Protein AF-0000000074024550 (afdb_homodimer)

InterPro domains:
  IPR003439 ABC transporter-like, ATP-binding domain [PF00005] (363-512)
  IPR003439 ABC transporter-like, ATP-binding domain [PS50893] (348-581)
  IPR003593 AAA+ ATPase domain [SM00382] (372-544)
  IPR011527 ABC transporter type 1, transmembrane domain [PF00664] (31-302)
  IPR011527 ABC transporter type 1, transmembrane domain [PS50929] (32-314)
  IPR017871 ABC transporter-like, conserved site [PS00211] (484-498)
  IPR027417 P-loop containing nucleoside triphosphate hydrolase [G3DSA:3.40.50.300] (342-598)
  IPR027417 P-loop containing nucleoside triphosphate hydrolase [SSF52540] (339-583)
  IPR036640 ABC transporter type 1, transmembrane domain superfamily [G3DSA:1.20.1560.10] (8-330)
  IPR036640 ABC transporter type 1, transmembrane domain superfamily [SSF90123] (22-330)
  IPR039421 Type 1 protein exporter [PTHR43394] (14-582)

Radius of gyration: 39.03 Å; Cα contacts (8 Å, |Δi|>4): 1872; chains: 2; bounding box: 76×130×110 Å

Nearest PDB structures (foldseek):
  7sel-assembly1_A  TM=8.925E-01  e=5.475E-36  Escherichia coli
  4q4j-assembly1_B  TM=9.269E-01  e=9.311E-35  Thermotoga maritima MSB8
  4q4a-assembly1_B  TM=9.293E-01  e=5.887E-34  Thermotoga maritima MSB8
  6quz-assembly1_B  TM=8.117E-01  e=8.510E-35  Thermotoga maritima MSB8
  6qv1-assembly1_B  TM=8.090E-01  e=3.894E-33  Thermotoga maritima MSB8

Foldseek 3Di:
DPPPPPPLPDDPVRLVVVLCVPQVVVCVVLLVLLLVLLLLLLLLLLVLLLLLLCCCVCVPVVVPPVCNCVSVVVNVVSVVSNVVSVVVSVVSLVVSLVRSLVVLLVVLVVLLVPAFVLVCVVADPVNSVCLSPVLSNLLSVLVSLVSSLVRHLVSNLVSLLVLLVVLPVVLSVLLCVLVCLLVVLCVVLVVVLVVLVVVLVVLVVVLVVLVVVCVVCVVVCVVVVCPVVSVVVSVVSVVVNVVSVVSSVVSVVSSVVSLVVSLVSSVVRNCVVVVVCVVVVNHDPSSSSSNNSSSVVSSVSVVSSVVSVVSSVSSSVSSSVSVVSVVRHHPQFADPQADDDDDFFFKKWWAQFWAADVPRTQAGGATDIFHGQFEEEEEEDVSLCQVVVVCCQLVSDPTPDTFMAGHNHTPNRHGSVNSNLQEAEQAQLLFAAQFFLLCRQCVPPDPDDPVLLVVLCVLLVLVVCQVVAPNRRRGTCHHRSPVDDSLNSRSSSLSSLQSSLHQEYEYHQSQVVDDPVSSVSNLSSVVVSSGRHRYYHYHHDVVSCLPGQKYFYGGSNYTPDMGHPVVDCVVDDDSVVSVCVVVPVPDPPPPDPDDDDPDPPDPDDPDDPDDPPVPDPPPDDDD/DPPPPPPLPDDPVRLVVCLCVPQVVVCVVLLVLLLVLLLLLLLLLLVLLLLLLCCCVCVPVVVPPVVNCVSVVVNVVSVVSNVVSVVVSVVSLVVSLVRSLVVLLVVLVVLLVPAFVLVPVVPDPVNSVCLSPVLSNLLSVLVSLVSSLVRHLVSNLVSLLVLLVVLPVVLSVLLCVLVCLLVVLCVVLVVVLVVLVVVLVVLVVVLVVLVVVCVVCVVVCVVVVCVVVSVVVSVVSVVVNVVSVVSSVVSVVSSVVSLVVSLVSSVVRNCVVVVVCVVVPNHDPSSSSSNNSSSVVSSVSVVSSVVSVVSVVSSSVSSSVSVVSVVRHHPQFADPQADDDDDAFFKKWWAQFWAADVPRTQAGGATDIFHGQFEEEEDEDVSLCQVVVVCCQLVSDPTPDTFMAGHNHTPNRHGSVNSNLQEAEQAQLLFAAQFFLLCRQCVPPDPDDPVLLVVLCVLLVLVVCQVVAPVRRRGTCHHRSPVDDSLNSRSSSLSSLQSSLHQEYEYHQSQVVDDPVSSVSNLSSVVVSSGRHRYYHYHHDVVSCLPGQKYFYGGSNYTDDMGHPVVDCVVDDDSVVSVCVNPPVPDPPPPDPDDDDPDPPPPDDPDDPDPPPPPDPPPPDDD

Sequence (1246 aa):
MPSQSKSSTYSSAQMLRWLWVNYLSDFKVWLAIAVILMMIEGATFGSISFMMQPMFDRVFVGGEAGSIWTVGLVILAIFLVRAVTALVQNVMMKYISQRSGENLRSDLMEHIIGLDTAYHQTHPPGQMIERVQGDVASLSMVWTQLITGLARDLVALISLLSVAFWIDWKWMMIAMIGIPIVVIPALTLRTFVRRKAMAARAVSAEISTRMDEVFHGITQVKLNSLEAYQTNRFNKLLKRRVGTEVEAKFGQELLSGSVDVMAGVGFLAVIVFGGSEIIEGEKTVGQFMAFFTAMAIAFDPLRRLAKIFGTWQTAAAAIERLLDVFDTKPTLLSPQSPAVPPSAAPEITFNDVSLSYGDLPVLNGTTFTAQAGQTTALVGASGAGKSTLFNVLTRLVEPQDGNVTLNDTPINTLALTDLRSLVSTVSQDAALFDETLRENILLGREEVSDDAIQTTLMDAHVADFLEMLPDGLESAAGPRGSNLSGGQRQRVAIARALLRDTPILLLDEATSALDTKSEAIVQSALDRLAEGRTTLVIAHRLSTIQNAHKIVVMDKGKVVDQGSHEDLLARGGLYADLYRLQFRDGKQVVDNENRPKRTLTTPKSQDRPQSWFARLFKRGQRSMPSQSKSSTYSSAQMLRWLWVNYLSDFKVWLAIAVILMMIEGATFGSISFMMQPMFDRVFVGGEAGSIWTVGLVILAIFLVRAVTALVQNVMMKYISQRSGENLRSDLMEHIIGLDTAYHQTHPPGQMIERVQGDVASLSMVWTQLITGLARDLVALISLLSVAFWIDWKWMMIAMIGIPIVVIPALTLRTFVRRKAMAARAVSAEISTRMDEVFHGITQVKLNSLEAYQTNRFNKLLKRRVGTEVEAKFGQELLSGSVDVMAGVGFLAVIVFGGSEIIEGEKTVGQFMAFFTAMAIAFDPLRRLAKIFGTWQTAAAAIERLLDVFDTKPTLLSPQSPAVPPSAAPEITFNDVSLSYGDLPVLNGTTFTAQAGQTTALVGASGAGKSTLFNVLTRLVEPQDGNVTLNDTPINTLALTDLRSLVSTVSQDAALFDETLRENILLGREEVSDDAIQTTLMDAHVADFLEMLPDGLESAAGPRGSNLSGGQRQRVAIARALLRDTPILLLDEATSALDTKSEAIVQSALDRLAEGRTTLVIAHRLSTIQNAHKIVVMDKGKVVDQGSHEDLLARGGLYADLYRLQFRDGKQVVDNENRPKRTLTTPKSQDRPQSWFARLFKRGQRS

Organism: NCBI:txid1655543

Secondary structure (DSSP, 8-state):
---------S-HHHHHHHHIIIIIGGGHHHHHHHHHHHHHHHHHHHHHHHHHHHIIIIIIIT--THHHHHHHHHHHHHHHHHHHHHHHHHHHHHHHHHHHHHHHHHHHHHHHHHS-HHHHHHS-HHHHHIIIIIIHHHHHHHHHHHHHIIIIIHHHHHHHHHHHHHH-HHHHHHHHTTHHHHHHHHHHSHHHHHHHHHHHHHHHHHHHHHHHHHHHTHHHHHHTT-HHHHHHHHHHHHHHHHHHHHHHHHHHHHHHHHHHHHHHHHHHHHHHHHHHHHHTTSS-HHHHHHHHHHHHHHHHHHHHHHHHHHHHHHHHHHHHHHHHHHH--------SSPBPPPSSPPPEEEEEEEEEETTEEEEEEEEEEEPTT-EEEEEESTTSSHHHHHHHHTTSS--SEEEEEETTEEGGGB-HHHHHHTEEEE-SS----SSBHHHHHHTT-----HHHHHHHHHHTT-HHHHTTSTTGGGSB--GGGTTS-HHHHHHHHHHHHHHHT-SEEEEESTTTTS-HHHHHHHHHHHHHHHTTSEEEEE-S-GGGGTT-SEEEEEETTEEEEEE-HHHHHHH-SHHHHHHHHHHTTTS-----S------------------GGGSGGG-----/---------S-HHHHHHHHIIIIIGGGHHHHHHHHHHHHHHHHHHHHHHHHHHHIIIIIIIT--THHHHHHHHHHHHHHHHHHHHHHHHHHHHHHHHHHHHHHHHHHHHHHHHHS-HHHHHHS-HHHHHIIIIIIHHHHHHHHHHHHHIIIIIHHHHHHHHHHHHHH-HHHHHHHHTTHHHHHHHHHHSHHHHHHHHHHHHHHHHHHHHHHHHHHHTHHHHHHTT-HHHHHHHHHHHHHHHHHHHHHHHHHHHHHHHHHHHHHHHHHHHHHHHHHHHHHTTSS-HHHHHHHHHHHHHHHHHHHHHHHHHHHHHHHHHHHHHHHHHHH--------SSPBPPPSSPPPEEEEEEEEEETTEEEEEEEEEEEPTT-EEEEEESTTSSHHHHHHHHTTSS--SEEEEEETTEEGGGB-HHHHHHTEEEE-SS----SSBHHHHHHTT-----HHHHHHHHHHTT-HHHHTTSTTGGGSB--GGGTTS-HHHHHHHHHHHHHHHT-SEEEEESTTTTS-HHHHHHHHHHHHHHHTTSEEEEE-S-GGGGTT-SEEEEEETTEEEEEE-HHHHHHH-SHHHHHHHHHHTTTS-----S------------------STTSSTTTT---

pLDDT: mean 83.5, std 16.85, range [21.14, 98.06]

Solvent-accessible surface area (backbone atoms only — not comparable to full-atom values): 64123 Å² total; per-residue (Å²): 123,80,77,68,78,70,72,76,86,65,53,71,66,56,52,51,47,49,46,38,68,74,49,43,50,88,41,46,68,62,48,50,52,32,40,50,32,28,34,53,40,11,37,41,53,16,49,56,18,54,50,37,21,54,45,34,44,41,24,48,70,57,46,36,70,77,46,36,60,57,51,28,50,51,51,28,49,46,23,44,51,35,20,52,30,50,34,52,27,52,38,50,50,45,43,51,36,39,51,32,41,39,51,49,32,48,51,47,50,50,49,58,69,61,37,44,52,64,54,53,73,74,43,54,49,68,59,53,49,40,49,50,48,51,31,38,50,44,36,38,52,33,56,50,48,50,50,46,34,57,30,19,30,44,34,22,37,51,32,16,50,48,46,24,40,71,69,34,54,67,54,41,55,54,40,52,66,23,50,58,51,39,50,50,51,48,63,69,43,43,61,54,30,48,51,30,47,50,50,26,50,52,44,51,49,51,51,51,50,50,50,52,48,48,50,71,37,40,67,58,32,58,49,63,67,34,58,66,59,55,45,54,55,49,46,53,53,45,57,54,36,40,56,30,47,38,55,21,44,42,49,53,31,53,43,56,27,24,47,34,41,20,51,16,54,22,50,29,52,40,43,50,54,50,41,53,36,28,51,72,64,78,42,53,72,12,51,50,48,17,37,49,45,20,56,62,58,37,48,59,37,51,53,55,53,60,49,46,60,63,46,45,55,57,24,49,53,32,49,51,54,50,48,53,55,68,66,56,67,57,78,81,68,54,43,94,76,48,52,83,76,79,88,59,38,44,28,39,35,38,43,44,27,23,32,51,64,83,91,44,77,33,30,59,47,25,54,53,73,38,54,54,40,33,40,30,31,43,35,54,52,77,76,17,31,69,71,54,50,53,33,43,73,61,57,54,43,78,59,81,37,60,51,47,24,50,59,90,42,50,55,77,40,26,28,58,69,59,54,22,61,36,44,31,70,38,46,59,76,34,77,35,56,69,36,27,45,48,50,58,40,47,68,81,59,78,91,67,55,70,65,60,51,51,53,28,28,54,57,27,53,39,57,77,52,31,81,76,38,96,49,37,56,64,25,64,25,32,72,60,25,65,70,42,52,73,59,54,32,40,21,44,40,43,25,23,37,54,67,66,63,38,35,28,39,39,34,41,37,63,50,71,90,40,37,72,70,49,26,53,56,51,48,52,29,47,54,59,63,39,59,72,12,18,23,43,33,39,47,85,53,67,78,78,48,55,81,32,67,28,36,38,34,30,51,80,9,23,61,77,47,72,36,33,57,69,54,36,51,73,72,42,59,72,63,29,48,49,48,39,70,70,53,38,94,70,66,84,75,83,77,81,81,81,71,79,79,76,76,80,74,79,81,80,78,79,79,77,81,78,78,66,83,78,58,74,84,61,87,72,79,78,137,124,78,76,70,79,70,71,75,86,65,53,71,66,56,52,52,47,51,46,37,70,74,46,43,51,88,40,47,66,62,48,49,52,31,39,50,30,28,34,52,39,10,36,41,54,16,50,54,18,53,50,36,21,54,44,35,44,41,24,49,72,58,46,35,70,77,47,36,59,56,51,29,50,51,50,27,50,47,25,44,50,37,20,53,32,50,33,50,27,52,37,49,49,46,43,51,38,40,51,32,41,40,52,50,34,48,50,48,50,49,49,59,70,61,38,43,53,65,54,53,73,75,42,54,50,67,58,54,49,39,49,51,49,51,30,38,51,44,36,38,50,34,55,51,48,49,50,46,34,57,29,19,28,44,33,22,38,50,32,15,50,49,46,26,40,71,70,35,54,69,56,43,56,56,40,53,62,24,48,56,51,37,49,51,50,48,63,67,41,42,61,52,30,48,52,29,45,51,50,28,50,52,45,52,50,50,51,53,50,51,50,52,47,48,50,70,37,41,66,59,33,57,49,63,67,35,58,66,59,54,45,52,57,50,46,55,52,44,57,54,35,40,56,30,47,38,54,21,44,42,48,54,32,53,44,56,25,23,47,34,42,19,51,16,52,21,49,28,52,41,43,52,54,51,42,53,34,28,50,72,62,78,43,53,71,12,51,50,48,17,36,48,44,18,56,61,59,36,47,58,34,51,53,54,52,62,50,46,60,64,44,43,54,57,24,50,54,34,48,51,55,50,48,53,54,69,67,56,66,57,78,83,69,53,41,95,75,47,50,82,76,79,90,58,38,44,29,40,35,38,43,45,25,23,32,50,65,82,92,44,75,32,30,60,48,26,54,52,72,39,55,52,40,34,40,31,29,43,35,54,52,78,77,17,32,69,70,54,51,54,32,43,74,62,57,55,41,79,59,80,37,58,49,49,24,48,59,90,42,50,55,78,40,26,28,58,67,60,52,22,61,35,43,29,70,37,47,60,76,35,76,36,56,69,35,28,45,48,50,59,42,47,67,83,60,78,89,67,54,69,66,59,50,52,52,28,29,54,57,27,53,39,56,78,53,30,79,76,39,95,49,39,55,65,25,64,24,32,70,60,25,64,70,43,53,74,58,54,32,40,23,45,40,44,26,23,37,54,66,66,62,38,34,30,38,38,34,41,36,62,49,72,91,42,37,70,68,50,26,52,55,52,45,52,29,47,52,60,63,40,59,73,13,17,23,42,32,38,44,87,53,66,76,80,48,54,82,31,68,29,37,38,34,31,49,79,10,24,61,77,48,72,38,34,57,68,55,37,51,73,71,41,59,69,63,30,48,50,47,38,70,71,52,37,92,68,66,83,76,82,76,81,80,80,71,79,80,76,74,79,73,78,81,76,84,76,79,76,79,77,75,67,88,70,60,79,82,64,79,69,74,81,133

Structure (mmCIF, N/CA/C/O backbone):
data_AF-0000000074024550-model_v1
#
loop_
_entity.id
_entity.type
_entity.pdbx_description
1 polymer 'Lipid A export ATP-binding/permease protein MsbA'
#
loop_
_atom_site.group_PDB
_atom_site.id
_atom_site.type_symbol
_atom_site.label_atom_id
_atom_site.label_alt_id
_atom_site.label_comp_id
_atom_site.label_asym_id
_atom_site.label_entity_id
_atom_site.label_seq_id
_atom_site.pdbx_PDB_ins_code
_atom_site.Cartn_x
_atom_site.Cartn_y
_atom_site.Cartn_z
_atom_site.occupancy
_atom_site.B_iso_or_equiv
_atom_site.auth_seq_id
_atom_site.auth_comp_id
_atom_site.auth_asym_id
_atom_site.auth_atom_id
_atom_site.pdbx_PDB_model_num
ATOM 1 N N . MET A 1 1 ? 4.406 -2.455 22.547 1 25.8 1 MET A N 1
ATOM 2 C CA . MET A 1 1 ? 3.801 -3.658 23.109 1 25.8 1 MET A CA 1
ATOM 3 C C . MET A 1 1 ? 3.512 -4.684 22.016 1 25.8 1 MET A C 1
ATOM 5 O O . MET A 1 1 ? 2.98 -4.336 20.953 1 25.8 1 MET A O 1
ATOM 9 N N . PRO A 1 2 ? 4.273 -5.746 21.984 1 30.8 2 PRO A N 1
ATOM 10 C CA . PRO A 1 2 ? 3.928 -6.766 21 1 30.8 2 PRO A CA 1
ATOM 11 C C . PRO A 1 2 ? 2.424 -7.016 20.906 1 30.8 2 PRO A C 1
ATOM 13 O O . PRO A 1 2 ? 1.728 -6.984 21.938 1 30.8 2 PRO A O 1
ATOM 16 N N . SER A 1 3 ? 1.732 -6.527 19.969 1 35.22 3 SER A N 1
ATOM 17 C CA . SER A 1 3 ? 0.356 -6.992 19.812 1 35.22 3 SER A CA 1
ATOM 18 C C . SER A 1 3 ? 0.224 -8.461 20.219 1 35.22 3 SER A C 1
ATOM 20 O O . SER A 1 3 ? 0.926 -9.32 19.672 1 35.22 3 SER A O 1
ATOM 22 N N . GLN A 1 4 ? 0.073 -8.766 21.469 1 33.62 4 GLN A N 1
ATOM 23 C CA . GLN A 1 4 ? -0.348 -10.094 21.906 1 33.62 4 GLN A CA 1
ATOM 24 C C . GLN A 1 4 ? -1.126 -10.812 20.812 1 33.62 4 GLN A C 1
ATOM 26 O O . GLN A 1 4 ? -2.018 -10.234 20.188 1 33.62 4 GLN A O 1
ATOM 31 N N . SER A 1 5 ? -0.514 -11.719 20.234 1 37.53 5 SER A N 1
ATOM 32 C CA . SER A 1 5 ? -1.246 -12.664 19.391 1 37.53 5 SER A CA 1
ATOM 33 C C . SER A 1 5 ? -2.6 -13.008 20 1 37.53 5 SER A C 1
ATOM 35 O O . SER A 1 5 ? -2.67 -13.734 21 1 37.53 5 SER A O 1
ATOM 37 N N . LYS A 1 6 ? -3.5 -12.117 20.234 1 40.28 6 LYS A N 1
ATOM 38 C CA . LYS A 1 6 ? -4.848 -12.484 20.656 1 40.28 6 LYS A CA 1
ATOM 39 C C . LYS A 1 6 ? -5.238 -13.852 20.094 1 40.28 6 LYS A C 1
ATOM 41 O O . LYS A 1 6 ? -5.176 -14.078 18.891 1 40.28 6 LYS A O 1
ATOM 46 N N . SER A 1 7 ? -5.133 -14.922 20.781 1 46.81 7 SER A N 1
ATOM 47 C CA . SER A 1 7 ? -5.633 -16.266 20.516 1 46.81 7 SER A CA 1
ATOM 48 C C . SER A 1 7 ? -6.863 -16.234 19.625 1 46.81 7 SER A C 1
ATOM 50 O O . SER A 1 7 ? -7.727 -15.367 19.766 1 46.81 7 SER A O 1
ATOM 52 N N . SER A 1 8 ? -6.801 -16.766 18.5 1 57.22 8 SER A N 1
ATOM 53 C CA . SER A 1 8 ? -7.879 -16.891 17.516 1 57.22 8 SER A CA 1
ATOM 54 C C . SER A 1 8 ? -9.18 -17.328 18.188 1 57.22 8 SER A C 1
ATOM 56 O O . SER A 1 8 ? -9.258 -18.406 18.75 1 57.22 8 SER A O 1
ATOM 58 N N . THR A 1 9 ? -9.945 -16.406 18.578 1 65.44 9 THR A N 1
ATOM 59 C CA . THR A 1 9 ? -11.219 -16.656 19.234 1 65.44 9 THR A CA 1
ATOM 60 C C . THR A 1 9 ? -12.117 -17.531 18.375 1 65.44 9 THR A C 1
ATOM 62 O O . THR A 1 9 ? -13.047 -18.172 18.875 1 65.44 9 THR A O 1
ATOM 65 N N . TYR A 1 10 ? -11.812 -17.672 17.094 1 74.44 10 TYR A N 1
ATOM 66 C CA . TYR A 1 10 ? -12.75 -18.406 16.25 1 74.44 10 TYR A CA 1
ATOM 67 C C . TYR A 1 10 ? -12.133 -19.719 15.758 1 74.44 10 TYR A C 1
ATOM 69 O O . TYR A 1 10 ? -10.969 -19.75 15.359 1 74.44 10 TYR A O 1
ATOM 77 N N . SER A 1 11 ? -12.898 -20.781 15.914 1 82.62 11 SER A N 1
ATOM 78 C CA . SER A 1 11 ? -12.492 -22.062 15.359 1 82.62 11 SER A CA 1
ATOM 79 C C . SER A 1 11 ? -12.609 -22.078 13.844 1 82.62 11 SER A C 1
ATOM 81 O O . SER A 1 11 ? -13.344 -21.266 13.266 1 82.62 11 SER A O 1
ATOM 83 N N . SER A 1 12 ? -11.82 -22.875 13.188 1 84.94 12 SER A N 1
ATOM 84 C CA . SER A 1 12 ? -11.844 -23 11.734 1 84.94 12 SER A CA 1
ATOM 85 C C . SER A 1 12 ? -13.242 -23.359 11.234 1 84.94 12 SER A C 1
ATOM 87 O O . SER A 1 12 ? -13.695 -22.828 10.219 1 84.94 12 SER A O 1
ATOM 89 N N . ALA A 1 13 ? -13.891 -24.188 11.961 1 87.94 13 ALA A N 1
ATOM 90 C CA . ALA A 1 13 ? -15.234 -24.609 11.578 1 87.94 13 ALA A CA 1
ATOM 91 C C . ALA A 1 13 ? -16.219 -23.438 11.625 1 87.94 13 ALA A C 1
ATOM 93 O O . ALA A 1 13 ? -17.078 -23.312 10.758 1 87.94 13 ALA A O 1
ATOM 94 N N . GLN A 1 14 ? -16.078 -22.625 12.586 1 88.81 14 GLN A N 1
ATOM 95 C CA . GLN A 1 14 ? -16.938 -21.469 12.719 1 88.81 14 GLN A CA 1
ATOM 96 C C . GLN A 1 14 ? -16.719 -20.469 11.586 1 88.81 14 GLN A C 1
ATOM 98 O O . GLN A 1 14 ? -17.672 -19.891 11.062 1 88.81 14 GLN A O 1
ATOM 103 N N . MET A 1 15 ? -15.516 -20.344 11.242 1 90.5 15 MET A N 1
ATOM 104 C CA . MET A 1 15 ? -15.164 -19.422 10.172 1 90.5 15 MET A CA 1
ATOM 105 C C . MET A 1 15 ? -15.727 -19.891 8.836 1 90.5 15 MET A C 1
ATOM 107 O O . MET A 1 15 ? -16.281 -19.094 8.078 1 90.5 15 MET A O 1
ATOM 111 N N . LEU A 1 16 ? -15.609 -21.188 8.609 1 89.69 16 LEU A N 1
ATOM 112 C CA . LEU A 1 16 ? -16.125 -21.75 7.363 1 89.69 16 LEU A CA 1
ATOM 113 C C . LEU A 1 16 ? -17.641 -21.703 7.328 1 89.69 16 LEU A C 1
ATOM 115 O O . LEU A 1 16 ? -18.234 -21.469 6.273 1 89.69 16 LEU A O 1
ATOM 119 N N . ARG A 1 17 ? -18.234 -21.906 8.461 1 91.19 17 ARG A N 1
ATOM 120 C CA . ARG A 1 17 ? -19.688 -21.828 8.555 1 91.19 17 ARG A CA 1
ATOM 121 C C . ARG A 1 17 ? -20.188 -20.406 8.297 1 91.19 17 ARG A C 1
ATOM 123 O O . ARG A 1 17 ? -21.188 -20.219 7.613 1 91.19 17 ARG A O 1
ATOM 130 N N . TRP A 1 18 ? -19.5 -19.469 8.867 1 92.19 18 TRP A N 1
ATOM 131 C CA . TRP A 1 18 ? -19.859 -18.078 8.648 1 92.19 18 TRP A CA 1
ATOM 132 C C . TRP A 1 18 ? -19.797 -17.719 7.168 1 92.19 18 TRP A C 1
ATOM 134 O O . TRP A 1 18 ? -20.719 -17.094 6.633 1 92.19 18 TRP A O 1
ATOM 144 N N . LEU A 1 19 ? -18.719 -18.141 6.539 1 92.06 19 LEU A N 1
ATOM 145 C CA . LEU A 1 19 ? -18.531 -17.859 5.121 1 92.06 19 LEU A CA 1
ATOM 146 C C . LEU A 1 19 ? -19.609 -18.531 4.285 1 92.06 19 LEU A C 1
ATOM 148 O O . LEU A 1 19 ? -20.156 -17.938 3.352 1 92.06 19 LEU A O 1
ATOM 152 N N . TRP A 1 20 ? -19.906 -19.766 4.578 1 92.38 20 TRP A N 1
ATOM 153 C CA . TRP A 1 20 ? -20.906 -20.547 3.838 1 92.38 20 TRP A CA 1
ATOM 154 C C . TRP A 1 20 ? -22.297 -19.969 4.016 1 92.38 20 TRP A C 1
ATOM 156 O O . TRP A 1 20 ? -23 -19.719 3.033 1 92.38 20 TRP A O 1
ATOM 166 N N . VAL A 1 21 ? -22.703 -19.641 5.227 1 93.25 21 VAL A N 1
ATOM 167 C CA . VAL A 1 21 ? -24.062 -19.234 5.543 1 93.25 21 VAL A CA 1
ATOM 168 C C . VAL A 1 21 ? -24.328 -17.812 5.031 1 93.25 21 VAL A C 1
ATOM 170 O O . VAL A 1 21 ? -25.375 -17.531 4.469 1 93.25 21 VAL A O 1
ATOM 173 N N . ASN A 1 22 ? -23.375 -16.984 5.062 1 92.62 22 ASN A N 1
ATOM 174 C CA . ASN A 1 22 ? -23.641 -15.578 4.809 1 92.62 22 ASN A CA 1
ATOM 175 C C . ASN A 1 22 ? -23.297 -15.195 3.371 1 92.62 22 ASN A C 1
ATOM 177 O O . ASN A 1 22 ? -23.906 -14.266 2.818 1 92.62 22 ASN A O 1
ATOM 181 N N . TYR A 1 23 ? -22.344 -15.93 2.723 1 93.38 23 TYR A N 1
ATOM 182 C CA . TYR A 1 23 ? -21.891 -15.352 1.462 1 93.38 23 TYR A CA 1
ATOM 183 C C . TYR A 1 23 ? -21.812 -16.422 0.372 1 93.38 23 TYR A C 1
ATOM 185 O O . TYR A 1 23 ? -21.797 -16.094 -0.819 1 93.38 23 TYR A O 1
ATOM 193 N N . LEU A 1 24 ? -21.766 -17.703 0.679 1 94.56 24 LEU A N 1
ATOM 194 C CA . LEU A 1 24 ? -21.641 -18.734 -0.351 1 94.56 24 LEU A CA 1
ATOM 195 C C . LEU A 1 24 ? -22.953 -19.484 -0.54 1 94.56 24 LEU A C 1
ATOM 197 O O . LEU A 1 24 ? -23.203 -20.047 -1.612 1 94.56 24 LEU A O 1
ATOM 201 N N . SER A 1 25 ? -23.844 -19.469 0.448 1 94.06 25 SER A N 1
ATOM 202 C CA . SER A 1 25 ? -25.078 -20.234 0.403 1 94.06 25 SER A CA 1
ATOM 203 C C . SER A 1 25 ? -26.016 -19.719 -0.689 1 94.06 25 SER A C 1
ATOM 205 O O . SER A 1 25 ? -26.797 -20.469 -1.261 1 94.06 25 SER A O 1
ATOM 207 N N . ASP A 1 26 ? -25.891 -18.438 -1.007 1 92.62 26 ASP A N 1
ATOM 208 C CA . ASP A 1 26 ? -26.719 -17.859 -2.051 1 92.62 26 ASP A CA 1
ATOM 209 C C . ASP A 1 26 ? -26.375 -18.422 -3.422 1 92.62 26 ASP A C 1
ATOM 211 O O . ASP A 1 26 ? -27.188 -18.391 -4.344 1 92.62 26 ASP A O 1
ATOM 215 N N . PHE A 1 27 ? -25.203 -18.984 -3.48 1 94.81 27 PHE A N 1
ATOM 216 C CA . PHE A 1 27 ? -24.719 -19.531 -4.75 1 94.81 27 PHE A CA 1
ATOM 217 C C . PHE A 1 27 ? -24.625 -21.047 -4.695 1 94.81 27 PHE A C 1
ATOM 219 O O . PHE A 1 27 ? -23.812 -21.641 -5.406 1 94.81 27 PHE A O 1
ATOM 226 N N . LYS A 1 28 ? -25.406 -21.672 -3.855 1 94.56 28 LYS A N 1
ATOM 227 C CA . LYS A 1 28 ? -25.281 -23.109 -3.605 1 94.56 28 LYS A CA 1
ATOM 228 C C . LYS A 1 28 ? -25.469 -23.906 -4.891 1 94.56 28 LYS A C 1
ATOM 230 O O . LYS A 1 28 ? -24.781 -24.906 -5.117 1 94.56 28 LYS A O 1
ATOM 235 N N . VAL A 1 29 ? -26.375 -23.453 -5.766 1 95.12 29 VAL A N 1
ATOM 236 C CA . VAL A 1 29 ? -26.641 -24.188 -7.004 1 95.12 29 VAL A CA 1
ATOM 237 C C . VAL A 1 29 ? -25.453 -24.047 -7.953 1 95.12 29 VAL A C 1
ATOM 239 O O . VAL A 1 29 ? -24.984 -25.031 -8.523 1 95.12 29 VAL A O 1
ATOM 242 N N . TRP A 1 30 ? -24.953 -22.797 -8.078 1 95 30 TRP A N 1
ATOM 243 C CA . TRP A 1 30 ? -23.797 -22.562 -8.93 1 95 30 TRP A CA 1
ATOM 244 C C . TRP A 1 30 ? -22.578 -23.312 -8.414 1 95 30 TRP A C 1
ATOM 246 O O . TRP A 1 30 ? -21.812 -23.875 -9.203 1 95 30 TRP A O 1
ATOM 256 N N . LEU A 1 31 ? -22.469 -23.328 -7.133 1 95.69 31 LEU A N 1
ATOM 257 C CA . LEU A 1 31 ? -21.328 -24.031 -6.516 1 95.69 31 LEU A CA 1
ATOM 258 C C . LEU A 1 31 ? -21.453 -25.531 -6.715 1 95.69 31 LEU A C 1
ATOM 260 O O . LEU A 1 31 ? -20.453 -26.203 -6.98 1 95.69 31 LEU A O 1
ATOM 264 N N . ALA A 1 32 ? -22.625 -26.094 -6.605 1 95.94 32 ALA A N 1
ATOM 265 C CA . ALA A 1 32 ? -22.828 -27.531 -6.805 1 95.94 32 ALA A CA 1
ATOM 266 C C . ALA A 1 32 ? -22.484 -27.938 -8.234 1 95.94 32 ALA A C 1
ATOM 268 O O . ALA A 1 32 ? -21.844 -28.969 -8.445 1 95.94 32 ALA A O 1
ATOM 269 N N . ILE A 1 33 ? -22.906 -27.125 -9.141 1 96.5 33 ILE A N 1
ATOM 270 C CA . ILE A 1 33 ? -22.609 -27.422 -10.539 1 96.5 33 ILE A CA 1
ATOM 271 C C . ILE A 1 33 ? -21.109 -27.375 -10.766 1 96.5 33 ILE A C 1
ATOM 273 O O . ILE A 1 33 ? -20.547 -28.25 -11.422 1 96.5 33 ILE A O 1
ATOM 277 N N . ALA A 1 34 ? -20.5 -26.359 -10.188 1 95.81 34 ALA A N 1
ATOM 278 C CA . ALA A 1 34 ? -19.047 -26.234 -10.336 1 95.81 34 ALA A CA 1
ATOM 279 C C . ALA A 1 34 ? -18.328 -27.422 -9.711 1 95.81 34 ALA A C 1
ATOM 281 O O . ALA A 1 34 ? -17.375 -27.953 -10.297 1 95.81 34 ALA A O 1
ATOM 282 N N . VAL A 1 35 ? -18.781 -27.859 -8.602 1 95.88 35 VAL A N 1
ATOM 283 C CA . VAL A 1 35 ? -18.172 -28.969 -7.891 1 95.88 35 VAL A CA 1
ATOM 284 C C . VAL A 1 35 ? -18.328 -30.266 -8.703 1 95.88 35 VAL A C 1
ATOM 286 O O . VAL A 1 35 ? -17.391 -31.047 -8.836 1 95.88 35 VAL A O 1
ATOM 289 N N . ILE A 1 36 ? -19.469 -30.438 -9.289 1 96.69 36 ILE A N 1
ATOM 290 C CA . ILE A 1 36 ? -19.719 -31.609 -10.117 1 96.69 36 ILE A CA 1
ATOM 291 C C . ILE A 1 36 ? -18.781 -31.594 -11.336 1 96.69 36 ILE A C 1
ATOM 293 O O . ILE A 1 36 ? -18.188 -32.625 -11.68 1 96.69 36 ILE A O 1
ATOM 297 N N . LEU A 1 37 ? -18.703 -30.5 -11.922 1 96.5 37 LEU A N 1
ATOM 298 C CA . LEU A 1 37 ? -17.812 -30.375 -13.078 1 96.5 37 LEU A CA 1
ATOM 299 C C . LEU A 1 37 ? -16.359 -30.609 -12.672 1 96.5 37 LEU A C 1
ATOM 301 O O . LEU A 1 37 ? -15.594 -31.219 -13.43 1 96.5 37 LEU A O 1
ATOM 305 N N . MET A 1 38 ? -16.016 -30.203 -11.477 1 95.19 38 MET A N 1
ATOM 306 C CA . MET A 1 38 ? -14.664 -30.422 -10.961 1 95.19 38 MET A CA 1
ATOM 307 C C . MET A 1 38 ? -14.422 -31.906 -10.703 1 95.19 38 MET A C 1
ATOM 309 O O . MET A 1 38 ? -13.336 -32.406 -10.977 1 95.19 38 MET A O 1
ATOM 313 N N . MET A 1 39 ? -15.43 -32.531 -10.211 1 95.56 39 MET A N 1
ATOM 314 C CA . MET A 1 39 ? -15.32 -33.969 -9.953 1 95.56 39 MET A CA 1
ATOM 315 C C . MET A 1 39 ? -15.148 -34.75 -11.25 1 95.56 39 MET A C 1
ATOM 317 O O . MET A 1 39 ? -14.359 -35.688 -11.32 1 95.56 39 MET A O 1
ATOM 321 N N . ILE A 1 40 ? -15.852 -34.281 -12.227 1 96.25 40 ILE A N 1
ATOM 322 C CA . ILE A 1 40 ? -15.703 -34.906 -13.539 1 96.25 40 ILE A CA 1
ATOM 323 C C . ILE A 1 40 ? -14.281 -34.688 -14.055 1 96.25 40 ILE A C 1
ATOM 325 O O . ILE A 1 40 ? -13.641 -35.625 -14.531 1 96.25 40 ILE A O 1
ATOM 329 N N . GLU A 1 41 ? -13.836 -33.531 -13.898 1 93 41 GLU A N 1
ATOM 330 C CA . GLU A 1 41 ? -12.477 -33.219 -14.312 1 93 41 GLU A CA 1
ATOM 331 C C . GLU A 1 41 ? -11.453 -34.031 -13.547 1 93 41 GLU A C 1
ATOM 333 O O . GLU A 1 41 ? -10.516 -34.594 -14.141 1 93 41 GLU A O 1
ATOM 338 N N . GLY A 1 42 ? -11.672 -34.125 -12.258 1 92.19 42 GLY A N 1
ATOM 339 C CA . GLY A 1 42 ? -10.789 -34.938 -11.445 1 92.19 42 GLY A CA 1
ATOM 340 C C . GLY A 1 42 ? -10.805 -36.406 -11.836 1 92.19 42 GLY A C 1
ATOM 341 O O . GLY A 1 42 ? -9.758 -37.062 -11.852 1 92.19 42 GLY A O 1
ATOM 342 N N . ALA A 1 43 ? -11.891 -36.875 -12.219 1 94.31 43 ALA A N 1
ATOM 343 C CA . ALA A 1 43 ? -12.055 -38.281 -12.594 1 94.31 43 ALA A CA 1
ATOM 344 C C . ALA A 1 43 ? -11.383 -38.594 -13.93 1 94.31 43 ALA A C 1
ATOM 346 O O . ALA A 1 43 ? -11.016 -39.719 -14.203 1 94.31 43 ALA A O 1
ATOM 347 N N . THR A 1 44 ? -11.281 -37.531 -14.727 1 93 44 THR A N 1
ATOM 348 C CA . THR A 1 44 ? -10.656 -37.719 -16.031 1 93 44 THR A CA 1
ATOM 349 C C . THR A 1 44 ? -9.195 -38.156 -15.875 1 93 44 THR A C 1
ATOM 351 O O . THR A 1 44 ? -8.656 -38.844 -16.734 1 93 44 THR A O 1
ATOM 354 N N . PHE A 1 45 ? -8.523 -37.812 -14.789 1 90.19 45 PHE A N 1
ATOM 355 C CA . PHE A 1 45 ? -7.141 -38.219 -14.57 1 90.19 45 PHE A CA 1
ATOM 356 C C . PHE A 1 45 ? -7.027 -39.719 -14.406 1 90.19 45 PHE A C 1
ATOM 358 O O . PHE A 1 45 ? -6.16 -40.375 -15.016 1 90.19 45 PHE A O 1
ATOM 365 N N . GLY A 1 46 ? -7.918 -40.25 -13.648 1 89.88 46 GLY A N 1
ATOM 366 C CA . GLY A 1 46 ? -7.953 -41.688 -13.5 1 89.88 46 GLY A CA 1
ATOM 367 C C . GLY A 1 46 ? -8.336 -42.406 -14.781 1 89.88 46 GLY A C 1
ATOM 368 O O . GLY A 1 46 ? -7.785 -43.469 -15.094 1 89.88 46 GLY A O 1
ATOM 369 N N . SER A 1 47 ? -9.219 -41.781 -15.508 1 91.94 47 SER A N 1
ATOM 370 C CA . SER A 1 47 ? -9.68 -42.406 -16.75 1 91.94 47 SER A CA 1
ATOM 371 C C . SER A 1 47 ? -8.555 -42.5 -17.781 1 91.94 47 SER A C 1
ATOM 373 O O . SER A 1 47 ? -8.438 -43.469 -18.5 1 91.94 47 SER A O 1
ATOM 375 N N . ILE A 1 48 ? -7.773 -41.469 -17.797 1 87.81 48 ILE A N 1
ATOM 376 C CA . ILE A 1 48 ? -6.648 -41.469 -18.719 1 87.81 48 ILE A CA 1
ATOM 377 C C . ILE A 1 48 ? -5.668 -42.562 -18.344 1 87.81 48 ILE A C 1
ATOM 379 O O . ILE A 1 48 ? -5.188 -43.312 -19.219 1 87.81 48 ILE A O 1
ATOM 383 N N . SER A 1 49 ? -5.426 -42.688 -17.109 1 87 49 SER A N 1
ATOM 384 C CA . SER A 1 49 ? -4.523 -43.719 -16.625 1 87 49 SER A CA 1
ATOM 385 C C . SER A 1 49 ? -5.082 -45.094 -16.906 1 87 49 SER A C 1
ATOM 387 O O . SER A 1 49 ? -4.348 -46 -17.312 1 87 49 SER A O 1
ATOM 389 N N . PHE A 1 50 ? -6.316 -45.25 -16.75 1 88.19 50 PHE A N 1
ATOM 390 C CA . PHE A 1 50 ? -6.961 -46.562 -16.969 1 88.19 50 PHE A CA 1
ATOM 391 C C . PHE A 1 50 ? -6.918 -46.938 -18.438 1 88.19 50 PHE A C 1
ATOM 393 O O . PHE A 1 50 ? -6.785 -48.125 -18.766 1 88.19 50 PHE A O 1
ATOM 400 N N . MET A 1 51 ? -7.027 -46 -19.266 1 87.25 51 MET A N 1
ATOM 401 C CA . MET A 1 51 ? -7.074 -46.281 -20.703 1 87.25 51 MET A CA 1
ATOM 402 C C . MET A 1 51 ? -5.703 -46.688 -21.234 1 87.25 51 MET A C 1
ATOM 404 O O . MET A 1 51 ? -5.594 -47.219 -22.328 1 87.25 51 MET A O 1
ATOM 408 N N . MET A 1 52 ? -4.66 -46.531 -20.422 1 85.12 52 MET A N 1
ATOM 409 C CA . MET A 1 52 ? -3.32 -46.938 -20.828 1 85.12 52 MET A CA 1
ATOM 410 C C . MET A 1 52 ? -3.244 -48.469 -20.938 1 85.12 52 MET A C 1
ATOM 412 O O . MET A 1 52 ? -2.529 -49 -21.797 1 85.12 52 MET A O 1
ATOM 416 N N . GLN A 1 53 ? -4.004 -49.188 -20.125 1 85.75 53 GLN A N 1
ATOM 417 C CA . GLN A 1 53 ? -3.941 -50.656 -20.141 1 85.75 53 GLN A CA 1
ATOM 418 C C . GLN A 1 53 ? -4.438 -51.219 -21.469 1 85.75 53 GLN A C 1
ATOM 420 O O . GLN A 1 53 ? -3.719 -51.938 -22.141 1 85.75 53 GLN A O 1
ATOM 425 N N . PRO A 1 54 ? -5.664 -50.781 -21.859 1 83.94 54 PRO A N 1
ATOM 426 C CA . PRO A 1 54 ? -6.098 -51.312 -23.141 1 83.94 54 PRO A CA 1
ATOM 427 C C . PRO A 1 54 ? -5.25 -50.812 -24.312 1 83.94 54 PRO A C 1
ATOM 429 O O . PRO A 1 54 ? -5.062 -51.531 -25.297 1 83.94 54 PRO A O 1
ATOM 432 N N . MET A 1 55 ? -4.738 -49.688 -24.203 1 85 55 MET A N 1
ATOM 433 C CA . MET A 1 55 ? -3.869 -49.156 -25.266 1 85 55 MET A CA 1
ATOM 434 C C . MET A 1 55 ? -2.652 -50.062 -25.453 1 85 55 MET A C 1
ATOM 436 O O . MET A 1 55 ? -2.336 -50.438 -26.594 1 85 55 MET A O 1
ATOM 440 N N . PHE A 1 56 ? -2.104 -50.531 -24.438 1 82.19 56 PHE A N 1
ATOM 441 C CA . PHE A 1 56 ? -0.885 -51.312 -24.531 1 82.19 56 PHE A CA 1
ATOM 442 C C . PHE A 1 56 ? -1.216 -52.781 -24.75 1 82.19 56 PHE A C 1
ATOM 444 O O . PHE A 1 56 ? -0.656 -53.438 -25.641 1 82.19 56 PHE A O 1
ATOM 451 N N . ASP A 1 57 ? -2.127 -53.344 -24.016 1 82.56 57 ASP A N 1
ATOM 452 C CA . ASP A 1 57 ? -2.4 -54.781 -24.062 1 82.56 57 ASP A CA 1
ATOM 453 C C . ASP A 1 57 ? -3.131 -55.156 -25.359 1 82.56 57 ASP A C 1
ATOM 455 O O . ASP A 1 57 ? -2.795 -56.156 -25.984 1 82.56 57 ASP A O 1
ATOM 459 N N . ARG A 1 58 ? -4.098 -54.312 -25.703 1 81.81 58 ARG A N 1
ATOM 460 C CA . ARG A 1 58 ? -4.918 -54.688 -26.844 1 81.81 58 ARG A CA 1
ATOM 461 C C . ARG A 1 58 ? -4.348 -54.125 -28.141 1 81.81 58 ARG A C 1
ATOM 463 O O . ARG A 1 58 ? -4.336 -54.812 -29.156 1 81.81 58 ARG A O 1
ATOM 470 N N . VAL A 1 59 ? -3.865 -52.969 -28.062 1 78.69 59 VAL A N 1
ATOM 471 C CA . VAL A 1 59 ? -3.445 -52.312 -29.297 1 78.69 59 VAL A CA 1
ATOM 472 C C . VAL A 1 59 ? -1.984 -52.656 -29.594 1 78.69 59 VAL A C 1
ATOM 474 O O . VAL A 1 59 ? -1.674 -53.281 -30.594 1 78.69 59 VAL A O 1
ATOM 477 N N . PHE A 1 60 ? -1.103 -52.438 -28.641 1 77.06 60 PHE A N 1
ATOM 478 C CA . PHE A 1 60 ? 0.324 -52.5 -28.938 1 77.06 60 PHE A CA 1
ATOM 479 C C . PHE A 1 60 ? 0.803 -53.969 -28.875 1 77.06 60 PHE A C 1
ATOM 481 O O . PHE A 1 60 ? 1.46 -54.438 -29.797 1 77.06 60 PHE A O 1
ATOM 488 N N . VAL A 1 61 ? 0.474 -54.625 -27.828 1 75.62 61 VAL A N 1
ATOM 489 C CA . VAL A 1 61 ? 0.953 -55.969 -27.656 1 75.62 61 VAL A CA 1
ATOM 490 C C . VAL A 1 61 ? 0.016 -56.938 -28.375 1 75.62 61 VAL A C 1
ATOM 492 O O . VAL A 1 61 ? 0.469 -57.875 -29.047 1 75.62 61 VAL A O 1
ATOM 495 N N . GLY A 1 62 ? -1.276 -56.688 -28.281 1 79.44 62 GLY A N 1
ATOM 496 C CA . GLY A 1 62 ? -2.256 -57.594 -28.891 1 79.44 62 GLY A CA 1
ATOM 497 C C . GLY A 1 62 ? -2.365 -57.406 -30.391 1 79.44 62 GLY A C 1
ATOM 498 O O . GLY A 1 62 ? -2.854 -58.281 -31.094 1 79.44 62 GLY A O 1
ATOM 499 N N . GLY A 1 63 ? -2.008 -56.25 -30.969 1 79.5 63 GLY A N 1
ATOM 500 C CA . GLY A 1 63 ? -1.996 -56 -32.406 1 79.5 63 GLY A CA 1
ATOM 501 C C . GLY A 1 63 ? -3.385 -55.844 -33 1 79.5 63 GLY A C 1
ATOM 502 O O . GLY A 1 63 ? -3.615 -56.156 -34.156 1 79.5 63 GLY A O 1
ATOM 503 N N . GLU A 1 64 ? -4.336 -55.562 -32.156 1 84.25 64 GLU A N 1
ATOM 504 C CA . GLU A 1 64 ? -5.695 -55.344 -32.625 1 84.25 64 GLU A CA 1
ATOM 505 C C . GLU A 1 64 ? -5.852 -53.969 -33.281 1 84.25 64 GLU A C 1
ATOM 507 O O . GLU A 1 64 ? -6.109 -53 -32.594 1 84.25 64 GLU A O 1
ATOM 512 N N . ALA A 1 65 ? -5.816 -53.969 -34.594 1 81 65 ALA A N 1
ATOM 513 C CA . ALA A 1 65 ? -5.848 -52.719 -35.344 1 81 65 ALA A CA 1
ATOM 514 C C . ALA A 1 65 ? -7.16 -52 -35.125 1 81 65 ALA A C 1
ATOM 516 O O . ALA A 1 65 ? -7.184 -50.75 -35.094 1 81 65 ALA A O 1
ATOM 517 N N . GLY A 1 66 ? -8.227 -52.688 -35 1 80.44 66 GLY A N 1
ATOM 518 C CA . GLY A 1 66 ? -9.523 -52.062 -34.781 1 80.44 66 GLY A CA 1
ATOM 519 C C . GLY A 1 66 ? -9.625 -51.312 -33.469 1 80.44 66 GLY A C 1
ATOM 520 O O . GLY A 1 66 ? -10.375 -50.344 -33.375 1 80.44 66 GLY A O 1
ATOM 521 N N . SER A 1 67 ? -8.82 -51.688 -32.562 1 87.44 67 SER A N 1
ATOM 522 C CA . SER A 1 67 ? -8.898 -51.094 -31.25 1 87.44 67 SER A CA 1
ATOM 523 C C . SER A 1 67 ? -8.109 -49.812 -31.172 1 87.44 67 SER A C 1
ATOM 525 O O . SER A 1 67 ? -8.227 -49.062 -30.203 1 87.44 67 SER A O 1
ATOM 527 N N . ILE A 1 68 ? -7.387 -49.5 -32.219 1 87.12 68 ILE A N 1
ATOM 528 C CA . ILE A 1 68 ? -6.578 -48.281 -32.219 1 87.12 68 ILE A CA 1
ATOM 529 C C . ILE A 1 68 ? -7.492 -47.062 -32.219 1 87.12 68 ILE A C 1
ATOM 531 O O . ILE A 1 68 ? -7.32 -46.156 -31.391 1 87.12 68 ILE A O 1
ATOM 535 N N . TRP A 1 69 ? -8.477 -47.062 -33.062 1 87.31 69 TRP A N 1
ATOM 536 C CA . TRP A 1 69 ? -9.383 -45.906 -33.188 1 87.31 69 TRP A CA 1
ATOM 537 C C . TRP A 1 69 ? -10.273 -45.781 -31.953 1 87.31 69 TRP A C 1
ATOM 539 O O . TRP A 1 69 ? -10.57 -44.688 -31.5 1 87.31 69 TRP A O 1
ATOM 549 N N . THR A 1 70 ? -10.695 -46.938 -31.438 1 88.62 70 THR A N 1
ATOM 550 C CA . THR A 1 70 ? -11.562 -46.875 -30.266 1 88.62 70 THR A CA 1
ATOM 551 C C . THR A 1 70 ? -10.82 -46.312 -29.062 1 88.62 70 THR A C 1
ATOM 553 O O . THR A 1 70 ? -11.328 -45.406 -28.375 1 88.62 70 THR A O 1
ATOM 556 N N . VAL A 1 71 ? -9.617 -46.75 -28.797 1 88.81 71 VAL A N 1
ATOM 557 C CA . VAL A 1 71 ? -8.828 -46.25 -27.656 1 88.81 71 VAL A CA 1
ATOM 558 C C . VAL A 1 71 ? -8.43 -44.812 -27.906 1 88.81 71 VAL A C 1
ATOM 560 O O . VAL A 1 71 ? -8.531 -43.969 -27 1 88.81 71 VAL A O 1
ATOM 563 N N . GLY A 1 72 ? -8.008 -44.438 -29.125 1 88.5 72 GLY A N 1
ATOM 564 C CA . GLY A 1 72 ? -7.637 -43.094 -29.453 1 88.5 72 GLY A CA 1
ATOM 565 C C . GLY A 1 72 ? -8.781 -42.094 -29.312 1 88.5 72 GLY A C 1
ATOM 566 O O . GLY A 1 72 ? -8.609 -41.031 -28.75 1 88.5 72 GLY A O 1
ATOM 567 N N . LEU A 1 73 ? -9.93 -42.469 -29.75 1 92.06 73 LEU A N 1
ATOM 568 C CA . LEU A 1 73 ? -11.086 -41.594 -29.688 1 92.06 73 LEU A CA 1
ATOM 569 C C . LEU A 1 73 ? -11.586 -41.438 -28.25 1 92.06 73 LEU A C 1
ATOM 571 O O . LEU A 1 73 ? -12.07 -40.375 -27.875 1 92.06 73 LEU A O 1
ATOM 575 N N . VAL A 1 74 ? -11.484 -42.5 -27.484 1 92.69 74 VAL A N 1
ATOM 576 C CA . VAL A 1 74 ? -11.875 -42.406 -26.078 1 92.69 74 VAL A CA 1
ATOM 577 C C . VAL A 1 74 ? -10.953 -41.438 -25.344 1 92.69 74 VAL A C 1
ATOM 579 O O . VAL A 1 74 ? -11.406 -40.625 -24.562 1 92.69 74 VAL A O 1
ATOM 582 N N . ILE A 1 75 ? -9.672 -41.531 -25.609 1 90.12 75 ILE A N 1
ATOM 583 C CA . ILE A 1 75 ? -8.711 -40.625 -24.969 1 90.12 75 ILE A CA 1
ATOM 584 C C . ILE A 1 75 ? -8.977 -39.188 -25.422 1 90.12 75 ILE A C 1
ATOM 586 O O . ILE A 1 75 ? -8.945 -38.281 -24.594 1 90.12 75 ILE A O 1
ATOM 590 N N . LEU A 1 76 ? -9.227 -38.969 -26.734 1 91.25 76 LEU A N 1
ATOM 591 C CA . LEU A 1 76 ? -9.578 -37.625 -27.219 1 91.25 76 LEU A CA 1
ATOM 592 C C . LEU A 1 76 ? -10.82 -37.094 -26.516 1 91.25 76 LEU A C 1
ATOM 594 O O . LEU A 1 76 ? -10.867 -35.938 -26.125 1 91.25 76 LEU A O 1
ATOM 598 N N . ALA A 1 77 ? -11.805 -37.969 -26.391 1 94.69 77 ALA A N 1
ATOM 599 C CA . ALA A 1 77 ? -13.039 -37.594 -25.703 1 94.69 77 ALA A CA 1
ATOM 600 C C . ALA A 1 77 ? -12.766 -37.156 -24.266 1 94.69 77 ALA A C 1
ATOM 602 O O . ALA A 1 77 ? -13.359 -36.219 -23.75 1 94.69 77 ALA A O 1
ATOM 603 N N . ILE A 1 78 ? -11.891 -37.875 -23.578 1 93.88 78 ILE A N 1
ATOM 604 C CA . ILE A 1 78 ? -11.531 -37.562 -22.203 1 93.88 78 ILE A CA 1
ATOM 605 C C . ILE A 1 78 ? -10.891 -36.188 -22.125 1 93.88 78 ILE A C 1
ATOM 607 O O . ILE A 1 78 ? -11.25 -35.344 -21.281 1 93.88 78 ILE A O 1
ATOM 611 N N . PHE A 1 79 ? -10.023 -35.844 -23.062 1 90.88 79 PHE A N 1
ATOM 612 C CA . PHE A 1 79 ? -9.352 -34.562 -23.078 1 90.88 79 PHE A CA 1
ATOM 613 C C . PHE A 1 79 ? -10.336 -33.438 -23.406 1 90.88 79 PHE A C 1
ATOM 615 O O . PHE A 1 79 ? -10.242 -32.344 -22.844 1 90.88 79 PHE A O 1
ATOM 622 N N . LEU A 1 80 ? -11.258 -33.719 -24.281 1 94.25 80 LEU A N 1
ATOM 623 C CA . LEU A 1 80 ? -12.266 -32.719 -24.625 1 94.25 80 LEU A CA 1
ATOM 624 C C . LEU A 1 80 ? -13.188 -32.438 -23.453 1 94.25 80 LEU A C 1
ATOM 626 O O . LEU A 1 80 ? -13.531 -31.266 -23.188 1 94.25 80 LEU A O 1
ATOM 630 N N . VAL A 1 81 ? -13.609 -33.5 -22.781 1 95.38 81 VAL A N 1
ATOM 631 C CA . VAL A 1 81 ? -14.438 -33.344 -21.594 1 95.38 81 VAL A CA 1
ATOM 632 C C . VAL A 1 81 ? -13.68 -32.531 -20.547 1 95.38 81 VAL A C 1
ATOM 634 O O . VAL A 1 81 ? -14.25 -31.609 -19.922 1 95.38 81 VAL A O 1
ATOM 637 N N . ARG A 1 82 ? -12.461 -32.781 -20.406 1 92.12 82 ARG A N 1
ATOM 638 C CA . ARG A 1 82 ? -11.625 -32.062 -19.453 1 92.12 82 ARG A CA 1
ATOM 639 C C . ARG A 1 82 ? -11.531 -30.594 -19.812 1 92.12 82 ARG A C 1
ATOM 641 O O . ARG A 1 82 ? -11.633 -29.734 -18.938 1 92.12 82 ARG A O 1
ATOM 648 N N . ALA A 1 83 ? -11.328 -30.281 -21.078 1 91.25 83 ALA A N 1
ATOM 649 C CA . ALA A 1 83 ? -11.203 -28.906 -21.547 1 91.25 83 ALA A CA 1
ATOM 650 C C . ALA A 1 83 ? -12.477 -28.109 -21.266 1 91.25 83 ALA A C 1
ATOM 652 O O . ALA A 1 83 ? -12.422 -27 -20.75 1 91.25 83 ALA A O 1
ATOM 653 N N . VAL A 1 84 ? -13.562 -28.734 -21.547 1 94.88 84 VAL A N 1
ATOM 654 C CA . VAL A 1 84 ? -14.844 -28.062 -21.406 1 94.88 84 VAL A CA 1
ATOM 655 C C . VAL A 1 84 ? -15.172 -27.891 -19.922 1 94.88 84 VAL A C 1
ATOM 657 O O . VAL A 1 84 ? -15.586 -26.812 -19.484 1 94.88 84 VAL A O 1
ATOM 660 N N . THR A 1 85 ? -15.023 -28.984 -19.172 1 95.06 85 THR A N 1
ATOM 661 C CA . THR A 1 85 ? -15.344 -28.922 -17.75 1 95.06 85 THR A CA 1
ATOM 662 C C . THR A 1 85 ? -14.422 -27.938 -17.031 1 95.06 85 THR A C 1
ATOM 664 O O . THR A 1 85 ? -14.867 -27.188 -16.156 1 95.06 85 THR A O 1
ATOM 667 N N . ALA A 1 86 ? -13.188 -27.859 -17.406 1 93.12 86 ALA A N 1
ATOM 668 C CA . ALA A 1 86 ? -12.242 -26.922 -16.797 1 93.12 86 ALA A CA 1
ATOM 669 C C . ALA A 1 86 ? -12.625 -25.484 -17.094 1 93.12 86 ALA A C 1
ATOM 671 O O . ALA A 1 86 ? -12.625 -24.625 -16.203 1 93.12 86 ALA A O 1
ATOM 672 N N . LEU A 1 87 ? -12.945 -25.219 -18.359 1 92.56 87 LEU A N 1
ATOM 673 C CA . LEU A 1 87 ? -13.328 -23.875 -18.781 1 92.56 87 LEU A CA 1
ATOM 674 C C . LEU A 1 87 ? -14.57 -23.406 -18.031 1 92.56 87 LEU A C 1
ATOM 676 O O . LEU A 1 87 ? -14.562 -22.328 -17.438 1 92.56 87 LEU A O 1
ATOM 680 N N . VAL A 1 88 ? -15.516 -24.219 -18 1 95.19 88 VAL A N 1
ATOM 681 C CA . VAL A 1 88 ? -16.812 -23.828 -17.453 1 95.19 88 VAL A CA 1
ATOM 682 C C . VAL A 1 88 ? -16.719 -23.672 -15.945 1 95.19 88 VAL A C 1
ATOM 684 O O . VAL A 1 88 ? -17.172 -22.672 -15.383 1 95.19 88 VAL A O 1
ATOM 687 N N . GLN A 1 89 ? -16.172 -24.609 -15.344 1 94.88 89 GLN A N 1
ATOM 688 C CA . GLN A 1 89 ? -16.141 -24.531 -13.883 1 94.88 89 GLN A CA 1
ATOM 689 C C . GLN A 1 89 ? -15.234 -23.406 -13.406 1 94.88 89 GLN A C 1
ATOM 691 O O . GLN A 1 89 ? -15.531 -22.75 -12.406 1 94.88 89 GLN A O 1
ATOM 696 N N . ASN A 1 90 ? -14.102 -23.125 -14.078 1 93.94 90 ASN A N 1
ATOM 697 C CA . ASN A 1 90 ? -13.203 -22.047 -13.68 1 93.94 90 ASN A CA 1
ATOM 698 C C . ASN A 1 90 ? -13.883 -20.688 -13.812 1 93.94 90 ASN A C 1
ATOM 700 O O . ASN A 1 90 ? -13.727 -19.812 -12.945 1 93.94 90 ASN A O 1
ATOM 704 N N . VAL A 1 91 ? -14.594 -20.5 -14.875 1 93.75 91 VAL A N 1
ATOM 705 C CA . VAL A 1 91 ? -15.305 -19.25 -15.102 1 93.75 91 VAL A CA 1
ATOM 706 C C . VAL A 1 91 ? -16.422 -19.094 -14.078 1 93.75 91 VAL A C 1
ATOM 708 O O . VAL A 1 91 ? -16.641 -18.016 -13.523 1 93.75 91 VAL A O 1
ATOM 711 N N . MET A 1 92 ? -17.094 -20.188 -13.852 1 95 92 MET A N 1
ATOM 712 C CA . MET A 1 92 ? -18.172 -20.188 -12.859 1 95 92 MET A CA 1
ATOM 713 C C . MET A 1 92 ? -17.625 -19.875 -11.469 1 95 92 MET A C 1
ATOM 715 O O . MET A 1 92 ? -18.203 -19.078 -10.727 1 95 92 MET A O 1
ATOM 719 N N . MET A 1 93 ? -16.547 -20.5 -11.148 1 94.75 93 MET A N 1
ATOM 720 C CA . MET A 1 93 ? -15.914 -20.266 -9.852 1 94.75 93 MET A CA 1
ATOM 721 C C . MET A 1 93 ? -15.477 -18.812 -9.719 1 94.75 93 MET A C 1
ATOM 723 O O . MET A 1 93 ? -15.586 -18.219 -8.641 1 94.75 93 MET A O 1
ATOM 727 N N . LYS A 1 94 ? -14.969 -18.219 -10.805 1 93.75 94 LYS A N 1
ATOM 728 C CA . LYS A 1 94 ? -14.586 -16.812 -10.789 1 93.75 94 LYS A CA 1
ATOM 729 C C . LYS A 1 94 ? -15.805 -15.922 -10.57 1 93.75 94 LYS A C 1
ATOM 731 O O . LYS A 1 94 ? -15.734 -14.945 -9.82 1 93.75 94 LYS A O 1
ATOM 736 N N . TYR A 1 95 ? -16.859 -16.297 -11.203 1 94.94 95 TYR A N 1
ATOM 737 C CA . TYR A 1 95 ? -18.094 -15.547 -11.039 1 94.94 95 TYR A CA 1
ATOM 738 C C . TYR A 1 95 ? -18.562 -15.578 -9.586 1 94.94 95 TYR A C 1
ATOM 740 O O . TYR A 1 95 ? -18.875 -14.539 -9.008 1 94.94 95 TYR A O 1
ATOM 748 N N . ILE A 1 96 ? -18.594 -16.719 -9.016 1 95.38 96 ILE A N 1
ATOM 749 C CA . ILE A 1 96 ? -19.031 -16.891 -7.637 1 95.38 96 ILE A CA 1
ATOM 750 C C . ILE A 1 96 ? -18.078 -16.156 -6.695 1 95.38 96 ILE A C 1
ATOM 752 O O . ILE A 1 96 ? -18.531 -15.484 -5.758 1 95.38 96 ILE A O 1
ATOM 756 N N . SER A 1 97 ? -16.781 -16.281 -6.953 1 95.25 97 SER A N 1
ATOM 757 C CA . SER A 1 97 ? -15.766 -15.648 -6.117 1 95.25 97 SER A CA 1
ATOM 758 C C . SER A 1 97 ? -15.891 -14.133 -6.125 1 95.25 97 SER A C 1
ATOM 760 O O . SER A 1 97 ? -15.875 -13.5 -5.07 1 95.25 97 SER A O 1
ATOM 762 N N . GLN A 1 98 ? -16.141 -13.609 -7.324 1 94.06 98 GLN A N 1
ATOM 763 C CA . GLN A 1 98 ? -16.219 -12.156 -7.449 1 94.06 98 GLN A CA 1
ATOM 764 C C . GLN A 1 98 ? -17.531 -11.633 -6.871 1 94.06 98 GLN A C 1
ATOM 766 O O . GLN A 1 98 ? -17.547 -10.617 -6.172 1 94.06 98 GLN A O 1
ATOM 771 N N . ARG A 1 99 ? -18.578 -12.336 -7.148 1 94.69 99 ARG A N 1
ATOM 772 C CA . ARG A 1 99 ? -19.891 -11.898 -6.668 1 94.69 99 ARG A CA 1
ATOM 773 C C . ARG A 1 99 ? -19.984 -12.016 -5.152 1 94.69 99 ARG A C 1
ATOM 775 O O . ARG A 1 99 ? -20.5 -11.109 -4.484 1 94.69 99 ARG A O 1
ATOM 782 N N . SER A 1 100 ? -19.562 -13.117 -4.633 1 95 100 SER A N 1
ATOM 783 C CA . SER A 1 100 ? -19.562 -13.273 -3.182 1 95 100 SER A CA 1
ATOM 784 C C . SER A 1 100 ? -18.625 -12.273 -2.516 1 95 100 SER A C 1
ATOM 786 O O . SER A 1 100 ? -18.938 -11.734 -1.449 1 95 100 SER A O 1
ATOM 788 N N . GLY A 1 101 ? -17.438 -12.062 -3.127 1 95.12 101 GLY A N 1
ATOM 789 C CA . GLY A 1 101 ? -16.516 -11.055 -2.623 1 95.12 101 GLY A CA 1
ATOM 790 C C . GLY A 1 101 ? -17.109 -9.656 -2.623 1 95.12 101 GLY A C 1
ATOM 791 O O . GLY A 1 101 ? -16.875 -8.883 -1.691 1 95.12 101 GLY A O 1
ATOM 792 N N . GLU A 1 102 ? -17.906 -9.383 -3.633 1 94.62 102 GLU A N 1
ATOM 793 C CA . GLU A 1 102 ? -18.562 -8.078 -3.736 1 94.62 102 GLU A CA 1
ATOM 794 C C . GLU A 1 102 ? -19.609 -7.898 -2.639 1 94.62 102 GLU A C 1
ATOM 796 O O . GLU A 1 102 ? -19.734 -6.816 -2.062 1 94.62 102 GLU A O 1
ATOM 801 N N . ASN A 1 103 ? -20.328 -8.906 -2.439 1 95.38 103 ASN A N 1
ATOM 802 C CA . ASN A 1 103 ? -21.312 -8.852 -1.364 1 95.38 103 ASN A CA 1
ATOM 803 C C . ASN A 1 103 ? -20.656 -8.609 -0.01 1 95.38 103 ASN A C 1
ATOM 805 O O . ASN A 1 103 ? -21.141 -7.828 0.798 1 95.38 103 ASN A O 1
ATOM 809 N N . LEU A 1 104 ? -19.609 -9.289 0.155 1 95.56 104 LEU A N 1
ATOM 810 C CA . LEU A 1 104 ? -18.875 -9.141 1.406 1 95.56 104 LEU A CA 1
ATOM 811 C C . LEU A 1 104 ? -18.297 -7.73 1.538 1 95.56 104 LEU A C 1
ATOM 813 O O . LEU A 1 104 ? -18.375 -7.125 2.609 1 95.56 104 LEU A O 1
ATOM 817 N N . ARG A 1 105 ? -17.734 -7.238 0.48 1 96.12 105 ARG A N 1
ATOM 818 C CA . ARG A 1 105 ? -17.188 -5.887 0.483 1 96.12 105 ARG A CA 1
ATOM 819 C C . ARG A 1 105 ? -18.281 -4.855 0.744 1 96.12 105 ARG A C 1
ATOM 821 O O . ARG A 1 105 ? -18.078 -3.893 1.485 1 96.12 105 ARG A O 1
ATOM 828 N N . SER A 1 106 ? -19.375 -5.051 0.098 1 95.38 106 SER A N 1
ATOM 829 C CA . SER A 1 106 ? -20.516 -4.152 0.276 1 95.38 106 SER A CA 1
ATOM 830 C C . SER A 1 106 ? -20.969 -4.129 1.729 1 95.38 106 SER A C 1
ATOM 832 O O . SER A 1 106 ? -21.172 -3.055 2.307 1 95.38 106 SER A O 1
ATOM 834 N N . ASP A 1 107 ? -21.078 -5.281 2.297 1 95.38 107 ASP A N 1
ATOM 835 C CA . ASP A 1 107 ? -21.516 -5.387 3.688 1 95.38 107 ASP A CA 1
ATOM 836 C C . ASP A 1 107 ? -20.484 -4.766 4.629 1 95.38 107 ASP A C 1
ATOM 838 O O . ASP A 1 107 ? -20.844 -4.098 5.602 1 95.38 107 ASP A O 1
ATOM 842 N N . LEU A 1 108 ? -19.25 -5.047 4.312 1 95.38 108 LEU A N 1
ATOM 843 C CA . LEU A 1 108 ? -18.172 -4.52 5.141 1 95.38 108 LEU A CA 1
ATOM 844 C C . LEU A 1 108 ? -18.141 -2.996 5.09 1 95.38 108 LEU A C 1
ATOM 846 O O . LEU A 1 108 ? -18 -2.338 6.121 1 95.38 108 LEU A O 1
ATOM 850 N N . MET A 1 109 ? -18.297 -2.514 3.92 1 94.88 109 MET A N 1
ATOM 851 C CA . MET A 1 109 ? -18.297 -1.063 3.744 1 94.88 109 MET A CA 1
ATOM 852 C C . MET A 1 109 ? -19.453 -0.423 4.492 1 94.88 109 MET A C 1
ATOM 854 O O . MET A 1 109 ? -19.266 0.562 5.211 1 94.88 109 MET A O 1
ATOM 858 N N . GLU A 1 110 ? -20.562 -0.961 4.328 1 94.44 110 GLU A N 1
ATOM 859 C CA . GLU A 1 110 ? -21.75 -0.462 5.008 1 94.44 110 GLU A CA 1
ATOM 860 C C . GLU A 1 110 ? -21.594 -0.526 6.523 1 94.44 110 GLU A C 1
ATOM 862 O O . GLU A 1 110 ? -21.938 0.421 7.234 1 94.44 110 GLU A O 1
ATOM 867 N N . HIS A 1 111 ? -21.047 -1.619 6.938 1 94.81 111 HIS A N 1
ATOM 868 C CA . HIS A 1 111 ? -20.844 -1.818 8.375 1 94.81 111 HIS A CA 1
ATOM 869 C C . HIS A 1 111 ? -19.812 -0.844 8.93 1 94.81 111 HIS A C 1
ATOM 871 O O . HIS A 1 111 ? -20.047 -0.225 9.969 1 94.81 111 HIS A O 1
ATOM 877 N N . ILE A 1 112 ? -18.703 -0.678 8.266 1 95.19 112 ILE A N 1
ATOM 878 C CA . ILE A 1 112 ? -17.609 0.173 8.734 1 95.19 112 ILE A CA 1
ATOM 879 C C . ILE A 1 112 ? -18.062 1.629 8.758 1 95.19 112 ILE A C 1
ATOM 881 O O . ILE A 1 112 ? -17.797 2.355 9.719 1 95.19 112 ILE A O 1
ATOM 885 N N . ILE A 1 113 ? -18.781 2.018 7.734 1 93.38 113 ILE A N 1
ATOM 886 C CA . ILE A 1 113 ? -19.281 3.385 7.672 1 93.38 113 ILE A CA 1
ATOM 887 C C . ILE A 1 113 ? -20.234 3.637 8.836 1 93.38 113 ILE A C 1
ATOM 889 O O . ILE A 1 113 ? -20.312 4.75 9.367 1 93.38 113 ILE A O 1
ATOM 893 N N . GLY A 1 114 ? -20.875 2.617 9.312 1 91.88 114 GLY A N 1
ATOM 894 C CA . GLY A 1 114 ? -21.875 2.746 10.375 1 91.88 114 GLY A CA 1
ATOM 895 C C . GLY A 1 114 ? -21.266 2.68 11.766 1 91.88 114 GLY A C 1
ATOM 896 O O . GLY A 1 114 ? -21.938 2.998 12.75 1 91.88 114 GLY A O 1
ATOM 897 N N . LEU A 1 115 ? -20.016 2.352 11.836 1 92.69 115 LEU A N 1
ATOM 898 C CA . LEU A 1 115 ? -19.359 2.227 13.141 1 92.69 115 LEU A CA 1
ATOM 899 C C . LEU A 1 115 ? -19.094 3.6 13.742 1 92.69 115 LEU A C 1
ATOM 901 O O . LEU A 1 115 ? -19.172 4.617 13.055 1 92.69 115 LEU A O 1
ATOM 905 N N . ASP A 1 116 ? -18.781 3.576 15.047 1 91 116 ASP A N 1
ATOM 906 C CA . ASP A 1 116 ? -18.594 4.812 15.805 1 91 116 ASP A CA 1
ATOM 907 C C . ASP A 1 116 ? -17.328 5.539 15.352 1 91 116 ASP A C 1
ATOM 909 O O . ASP A 1 116 ? -16.406 4.914 14.852 1 91 116 ASP A O 1
ATOM 913 N N . THR A 1 117 ? -17.375 6.793 15.547 1 86.31 117 THR A N 1
ATOM 914 C CA . THR A 1 117 ? -16.219 7.609 15.203 1 86.31 117 THR A CA 1
ATOM 915 C C . THR A 1 117 ? -14.992 7.176 16 1 86.31 117 THR A C 1
ATOM 917 O O . THR A 1 117 ? -13.859 7.246 15.516 1 86.31 117 THR A O 1
ATOM 920 N N . ALA A 1 118 ? -15.266 6.73 17.219 1 81.44 118 ALA A N 1
ATOM 921 C CA . ALA A 1 118 ? -14.172 6.254 18.047 1 81.44 118 ALA A CA 1
ATOM 922 C C . ALA A 1 118 ? -13.422 5.109 17.375 1 81.44 118 ALA A C 1
ATOM 924 O O . ALA A 1 118 ? -12.203 5 17.5 1 81.44 118 ALA A O 1
ATOM 925 N N . TYR A 1 119 ? -14.18 4.309 16.734 1 87.06 119 TYR A N 1
ATOM 926 C CA . TYR A 1 119 ? -13.562 3.211 15.992 1 87.06 119 TYR A CA 1
ATOM 927 C C . TYR A 1 119 ? -12.633 3.738 14.906 1 87.06 119 TYR A C 1
ATOM 929 O O . TYR A 1 119 ? -11.531 3.219 14.719 1 87.06 119 TYR A O 1
ATOM 937 N N . HIS A 1 120 ? -13.047 4.727 14.211 1 86 120 HIS A N 1
ATOM 938 C CA . HIS A 1 120 ? -12.297 5.281 13.094 1 86 120 HIS A CA 1
ATOM 939 C C . HIS A 1 120 ? -11.062 6.039 13.578 1 86 120 HIS A C 1
ATOM 941 O O . HIS A 1 120 ? -10.109 6.219 12.82 1 86 120 HIS A O 1
ATOM 947 N N . GLN A 1 121 ? -11.133 6.516 14.766 1 76.81 121 GLN A N 1
ATOM 948 C CA . GLN A 1 121 ? -9.984 7.199 15.336 1 76.81 121 GLN A CA 1
ATOM 949 C C . GLN A 1 121 ? -8.883 6.211 15.711 1 76.81 121 GLN A C 1
ATOM 951 O O . GLN A 1 121 ? -7.695 6.543 15.648 1 76.81 121 GLN A O 1
ATOM 956 N N . THR A 1 122 ? -9.305 4.984 16.016 1 77.44 122 THR A N 1
ATOM 957 C CA . THR A 1 122 ? -8.336 3.975 16.453 1 77.44 122 THR A CA 1
ATOM 958 C C . THR A 1 122 ? -7.891 3.115 15.281 1 77.44 122 THR A C 1
ATOM 960 O O . THR A 1 122 ? -6.852 2.451 15.352 1 77.44 122 THR A O 1
ATOM 963 N N . HIS A 1 123 ? -8.664 3.182 14.297 1 83.5 123 HIS A N 1
ATOM 964 C CA . HIS A 1 123 ? -8.344 2.406 13.102 1 83.5 123 HIS A CA 1
ATOM 965 C C . HIS A 1 123 ? -8.117 3.312 11.898 1 83.5 123 HIS A C 1
ATOM 967 O O . HIS A 1 123 ? -9.078 3.814 11.312 1 83.5 123 HIS A O 1
ATOM 973 N N . PRO A 1 124 ? -6.863 3.473 11.461 1 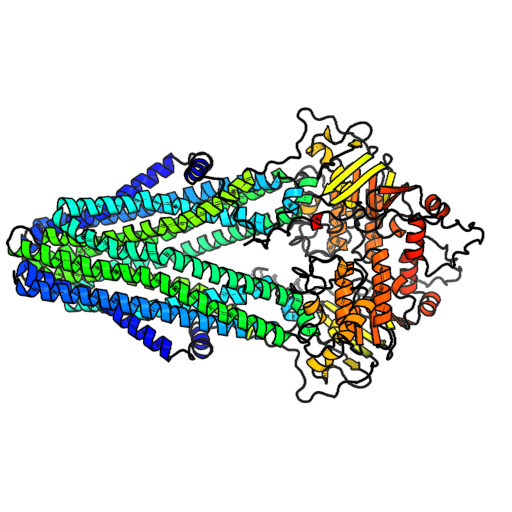81.31 124 PRO A N 1
ATOM 974 C CA . PRO A 1 124 ? -6.566 4.371 10.336 1 81.31 124 PRO A CA 1
ATOM 975 C C . PRO A 1 124 ? -7.219 3.92 9.031 1 81.31 124 PRO A C 1
ATOM 977 O O . PRO A 1 124 ? -7.492 2.73 8.852 1 81.31 124 PRO A O 1
ATOM 980 N N . PRO A 1 125 ? -7.477 4.855 8.109 1 83.38 125 PRO A N 1
ATOM 981 C CA . PRO A 1 125 ? -8.148 4.566 6.836 1 83.38 125 PRO A CA 1
ATOM 982 C C . PRO A 1 125 ? -7.441 3.477 6.031 1 83.38 125 PRO A C 1
ATOM 984 O O . PRO A 1 125 ? -8.094 2.619 5.434 1 83.38 125 PRO A O 1
ATOM 987 N N . GLY A 1 126 ? -6.168 3.471 6.012 1 77.19 126 GLY A N 1
ATOM 988 C CA . GLY A 1 126 ? -5.434 2.445 5.289 1 77.19 126 GLY A CA 1
ATOM 989 C C . GLY A 1 126 ? -5.754 1.038 5.762 1 77.19 126 GLY A C 1
ATOM 990 O O . GLY A 1 126 ? -5.855 0.114 4.949 1 77.19 126 GLY A O 1
ATOM 991 N N . GLN A 1 127 ? -5.898 0.876 7.031 1 83.69 127 GLN A N 1
ATOM 992 C CA . GLN A 1 127 ? -6.234 -0.427 7.59 1 83.69 127 GLN A CA 1
ATOM 993 C C . GLN A 1 127 ? -7.629 -0.87 7.156 1 83.69 127 GLN A C 1
ATOM 995 O O . GLN A 1 127 ? -7.852 -2.051 6.883 1 83.69 127 GLN A O 1
ATOM 1000 N N . MET A 1 128 ? -8.5 0.074 7.117 1 90.56 128 MET A N 1
ATOM 1001 C CA . MET A 1 128 ? -9.867 -0.242 6.711 1 90.56 128 MET A CA 1
ATOM 1002 C C . MET A 1 128 ? -9.914 -0.638 5.238 1 90.56 128 MET A C 1
ATOM 1004 O O . MET A 1 128 ? -10.641 -1.559 4.867 1 90.56 128 MET A O 1
ATOM 1008 N N . ILE A 1 129 ? -9.148 0.057 4.457 1 89.12 129 ILE A N 1
ATOM 1009 C CA . ILE A 1 129 ? -9.07 -0.271 3.037 1 89.12 129 ILE A CA 1
ATOM 1010 C C . ILE A 1 129 ? -8.508 -1.681 2.863 1 89.12 129 ILE A C 1
ATOM 1012 O O . ILE A 1 129 ? -9.016 -2.461 2.055 1 89.12 129 ILE A O 1
ATOM 1016 N N . GLU A 1 130 ? -7.473 -2.021 3.654 1 85 130 GLU A N 1
ATOM 1017 C CA . GLU A 1 130 ? -6.867 -3.348 3.594 1 85 130 GLU A CA 1
ATOM 1018 C C . GLU A 1 130 ? -7.871 -4.434 3.973 1 85 130 GLU A C 1
ATOM 1020 O O . GLU A 1 130 ? -7.867 -5.516 3.387 1 85 130 GLU A O 1
ATOM 1025 N N . ARG A 1 131 ? -8.711 -4.129 4.863 1 90 131 ARG A N 1
ATOM 1026 C CA . ARG A 1 131 ? -9.727 -5.09 5.273 1 90 131 ARG A CA 1
ATOM 1027 C C . ARG A 1 131 ? -10.742 -5.328 4.156 1 90 131 ARG A C 1
ATOM 1029 O O . ARG A 1 131 ? -11.039 -6.473 3.812 1 90 131 ARG A O 1
ATOM 1036 N N . VAL A 1 132 ? -11.133 -4.277 3.533 1 93.12 132 VAL A N 1
ATOM 1037 C CA . VAL A 1 132 ? -12.211 -4.367 2.555 1 93.12 132 VAL A CA 1
ATOM 1038 C C . VAL A 1 132 ? -11.672 -4.93 1.242 1 93.12 132 VAL A C 1
ATOM 1040 O O . VAL A 1 132 ? -12.367 -5.672 0.546 1 93.12 132 VAL A O 1
ATOM 1043 N N . GLN A 1 133 ? -10.484 -4.633 0.944 1 90.44 133 GLN A N 1
ATOM 1044 C CA . GLN A 1 133 ? -9.953 -5.055 -0.348 1 90.44 133 GLN A CA 1
ATOM 1045 C C . GLN A 1 133 ? -9.031 -6.258 -0.195 1 90.44 133 GLN A C 1
ATOM 1047 O O . GLN A 1 133 ? -9.312 -7.336 -0.721 1 90.44 133 GLN A O 1
ATOM 1052 N N . GLY A 1 134 ? -8.008 -6.098 0.63 1 86.62 134 GLY A N 1
ATOM 1053 C CA . GLY A 1 134 ? -6.98 -7.117 0.76 1 86.62 134 GLY A CA 1
ATOM 1054 C C . GLY A 1 134 ? -7.48 -8.398 1.401 1 86.62 134 GLY A C 1
ATOM 1055 O O . GLY A 1 134 ? -7.332 -9.477 0.836 1 86.62 134 GLY A O 1
ATOM 1056 N N . ASP A 1 135 ? -8.055 -8.258 2.484 1 89.62 135 ASP A N 1
ATOM 1057 C CA . ASP A 1 135 ? -8.492 -9.43 3.236 1 89.62 135 ASP A CA 1
ATOM 1058 C C . ASP A 1 135 ? -9.602 -10.172 2.498 1 89.62 135 ASP A C 1
ATOM 1060 O O . ASP A 1 135 ? -9.633 -11.406 2.484 1 89.62 135 ASP A O 1
ATOM 1064 N N . VAL A 1 136 ? -10.453 -9.422 1.872 1 93.5 136 VAL A N 1
ATOM 1065 C CA . VAL A 1 136 ? -11.539 -10.055 1.129 1 93.5 136 VAL A CA 1
ATOM 1066 C C . VAL A 1 136 ? -10.969 -10.781 -0.091 1 93.5 136 VAL A C 1
ATOM 1068 O O . VAL A 1 136 ? -11.406 -11.883 -0.426 1 93.5 136 VAL A O 1
ATOM 1071 N N . ALA A 1 137 ? -10.062 -10.18 -0.733 1 90.44 137 ALA A N 1
ATOM 1072 C CA . ALA A 1 137 ? -9.422 -10.828 -1.877 1 90.44 137 ALA A CA 1
ATOM 1073 C C . ALA A 1 137 ? -8.719 -12.117 -1.458 1 90.44 137 ALA A C 1
ATOM 1075 O O . ALA A 1 137 ? -8.805 -13.133 -2.154 1 90.44 137 ALA A O 1
ATOM 1076 N N . SER A 1 138 ? -8.039 -12.008 -0.331 1 87.06 138 SER A N 1
ATOM 1077 C CA . SER A 1 138 ? -7.359 -13.188 0.196 1 87.06 138 SER A CA 1
ATOM 1078 C C . SER A 1 138 ? -8.352 -14.297 0.53 1 87.06 138 SER A C 1
ATOM 1080 O O . SER A 1 138 ? -8.109 -15.469 0.225 1 87.06 138 SER A O 1
ATOM 1082 N N . LEU A 1 139 ? -9.359 -13.914 1.115 1 89.75 139 LEU A N 1
ATOM 1083 C CA . LEU A 1 139 ? -10.398 -14.875 1.477 1 89.75 139 LEU A CA 1
ATOM 1084 C C . LEU A 1 139 ? -10.992 -15.531 0.232 1 89.75 139 LEU A C 1
ATOM 1086 O O . LEU A 1 139 ? -11.172 -16.75 0.19 1 89.75 139 LEU A O 1
ATOM 1090 N N . SER A 1 140 ? -11.281 -14.727 -0.763 1 92.31 140 SER A N 1
ATOM 1091 C CA . SER A 1 140 ? -11.859 -15.242 -2 1 92.31 140 SER A CA 1
ATOM 1092 C C . SER A 1 140 ? -10.914 -16.203 -2.701 1 92.31 140 SER A C 1
ATOM 1094 O O . SER A 1 140 ? -11.336 -17.234 -3.217 1 92.31 140 SER A O 1
ATOM 1096 N N . MET A 1 141 ? -9.688 -15.906 -2.648 1 87.62 141 MET A N 1
ATOM 1097 C CA . MET A 1 141 ? -8.688 -16.766 -3.277 1 87.62 141 MET A CA 1
ATOM 1098 C C . MET A 1 141 ? -8.562 -18.094 -2.541 1 87.62 141 MET A C 1
ATOM 1100 O O . MET A 1 141 ? -8.539 -19.156 -3.166 1 87.62 141 MET A O 1
ATOM 1104 N N . VAL A 1 142 ? -8.594 -18.016 -1.26 1 84.81 142 VAL A N 1
ATOM 1105 C CA . VAL A 1 142 ? -8.312 -19.203 -0.453 1 84.81 142 VAL A CA 1
ATOM 1106 C C . VAL A 1 142 ? -9.508 -20.156 -0.501 1 84.81 142 VAL A C 1
ATOM 1108 O O . VAL A 1 142 ? -9.336 -21.359 -0.693 1 84.81 142 VAL A O 1
ATOM 1111 N N . TRP A 1 143 ? -10.688 -19.609 -0.336 1 88.62 143 TRP A N 1
ATOM 1112 C CA . TRP A 1 143 ? -11.82 -20.531 -0.337 1 88.62 143 TRP A CA 1
ATOM 1113 C C . TRP A 1 143 ? -12.008 -21.156 -1.715 1 88.62 143 TRP A C 1
ATOM 1115 O O . TRP A 1 143 ? -12.422 -22.312 -1.825 1 88.62 143 TRP A O 1
ATOM 1125 N N . THR A 1 144 ? -11.672 -20.391 -2.766 1 91.56 144 THR A N 1
ATOM 1126 C CA . THR A 1 144 ? -11.711 -20.969 -4.105 1 91.56 144 THR A CA 1
ATOM 1127 C C . THR A 1 144 ? -10.695 -22.094 -4.246 1 91.56 144 THR A C 1
ATOM 1129 O O . THR A 1 144 ? -11.008 -23.156 -4.809 1 91.56 144 THR A O 1
ATOM 1132 N N . GLN A 1 145 ? -9.539 -21.906 -3.721 1 88 145 GLN A N 1
ATOM 1133 C CA . GLN A 1 145 ? -8.5 -22.922 -3.768 1 88 145 GLN A CA 1
ATOM 1134 C C . GLN A 1 145 ? -8.898 -24.156 -2.945 1 88 145 GLN A C 1
ATOM 1136 O O . GLN A 1 145 ? -8.617 -25.281 -3.334 1 88 145 GLN A O 1
ATOM 1141 N N . LEU A 1 146 ? -9.516 -23.922 -1.849 1 87 146 LEU A N 1
ATOM 1142 C CA . LEU A 1 146 ? -9.969 -25.016 -0.994 1 87 146 LEU A CA 1
ATOM 1143 C C . LEU A 1 146 ? -11.008 -25.875 -1.714 1 87 146 LEU A C 1
ATOM 1145 O O . LEU A 1 146 ? -10.914 -27.109 -1.708 1 87 146 LEU A O 1
ATOM 1149 N N . ILE A 1 147 ? -11.914 -25.188 -2.354 1 91.19 147 ILE A N 1
ATOM 1150 C CA . ILE A 1 147 ? -12.969 -25.922 -3.057 1 91.19 147 ILE A CA 1
ATOM 1151 C C . ILE A 1 147 ? -12.375 -26.672 -4.242 1 91.19 147 ILE A C 1
ATOM 1153 O O . ILE A 1 147 ? -12.688 -27.844 -4.465 1 91.19 147 ILE A O 1
ATOM 1157 N N . THR A 1 148 ? -11.5 -26.016 -4.949 1 91.12 148 THR A N 1
ATOM 1158 C CA . THR A 1 148 ? -10.859 -26.656 -6.082 1 91.12 148 THR A CA 1
ATOM 1159 C C . THR A 1 148 ? -9.992 -27.828 -5.613 1 91.12 148 THR A C 1
ATOM 1161 O O . THR A 1 148 ? -9.945 -28.875 -6.266 1 91.12 148 THR A O 1
ATOM 1164 N N . GLY A 1 149 ? -9.336 -27.641 -4.527 1 89.44 149 GLY A N 1
ATOM 1165 C CA . GLY A 1 149 ? -8.539 -28.703 -3.969 1 89.44 149 GLY A CA 1
ATOM 1166 C C . GLY A 1 149 ? -9.359 -29.922 -3.564 1 89.44 149 GLY A C 1
ATOM 1167 O O . GLY A 1 149 ? -9.031 -31.047 -3.928 1 89.44 149 GLY A O 1
ATOM 1168 N N . LEU A 1 150 ? -10.406 -29.766 -2.977 1 88.81 150 LEU A N 1
ATOM 1169 C CA . LEU A 1 150 ? -11.234 -30.859 -2.463 1 88.81 150 LEU A CA 1
ATOM 1170 C C . LEU A 1 150 ? -12.062 -31.484 -3.58 1 88.81 150 LEU A C 1
ATOM 1172 O O . LEU A 1 150 ? -12.234 -32.719 -3.621 1 88.81 150 LEU A O 1
ATOM 1176 N N . ALA A 1 151 ? -12.531 -30.625 -4.453 1 92.44 151 ALA A N 1
ATOM 1177 C CA . ALA A 1 151 ? -13.469 -31.109 -5.457 1 92.44 151 ALA A CA 1
ATOM 1178 C C . ALA A 1 151 ? -12.734 -31.688 -6.66 1 92.44 151 ALA A C 1
ATOM 1180 O O . ALA A 1 151 ? -13.164 -32.688 -7.23 1 92.44 151 ALA A O 1
ATOM 1181 N N . ARG A 1 152 ? -11.695 -31.094 -6.961 1 93.12 152 ARG A N 1
ATOM 1182 C CA . ARG A 1 152 ? -11 -31.562 -8.156 1 93.12 152 ARG A CA 1
ATOM 1183 C C . ARG A 1 152 ? -9.766 -32.375 -7.789 1 93.12 152 ARG A C 1
ATOM 1185 O O . ARG A 1 152 ? -9.633 -33.531 -8.211 1 93.12 152 ARG A O 1
ATOM 1192 N N . ASP A 1 153 ? -8.906 -31.844 -6.973 1 91.5 153 ASP A N 1
ATOM 1193 C CA . ASP A 1 153 ? -7.621 -32.5 -6.703 1 91.5 153 ASP A CA 1
ATOM 1194 C C . ASP A 1 153 ? -7.797 -33.75 -5.848 1 91.5 153 ASP A C 1
ATOM 1196 O O . ASP A 1 153 ? -7.145 -34.75 -6.086 1 91.5 153 ASP A O 1
ATOM 1200 N N . LEU A 1 154 ? -8.641 -33.719 -4.906 1 92 154 LEU A N 1
ATOM 1201 C CA . LEU A 1 154 ? -8.914 -34.875 -4.098 1 92 154 LEU A CA 1
ATOM 1202 C C . LEU A 1 154 ? -9.562 -36 -4.941 1 92 154 LEU A C 1
ATOM 1204 O O . LEU A 1 154 ? -9.203 -37.156 -4.816 1 92 154 LEU A O 1
ATOM 1208 N N . VAL A 1 155 ? -10.508 -35.594 -5.723 1 93.69 155 VAL A N 1
ATOM 1209 C CA . VAL A 1 155 ? -11.164 -36.562 -6.598 1 93.69 155 VAL A CA 1
ATOM 1210 C C . VAL A 1 155 ? -10.156 -37.125 -7.59 1 93.69 155 VAL A C 1
ATOM 1212 O O . VAL A 1 155 ? -10.18 -38.312 -7.895 1 93.69 155 VAL A O 1
ATOM 1215 N N . ALA A 1 156 ? -9.297 -36.25 -8.102 1 93.38 156 ALA A N 1
ATOM 1216 C CA . ALA A 1 156 ? -8.234 -36.75 -8.984 1 93.38 156 ALA A CA 1
ATOM 1217 C C . ALA A 1 156 ? -7.359 -37.781 -8.281 1 93.38 156 ALA A C 1
ATOM 1219 O O . ALA A 1 156 ? -7.062 -38.844 -8.836 1 93.38 156 ALA A O 1
ATOM 1220 N N . LEU A 1 157 ? -7.035 -37.469 -7.066 1 89.62 157 LEU A N 1
ATOM 1221 C CA . LEU A 1 157 ? -6.203 -38.375 -6.289 1 89.62 157 LEU A CA 1
ATOM 1222 C C . LEU A 1 157 ? -6.93 -39.719 -6.027 1 89.62 157 LEU A C 1
ATOM 1224 O O . LEU A 1 157 ? -6.348 -40.781 -6.195 1 89.62 157 LEU A O 1
ATOM 1228 N N . ILE A 1 158 ? -8.125 -39.594 -5.629 1 92.62 158 ILE A N 1
ATOM 1229 C CA . ILE A 1 158 ? -8.922 -40.781 -5.344 1 92.62 158 ILE A CA 1
ATOM 1230 C C . ILE A 1 158 ? -9.07 -41.625 -6.613 1 92.62 158 ILE A C 1
ATOM 1232 O O . ILE A 1 158 ? -8.93 -42.844 -6.578 1 92.62 158 ILE A O 1
ATOM 1236 N N . SER A 1 159 ? -9.391 -40.969 -7.688 1 93.31 159 SER A N 1
ATOM 1237 C CA . SER A 1 159 ? -9.555 -41.656 -8.953 1 93.31 159 SER A CA 1
ATOM 1238 C C . SER A 1 159 ? -8.266 -42.375 -9.367 1 93.31 159 SER A C 1
ATOM 1240 O O . SER A 1 159 ? -8.289 -43.531 -9.797 1 93.31 159 SER A O 1
ATOM 1242 N N . LEU A 1 160 ? -7.148 -41.719 -9.227 1 91.25 160 LEU A N 1
ATOM 1243 C CA . LEU A 1 160 ? -5.855 -42.281 -9.602 1 91.25 160 LEU A CA 1
ATOM 1244 C C . LEU A 1 160 ? -5.461 -43.438 -8.664 1 91.25 160 LEU A C 1
ATOM 1246 O O . LEU A 1 160 ? -4.988 -44.469 -9.117 1 91.25 160 LEU A O 1
ATOM 1250 N N . LEU A 1 161 ? -5.672 -43.25 -7.398 1 90.25 161 LEU A N 1
ATOM 1251 C CA . LEU A 1 161 ? -5.367 -44.281 -6.426 1 90.25 161 LEU A CA 1
ATOM 1252 C C . LEU A 1 161 ? -6.285 -45.5 -6.617 1 90.25 161 LEU A C 1
ATOM 1254 O O . LEU A 1 161 ? -5.871 -46.625 -6.395 1 90.25 161 LEU A O 1
ATOM 1258 N N . SER A 1 162 ? -7.523 -45.219 -7.012 1 92.62 162 SER A N 1
ATOM 1259 C CA . SER A 1 162 ? -8.453 -46.312 -7.297 1 92.62 162 SER A CA 1
ATOM 1260 C C . SER A 1 162 ? -7.961 -47.156 -8.461 1 92.62 162 SER A C 1
ATOM 1262 O O . SER A 1 162 ? -8.062 -48.375 -8.422 1 92.62 162 SER A O 1
ATOM 1264 N N . VAL A 1 163 ? -7.438 -46.469 -9.5 1 91.38 163 VAL A N 1
ATOM 1265 C CA . VAL A 1 163 ? -6.883 -47.188 -10.641 1 91.38 163 VAL A CA 1
ATOM 1266 C C . VAL A 1 163 ? -5.68 -48 -10.188 1 91.38 163 VAL A C 1
ATOM 1268 O O . VAL A 1 163 ? -5.566 -49.188 -10.531 1 91.38 163 VAL A O 1
ATOM 1271 N N . ALA A 1 164 ? -4.805 -47.406 -9.398 1 89.56 164 ALA A N 1
ATOM 1272 C CA . ALA A 1 164 ? -3.623 -48.094 -8.898 1 89.56 164 ALA A CA 1
ATOM 1273 C C . ALA A 1 164 ? -4.02 -49.312 -8.047 1 89.56 164 ALA A C 1
ATOM 1275 O O . ALA A 1 164 ? -3.428 -50.375 -8.164 1 89.56 164 ALA A O 1
ATOM 1276 N N . PHE A 1 165 ? -5.047 -49.188 -7.293 1 90.56 165 PHE A N 1
ATOM 1277 C CA . PHE A 1 165 ? -5.535 -50.25 -6.418 1 90.56 165 PHE A CA 1
ATOM 1278 C C . PHE A 1 165 ? -6.16 -51.375 -7.23 1 90.56 165 PHE A C 1
ATOM 1280 O O . PHE A 1 165 ? -5.973 -52.531 -6.918 1 90.56 165 PHE A O 1
ATOM 1287 N N . TRP A 1 166 ? -6.969 -50.938 -8.219 1 90.62 166 TRP A N 1
ATOM 1288 C CA . TRP A 1 166 ? -7.652 -51.938 -9.062 1 90.62 166 TRP A CA 1
ATOM 1289 C C . TRP A 1 166 ? -6.648 -52.781 -9.82 1 90.62 166 TRP A C 1
ATOM 1291 O O . TRP A 1 166 ? -6.875 -53.969 -10.023 1 90.62 166 TRP A O 1
ATOM 1301 N N . ILE A 1 167 ? -5.523 -52.188 -10.195 1 89 167 ILE A N 1
ATOM 1302 C CA . ILE A 1 167 ? -4.492 -52.938 -10.914 1 89 167 ILE A CA 1
ATOM 1303 C C . ILE A 1 167 ? -3.789 -53.906 -9.953 1 89 167 ILE A C 1
ATOM 1305 O O . ILE A 1 167 ? -3.713 -55.094 -10.219 1 89 167 ILE A O 1
ATOM 1309 N N . ASP A 1 168 ? -3.191 -53.312 -8.828 1 90.69 168 ASP A N 1
ATOM 1310 C CA . ASP A 1 168 ? -2.561 -54.156 -7.832 1 90.69 168 ASP A CA 1
ATOM 1311 C C . ASP A 1 168 ? -2.396 -53.438 -6.5 1 90.69 168 ASP A C 1
ATOM 1313 O O . ASP A 1 168 ? -1.655 -52.438 -6.41 1 90.69 168 ASP A O 1
ATOM 1317 N N . TRP A 1 169 ? -3.006 -53.969 -5.543 1 88.75 169 TRP A N 1
ATOM 1318 C CA . TRP A 1 169 ? -2.957 -53.312 -4.227 1 88.75 169 TRP A CA 1
ATOM 1319 C C . TRP A 1 169 ? -1.564 -53.438 -3.617 1 88.75 169 TRP A C 1
ATOM 1321 O O . TRP A 1 169 ? -1.158 -52.594 -2.812 1 88.75 169 TRP A O 1
ATOM 1331 N N . LYS A 1 170 ? -0.771 -54.5 -3.994 1 88.75 170 LYS A N 1
ATOM 1332 C CA . LYS A 1 170 ? 0.587 -54.656 -3.482 1 88.75 170 LYS A CA 1
ATOM 1333 C C . LYS A 1 170 ? 1.516 -53.562 -4.035 1 88.75 170 LYS A C 1
ATOM 1335 O O . LYS A 1 170 ? 2.328 -53 -3.299 1 88.75 170 LYS A O 1
ATOM 1340 N N . TRP A 1 171 ? 1.32 -53.281 -5.406 1 88.38 171 TRP A N 1
ATOM 1341 C CA . TRP A 1 171 ? 2.107 -52.219 -6.023 1 88.38 171 TRP A CA 1
ATOM 1342 C C . TRP A 1 171 ? 1.812 -50.875 -5.371 1 88.38 171 TRP A C 1
ATOM 1344 O O . TRP A 1 171 ? 2.721 -50.094 -5.164 1 88.38 171 TRP A O 1
ATOM 1354 N N . MET A 1 172 ? 0.568 -50.688 -5.09 1 89 172 MET A N 1
ATOM 1355 C CA . MET A 1 172 ? 0.154 -49.438 -4.484 1 89 172 MET A CA 1
ATOM 1356 C C . MET A 1 172 ? 0.776 -49.25 -3.1 1 89 172 MET A C 1
ATOM 1358 O O . MET A 1 172 ? 1.254 -48.188 -2.758 1 89 172 MET A O 1
ATOM 1362 N N . MET A 1 173 ? 0.799 -50.25 -2.303 1 87.12 173 MET A N 1
ATOM 1363 C CA . MET A 1 173 ? 1.377 -50.188 -0.964 1 87.12 173 MET A CA 1
ATOM 1364 C C . MET A 1 173 ? 2.877 -49.938 -1.028 1 87.12 173 MET A C 1
ATOM 1366 O O . MET A 1 173 ? 3.416 -49.188 -0.201 1 87.12 173 MET A O 1
ATOM 1370 N N . ILE A 1 174 ? 3.523 -50.469 -1.975 1 85.19 174 ILE A N 1
ATOM 1371 C CA . ILE A 1 174 ? 4.957 -50.25 -2.154 1 85.19 174 ILE A CA 1
ATOM 1372 C C . ILE A 1 174 ? 5.223 -48.812 -2.543 1 85.19 174 ILE A C 1
ATOM 1374 O O . ILE A 1 174 ? 6.168 -48.188 -2.047 1 85.19 174 ILE A O 1
ATOM 1378 N N . ALA A 1 175 ? 4.332 -48.375 -3.461 1 81 175 ALA A N 1
ATOM 1379 C CA . ALA A 1 175 ? 4.48 -46.969 -3.889 1 81 175 ALA A CA 1
ATOM 1380 C C . ALA A 1 175 ? 4.23 -46 -2.73 1 81 175 ALA A C 1
ATOM 1382 O O . ALA A 1 175 ? 4.848 -44.938 -2.658 1 81 175 ALA A O 1
ATOM 1383 N N . MET A 1 176 ? 3.396 -46.312 -1.816 1 79.75 176 MET A N 1
ATOM 1384 C CA . MET A 1 176 ? 3.037 -45.469 -0.685 1 79.75 176 MET A CA 1
ATOM 1385 C C . MET A 1 176 ? 4.18 -45.375 0.321 1 79.75 176 MET A C 1
ATOM 1387 O O . MET A 1 176 ? 4.23 -44.469 1.143 1 79.75 176 MET A O 1
ATOM 1391 N N . ILE A 1 177 ? 5.156 -46.25 0.275 1 77 177 ILE A N 1
ATOM 1392 C CA . ILE A 1 177 ? 6.332 -46.219 1.141 1 77 177 ILE A CA 1
ATOM 1393 C C . ILE A 1 177 ? 7.137 -44.938 0.876 1 77 177 ILE A C 1
ATOM 1395 O O . ILE A 1 177 ? 7.832 -44.438 1.765 1 77 177 ILE A O 1
ATOM 1399 N N . GLY A 1 178 ? 6.961 -44.344 -0.322 1 75.56 178 GLY A N 1
ATOM 1400 C CA . GLY A 1 178 ? 7.625 -43.094 -0.659 1 75.56 178 GLY A CA 1
ATOM 1401 C C . GLY A 1 178 ? 7.012 -41.875 0.028 1 75.56 178 GLY A C 1
ATOM 1402 O O . GLY A 1 178 ? 7.664 -40.844 0.174 1 75.56 178 GLY A O 1
ATOM 1403 N N . ILE A 1 179 ? 5.852 -42.062 0.555 1 77 179 ILE A N 1
ATOM 1404 C CA . ILE A 1 179 ? 5.098 -40.938 1.087 1 77 179 ILE A CA 1
ATOM 1405 C C . ILE A 1 179 ? 5.797 -40.375 2.328 1 77 179 ILE A C 1
ATOM 1407 O O . ILE A 1 179 ? 5.965 -39.156 2.471 1 77 179 ILE A O 1
ATOM 1411 N N . PRO A 1 180 ? 6.367 -41.188 3.244 1 80 180 PRO A N 1
ATOM 1412 C CA . PRO A 1 180 ? 7.066 -40.656 4.426 1 80 180 PRO A CA 1
ATOM 1413 C C . PRO A 1 180 ? 8.289 -39.812 4.074 1 80 180 PRO A C 1
ATOM 1415 O O . PRO A 1 180 ? 8.68 -38.938 4.844 1 80 180 PRO A O 1
ATOM 1418 N N . ILE A 1 181 ? 8.82 -39.969 2.881 1 83.56 181 ILE A N 1
ATOM 1419 C CA . ILE A 1 181 ? 10 -39.25 2.447 1 83.56 181 ILE A CA 1
ATOM 1420 C C . ILE A 1 181 ? 9.648 -37.781 2.213 1 83.56 181 ILE A C 1
ATOM 1422 O O . ILE A 1 181 ? 10.492 -36.906 2.383 1 83.56 181 ILE A O 1
ATOM 1426 N N . VAL A 1 182 ? 8.438 -37.562 1.906 1 79.44 182 VAL A N 1
ATOM 1427 C CA . VAL A 1 182 ? 7.98 -36.188 1.688 1 79.44 182 VAL A CA 1
ATOM 1428 C C . VAL A 1 182 ? 7.371 -35.625 2.973 1 79.44 182 VAL A C 1
ATOM 1430 O O . VAL A 1 182 ? 7.598 -34.469 3.33 1 79.44 182 VAL A O 1
ATOM 1433 N N . VAL A 1 183 ? 6.715 -36.469 3.754 1 78.19 183 VAL A N 1
ATOM 1434 C CA . VAL A 1 183 ? 5.93 -36.031 4.902 1 78.19 183 VAL A CA 1
ATOM 1435 C C . VAL A 1 183 ? 6.859 -35.719 6.074 1 78.19 183 VAL A C 1
ATOM 1437 O O . VAL A 1 183 ? 6.66 -34.719 6.773 1 78.19 183 VAL A O 1
ATOM 1440 N N . ILE A 1 184 ? 7.852 -36.469 6.273 1 83.12 184 ILE A N 1
ATOM 1441 C CA . ILE A 1 184 ? 8.727 -36.312 7.43 1 83.12 184 ILE A CA 1
ATOM 1442 C C . ILE A 1 184 ? 9.469 -35 7.336 1 83.12 184 ILE A C 1
ATOM 1444 O O . ILE A 1 184 ? 9.391 -34.156 8.25 1 83.12 184 ILE A O 1
ATOM 1448 N N . PRO A 1 185 ? 10.125 -34.656 6.219 1 82.06 185 PRO A N 1
ATOM 1449 C CA . PRO A 1 185 ? 10.742 -33.312 6.133 1 82.06 185 PRO A CA 1
ATOM 1450 C C . PRO A 1 185 ? 9.719 -32.188 6.191 1 82.06 185 PRO A C 1
ATOM 1452 O O . PRO A 1 185 ? 10 -31.125 6.766 1 82.06 185 PRO A O 1
ATOM 1455 N N . ALA A 1 186 ? 8.617 -32.438 5.648 1 78.31 186 ALA A N 1
ATOM 1456 C CA . ALA A 1 186 ? 7.57 -31.422 5.664 1 78.31 186 ALA A CA 1
ATOM 1457 C C . ALA A 1 186 ? 7.16 -31.078 7.094 1 78.31 186 ALA A C 1
ATOM 1459 O O . ALA A 1 186 ? 6.938 -29.922 7.422 1 78.31 186 ALA A O 1
ATOM 1460 N N . LEU A 1 187 ? 7.141 -32.031 7.969 1 80.62 187 LEU A N 1
ATOM 1461 C CA . LEU A 1 187 ? 6.727 -31.812 9.352 1 80.62 187 LEU A CA 1
ATOM 1462 C C . LEU A 1 187 ? 7.879 -31.281 10.188 1 80.62 187 LEU A C 1
ATOM 1464 O O . LEU A 1 187 ? 7.676 -30.422 11.062 1 80.62 187 LEU A O 1
ATOM 1468 N N . THR A 1 188 ? 9.047 -31.719 9.969 1 85.12 188 THR A N 1
ATOM 1469 C CA . THR A 1 188 ? 10.195 -31.359 10.789 1 85.12 188 THR A CA 1
ATOM 1470 C C . THR A 1 188 ? 10.711 -29.969 10.406 1 85.12 188 THR A C 1
ATOM 1472 O O . THR A 1 188 ? 11.164 -29.219 11.266 1 85.12 188 THR A O 1
ATOM 1475 N N . LEU A 1 189 ? 10.633 -29.656 9.117 1 85.5 189 LEU A N 1
ATOM 1476 C CA . LEU A 1 189 ? 11.195 -28.406 8.633 1 85.5 189 LEU A CA 1
ATOM 1477 C C . LEU A 1 189 ? 10.156 -27.297 8.648 1 85.5 189 LEU A C 1
ATOM 1479 O O . LEU A 1 189 ? 10.477 -26.125 8.406 1 85.5 189 LEU A O 1
ATOM 1483 N N . ARG A 1 190 ? 9.047 -27.625 8.992 1 81.19 190 ARG A N 1
ATOM 1484 C CA . ARG A 1 190 ? 7.934 -26.688 8.992 1 81.19 190 ARG A CA 1
ATOM 1485 C C . ARG A 1 190 ? 8.211 -25.516 9.922 1 81.19 190 ARG A C 1
ATOM 1487 O O . ARG A 1 190 ? 8.016 -24.359 9.547 1 81.19 190 ARG A O 1
ATOM 1494 N N . THR A 1 191 ? 8.633 -25.797 11.109 1 81.69 191 THR A N 1
ATOM 1495 C CA . THR A 1 191 ? 8.883 -24.766 12.109 1 81.69 191 THR A CA 1
ATOM 1496 C C . THR A 1 191 ? 10.07 -23.891 11.695 1 81.69 191 THR A C 1
ATOM 1498 O O . THR A 1 191 ? 10.047 -22.672 11.906 1 81.69 191 THR A O 1
ATOM 1501 N N . PHE A 1 192 ? 10.953 -24.609 11.164 1 84.94 192 PHE A N 1
ATOM 1502 C CA . PHE A 1 192 ? 12.141 -23.891 10.711 1 84.94 192 PHE A CA 1
ATOM 1503 C C . PHE A 1 192 ? 11.789 -22.906 9.602 1 84.94 192 PHE A C 1
ATOM 1505 O O . PHE A 1 192 ? 12.133 -21.734 9.68 1 84.94 192 PHE A O 1
ATOM 1512 N N . VAL A 1 193 ? 11.125 -23.344 8.625 1 83.5 193 VAL A N 1
ATOM 1513 C CA . VAL A 1 193 ? 10.734 -22.516 7.484 1 83.5 193 VAL A CA 1
ATOM 1514 C C . VAL A 1 193 ? 9.844 -21.375 7.953 1 83.5 193 VAL A C 1
ATOM 1516 O O . VAL A 1 193 ? 10.031 -20.219 7.547 1 83.5 193 VAL A O 1
ATOM 1519 N N . ARG A 1 194 ? 9.07 -21.625 8.844 1 81.31 194 ARG A N 1
ATOM 1520 C CA . ARG A 1 194 ? 8.148 -20.625 9.359 1 81.31 194 ARG A CA 1
ATOM 1521 C C . ARG A 1 194 ? 8.898 -19.531 10.125 1 81.31 194 ARG A C 1
ATOM 1523 O O . ARG A 1 194 ? 8.656 -18.344 9.922 1 81.31 194 ARG A O 1
ATOM 1530 N N . ARG A 1 195 ? 9.781 -19.938 10.945 1 84.75 195 ARG A N 1
ATOM 1531 C CA . ARG A 1 195 ? 10.547 -19 11.766 1 84.75 195 ARG A CA 1
ATOM 1532 C C . ARG A 1 195 ? 11.391 -18.078 10.891 1 84.75 195 ARG A C 1
ATOM 1534 O O . ARG A 1 195 ? 11.445 -16.875 11.117 1 84.75 195 ARG A O 1
ATOM 1541 N N . LYS A 1 196 ? 12.016 -18.672 9.961 1 86.69 196 LYS A N 1
ATOM 1542 C CA . LYS A 1 196 ? 12.891 -17.875 9.086 1 86.69 196 LYS A CA 1
ATOM 1543 C C . LYS A 1 196 ? 12.07 -16.969 8.172 1 86.69 196 LYS A C 1
ATOM 1545 O O . LYS A 1 196 ? 12.477 -15.836 7.895 1 86.69 196 LYS A O 1
ATOM 1550 N N . ALA A 1 197 ? 10.961 -17.406 7.801 1 82.25 197 ALA A N 1
ATOM 1551 C CA . ALA A 1 197 ? 10.07 -16.594 6.984 1 82.25 197 ALA A CA 1
ATOM 1552 C C . ALA A 1 197 ? 9.531 -15.406 7.773 1 82.25 197 ALA A C 1
ATOM 1554 O O . ALA A 1 197 ? 9.453 -14.289 7.258 1 82.25 197 ALA A O 1
ATOM 1555 N N . MET A 1 198 ? 9.273 -15.641 9.016 1 82.44 198 MET A N 1
ATOM 1556 C CA . MET A 1 198 ? 8.781 -14.562 9.875 1 82.44 198 MET A CA 1
ATOM 1557 C C . MET A 1 198 ? 9.883 -13.539 10.141 1 82.44 198 MET A C 1
ATOM 1559 O O . MET A 1 198 ? 9.625 -12.336 10.156 1 82.44 198 MET A O 1
ATOM 1563 N N . ALA A 1 199 ? 10.984 -14.062 10.266 1 88.12 199 ALA A N 1
ATOM 1564 C CA . ALA A 1 199 ? 12.117 -13.164 10.477 1 88.12 199 ALA A CA 1
ATOM 1565 C C . ALA A 1 199 ? 12.375 -12.305 9.242 1 88.12 199 ALA A C 1
ATOM 1567 O O . ALA A 1 199 ? 12.656 -11.109 9.359 1 88.12 199 ALA A O 1
ATOM 1568 N N . ALA A 1 200 ? 12.289 -12.891 8.094 1 86 200 ALA A N 1
ATOM 1569 C CA . ALA A 1 200 ? 12.469 -12.156 6.848 1 86 200 ALA A CA 1
ATOM 1570 C C . ALA A 1 200 ? 11.406 -11.07 6.691 1 86 200 ALA A C 1
ATOM 1572 O O . ALA A 1 200 ? 11.703 -9.961 6.242 1 86 200 ALA A O 1
ATOM 1573 N N . ARG A 1 201 ? 10.242 -11.336 7.07 1 80.88 201 ARG A N 1
ATOM 1574 C CA . ARG A 1 201 ? 9.148 -10.375 6.996 1 80.88 201 ARG A CA 1
ATOM 1575 C C . ARG A 1 201 ? 9.367 -9.219 7.965 1 80.88 201 ARG A C 1
ATOM 1577 O O . ARG A 1 201 ? 9.086 -8.062 7.633 1 80.88 201 ARG A O 1
ATOM 1584 N N . ALA A 1 202 ? 9.828 -9.539 9.078 1 84.25 202 ALA A N 1
ATOM 1585 C CA . ALA A 1 202 ? 10.102 -8.508 10.07 1 84.25 202 ALA A CA 1
ATOM 1586 C C . ALA A 1 202 ? 11.156 -7.527 9.578 1 84.25 202 ALA A C 1
ATOM 1588 O O . ALA A 1 202 ? 11.023 -6.316 9.75 1 84.25 202 ALA A O 1
ATOM 1589 N N . VAL A 1 203 ? 12.141 -8.078 8.984 1 89.69 203 VAL A N 1
ATOM 1590 C CA . VAL A 1 203 ? 13.203 -7.234 8.445 1 89.69 203 VAL A CA 1
ATOM 1591 C C . VAL A 1 203 ? 12.664 -6.391 7.297 1 89.69 203 VAL A C 1
ATOM 1593 O O . VAL A 1 203 ? 13.008 -5.215 7.168 1 89.69 203 VAL A O 1
ATOM 1596 N N . SER A 1 204 ? 11.844 -6.953 6.516 1 88.44 204 SER A N 1
ATOM 1597 C CA . SER A 1 204 ? 11.234 -6.23 5.406 1 88.44 204 SER A CA 1
ATOM 1598 C C . SER A 1 204 ? 10.352 -5.086 5.906 1 88.44 204 SER A C 1
ATOM 1600 O O . SER A 1 204 ? 10.312 -4.016 5.305 1 88.44 204 SER A O 1
ATOM 1602 N N . ALA A 1 205 ? 9.727 -5.312 6.977 1 80.19 205 ALA A N 1
ATOM 1603 C CA . ALA A 1 205 ? 8.906 -4.273 7.59 1 80.19 205 ALA A CA 1
ATOM 1604 C C . ALA A 1 205 ? 9.766 -3.127 8.109 1 80.19 205 ALA A C 1
ATOM 1606 O O . ALA A 1 205 ? 9.414 -1.956 7.953 1 80.19 205 ALA A O 1
ATOM 1607 N N . GLU A 1 206 ? 10.797 -3.484 8.648 1 86.38 206 GLU A N 1
ATOM 1608 C CA . GLU A 1 206 ? 11.734 -2.49 9.156 1 86.38 206 GLU A CA 1
ATOM 1609 C C . GLU A 1 206 ? 12.305 -1.645 8.016 1 86.38 206 GLU A C 1
ATOM 1611 O O . GLU A 1 206 ? 12.469 -0.432 8.164 1 86.38 206 GLU A O 1
ATOM 1616 N N . ILE A 1 207 ? 12.609 -2.275 6.965 1 91.12 207 ILE A N 1
ATOM 1617 C CA . ILE A 1 207 ? 13.133 -1.589 5.789 1 91.12 207 ILE A CA 1
ATOM 1618 C C . ILE A 1 207 ? 12.094 -0.6 5.266 1 91.12 207 ILE A C 1
ATOM 1620 O O . ILE A 1 207 ? 12.422 0.554 4.973 1 91.12 207 ILE A O 1
ATOM 1624 N N . SER A 1 208 ? 10.93 -0.997 5.23 1 86.38 208 SER A N 1
ATOM 1625 C CA . SER A 1 208 ? 9.844 -0.146 4.754 1 86.38 208 SER A CA 1
ATOM 1626 C C . SER A 1 208 ? 9.648 1.066 5.66 1 86.38 208 SER A C 1
ATOM 1628 O O . SER A 1 208 ? 9.461 2.184 5.176 1 86.38 208 SER A O 1
ATOM 1630 N N . THR A 1 209 ? 9.75 0.853 6.867 1 82 209 THR A N 1
ATOM 1631 C CA . THR A 1 209 ? 9.609 1.929 7.844 1 82 209 THR A CA 1
ATOM 1632 C C . THR A 1 209 ? 10.742 2.936 7.703 1 82 209 THR A C 1
ATOM 1634 O O . THR A 1 209 ? 10.516 4.148 7.746 1 82 209 THR A O 1
ATOM 1637 N N . ARG A 1 210 ? 11.828 2.402 7.543 1 87.44 210 ARG A N 1
ATOM 1638 C CA . ARG A 1 210 ? 13 3.262 7.406 1 87.44 210 ARG A CA 1
ATOM 1639 C C . ARG A 1 210 ? 12.906 4.113 6.145 1 87.44 210 ARG A C 1
ATOM 1641 O O . ARG A 1 210 ? 13.227 5.305 6.168 1 87.44 210 ARG A O 1
ATOM 1648 N N . MET A 1 211 ? 12.531 3.539 5.09 1 91.12 211 MET A N 1
ATOM 1649 C CA . MET A 1 211 ? 12.359 4.289 3.846 1 91.12 211 MET A CA 1
ATOM 1650 C C . MET A 1 211 ? 11.305 5.375 4.008 1 91.12 211 MET A C 1
ATOM 1652 O O . MET A 1 211 ? 11.5 6.504 3.551 1 91.12 211 MET A O 1
ATOM 1656 N N . ASP A 1 212 ? 10.234 5.016 4.645 1 86.56 212 ASP A N 1
ATOM 1657 C CA . ASP A 1 212 ? 9.141 5.949 4.891 1 86.56 212 ASP A CA 1
ATOM 1658 C C . ASP A 1 212 ? 9.617 7.164 5.684 1 86.56 212 ASP A C 1
ATOM 1660 O O . ASP A 1 212 ? 9.297 8.305 5.344 1 86.56 212 ASP A O 1
ATOM 1664 N N . GLU A 1 213 ? 10.414 6.941 6.613 1 83.75 213 GLU A N 1
ATOM 1665 C CA . GLU A 1 213 ? 10.969 7.996 7.457 1 83.75 213 GLU A CA 1
ATOM 1666 C C . GLU A 1 213 ? 11.93 8.883 6.672 1 83.75 213 GLU A C 1
ATOM 1668 O O . GLU A 1 213 ? 11.875 10.109 6.781 1 83.75 213 GLU A O 1
ATOM 1673 N N . VAL A 1 214 ? 12.773 8.297 5.957 1 89.56 214 VAL A N 1
ATOM 1674 C CA . VAL A 1 214 ? 13.812 9.023 5.238 1 89.56 214 VAL A CA 1
ATOM 1675 C C . VAL A 1 214 ? 13.188 9.875 4.141 1 89.56 214 VAL A C 1
ATOM 1677 O O . VAL A 1 214 ? 13.531 11.047 3.98 1 89.56 214 VAL A O 1
ATOM 1680 N N . PHE A 1 215 ? 12.195 9.367 3.469 1 88.75 215 PHE A N 1
ATOM 1681 C CA . PHE A 1 215 ? 11.633 10.086 2.334 1 88.75 215 PHE A CA 1
ATOM 1682 C C . PHE A 1 215 ? 10.68 11.18 2.807 1 88.75 215 PHE A C 1
ATOM 1684 O O . PHE A 1 215 ? 10.594 12.242 2.186 1 88.75 215 PHE A O 1
ATOM 1691 N N . HIS A 1 216 ? 10.047 10.93 3.893 1 83.25 216 HIS A N 1
ATOM 1692 C CA . HIS A 1 216 ? 9.219 11.992 4.449 1 83.25 216 HIS A CA 1
ATOM 1693 C C . HIS A 1 216 ? 10.07 13.078 5.102 1 83.25 216 HIS A C 1
ATOM 1695 O O . HIS A 1 216 ? 9.664 14.234 5.172 1 83.25 216 HIS A O 1
ATOM 1701 N N . GLY A 1 217 ? 11.141 12.695 5.543 1 85.94 217 GLY A N 1
ATOM 1702 C CA . GLY A 1 217 ? 12.055 13.633 6.176 1 85.94 217 GLY A CA 1
ATOM 1703 C C . GLY A 1 217 ? 13.227 14.023 5.289 1 85.94 217 GLY A C 1
ATOM 1704 O O . GLY A 1 217 ? 14.305 14.359 5.781 1 85.94 217 GLY A O 1
ATOM 1705 N N . ILE A 1 218 ? 13.039 14.008 3.986 1 89.44 218 ILE A N 1
ATOM 1706 C CA . ILE A 1 218 ? 14.141 14.172 3.049 1 89.44 218 ILE A CA 1
ATOM 1707 C C . ILE A 1 218 ? 14.758 15.555 3.211 1 89.44 218 ILE A C 1
ATOM 1709 O O . ILE A 1 218 ? 15.977 15.719 3.08 1 89.44 218 ILE A O 1
ATOM 1713 N N . THR A 1 219 ? 13.945 16.578 3.449 1 86.88 219 THR A N 1
ATOM 1714 C CA . THR A 1 219 ? 14.445 17.938 3.633 1 86.88 219 THR A CA 1
ATOM 1715 C C . THR A 1 219 ? 15.367 18.016 4.852 1 86.88 219 THR A C 1
ATOM 1717 O O . THR A 1 219 ? 16.438 18.609 4.789 1 86.88 219 THR A O 1
ATOM 1720 N N . GLN A 1 220 ? 14.938 17.391 5.883 1 85.19 220 GLN A N 1
ATOM 1721 C CA . GLN A 1 220 ? 15.75 17.359 7.094 1 85.19 220 GLN A CA 1
ATOM 1722 C C . GLN A 1 220 ? 17.031 16.578 6.875 1 85.19 220 GLN A C 1
ATOM 1724 O O . GLN A 1 220 ? 18.078 16.938 7.426 1 85.19 220 GLN A O 1
ATOM 1729 N N . VAL A 1 221 ? 16.984 15.57 6.125 1 89.56 221 VAL A N 1
ATOM 1730 C CA . VAL A 1 221 ? 18.156 14.758 5.824 1 89.56 221 VAL A CA 1
ATOM 1731 C C . VAL A 1 221 ? 19.188 15.594 5.066 1 89.56 221 VAL A C 1
ATOM 1733 O O . VAL A 1 221 ? 20.375 15.555 5.379 1 89.56 221 VAL A O 1
ATOM 1736 N N . LYS A 1 222 ? 18.703 16.406 4.184 1 89 222 LYS A N 1
ATOM 1737 C CA . LYS A 1 222 ? 19.594 17.219 3.363 1 89 222 LYS A CA 1
ATOM 1738 C C . LYS A 1 222 ? 20.156 18.391 4.164 1 89 222 LYS A C 1
ATOM 1740 O O . LYS A 1 222 ? 21.344 18.703 4.07 1 89 222 LYS A O 1
ATOM 1745 N N . LEU A 1 223 ? 19.281 18.969 4.895 1 86.81 223 LEU A N 1
ATOM 1746 C CA . LEU A 1 223 ? 19.688 20.156 5.652 1 86.81 223 LEU A CA 1
ATOM 1747 C C . LEU A 1 223 ? 20.672 19.781 6.754 1 86.81 223 LEU A C 1
ATOM 1749 O O . LEU A 1 223 ? 21.484 20.609 7.172 1 86.81 223 LEU A O 1
ATOM 1753 N N . ASN A 1 224 ? 20.641 18.469 7.137 1 85.56 224 ASN A N 1
ATOM 1754 C CA . ASN A 1 224 ? 21.547 18.016 8.188 1 85.56 224 ASN A CA 1
ATOM 1755 C C . ASN A 1 224 ? 22.641 17.109 7.633 1 85.56 224 ASN A C 1
ATOM 1757 O O . ASN A 1 224 ? 23.375 16.469 8.391 1 85.56 224 ASN A O 1
ATOM 1761 N N . SER A 1 225 ? 22.797 16.953 6.355 1 85.38 225 SER A N 1
ATOM 1762 C CA . SER A 1 225 ? 23.812 16.172 5.664 1 85.38 225 SER A CA 1
ATOM 1763 C C . SER A 1 225 ? 23.859 14.742 6.184 1 85.38 225 SER A C 1
ATOM 1765 O O . SER A 1 225 ? 24.938 14.234 6.527 1 85.38 225 SER A O 1
ATOM 1767 N N . LEU A 1 226 ? 22.672 14.188 6.336 1 87.5 226 LEU A N 1
ATOM 1768 C CA . LEU A 1 226 ? 22.578 12.844 6.902 1 87.5 226 LEU A CA 1
ATOM 1769 C C . LEU A 1 226 ? 22.453 11.797 5.801 1 87.5 226 LEU A C 1
ATOM 1771 O O . LEU A 1 226 ? 22.031 10.664 6.055 1 87.5 226 LEU A O 1
ATOM 1775 N N . GLU A 1 227 ? 22.766 12.133 4.617 1 90.31 227 GLU A N 1
ATOM 1776 C CA . GLU A 1 227 ? 22.578 11.219 3.498 1 90.31 227 GLU A CA 1
ATOM 1777 C C . GLU A 1 227 ? 23.391 9.938 3.691 1 90.31 227 GLU A C 1
ATOM 1779 O O . GLU A 1 227 ? 22.844 8.836 3.592 1 90.31 227 GLU A O 1
ATOM 1784 N N . ALA A 1 228 ? 24.641 10.055 4.02 1 88.75 228 ALA A N 1
ATOM 1785 C CA . ALA A 1 228 ? 25.516 8.891 4.199 1 88.75 228 ALA A CA 1
ATOM 1786 C C . ALA A 1 228 ? 25.094 8.078 5.418 1 88.75 228 ALA A C 1
ATOM 1788 O O . ALA A 1 228 ? 25.125 6.844 5.391 1 88.75 228 ALA A O 1
ATOM 1789 N N . TYR A 1 229 ? 24.656 8.812 6.363 1 87.56 229 TYR A N 1
ATOM 1790 C CA . TYR A 1 229 ? 24.219 8.156 7.586 1 87.56 229 TYR A CA 1
ATOM 1791 C C . TYR A 1 229 ? 23 7.285 7.332 1 87.56 229 TYR A C 1
ATOM 1793 O O . TYR A 1 229 ? 22.953 6.121 7.742 1 87.56 229 TYR A O 1
ATOM 1801 N N . GLN A 1 230 ? 22.047 7.832 6.699 1 89.69 230 GLN A N 1
ATOM 1802 C CA . GLN A 1 230 ? 20.812 7.113 6.422 1 89.69 230 GLN A CA 1
ATOM 1803 C C . GLN A 1 230 ? 21.047 5.961 5.449 1 89.69 230 GLN A C 1
ATOM 1805 O O . GLN A 1 230 ? 20.453 4.891 5.594 1 89.69 230 GLN A O 1
ATOM 1810 N N . THR A 1 231 ? 21.938 6.105 4.484 1 92.38 231 THR A N 1
ATOM 1811 C CA . THR A 1 231 ? 22.234 5.059 3.514 1 92.38 231 THR A CA 1
ATOM 1812 C C . THR A 1 231 ? 22.953 3.891 4.184 1 92.38 231 THR A C 1
ATOM 1814 O O . THR A 1 231 ? 22.672 2.729 3.877 1 92.38 231 THR A O 1
ATOM 1817 N N . ASN A 1 232 ? 23.859 4.16 5.066 1 91.44 232 ASN A N 1
ATOM 1818 C CA . ASN A 1 232 ? 24.578 3.109 5.766 1 91.44 232 ASN A CA 1
ATOM 1819 C C . ASN A 1 232 ? 23.656 2.281 6.656 1 91.44 232 ASN A C 1
ATOM 1821 O O . ASN A 1 232 ? 23.797 1.061 6.738 1 91.44 232 ASN A O 1
ATOM 1825 N N . ARG A 1 233 ? 22.781 2.957 7.246 1 88.12 233 ARG A N 1
ATOM 1826 C CA . ARG A 1 233 ? 21.812 2.262 8.094 1 88.12 233 ARG A CA 1
ATOM 1827 C C . ARG A 1 233 ? 20.891 1.385 7.258 1 88.12 233 ARG A C 1
ATOM 1829 O O . ARG A 1 233 ? 20.547 0.273 7.668 1 88.12 233 ARG A O 1
ATOM 1836 N N . PHE A 1 234 ? 20.531 1.918 6.172 1 91.94 234 PHE A N 1
ATOM 1837 C CA . PHE A 1 234 ? 19.688 1.184 5.238 1 91.94 234 PHE A CA 1
ATOM 1838 C C . PHE A 1 234 ? 20.406 -0.058 4.719 1 91.94 234 PHE A C 1
ATOM 1840 O O . PHE A 1 234 ? 19.812 -1.14 4.66 1 91.94 234 PHE A O 1
ATOM 1847 N N . ASN A 1 235 ? 21.672 0.021 4.41 1 93.94 235 ASN A N 1
ATOM 1848 C CA . ASN A 1 235 ? 22.469 -1.086 3.885 1 93.94 235 ASN A CA 1
ATOM 1849 C C . ASN A 1 235 ? 22.609 -2.209 4.906 1 93.94 235 ASN A C 1
ATOM 1851 O O . ASN A 1 235 ? 22.641 -3.385 4.543 1 93.94 235 ASN A O 1
ATOM 1855 N N . LYS A 1 236 ? 22.688 -1.849 6.109 1 92.5 236 LYS A N 1
ATOM 1856 C CA . LYS A 1 236 ? 22.781 -2.861 7.156 1 92.5 236 LYS A CA 1
ATOM 1857 C C . LYS A 1 236 ? 21.516 -3.699 7.23 1 92.5 236 LYS A C 1
ATOM 1859 O O . LYS A 1 236 ? 21.578 -4.914 7.426 1 92.5 236 LYS A O 1
ATOM 1864 N N . LEU A 1 237 ? 20.422 -3.043 7.039 1 91.62 237 LEU A N 1
ATOM 1865 C CA . LEU A 1 237 ? 19.141 -3.742 7.047 1 91.62 237 LEU A CA 1
ATOM 1866 C C . LEU A 1 237 ? 19.016 -4.648 5.824 1 91.62 237 LEU A C 1
ATOM 1868 O O . LEU A 1 237 ? 18.484 -5.758 5.926 1 91.62 237 LEU A O 1
ATOM 1872 N N . LEU A 1 238 ? 19.531 -4.199 4.723 1 93.06 238 LEU A N 1
ATOM 1873 C CA . LEU A 1 238 ? 19.484 -4.98 3.49 1 93.06 238 LEU A CA 1
ATOM 1874 C C . LEU A 1 238 ? 20.297 -6.262 3.629 1 93.06 238 LEU A C 1
ATOM 1876 O O . LEU A 1 238 ? 19.859 -7.328 3.189 1 93.06 238 LEU A O 1
ATOM 1880 N N . LYS A 1 239 ? 21.469 -6.184 4.266 1 92.69 239 LYS A N 1
ATOM 1881 C CA . LYS A 1 239 ? 22.328 -7.348 4.461 1 92.69 239 LYS A CA 1
ATOM 1882 C C . LYS A 1 239 ? 21.656 -8.391 5.352 1 92.69 239 LYS A C 1
ATOM 1884 O O . LYS A 1 239 ? 21.75 -9.594 5.094 1 92.69 239 LYS A O 1
ATOM 1889 N N . ARG A 1 240 ? 21 -7.934 6.266 1 91.38 240 ARG A N 1
ATOM 1890 C CA . ARG A 1 240 ? 20.281 -8.836 7.164 1 91.38 240 ARG A CA 1
ATOM 1891 C C . ARG A 1 240 ? 19.141 -9.547 6.438 1 91.38 240 ARG A C 1
ATOM 1893 O O . ARG A 1 240 ? 18.875 -10.727 6.691 1 91.38 240 ARG A O 1
ATOM 1900 N N . ARG A 1 241 ? 18.5 -8.898 5.559 1 90.75 241 ARG A N 1
ATOM 1901 C CA . ARG A 1 241 ? 17.391 -9.461 4.805 1 90.75 241 ARG A CA 1
ATOM 1902 C C . ARG A 1 241 ? 17.859 -10.625 3.93 1 90.75 241 ARG A C 1
ATOM 1904 O O . ARG A 1 241 ? 17.172 -11.656 3.85 1 90.75 241 ARG A O 1
ATOM 1911 N N . VAL A 1 242 ? 19.031 -10.523 3.32 1 92 242 VAL A N 1
ATOM 1912 C CA . VAL A 1 242 ? 19.547 -11.547 2.422 1 92 242 VAL A CA 1
ATOM 1913 C C . VAL A 1 242 ? 19.734 -12.859 3.184 1 92 242 VAL A C 1
ATOM 1915 O O . VAL A 1 242 ? 19.266 -13.914 2.744 1 92 242 VAL A O 1
ATOM 1918 N N . GLY A 1 243 ? 20.297 -12.773 4.336 1 91.75 243 GLY A N 1
ATOM 1919 C CA . GLY A 1 243 ? 20.562 -13.977 5.113 1 91.75 243 GLY A CA 1
ATOM 1920 C C . GLY A 1 243 ? 19.297 -14.711 5.512 1 91.75 243 GLY A C 1
ATOM 1921 O O . GLY A 1 243 ? 19.188 -15.93 5.336 1 91.75 243 GLY A O 1
ATOM 1922 N N . THR A 1 244 ? 18.375 -14.016 5.895 1 89.56 244 THR A N 1
ATOM 1923 C CA . THR A 1 244 ? 17.141 -14.609 6.387 1 89.56 244 THR A CA 1
ATOM 1924 C C . THR A 1 244 ? 16.328 -15.18 5.234 1 89.56 244 THR A C 1
ATOM 1926 O O . THR A 1 244 ? 15.742 -16.266 5.355 1 89.56 244 THR A O 1
ATOM 1929 N N . GLU A 1 245 ? 16.328 -14.555 4.117 1 90.56 245 GLU A N 1
ATOM 1930 C CA . GLU A 1 245 ? 15.578 -15 2.953 1 90.56 245 GLU A CA 1
ATOM 1931 C C . GLU A 1 245 ? 16.188 -16.266 2.355 1 90.56 245 GLU A C 1
ATOM 1933 O O . GLU A 1 245 ? 15.453 -17.172 1.945 1 90.56 245 GLU A O 1
ATOM 1938 N N . VAL A 1 246 ? 17.516 -16.359 2.318 1 92.25 246 VAL A N 1
ATOM 1939 C CA . VAL A 1 246 ? 18.203 -17.5 1.725 1 92.25 246 VAL A CA 1
ATOM 1940 C C . VAL A 1 246 ? 18.031 -18.719 2.619 1 92.25 246 VAL A C 1
ATOM 1942 O O . VAL A 1 246 ? 17.828 -19.828 2.129 1 92.25 246 VAL A O 1
ATOM 1945 N N . GLU A 1 247 ? 18.062 -18.516 3.893 1 92.56 247 GLU A N 1
ATOM 1946 C CA . GLU A 1 247 ? 17.859 -19.625 4.824 1 92.56 247 GLU A CA 1
ATOM 1947 C C . GLU A 1 247 ? 16.438 -20.172 4.723 1 92.56 247 GLU A C 1
ATOM 1949 O O . GLU A 1 247 ? 16.25 -21.391 4.758 1 92.56 247 GLU A O 1
ATOM 1954 N N . ALA A 1 248 ? 15.523 -19.281 4.594 1 86.81 248 ALA A N 1
ATOM 1955 C CA . ALA A 1 248 ? 14.133 -19.703 4.422 1 86.81 248 ALA A CA 1
ATOM 1956 C C . ALA A 1 248 ? 13.961 -20.484 3.125 1 86.81 248 ALA A C 1
ATOM 1958 O O . ALA A 1 248 ? 13.281 -21.516 3.102 1 86.81 248 ALA A O 1
ATOM 1959 N N . LYS A 1 249 ? 14.578 -20 2.07 1 88.94 249 LYS A N 1
ATOM 1960 C CA . LYS A 1 249 ? 14.484 -20.656 0.773 1 88.94 249 LYS A CA 1
ATOM 1961 C C . LYS A 1 249 ? 15.125 -22.047 0.814 1 88.94 249 LYS A C 1
ATOM 1963 O O . LYS A 1 249 ? 14.625 -22.984 0.194 1 88.94 249 LYS A O 1
ATOM 1968 N N . PHE A 1 250 ? 16.203 -22.188 1.516 1 90.5 250 PHE A N 1
ATOM 1969 C CA . PHE A 1 250 ? 16.859 -23.469 1.657 1 90.5 250 PHE A CA 1
ATOM 1970 C C . PHE A 1 250 ? 15.914 -24.5 2.264 1 90.5 250 PHE A C 1
ATOM 1972 O O . PHE A 1 250 ? 15.789 -25.625 1.751 1 90.5 250 PHE A O 1
ATOM 1979 N N . GLY A 1 251 ? 15.273 -24.109 3.326 1 85.44 251 GLY A N 1
ATOM 1980 C CA . GLY A 1 251 ? 14.305 -25.016 3.939 1 85.44 251 GLY A CA 1
ATOM 1981 C C . GLY A 1 251 ? 13.164 -25.391 3.012 1 85.44 251 GLY A C 1
ATOM 1982 O O . GLY A 1 251 ? 12.758 -26.547 2.959 1 85.44 251 GLY A O 1
ATOM 1983 N N . GLN A 1 252 ? 12.719 -24.484 2.25 1 84.75 252 GLN A N 1
ATOM 1984 C CA . GLN A 1 252 ? 11.625 -24.703 1.314 1 84.75 252 GLN A CA 1
ATOM 1985 C C . GLN A 1 252 ? 12.039 -25.656 0.196 1 84.75 252 GLN A C 1
ATOM 1987 O O . GLN A 1 252 ? 11.258 -26.531 -0.204 1 84.75 252 GLN A O 1
ATOM 1992 N N . GLU A 1 253 ? 13.305 -25.484 -0.275 1 86.69 253 GLU A N 1
ATOM 1993 C CA . GLU A 1 253 ? 13.773 -26.312 -1.389 1 86.69 253 GLU A CA 1
ATOM 1994 C C . GLU A 1 253 ? 14.109 -27.719 -0.93 1 86.69 253 GLU A C 1
ATOM 1996 O O . GLU A 1 253 ? 13.984 -28.672 -1.702 1 86.69 253 GLU A O 1
ATOM 2001 N N . LEU A 1 254 ? 14.461 -27.844 0.3 1 86.25 254 LEU A N 1
ATOM 2002 C CA . LEU A 1 254 ? 14.641 -29.188 0.851 1 86.25 254 LEU A CA 1
ATOM 2003 C C . LEU A 1 254 ? 13.336 -29.969 0.827 1 86.25 254 LEU A C 1
ATOM 2005 O O . LEU A 1 254 ? 13.336 -31.172 0.566 1 86.25 254 LEU A O 1
ATOM 2009 N N . LEU A 1 255 ? 12.328 -29.312 1.064 1 80.69 255 LEU A N 1
ATOM 2010 C CA . LEU A 1 255 ? 11.008 -29.938 0.99 1 80.69 255 LEU A CA 1
ATOM 2011 C C . LEU A 1 255 ? 10.68 -30.328 -0.444 1 80.69 255 LEU A C 1
ATOM 2013 O O . LEU A 1 255 ? 10.195 -31.438 -0.689 1 80.69 255 LEU A O 1
ATOM 2017 N N . SER A 1 256 ? 10.984 -29.438 -1.388 1 79.56 256 SER A N 1
ATOM 2018 C CA . SER A 1 256 ? 10.711 -29.719 -2.795 1 79.56 256 SER A CA 1
ATOM 2019 C C . SER A 1 256 ? 11.57 -30.859 -3.311 1 79.56 256 SER A C 1
ATOM 2021 O O . SER A 1 256 ? 11.094 -31.703 -4.074 1 79.56 256 SER A O 1
ATOM 2023 N N . GLY A 1 257 ? 12.859 -30.922 -2.877 1 83.25 257 GLY A N 1
ATOM 2024 C CA . GLY A 1 257 ? 13.758 -31.984 -3.281 1 83.25 257 GLY A CA 1
ATOM 2025 C C . GLY A 1 257 ? 13.336 -33.344 -2.764 1 83.25 257 GLY A C 1
ATOM 2026 O O . GLY A 1 257 ? 13.57 -34.375 -3.414 1 83.25 257 GLY A O 1
ATOM 2027 N N . SER A 1 258 ? 12.617 -33.375 -1.702 1 86.25 258 SER A N 1
ATOM 2028 C CA . SER A 1 258 ? 12.148 -34.656 -1.125 1 86.25 258 SER A CA 1
ATOM 2029 C C . SER A 1 258 ? 11.125 -35.312 -2.031 1 86.25 258 SER A C 1
ATOM 2031 O O . SER A 1 258 ? 11.023 -36.562 -2.045 1 86.25 258 SER A O 1
ATOM 2033 N N . VAL A 1 259 ? 10.477 -34.531 -2.781 1 81.12 259 VAL A N 1
ATOM 2034 C CA . VAL A 1 259 ? 9.484 -35.094 -3.697 1 81.12 259 VAL A CA 1
ATOM 2035 C C . VAL A 1 259 ? 10.18 -35.875 -4.793 1 81.12 259 VAL A C 1
ATOM 2037 O O . VAL A 1 259 ? 9.742 -37 -5.129 1 81.12 259 VAL A O 1
ATOM 2040 N N . ASP A 1 260 ? 11.242 -35.344 -5.355 1 84.75 260 ASP A N 1
ATOM 2041 C CA . ASP A 1 260 ? 11.992 -36.062 -6.383 1 84.75 260 ASP A CA 1
ATOM 2042 C C . ASP A 1 260 ? 12.594 -37.344 -5.824 1 84.75 260 ASP A C 1
ATOM 2044 O O . ASP A 1 260 ? 12.586 -38.375 -6.5 1 84.75 260 ASP A O 1
ATOM 2048 N N . VAL A 1 261 ? 13.062 -37.281 -4.633 1 87.19 261 VAL A N 1
ATOM 2049 C CA . VAL A 1 261 ? 13.633 -38.469 -3.996 1 87.19 261 VAL A CA 1
ATOM 2050 C C . VAL A 1 261 ? 12.547 -39.531 -3.814 1 87.19 261 VAL A C 1
ATOM 2052 O O . VAL A 1 261 ? 12.773 -40.688 -4.086 1 87.19 261 VAL A O 1
ATOM 2055 N N . MET A 1 262 ? 11.461 -39.062 -3.396 1 85.19 262 MET A N 1
ATOM 2056 C CA . MET A 1 262 ? 10.336 -39.969 -3.23 1 85.19 262 MET A CA 1
ATOM 2057 C C . MET A 1 262 ? 9.953 -40.625 -4.562 1 85.19 262 MET A C 1
ATOM 2059 O O . MET A 1 262 ? 9.703 -41.812 -4.629 1 85.19 262 MET A O 1
ATOM 2063 N N . ALA A 1 263 ? 9.836 -39.812 -5.602 1 81.12 263 ALA A N 1
ATOM 2064 C CA . ALA A 1 263 ? 9.492 -40.344 -6.922 1 81.12 263 ALA A CA 1
ATOM 2065 C C . ALA A 1 263 ? 10.508 -41.375 -7.387 1 81.12 263 ALA A C 1
ATOM 2067 O O . ALA A 1 263 ? 10.133 -42.406 -7.914 1 81.12 263 ALA A O 1
ATOM 2068 N N . GLY A 1 264 ? 11.812 -41.094 -7.176 1 83.62 264 GLY A N 1
ATOM 2069 C CA . GLY A 1 264 ? 12.852 -42.031 -7.566 1 83.62 264 GLY A CA 1
ATOM 2070 C C . GLY A 1 264 ? 12.789 -43.344 -6.812 1 83.62 264 GLY A C 1
ATOM 2071 O O . GLY A 1 264 ? 12.836 -44.406 -7.422 1 83.62 264 GLY A O 1
ATOM 2072 N N . VAL A 1 265 ? 12.609 -43.219 -5.539 1 86.69 265 VAL A N 1
ATOM 2073 C CA . VAL A 1 265 ? 12.539 -44.406 -4.703 1 86.69 265 VAL A CA 1
ATOM 2074 C C . VAL A 1 265 ? 11.273 -45.219 -5.023 1 86.69 265 VAL A C 1
ATOM 2076 O O . VAL A 1 265 ? 11.297 -46.438 -5.109 1 86.69 265 VAL A O 1
ATOM 2079 N N . GLY A 1 266 ? 10.172 -44.469 -5.145 1 81.25 266 GLY A N 1
ATOM 2080 C CA . GLY A 1 266 ? 8.922 -45.125 -5.516 1 81.25 266 GLY A CA 1
ATOM 2081 C C . GLY A 1 266 ? 9 -45.844 -6.852 1 81.25 266 GLY A C 1
ATOM 2082 O O . GLY A 1 266 ? 8.523 -46.969 -6.988 1 81.25 266 GLY A O 1
ATOM 2083 N N . PHE A 1 267 ? 9.578 -45.219 -7.828 1 81.06 267 PHE A N 1
ATOM 2084 C CA . PHE A 1 267 ? 9.727 -45.812 -9.156 1 81.06 267 PHE A CA 1
ATOM 2085 C C . PHE A 1 267 ? 10.578 -47.062 -9.086 1 81.06 267 PHE A C 1
ATOM 2087 O O . PHE A 1 267 ? 10.242 -48.062 -9.711 1 81.06 267 PHE A O 1
ATOM 2094 N N . LEU A 1 268 ? 11.695 -47 -8.391 1 85.44 268 LEU A N 1
ATOM 2095 C CA . LEU A 1 268 ? 12.586 -48.156 -8.25 1 85.44 268 LEU A CA 1
ATOM 2096 C C . LEU A 1 268 ? 11.844 -49.312 -7.613 1 85.44 268 LEU A C 1
ATOM 2098 O O . LEU A 1 268 ? 11.953 -50.469 -8.086 1 85.44 268 LEU A O 1
ATOM 2102 N N . ALA A 1 269 ? 11.109 -49.031 -6.598 1 85.25 269 ALA A N 1
ATOM 2103 C CA . ALA A 1 269 ? 10.391 -50.094 -5.891 1 85.25 269 ALA A CA 1
ATOM 2104 C C . ALA A 1 269 ? 9.367 -50.75 -6.797 1 85.25 269 ALA A C 1
ATOM 2106 O O . ALA A 1 269 ? 9.25 -51.969 -6.824 1 85.25 269 ALA A O 1
ATOM 2107 N N . VAL A 1 270 ? 8.695 -50 -7.586 1 81.44 270 VAL A N 1
ATOM 2108 C CA . VAL A 1 270 ? 7.621 -50.531 -8.422 1 81.44 270 VAL A CA 1
ATOM 2109 C C . VAL A 1 270 ? 8.219 -51.312 -9.602 1 81.44 270 VAL A C 1
ATOM 2111 O O . VAL A 1 270 ? 7.676 -52.344 -10.016 1 81.44 270 VAL A O 1
ATOM 2114 N N . ILE A 1 271 ? 9.273 -50.75 -10.172 1 84.44 271 ILE A N 1
ATOM 2115 C CA . ILE A 1 271 ? 9.852 -51.438 -11.328 1 84.44 271 ILE A CA 1
ATOM 2116 C C . ILE A 1 271 ? 10.461 -52.75 -10.906 1 84.44 271 ILE A C 1
ATOM 2118 O O . ILE A 1 271 ? 10.398 -53.75 -11.648 1 84.44 271 ILE A O 1
ATOM 2122 N N . VAL A 1 272 ? 11.125 -52.844 -9.766 1 85.56 272 VAL A N 1
ATOM 2123 C CA . VAL A 1 272 ? 11.758 -54.062 -9.297 1 85.56 272 VAL A CA 1
ATOM 2124 C C . VAL A 1 272 ? 10.688 -55.094 -8.961 1 85.56 272 VAL A C 1
ATOM 2126 O O . VAL A 1 272 ? 10.766 -56.25 -9.398 1 85.56 272 VAL A O 1
ATOM 2129 N N . PHE A 1 273 ? 9.703 -54.656 -8.32 1 84.06 273 PHE A N 1
ATOM 2130 C CA . PHE A 1 273 ? 8.664 -55.594 -7.918 1 84.06 273 PHE A CA 1
ATOM 2131 C C . PHE A 1 273 ? 7.715 -55.875 -9.078 1 84.06 273 PHE A C 1
ATOM 2133 O O . PHE A 1 273 ? 7.367 -57.031 -9.336 1 84.06 273 PHE A O 1
ATOM 2140 N N . GLY A 1 274 ? 7.227 -54.844 -9.695 1 83.19 274 GLY A N 1
ATOM 2141 C CA . GLY A 1 274 ? 6.309 -55.031 -10.812 1 83.19 274 GLY A CA 1
ATOM 2142 C C . GLY A 1 274 ? 6.961 -55.656 -12.031 1 83.19 274 GLY A C 1
ATOM 2143 O O . GLY A 1 274 ? 6.344 -56.469 -12.719 1 83.19 274 GLY A O 1
ATOM 2144 N N . GLY A 1 275 ? 8.203 -55.281 -12.32 1 84.5 275 GLY A N 1
ATOM 2145 C CA . GLY A 1 275 ? 8.93 -55.875 -13.43 1 84.5 275 GLY A CA 1
ATOM 2146 C C . GLY A 1 275 ? 9.102 -57.375 -13.289 1 84.5 275 GLY A C 1
ATOM 2147 O O . GLY A 1 275 ? 8.961 -58.125 -14.266 1 84.5 275 GLY A O 1
ATOM 2148 N N . SER A 1 276 ? 9.391 -57.844 -12.086 1 85.38 276 SER A N 1
ATOM 2149 C CA . SER A 1 276 ? 9.547 -59.25 -11.844 1 85.38 276 SER A CA 1
ATOM 2150 C C . SER A 1 276 ? 8.234 -60 -12.055 1 85.38 276 SER A C 1
ATOM 2152 O O . SER A 1 276 ? 8.227 -61.125 -12.594 1 85.38 276 SER A O 1
ATOM 2154 N N . GLU A 1 277 ? 7.191 -59.375 -11.758 1 88.31 277 GLU A N 1
ATOM 2155 C CA . GLU A 1 277 ? 5.887 -60 -11.93 1 88.31 277 GLU A CA 1
ATOM 2156 C C . GLU A 1 277 ? 5.484 -60.031 -13.398 1 88.31 277 GLU A C 1
ATOM 2158 O O . GLU A 1 277 ? 4.781 -60.969 -13.828 1 88.31 277 GLU A O 1
ATOM 2163 N N . ILE A 1 278 ? 5.895 -59.156 -14.141 1 85.88 278 ILE A N 1
ATOM 2164 C CA . ILE A 1 278 ? 5.598 -59.125 -15.57 1 85.88 278 ILE A CA 1
ATOM 2165 C C . ILE A 1 278 ? 6.402 -60.188 -16.297 1 85.88 278 ILE A C 1
ATOM 2167 O O . ILE A 1 278 ? 5.875 -60.875 -17.172 1 85.88 278 ILE A O 1
ATOM 2171 N N . ILE A 1 279 ? 7.668 -60.312 -15.938 1 83.38 279 ILE A N 1
ATOM 2172 C CA . ILE A 1 279 ? 8.531 -61.344 -16.547 1 83.38 279 ILE A CA 1
ATOM 2173 C C . ILE A 1 279 ? 7.984 -62.719 -16.234 1 83.38 279 ILE A C 1
ATOM 2175 O O . ILE A 1 279 ? 8.016 -63.625 -17.094 1 83.38 279 ILE A O 1
ATOM 2179 N N . GLU A 1 280 ? 7.461 -62.844 -15.039 1 85.81 280 GLU A N 1
ATOM 2180 C CA . GLU A 1 280 ? 6.91 -64.125 -14.633 1 85.81 280 GLU A CA 1
ATOM 2181 C C . GLU A 1 280 ? 5.551 -64.375 -15.281 1 85.81 280 GLU A C 1
ATOM 2183 O O . GLU A 1 280 ? 5.035 -65.5 -15.242 1 85.81 280 GLU A O 1
ATOM 2188 N N . GLY A 1 281 ? 4.898 -63.375 -15.945 1 84.19 281 GLY A N 1
ATOM 2189 C CA . GLY A 1 281 ? 3.654 -63.5 -16.688 1 84.19 281 GLY A CA 1
ATOM 2190 C C . GLY A 1 281 ? 2.422 -63.25 -15.828 1 84.19 281 GLY A C 1
ATOM 2191 O O . GLY A 1 281 ? 1.296 -63.5 -16.281 1 84.19 281 GLY A O 1
ATOM 2192 N N . GLU A 1 282 ? 2.59 -62.812 -14.68 1 86.38 282 GLU A N 1
ATOM 2193 C CA . GLU A 1 282 ? 1.466 -62.562 -13.773 1 86.38 282 GLU A CA 1
ATOM 2194 C C . GLU A 1 282 ? 0.769 -61.25 -14.086 1 86.38 282 GLU A C 1
ATOM 2196 O O . GLU A 1 282 ? -0.424 -61.094 -13.812 1 86.38 282 GLU A O 1
ATOM 2201 N N . LYS A 1 283 ? 1.499 -60.344 -14.578 1 89 283 LYS A N 1
ATOM 2202 C CA . LYS A 1 283 ? 0.98 -59.031 -14.906 1 89 283 LYS A CA 1
ATOM 2203 C C . LYS A 1 283 ? 1.342 -58.625 -16.344 1 89 283 LYS A C 1
ATOM 2205 O O . LYS A 1 283 ? 2.252 -59.219 -16.938 1 89 283 LYS A O 1
ATOM 2210 N N . THR A 1 284 ? 0.56 -57.719 -16.828 1 86.88 284 THR A N 1
ATOM 2211 C CA . THR A 1 284 ? 0.804 -57.312 -18.203 1 86.88 284 THR A CA 1
ATOM 2212 C C . THR A 1 284 ? 1.541 -55.969 -18.234 1 86.88 284 THR A C 1
ATOM 2214 O O . THR A 1 284 ? 1.642 -55.281 -17.219 1 86.88 284 THR A O 1
ATOM 2217 N N . VAL A 1 285 ? 2.086 -55.688 -19.438 1 82.94 285 VAL A N 1
ATOM 2218 C CA . VAL A 1 285 ? 2.766 -54.406 -19.672 1 82.94 285 VAL A CA 1
ATOM 2219 C C . VAL A 1 285 ? 1.772 -53.281 -19.531 1 82.94 285 VAL A C 1
ATOM 2221 O O . VAL A 1 285 ? 2.109 -52.219 -18.984 1 82.94 285 VAL A O 1
ATOM 2224 N N . GLY A 1 286 ? 0.598 -53.469 -19.969 1 83.12 286 GLY A N 1
ATOM 2225 C CA . GLY A 1 286 ? -0.439 -52.469 -19.859 1 83.12 286 GLY A CA 1
ATOM 2226 C C . GLY A 1 286 ? -0.809 -52.125 -18.422 1 83.12 286 GLY A C 1
ATOM 2227 O O . GLY A 1 286 ? -1.043 -50.969 -18.078 1 83.12 286 GLY A O 1
ATOM 2228 N N . GLN A 1 287 ? -0.855 -53.156 -17.578 1 86.88 287 GLN A N 1
ATOM 2229 C CA . GLN A 1 287 ? -1.151 -52.938 -16.172 1 86.88 287 GLN A CA 1
ATOM 2230 C C . GLN A 1 287 ? -0.056 -52.094 -15.5 1 86.88 287 GLN A C 1
ATOM 2232 O O . GLN A 1 287 ? -0.344 -51.219 -14.672 1 86.88 287 GLN A O 1
ATOM 2237 N N . PHE A 1 288 ? 1.098 -52.344 -15.867 1 83.69 288 PHE A N 1
ATOM 2238 C CA . PHE A 1 288 ? 2.213 -51.594 -15.32 1 83.69 288 PHE A CA 1
ATOM 2239 C C . PHE A 1 288 ? 2.145 -50.125 -15.766 1 83.69 288 PHE A C 1
ATOM 2241 O O . PHE A 1 288 ? 2.32 -49.219 -14.953 1 83.69 288 PHE A O 1
ATOM 2248 N N . MET A 1 289 ? 1.857 -49.906 -17.016 1 83.06 289 MET A N 1
ATOM 2249 C CA . MET A 1 289 ? 1.811 -48.562 -17.547 1 83.06 289 MET A CA 1
ATOM 2250 C C . MET A 1 289 ? 0.658 -47.781 -16.938 1 83.06 289 MET A C 1
ATOM 2252 O O . MET A 1 289 ? 0.798 -46.594 -16.641 1 83.06 289 MET A O 1
ATOM 2256 N N . ALA A 1 290 ? -0.384 -48.438 -16.844 1 86.44 290 ALA A N 1
ATOM 2257 C CA . ALA A 1 290 ? -1.516 -47.781 -16.203 1 86.44 290 ALA A CA 1
ATOM 2258 C C . ALA A 1 290 ? -1.174 -47.406 -14.758 1 86.44 290 ALA A C 1
ATOM 2260 O O . ALA A 1 290 ? -1.504 -46.312 -14.312 1 86.44 290 ALA A O 1
ATOM 2261 N N . PHE A 1 291 ? -0.545 -48.281 -14.031 1 86 291 PHE A N 1
ATOM 2262 C CA . PHE A 1 291 ? -0.133 -48.031 -12.656 1 86 291 PHE A CA 1
ATOM 2263 C C . PHE A 1 291 ? 0.875 -46.906 -12.586 1 86 291 PHE A C 1
ATOM 2265 O O . PHE A 1 291 ? 0.73 -45.969 -11.773 1 86 291 PHE A O 1
ATOM 2272 N N . PHE A 1 292 ? 1.782 -46.938 -13.445 1 79.62 292 PHE A N 1
ATOM 2273 C CA . PHE A 1 292 ? 2.84 -45.938 -13.461 1 79.62 292 PHE A CA 1
ATOM 2274 C C . PHE A 1 292 ? 2.277 -44.562 -13.797 1 79.62 292 PHE A C 1
ATOM 2276 O O . PHE A 1 292 ? 2.656 -43.562 -13.188 1 79.62 292 PHE A O 1
ATOM 2283 N N . THR A 1 293 ? 1.464 -44.5 -14.812 1 81.56 293 THR A N 1
ATOM 2284 C CA . THR A 1 293 ? 0.855 -43.25 -15.211 1 81.56 293 THR A CA 1
ATOM 2285 C C . THR A 1 293 ? 0.005 -42.688 -14.078 1 81.56 293 THR A C 1
ATOM 2287 O O . THR A 1 293 ? 0.04 -41.469 -13.812 1 81.56 293 THR A O 1
ATOM 2290 N N . ALA A 1 294 ? -0.722 -43.531 -13.453 1 86.62 294 ALA A N 1
ATOM 2291 C CA . ALA A 1 294 ? -1.533 -43.094 -12.312 1 86.62 294 ALA A CA 1
ATOM 2292 C C . ALA A 1 294 ? -0.665 -42.5 -11.219 1 86.62 294 ALA A C 1
ATOM 2294 O O . ALA A 1 294 ? -0.971 -41.406 -10.719 1 86.62 294 ALA A O 1
ATOM 2295 N N . MET A 1 295 ? 0.372 -43.125 -10.945 1 81.62 295 MET A N 1
ATOM 2296 C CA . MET A 1 295 ? 1.256 -42.625 -9.891 1 81.62 295 MET A CA 1
ATOM 2297 C C . MET A 1 295 ? 1.953 -41.344 -10.305 1 81.62 295 MET A C 1
ATOM 2299 O O . MET A 1 295 ? 2.137 -40.438 -9.484 1 81.62 295 MET A O 1
ATOM 2303 N N . ALA A 1 296 ? 2.361 -41.25 -11.57 1 75.81 296 ALA A N 1
ATOM 2304 C CA . ALA A 1 296 ? 3.039 -40.062 -12.086 1 75.81 296 ALA A CA 1
ATOM 2305 C C . ALA A 1 296 ? 2.123 -38.844 -12.039 1 75.81 296 ALA A C 1
ATOM 2307 O O . ALA A 1 296 ? 2.555 -37.75 -11.656 1 75.81 296 ALA A O 1
ATOM 2308 N N . ILE A 1 297 ? 0.893 -39.031 -12.367 1 83 297 ILE A N 1
ATOM 2309 C CA . ILE A 1 297 ? -0.059 -37.906 -12.422 1 83 297 ILE A CA 1
ATOM 2310 C C . ILE A 1 297 ? -0.513 -37.562 -11.008 1 83 297 ILE A C 1
ATOM 2312 O O . ILE A 1 297 ? -0.838 -36.406 -10.734 1 83 297 ILE A O 1
ATOM 2316 N N . ALA A 1 298 ? -0.492 -38.531 -10.094 1 84.19 298 ALA A N 1
ATOM 2317 C CA . ALA A 1 298 ? -0.99 -38.344 -8.734 1 84.19 298 ALA A CA 1
ATOM 2318 C C . ALA A 1 298 ? -0.119 -37.344 -7.965 1 84.19 298 ALA A C 1
ATOM 2320 O O . ALA A 1 298 ? -0.563 -36.75 -6.977 1 84.19 298 ALA A O 1
ATOM 2321 N N . PHE A 1 299 ? 1.006 -37.125 -8.469 1 73.94 299 PHE A N 1
ATOM 2322 C CA . PHE A 1 299 ? 1.954 -36.281 -7.746 1 73.94 299 PHE A CA 1
ATOM 2323 C C . PHE A 1 299 ? 1.485 -34.844 -7.723 1 73.94 299 PHE A C 1
ATOM 2325 O O . PHE A 1 299 ? 1.597 -34.156 -6.699 1 73.94 299 PHE A O 1
ATOM 2332 N N . ASP A 1 300 ? 1.031 -34.344 -8.82 1 78.62 300 ASP A N 1
ATOM 2333 C CA . ASP A 1 300 ? 0.655 -32.938 -8.93 1 78.62 300 ASP A CA 1
ATOM 2334 C C . ASP A 1 300 ? -0.531 -32.625 -8.023 1 78.62 300 ASP A C 1
ATOM 2336 O O . ASP A 1 300 ? -0.479 -31.672 -7.234 1 78.62 300 ASP A O 1
ATOM 2340 N N . PRO A 1 301 ? -1.626 -33.406 -8.055 1 82.69 301 PRO A N 1
ATOM 2341 C CA . PRO A 1 301 ? -2.729 -33.188 -7.121 1 82.69 301 PRO A CA 1
ATOM 2342 C C . PRO A 1 301 ? -2.299 -33.312 -5.664 1 82.69 301 PRO A C 1
ATOM 2344 O O . PRO A 1 301 ? -2.773 -32.531 -4.812 1 82.69 301 PRO A O 1
ATOM 2347 N N . LEU A 1 302 ? -1.403 -34.219 -5.391 1 76.69 302 LEU A N 1
ATOM 2348 C CA . LEU A 1 302 ? -0.907 -34.375 -4.027 1 76.69 302 LEU A CA 1
ATOM 2349 C C . LEU A 1 302 ? -0.157 -33.125 -3.566 1 76.69 302 LEU A C 1
ATOM 2351 O O . LEU A 1 302 ? -0.342 -32.656 -2.436 1 76.69 302 LEU A O 1
ATOM 2355 N N . ARG A 1 303 ? 0.648 -32.656 -4.461 1 73.12 303 ARG A N 1
ATOM 2356 C CA . ARG A 1 303 ? 1.404 -31.438 -4.168 1 73.12 303 ARG A CA 1
ATOM 2357 C C . ARG A 1 303 ? 0.471 -30.25 -3.932 1 73.12 303 ARG A C 1
ATOM 2359 O O . ARG A 1 303 ? 0.679 -29.469 -3.006 1 73.12 303 ARG A O 1
ATOM 2366 N N . ARG A 1 304 ? -0.542 -30.078 -4.738 1 79.5 304 ARG A N 1
ATOM 2367 C CA . ARG A 1 304 ? -1.506 -28.984 -4.609 1 79.5 304 ARG A CA 1
ATOM 2368 C C . ARG A 1 304 ? -2.283 -29.094 -3.301 1 79.5 304 ARG A C 1
ATOM 2370 O O . ARG A 1 304 ? -2.537 -28.094 -2.639 1 79.5 304 ARG A O 1
ATOM 2377 N N . LEU A 1 305 ? -2.678 -30.297 -2.898 1 79.5 305 LEU A N 1
ATOM 2378 C CA . LEU A 1 305 ? -3.412 -30.516 -1.657 1 79.5 305 LEU A CA 1
ATOM 2379 C C . LEU A 1 305 ? -2.545 -30.188 -0.446 1 79.5 305 LEU A C 1
ATOM 2381 O O . LEU A 1 305 ? -3.039 -29.641 0.548 1 79.5 305 LEU A O 1
ATOM 2385 N N . ALA A 1 306 ? -1.266 -30.438 -0.576 1 70.81 306 ALA A N 1
ATOM 2386 C CA . ALA A 1 306 ? -0.349 -30.141 0.518 1 70.81 306 ALA A CA 1
ATOM 2387 C C . ALA A 1 306 ? -0.233 -28.625 0.727 1 70.81 306 ALA A C 1
ATOM 2389 O O . ALA A 1 306 ? -0.067 -28.156 1.856 1 70.81 306 ALA A O 1
ATOM 2390 N N . LYS A 1 307 ? -0.353 -27.891 -0.334 1 72.75 307 LYS A N 1
ATOM 2391 C CA . LYS A 1 307 ? -0.207 -26.438 -0.299 1 72.75 307 LYS A CA 1
ATOM 2392 C C . LYS A 1 307 ? -1.433 -25.766 0.325 1 72.75 307 LYS A C 1
ATOM 2394 O O . LYS A 1 307 ? -1.347 -24.656 0.844 1 72.75 307 LYS A O 1
ATOM 2399 N N . ILE A 1 308 ? -2.564 -26.422 0.31 1 77.44 308 ILE A N 1
ATOM 2400 C CA . ILE A 1 308 ? -3.824 -25.859 0.789 1 77.44 308 ILE A CA 1
ATOM 2401 C C . ILE A 1 308 ? -3.713 -25.547 2.277 1 77.44 308 ILE A C 1
ATOM 2403 O O . ILE A 1 308 ? -4.254 -24.531 2.742 1 77.44 308 ILE A O 1
ATOM 2407 N N . PHE A 1 309 ? -2.945 -26.312 2.941 1 72.44 309 PHE A N 1
ATOM 2408 C CA . PHE A 1 309 ? -2.838 -26.109 4.383 1 72.44 309 PHE A CA 1
ATOM 2409 C C . PHE A 1 309 ? -2.207 -24.766 4.699 1 72.44 309 PHE A C 1
ATOM 2411 O O . PHE A 1 309 ? -2.662 -24.062 5.602 1 72.44 309 PHE A O 1
ATOM 2418 N N . GLY A 1 310 ? -1.194 -24.406 4.02 1 68.25 310 GLY A N 1
ATOM 2419 C CA . GLY A 1 310 ? -0.543 -23.125 4.219 1 68.25 310 GLY A CA 1
ATOM 2420 C C . GLY A 1 310 ? -1.409 -21.938 3.811 1 68.25 310 GLY A C 1
ATOM 2421 O O . GLY A 1 310 ? -1.448 -20.922 4.504 1 68.25 310 GLY A O 1
ATOM 2422 N N . THR A 1 311 ? -2.125 -22.094 2.779 1 77.75 311 THR A N 1
ATOM 2423 C CA . THR A 1 311 ? -2.973 -21.016 2.266 1 77.75 311 THR A CA 1
ATOM 2424 C C . THR A 1 311 ? -4.16 -20.781 3.193 1 77.75 311 THR A C 1
ATOM 2426 O O . THR A 1 311 ? -4.598 -19.641 3.367 1 77.75 311 THR A O 1
ATOM 2429 N N . TRP A 1 312 ? -4.602 -21.828 3.887 1 79.5 312 TRP A N 1
ATOM 2430 C CA . TRP A 1 312 ? -5.723 -21.719 4.812 1 79.5 312 TRP A CA 1
ATOM 2431 C C . TRP A 1 312 ? -5.367 -20.812 5.984 1 79.5 312 TRP A C 1
ATOM 2433 O O . TRP A 1 312 ? -6.191 -20.016 6.434 1 79.5 312 TRP A O 1
ATOM 2443 N N . GLN A 1 313 ? -4.215 -20.969 6.402 1 74.81 313 GLN A N 1
ATOM 2444 C CA . GLN A 1 313 ? -3.809 -20.172 7.555 1 74.81 313 GLN A CA 1
ATOM 2445 C C . GLN A 1 313 ? -3.867 -18.672 7.242 1 74.81 313 GLN A C 1
ATOM 2447 O O . GLN A 1 313 ? -4.289 -17.875 8.078 1 74.81 313 GLN A O 1
ATOM 2452 N N . THR A 1 314 ? -3.525 -18.344 6.066 1 76.19 314 THR A N 1
ATOM 2453 C CA . THR A 1 314 ? -3.594 -16.938 5.641 1 76.19 314 THR A CA 1
ATOM 2454 C C . THR A 1 314 ? -5.043 -16.469 5.566 1 76.19 314 THR A C 1
ATOM 2456 O O . THR A 1 314 ? -5.363 -15.367 6.008 1 76.19 314 THR A O 1
ATOM 2459 N N . ALA A 1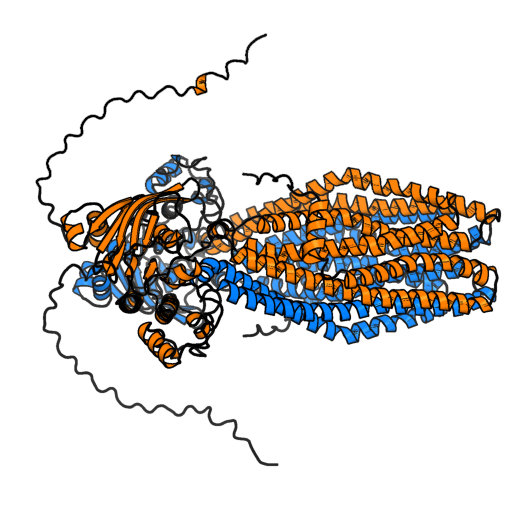 315 ? -5.875 -17.312 5.051 1 81 315 ALA A N 1
ATOM 2460 C CA . ALA A 1 315 ? -7.293 -16.984 4.945 1 81 315 ALA A CA 1
ATOM 2461 C C . ALA A 1 315 ? -7.938 -16.891 6.328 1 81 315 ALA A C 1
ATOM 2463 O O . ALA A 1 315 ? -8.781 -16.016 6.566 1 81 315 ALA A O 1
ATOM 2464 N N . ALA A 1 316 ? -7.527 -17.828 7.18 1 84.94 316 ALA A N 1
ATOM 2465 C CA . ALA A 1 316 ? -8.078 -17.828 8.531 1 84.94 316 ALA A CA 1
ATOM 2466 C C . ALA A 1 316 ? -7.766 -16.516 9.258 1 84.94 316 ALA A C 1
ATOM 2468 O O . ALA A 1 316 ? -8.625 -15.977 9.953 1 84.94 316 ALA A O 1
ATOM 2469 N N . ALA A 1 317 ? -6.609 -16.109 9.094 1 81.75 317 ALA A N 1
ATOM 2470 C CA . ALA A 1 317 ? -6.223 -14.844 9.703 1 81.75 317 ALA A CA 1
ATOM 2471 C C . ALA A 1 317 ? -7.055 -13.688 9.148 1 81.75 317 ALA A C 1
ATOM 2473 O O . ALA A 1 317 ? -7.477 -12.805 9.891 1 81.75 317 ALA A O 1
ATOM 2474 N N . ALA A 1 318 ? -7.262 -13.711 7.836 1 85.88 318 ALA A N 1
ATOM 2475 C CA . ALA A 1 318 ? -8.078 -12.68 7.199 1 85.88 318 ALA A CA 1
ATOM 2476 C C . ALA A 1 318 ? -9.523 -12.734 7.691 1 85.88 318 ALA A C 1
ATOM 2478 O O . ALA A 1 318 ? -10.125 -11.695 7.98 1 85.88 318 ALA A O 1
ATOM 2479 N N . ILE A 1 319 ? -10.031 -13.922 7.836 1 90.38 319 ILE A N 1
ATOM 2480 C CA . ILE A 1 319 ? -11.398 -14.102 8.297 1 90.38 319 ILE A CA 1
ATOM 2481 C C . ILE A 1 319 ? -11.531 -13.602 9.727 1 90.38 319 ILE A C 1
ATOM 2483 O O . ILE A 1 319 ? -12.523 -12.953 10.078 1 90.38 319 ILE A O 1
ATOM 2487 N N . GLU A 1 320 ? -10.609 -13.93 10.477 1 89.25 320 GLU A N 1
ATOM 2488 C CA . GLU A 1 320 ? -10.625 -13.477 11.867 1 89.25 320 GLU A CA 1
ATOM 2489 C C . GLU A 1 320 ? -10.68 -11.953 11.953 1 89.25 320 GLU A C 1
ATOM 2491 O O . GLU A 1 320 ? -11.43 -11.398 12.758 1 89.25 320 GLU A O 1
ATOM 2496 N N . ARG A 1 321 ? -9.891 -11.328 11.164 1 88.56 321 ARG A N 1
ATOM 2497 C CA . ARG A 1 321 ? -9.883 -9.867 11.156 1 88.56 321 ARG A CA 1
ATOM 2498 C C . ARG A 1 321 ? -11.227 -9.312 10.688 1 88.56 321 ARG A C 1
ATOM 2500 O O . ARG A 1 321 ? -11.719 -8.32 11.219 1 88.56 321 ARG A O 1
ATOM 2507 N N . LEU A 1 322 ? -11.758 -9.961 9.711 1 93.19 322 LEU A N 1
ATOM 2508 C CA . LEU A 1 322 ? -13.055 -9.523 9.203 1 93.19 322 LEU A CA 1
ATOM 2509 C C . LEU A 1 322 ? -14.148 -9.727 10.242 1 93.19 322 LEU A C 1
ATOM 2511 O O . LEU A 1 322 ? -15.008 -8.859 10.422 1 93.19 322 LEU A O 1
ATOM 2515 N N . LEU A 1 323 ? -14.102 -10.836 10.898 1 92.62 323 LEU A N 1
ATOM 2516 C CA . LEU A 1 323 ? -15.094 -11.125 11.938 1 92.62 323 LEU A CA 1
ATOM 2517 C C . LEU A 1 323 ? -14.961 -10.141 13.102 1 92.62 323 LEU A C 1
ATOM 2519 O O . LEU A 1 323 ? -15.961 -9.734 13.688 1 92.62 323 LEU A O 1
ATOM 2523 N N . ASP A 1 324 ? -13.75 -9.766 13.367 1 91 324 ASP A N 1
ATOM 2524 C CA . ASP A 1 324 ? -13.523 -8.758 14.398 1 91 324 ASP A CA 1
ATOM 2525 C C . ASP A 1 324 ? -14.211 -7.441 14.047 1 91 324 ASP A C 1
ATOM 2527 O O . ASP A 1 324 ? -14.781 -6.777 14.914 1 91 324 ASP A O 1
ATOM 2531 N N . VAL A 1 325 ? -14.164 -7.129 12.828 1 92.88 325 VAL A N 1
ATOM 2532 C CA . VAL A 1 325 ? -14.812 -5.902 12.375 1 92.88 325 VAL A CA 1
ATOM 2533 C C . VAL A 1 325 ? -16.328 -6.047 12.484 1 92.88 325 VAL A C 1
ATOM 2535 O O . VAL A 1 325 ? -17 -5.164 13.008 1 92.88 325 VAL A O 1
ATOM 2538 N N . PHE A 1 326 ? -16.859 -7.152 12.078 1 93.06 326 PHE A N 1
ATOM 2539 C CA . PHE A 1 326 ? -18.312 -7.379 12.102 1 93.06 326 PHE A CA 1
ATOM 2540 C C . PHE A 1 326 ? -18.812 -7.504 13.531 1 93.06 326 PHE A C 1
ATOM 2542 O O . PHE A 1 326 ? -19.953 -7.137 13.828 1 93.06 326 PHE A O 1
ATOM 2549 N N . ASP A 1 327 ? -17.969 -7.996 14.352 1 91.12 327 ASP A N 1
ATOM 2550 C CA . ASP A 1 327 ? -18.359 -8.188 15.742 1 91.12 327 ASP A CA 1
ATOM 2551 C C . ASP A 1 327 ? -18.391 -6.859 16.484 1 91.12 327 ASP A C 1
ATOM 2553 O O . ASP A 1 327 ? -19.062 -6.734 17.516 1 91.12 327 ASP A O 1
ATOM 2557 N N . THR A 1 328 ? -17.672 -5.918 15.914 1 91.88 328 THR A N 1
ATOM 2558 C CA . THR A 1 328 ? -17.734 -4.586 16.5 1 91.88 328 THR A CA 1
ATOM 2559 C C . THR A 1 328 ? -19.062 -3.908 16.172 1 91.88 328 THR A C 1
ATOM 2561 O O . THR A 1 328 ? -19.375 -3.703 14.992 1 91.88 328 THR A O 1
ATOM 2564 N N . LYS A 1 329 ? -19.828 -3.732 17.156 1 91.88 329 LYS A N 1
ATOM 2565 C CA . LYS A 1 329 ? -21.125 -3.119 16.922 1 91.88 329 LYS A CA 1
ATOM 2566 C C . LYS A 1 329 ? -21.109 -1.636 17.297 1 91.88 329 LYS A C 1
ATOM 2568 O O . LYS A 1 329 ? -20.422 -1.229 18.219 1 91.88 329 LYS A O 1
ATOM 2573 N N . PRO A 1 330 ? -21.828 -0.892 16.469 1 91.94 330 PRO A N 1
ATOM 2574 C CA . PRO A 1 330 ? -21.969 0.516 16.844 1 91.94 330 PRO A CA 1
ATOM 2575 C C . PRO A 1 330 ? -22.656 0.698 18.203 1 91.94 330 PRO A C 1
ATOM 2577 O O . PRO A 1 330 ? -23.594 -0.043 18.516 1 91.94 330 PRO A O 1
ATOM 2580 N N . THR A 1 331 ? -22.156 1.594 18.969 1 89.12 331 THR A N 1
ATOM 2581 C CA . THR A 1 331 ? -22.719 1.857 20.281 1 89.12 331 THR A CA 1
ATOM 2582 C C . THR A 1 331 ? -23.641 3.08 20.25 1 89.12 331 THR A C 1
ATOM 2584 O O . THR A 1 331 ? -24.516 3.227 21.094 1 89.12 331 THR A O 1
ATOM 2587 N N . LEU A 1 332 ? -23.391 3.932 19.297 1 90.81 332 LEU A N 1
ATOM 2588 C CA . LEU A 1 332 ? -24.219 5.125 19.156 1 90.81 332 LEU A CA 1
ATOM 2589 C C . LEU A 1 332 ? -25.438 4.836 18.297 1 90.81 332 LEU A C 1
ATOM 2591 O O . LEU A 1 332 ? -25.344 4.816 17.062 1 90.81 332 LEU A O 1
ATOM 2595 N N . LEU A 1 333 ? -26.562 4.613 18.953 1 91.19 333 LEU A N 1
ATOM 2596 C CA . LEU A 1 333 ? -27.781 4.238 18.234 1 91.19 333 LEU A CA 1
ATOM 2597 C C . LEU A 1 333 ? -28.891 5.246 18.5 1 91.19 333 LEU A C 1
ATOM 2599 O O . LEU A 1 333 ? -28.922 5.895 19.547 1 91.19 333 LEU A O 1
ATOM 2603 N N . SER A 1 334 ? -29.703 5.328 17.5 1 92.44 334 SER A N 1
ATOM 2604 C CA . SER A 1 334 ? -30.922 6.117 17.656 1 92.44 334 SER A CA 1
ATOM 2605 C C . SER A 1 334 ? -31.891 5.43 18.609 1 92.44 334 SER A C 1
ATOM 2607 O O . SER A 1 334 ? -31.969 4.199 18.656 1 92.44 334 SER A O 1
ATOM 2609 N N . PRO A 1 335 ? -32.531 6.254 19.391 1 92.5 335 PRO A N 1
ATOM 2610 C CA . PRO A 1 335 ? -33.562 5.648 20.25 1 92.5 335 PRO A CA 1
ATOM 2611 C C . PRO A 1 335 ? -34.719 5.043 19.453 1 92.5 335 PRO A C 1
ATOM 2613 O O . PRO A 1 335 ? -34.906 5.383 18.281 1 92.5 335 PRO A O 1
ATOM 2616 N N . GLN A 1 336 ? -35.375 4.066 20.078 1 91.56 336 GLN A N 1
ATOM 2617 C CA . GLN A 1 336 ? -36.469 3.377 19.422 1 91.56 336 GLN A CA 1
ATOM 2618 C C . GLN A 1 336 ? -37.594 4.344 19.078 1 91.56 336 GLN A C 1
ATOM 2620 O O . GLN A 1 336 ? -38.219 4.254 18 1 91.56 336 GLN A O 1
ATOM 2625 N N . SER A 1 337 ? -37.812 5.25 20.062 1 94.12 337 SER A N 1
ATOM 2626 C CA . SER A 1 337 ? -38.812 6.289 19.844 1 94.12 337 SER A CA 1
ATOM 2627 C C . SER A 1 337 ? -38.188 7.68 19.938 1 94.12 337 SER A C 1
ATOM 2629 O O . SER A 1 337 ? -38.219 8.312 20.984 1 94.12 337 SER A O 1
ATOM 2631 N N . PRO A 1 338 ? -37.781 8.164 18.781 1 94.38 338 PRO A N 1
ATOM 2632 C CA . PRO A 1 338 ? -37.062 9.453 18.781 1 94.38 338 PRO A CA 1
ATOM 2633 C C . PRO A 1 338 ? -38 10.625 19.062 1 94.38 338 PRO A C 1
ATOM 2635 O O . PRO A 1 338 ? -39.156 10.633 18.594 1 94.38 338 PRO A O 1
ATOM 2638 N N . ALA A 1 339 ? -37.5 11.562 19.797 1 94.56 339 ALA A N 1
ATOM 2639 C CA . ALA A 1 339 ? -38.219 12.82 20.031 1 94.56 339 ALA A CA 1
ATOM 2640 C C . ALA A 1 339 ? -38.188 13.695 18.781 1 94.56 339 ALA A C 1
ATOM 2642 O O . ALA A 1 339 ? -37.438 13.445 17.844 1 94.56 339 ALA A O 1
ATOM 2643 N N . VAL A 1 340 ? -39.062 14.68 18.797 1 93 340 VAL A N 1
ATOM 2644 C CA . VAL A 1 340 ? -39.156 15.602 17.672 1 93 340 VAL A CA 1
ATOM 2645 C C . VAL A 1 340 ? -38.062 16.672 17.797 1 93 340 VAL A C 1
ATOM 2647 O O . VAL A 1 340 ? -37.938 17.297 18.844 1 93 340 VAL A O 1
ATOM 2650 N N . PRO A 1 341 ? -37.344 16.797 16.766 1 93.44 341 PRO A N 1
ATOM 2651 C CA . PRO A 1 341 ? -36.312 17.828 16.812 1 93.44 341 PRO A CA 1
ATOM 2652 C C . PRO A 1 341 ? -36.875 19.25 16.781 1 93.44 341 PRO A C 1
ATOM 2654 O O . PRO A 1 341 ? -37.969 19.453 16.281 1 93.44 341 PRO A O 1
ATOM 2657 N N . PRO A 1 342 ? -36.094 20.141 17.266 1 92.12 342 PRO A N 1
ATOM 2658 C CA . PRO A 1 342 ? -36.531 21.531 17.188 1 92.12 342 PRO A CA 1
ATOM 2659 C C . PRO A 1 342 ? -36.562 22.078 15.766 1 92.12 342 PRO A C 1
ATOM 2661 O O . PRO A 1 342 ? -35.75 21.672 14.938 1 92.12 342 PRO A O 1
ATOM 2664 N N . SER A 1 343 ? -37.438 22.984 15.5 1 87.44 343 SER A N 1
ATOM 2665 C CA . SER A 1 343 ? -37.594 23.531 14.156 1 87.44 343 SER A CA 1
ATOM 2666 C C . SER A 1 343 ? -36.781 24.812 13.992 1 87.44 343 SER A C 1
ATOM 2668 O O . SER A 1 343 ? -36.344 25.156 12.875 1 87.44 343 SER A O 1
ATOM 2670 N N . ALA A 1 344 ? -36.656 25.594 15.07 1 90.5 344 ALA A N 1
ATOM 2671 C CA . ALA A 1 344 ? -35.906 26.844 15.016 1 90.5 344 ALA A CA 1
ATOM 2672 C C . ALA A 1 344 ? -34.562 26.703 15.75 1 90.5 344 ALA A C 1
ATOM 2674 O O . ALA A 1 344 ? -34.281 25.641 16.297 1 90.5 344 ALA A O 1
ATOM 2675 N N . ALA A 1 345 ? -33.75 27.766 15.672 1 94.81 345 ALA A N 1
ATOM 2676 C CA . ALA A 1 345 ? -32.469 27.766 16.375 1 94.81 345 ALA A CA 1
ATOM 2677 C C . ALA A 1 345 ? -32.688 27.516 17.875 1 94.81 345 ALA A C 1
ATOM 2679 O O . ALA A 1 345 ? -33.375 28.281 18.547 1 94.81 345 ALA A O 1
ATOM 2680 N N . PRO A 1 346 ? -32.094 26.453 18.328 1 96 346 PRO A N 1
ATOM 2681 C CA . PRO A 1 346 ? -32.344 26.078 19.734 1 96 346 PRO A CA 1
ATOM 2682 C C . PRO A 1 346 ? -31.281 26.641 20.672 1 96 346 PRO A C 1
ATOM 2684 O O . PRO A 1 346 ? -30.219 27.062 20.234 1 96 346 PRO A O 1
ATOM 2687 N N . GLU A 1 347 ? -31.734 26.688 21.906 1 97.25 347 GLU A N 1
ATOM 2688 C CA . GLU A 1 347 ? -30.766 26.859 22.984 1 97.25 347 GLU A CA 1
ATOM 2689 C C . GLU A 1 347 ? -30 25.578 23.266 1 97.25 347 GLU A C 1
ATOM 2691 O O . GLU A 1 347 ? -30.578 24.484 23.266 1 97.25 347 GLU A O 1
ATOM 2696 N N . ILE A 1 348 ? -28.688 25.656 23.375 1 98 348 ILE A N 1
ATOM 2697 C CA . ILE A 1 348 ? -27.859 24.5 23.641 1 98 348 ILE A CA 1
ATOM 2698 C C . ILE A 1 348 ? -27.328 24.578 25.078 1 98 348 ILE A C 1
ATOM 2700 O O . ILE A 1 348 ? -26.656 25.547 25.438 1 98 348 ILE A O 1
ATOM 2704 N N . THR A 1 349 ? -27.594 23.594 25.844 1 98 349 THR A N 1
ATOM 2705 C CA . THR A 1 349 ? -27.141 23.594 27.234 1 98 349 THR A CA 1
ATOM 2706 C C . THR A 1 349 ? -26.328 22.359 27.547 1 98 349 THR A C 1
ATOM 2708 O O . THR A 1 349 ? -26.781 21.234 27.328 1 98 349 THR A O 1
ATOM 2711 N N . PHE A 1 350 ? -25.094 22.547 27.938 1 97.88 350 PHE A N 1
ATOM 2712 C CA . PHE A 1 350 ? -24.266 21.5 28.516 1 97.88 350 PHE A CA 1
ATOM 2713 C C . PHE A 1 350 ? -24.406 21.484 30.031 1 97.88 350 PHE A C 1
ATOM 2715 O O . PHE A 1 350 ? -24.172 22.516 30.688 1 97.88 350 PHE A O 1
ATOM 2722 N N . ASN A 1 351 ? -24.797 20.344 30.547 1 97.19 351 ASN A N 1
ATOM 2723 C CA . ASN A 1 351 ? -25 20.219 32 1 97.19 351 ASN A CA 1
ATOM 2724 C C . ASN A 1 351 ? -24.062 19.188 32.594 1 97.19 351 ASN A C 1
ATOM 2726 O O . ASN A 1 351 ? -24.312 17.984 32.5 1 97.19 351 ASN A O 1
ATOM 2730 N N . ASP A 1 352 ? -23 19.625 33.25 1 96.94 352 ASP A N 1
ATOM 2731 C CA . ASP A 1 352 ? -22.047 18.812 34 1 96.94 352 ASP A CA 1
ATOM 2732 C C . ASP A 1 352 ? -21.547 17.641 33.156 1 96.94 352 ASP A C 1
ATOM 2734 O O . ASP A 1 352 ? -21.594 16.484 33.594 1 96.94 352 ASP A O 1
ATOM 2738 N N . VAL A 1 353 ? -21.188 17.969 31.984 1 97.06 353 VAL A N 1
ATOM 2739 C CA . VAL A 1 353 ? -20.797 16.969 31.016 1 97.06 353 VAL A CA 1
ATOM 2740 C C . VAL A 1 353 ? -19.359 16.516 31.297 1 97.06 353 VAL A C 1
ATOM 2742 O O . VAL A 1 353 ? -18.453 17.344 31.406 1 97.06 353 VAL A O 1
ATOM 2745 N N . SER A 1 354 ? -19.125 15.195 31.453 1 96.75 354 SER A N 1
ATOM 2746 C CA . SER A 1 354 ? -17.812 14.594 31.656 1 96.75 354 SER A CA 1
ATOM 2747 C C . SER A 1 354 ? -17.516 13.539 30.594 1 96.75 354 SER A C 1
ATOM 2749 O O . SER A 1 354 ? -18.391 12.727 30.25 1 96.75 354 SER A O 1
ATOM 2751 N N . LEU A 1 355 ? -16.438 13.633 30.016 1 94.06 355 LEU A N 1
ATOM 2752 C CA . LEU A 1 355 ? -16.047 12.703 28.953 1 94.06 355 LEU A CA 1
ATOM 2753 C C . LEU A 1 355 ? -14.547 12.414 29 1 94.06 355 LEU A C 1
ATOM 2755 O O . LEU A 1 355 ? -13.742 13.328 29.203 1 94.06 355 LEU A O 1
ATOM 2759 N N . SER A 1 356 ? -14.195 11.211 28.938 1 89.5 356 SER A N 1
ATOM 2760 C CA . SER A 1 356 ? -12.812 10.758 28.859 1 89.5 356 SER A CA 1
ATOM 2761 C C . SER A 1 356 ? -12.586 9.898 27.625 1 89.5 356 SER A C 1
ATOM 2763 O O . SER A 1 356 ? -13.445 9.102 27.25 1 89.5 356 SER A O 1
ATOM 2765 N N . TYR A 1 357 ? -11.617 10.25 26.875 1 78.81 357 TYR A N 1
ATOM 2766 C CA . TYR A 1 357 ? -11.164 9.32 25.859 1 78.81 357 TYR A CA 1
ATOM 2767 C C . TYR A 1 357 ? -10.234 8.266 26.438 1 78.81 357 TYR A C 1
ATOM 2769 O O . TYR A 1 357 ? -9.094 8.562 26.797 1 78.81 357 TYR A O 1
ATOM 2777 N N . GLY A 1 358 ? -10.711 7.133 26.5 1 74.75 358 GLY A N 1
ATOM 2778 C CA . GLY A 1 358 ? -9.961 6.16 27.297 1 74.75 358 GLY A CA 1
ATOM 2779 C C . GLY A 1 358 ? -9.789 6.57 28.734 1 74.75 358 GLY A C 1
ATOM 2780 O O . GLY A 1 358 ? -10.766 6.836 29.438 1 74.75 358 GLY A O 1
ATOM 2781 N N . ASP A 1 359 ? -8.422 6.703 29.062 1 73.44 359 ASP A N 1
ATOM 2782 C CA . ASP A 1 359 ? -8.133 7.066 30.438 1 73.44 359 ASP A CA 1
ATOM 2783 C C . ASP A 1 359 ? -7.789 8.555 30.562 1 73.44 359 ASP A C 1
ATOM 2785 O O . ASP A 1 359 ? -7.48 9.039 31.641 1 73.44 359 ASP A O 1
ATOM 2789 N N . LEU A 1 360 ? -8 9.281 29.516 1 75.62 360 LEU A N 1
ATOM 2790 C CA . LEU A 1 360 ? -7.652 10.695 29.5 1 75.62 360 LEU A CA 1
ATOM 2791 C C . LEU A 1 360 ? -8.898 11.562 29.625 1 75.62 360 LEU A C 1
ATOM 2793 O O . LEU A 1 360 ? -9.695 11.648 28.688 1 75.62 360 LEU A O 1
ATOM 2797 N N . PRO A 1 361 ? -9.008 12.117 30.812 1 87.94 361 PRO A N 1
ATOM 2798 C CA . PRO A 1 361 ? -10.148 13.016 30.969 1 87.94 361 PRO A CA 1
ATOM 2799 C C . PRO A 1 361 ? -10.023 14.273 30.109 1 87.94 361 PRO A C 1
ATOM 2801 O O . PRO A 1 361 ? -8.977 14.93 30.109 1 87.94 361 PRO A O 1
ATOM 2804 N N . VAL A 1 362 ? -11.047 14.555 29.312 1 88.75 362 VAL A N 1
ATOM 2805 C CA . VAL A 1 362 ? -11.023 15.711 28.422 1 88.75 362 VAL A CA 1
ATOM 2806 C C . VAL A 1 362 ? -12.047 16.75 28.891 1 88.75 362 VAL A C 1
ATOM 2808 O O . VAL A 1 362 ? -11.766 17.953 28.906 1 88.75 362 VAL A O 1
ATOM 2811 N N . LEU A 1 363 ? -13.234 16.297 29.219 1 94.38 363 LEU A N 1
ATOM 2812 C CA . LEU A 1 363 ? -14.258 17.156 29.812 1 94.38 363 LEU A CA 1
ATOM 2813 C C . LEU A 1 363 ? -14.531 16.75 31.25 1 94.38 363 LEU A C 1
ATOM 2815 O O . LEU A 1 363 ? -14.727 15.562 31.547 1 94.38 363 LEU A O 1
ATOM 2819 N N . ASN A 1 364 ? -14.469 17.719 32.156 1 95.06 364 ASN A N 1
ATOM 2820 C CA . ASN A 1 364 ? -14.555 17.453 33.594 1 95.06 364 ASN A CA 1
ATOM 2821 C C . ASN A 1 364 ? -15.688 18.25 34.25 1 95.06 364 ASN A C 1
ATOM 2823 O O . ASN A 1 364 ? -15.453 19.078 35.125 1 95.06 364 ASN A O 1
ATOM 2827 N N . GLY A 1 365 ? -16.828 17.938 33.938 1 95.44 365 GLY A N 1
ATOM 2828 C CA . GLY A 1 365 ? -17.984 18.625 34.5 1 95.44 365 GLY A CA 1
ATOM 2829 C C . GLY A 1 365 ? -18.25 19.969 33.844 1 95.44 365 GLY A C 1
ATOM 2830 O O . GLY A 1 365 ? -18.422 20.969 34.531 1 95.44 365 GLY A O 1
ATOM 2831 N N . THR A 1 366 ? -18.25 19.984 32.531 1 96 366 THR A N 1
ATOM 2832 C CA . THR A 1 366 ? -18.406 21.203 31.75 1 96 366 THR A CA 1
ATOM 2833 C C . THR A 1 366 ? -19.875 21.625 31.719 1 96 366 THR A C 1
ATOM 2835 O O . THR A 1 366 ? -20.734 20.844 31.312 1 96 366 THR A O 1
ATOM 2838 N N . THR A 1 367 ? -20.125 22.891 32.188 1 97.06 367 THR A N 1
ATOM 2839 C CA . THR A 1 367 ? -21.5 23.422 32.219 1 97.06 367 THR A CA 1
ATOM 2840 C C . THR A 1 367 ? -21.547 24.812 31.609 1 97.06 367 THR A C 1
ATOM 2842 O O . THR A 1 367 ? -20.797 25.703 32.031 1 97.06 367 THR A O 1
ATOM 2845 N N . PHE A 1 368 ? -22.344 25 30.578 1 97 368 PHE A N 1
ATOM 2846 C CA . PHE A 1 368 ? -22.625 26.328 30.047 1 97 368 PHE A CA 1
ATOM 2847 C C . PHE A 1 368 ? -23.828 26.281 29.109 1 97 368 PHE A C 1
ATOM 2849 O O . PHE A 1 368 ? -24.312 25.203 28.766 1 97 368 PHE A O 1
ATOM 2856 N N . THR A 1 369 ? -24.359 27.438 28.797 1 97.5 369 THR A N 1
ATOM 2857 C CA . THR A 1 369 ? -25.516 27.547 27.922 1 97.5 369 THR A CA 1
ATOM 2858 C C . THR A 1 369 ? -25.234 28.5 26.766 1 97.5 369 THR A C 1
ATOM 2860 O O . THR A 1 369 ? -24.75 29.609 26.969 1 97.5 369 THR A O 1
ATOM 2863 N N . ALA A 1 370 ? -25.469 28.047 25.578 1 97.19 370 ALA A N 1
ATOM 2864 C CA . ALA A 1 370 ? -25.469 28.891 24.391 1 97.19 370 ALA A CA 1
ATOM 2865 C C . ALA A 1 370 ? -26.891 29.297 24.016 1 97.19 370 ALA A C 1
ATOM 2867 O O . ALA A 1 370 ? -27.734 28.453 23.734 1 97.19 370 ALA A O 1
ATOM 2868 N N . GLN A 1 371 ? -27.109 30.562 23.969 1 96.31 371 GLN A N 1
ATOM 2869 C CA . GLN A 1 371 ? -28.469 31.078 23.766 1 96.31 371 GLN A CA 1
ATOM 2870 C C . GLN A 1 371 ? -28.906 30.922 22.312 1 96.31 371 GLN A C 1
ATOM 2872 O O . GLN A 1 371 ? -28.094 30.953 21.406 1 96.31 371 GLN A O 1
ATOM 2877 N N . ALA A 1 372 ? -30.25 30.828 22.156 1 96.44 372 ALA A N 1
ATOM 2878 C CA . ALA A 1 372 ? -30.844 30.609 20.844 1 96.44 372 ALA A CA 1
ATOM 2879 C C . ALA A 1 372 ? -30.578 31.781 19.922 1 96.44 372 ALA A C 1
ATOM 2881 O O . ALA A 1 372 ? -30.781 32.938 20.281 1 96.44 372 ALA A O 1
ATOM 2882 N N . GLY A 1 373 ? -30.016 31.422 18.781 1 94.38 373 GLY A N 1
ATOM 2883 C CA . GLY A 1 373 ? -29.859 32.438 17.734 1 94.38 373 GLY A CA 1
ATOM 2884 C C . GLY A 1 373 ? -28.656 33.344 17.969 1 94.38 373 GLY A C 1
ATOM 2885 O O . GLY A 1 373 ? -28.484 34.344 17.266 1 94.38 373 GLY A O 1
ATOM 2886 N N . GLN A 1 374 ? -27.859 33 18.938 1 94.88 374 GLN A N 1
ATOM 2887 C CA . GLN A 1 374 ? -26.703 33.844 19.25 1 94.88 374 GLN A CA 1
ATOM 2888 C C . GLN A 1 374 ? -25.406 33.062 19.016 1 94.88 374 GLN A C 1
ATOM 2890 O O . GLN A 1 374 ? -25.406 31.859 18.844 1 94.88 374 GLN A O 1
ATOM 2895 N N . THR A 1 375 ? -24.328 33.875 18.969 1 94.94 375 THR A N 1
ATOM 2896 C CA . THR A 1 375 ? -23 33.312 18.766 1 94.94 375 THR A CA 1
ATOM 2897 C C . THR A 1 375 ? -22.25 33.188 20.094 1 94.94 375 THR A C 1
ATOM 2899 O O . THR A 1 375 ? -22.094 34.188 20.812 1 94.94 375 THR A O 1
ATOM 2902 N N . THR A 1 376 ? -21.906 31.984 20.438 1 95.94 376 THR A N 1
ATOM 2903 C CA . THR A 1 376 ? -21.109 31.703 21.625 1 95.94 376 THR A CA 1
ATOM 2904 C C . THR A 1 376 ? -19.703 31.234 21.234 1 95.94 376 THR A C 1
ATOM 2906 O O . THR A 1 376 ? -19.562 30.266 20.484 1 95.94 376 THR A O 1
ATOM 2909 N N . ALA A 1 377 ? -18.672 31.891 21.703 1 94.94 377 ALA A N 1
ATOM 2910 C CA . ALA A 1 377 ? -17.281 31.547 21.375 1 94.94 377 ALA A CA 1
ATOM 2911 C C . ALA A 1 377 ? -16.656 30.734 22.5 1 94.94 377 ALA A C 1
ATOM 2913 O O . ALA A 1 377 ? -16.891 31 23.688 1 94.94 377 ALA A O 1
ATOM 2914 N N . LEU A 1 378 ? -15.992 29.703 22.141 1 93.81 378 LEU A N 1
ATOM 2915 C CA . LEU A 1 378 ? -15.227 28.875 23.062 1 93.81 378 LEU A CA 1
ATOM 2916 C C . LEU A 1 378 ? -13.734 29.188 22.953 1 93.81 378 LEU A C 1
ATOM 2918 O O . LEU A 1 378 ? -13.141 29.047 21.891 1 93.81 378 LEU A O 1
ATOM 2922 N N . VAL A 1 379 ? -13.164 29.609 24.109 1 89.69 379 VAL A N 1
ATOM 2923 C CA . VAL A 1 379 ? -11.75 29.969 24.109 1 89.69 379 VAL A CA 1
ATOM 2924 C C . VAL A 1 379 ? -11.023 29.156 25.188 1 89.69 379 VAL A C 1
ATOM 2926 O O . VAL A 1 379 ? -11.602 28.844 26.234 1 89.69 379 VAL A O 1
ATOM 2929 N N . GLY A 1 380 ? -9.844 28.812 24.906 1 84.5 380 GLY A N 1
ATOM 2930 C CA . GLY A 1 380 ? -9.008 28.062 25.828 1 84.5 380 GLY A CA 1
ATOM 2931 C C . GLY A 1 380 ? -7.758 27.5 25.188 1 84.5 380 GLY A C 1
ATOM 2932 O O . GLY A 1 380 ? -7.594 27.578 23.969 1 84.5 380 GLY A O 1
ATOM 2933 N N . ALA A 1 381 ? -6.938 27 26.016 1 76.5 381 ALA A N 1
ATOM 2934 C CA . ALA A 1 381 ? -5.699 26.406 25.531 1 76.5 381 ALA A CA 1
ATOM 2935 C C . ALA A 1 381 ? -5.98 25.172 24.688 1 76.5 381 ALA A C 1
ATOM 2937 O O . ALA A 1 381 ? -7.094 24.625 24.703 1 76.5 381 ALA A O 1
ATOM 2938 N N . SER A 1 382 ? -5.008 24.859 23.828 1 73.44 382 SER A N 1
ATOM 2939 C CA . SER A 1 382 ? -5.129 23.594 23.094 1 73.44 382 SER A CA 1
ATOM 2940 C C . SER A 1 382 ? -5.324 22.422 24.031 1 73.44 382 SER A C 1
ATOM 2942 O O . SER A 1 382 ? -4.664 22.344 25.078 1 73.44 382 SER A O 1
ATOM 2944 N N . GLY A 1 383 ? -6.285 21.609 23.766 1 75.12 383 GLY A N 1
ATOM 2945 C CA . GLY A 1 383 ? -6.547 20.453 24.609 1 75.12 383 GLY A CA 1
ATOM 2946 C C . GLY A 1 383 ? -7.543 20.75 25.719 1 75.12 383 GLY A C 1
ATOM 2947 O O . GLY A 1 383 ? -7.836 19.875 26.547 1 75.12 383 GLY A O 1
ATOM 2948 N N . ALA A 1 384 ? -8.023 21.922 25.672 1 82.88 384 ALA A N 1
ATOM 2949 C CA . ALA A 1 384 ? -8.953 22.297 26.734 1 82.88 384 ALA A CA 1
ATOM 2950 C C . ALA A 1 384 ? -10.289 21.578 26.578 1 82.88 384 ALA A C 1
ATOM 2952 O O . ALA A 1 384 ? -11.125 21.609 27.484 1 82.88 384 ALA A O 1
ATOM 2953 N N . GLY A 1 385 ? -10.523 20.906 25.453 1 87.75 385 GLY A N 1
ATOM 2954 C CA . GLY A 1 385 ? -11.734 20.125 25.266 1 87.75 385 GLY A CA 1
ATOM 2955 C C . GLY A 1 385 ? -12.727 20.781 24.328 1 87.75 385 GLY A C 1
ATOM 2956 O O . GLY A 1 385 ? -13.859 20.312 24.188 1 87.75 385 GLY A O 1
ATOM 2957 N N . LYS A 1 386 ? -12.383 21.844 23.688 1 90.31 386 LYS A N 1
ATOM 2958 C CA . LYS A 1 386 ? -13.281 22.641 22.859 1 90.31 386 LYS A CA 1
ATOM 2959 C C . LYS A 1 386 ? -13.852 21.797 21.719 1 90.31 386 LYS A C 1
ATOM 2961 O O . LYS A 1 386 ? -15.07 21.766 21.516 1 90.31 386 LYS A O 1
ATOM 2966 N N . SER A 1 387 ? -12.984 21.078 20.984 1 88.56 387 SER A N 1
ATOM 2967 C CA . SER A 1 387 ? -13.438 20.266 19.859 1 88.56 387 SER A CA 1
ATOM 2968 C C . SER A 1 387 ? -14.289 19.094 20.328 1 88.56 387 SER A C 1
ATOM 2970 O O . SER A 1 387 ? -15.203 18.656 19.625 1 88.56 387 SER A O 1
ATOM 2972 N N . THR A 1 388 ? -14.008 18.625 21.5 1 91 388 THR A N 1
ATOM 2973 C CA . THR A 1 388 ? -14.766 17.516 22.078 1 91 388 THR A CA 1
ATOM 2974 C C . THR A 1 388 ? -16.219 17.938 22.328 1 91 388 THR A C 1
ATOM 2976 O O . THR A 1 388 ? -17.125 17.109 22.219 1 91 388 THR A O 1
ATOM 2979 N N . LEU A 1 389 ? -16.406 19.188 22.625 1 95.19 389 LEU A N 1
ATOM 2980 C CA . LEU A 1 389 ? -17.766 19.688 22.828 1 95.19 389 LEU A CA 1
ATOM 2981 C C . LEU A 1 389 ? -18.578 19.531 21.547 1 95.19 389 LEU A C 1
ATOM 2983 O O . LEU A 1 389 ? -19.75 19.172 21.594 1 95.19 389 LEU A O 1
ATOM 2987 N N . PHE A 1 390 ? -17.938 19.781 20.406 1 94.25 390 PHE A N 1
ATOM 2988 C CA . PHE A 1 390 ? -18.609 19.609 19.125 1 94.25 390 PHE A CA 1
ATOM 2989 C C . PHE A 1 390 ? -18.969 18.141 18.891 1 94.25 390 PHE A C 1
ATOM 2991 O O . PHE A 1 390 ? -20.062 17.828 18.438 1 94.25 390 PHE A O 1
ATOM 2998 N N . ASN A 1 391 ? -18.094 17.281 19.266 1 93.06 391 ASN A N 1
ATOM 2999 C CA . ASN A 1 391 ? -18.328 15.852 19.078 1 93.06 391 ASN A CA 1
ATOM 3000 C C . ASN A 1 391 ? -19.469 15.359 19.953 1 93.06 391 ASN A C 1
ATOM 3002 O O . ASN A 1 391 ? -20.234 14.477 19.531 1 93.06 391 ASN A O 1
ATOM 3006 N N . VAL A 1 392 ? -19.531 15.922 21.125 1 95 392 VAL A N 1
ATOM 3007 C CA . VAL A 1 392 ? -20.609 15.547 22.031 1 95 392 VAL A CA 1
ATOM 3008 C C . VAL A 1 392 ? -21.938 16.062 21.484 1 95 392 VAL A C 1
ATOM 3010 O O . VAL A 1 392 ? -22.938 15.336 21.469 1 95 392 VAL A O 1
ATOM 3013 N N . LEU A 1 393 ? -21.906 17.297 21.047 1 96.38 393 LEU A N 1
ATOM 3014 C CA . LEU A 1 393 ? -23.125 17.922 20.562 1 96.38 393 LEU A CA 1
ATOM 3015 C C . LEU A 1 393 ? -23.672 17.172 19.359 1 96.38 393 LEU A C 1
ATOM 3017 O O . LEU A 1 393 ? -24.891 17.047 19.203 1 96.38 393 LEU A O 1
ATOM 3021 N N . THR A 1 394 ? -22.844 16.703 18.5 1 95.12 394 THR A N 1
ATOM 3022 C CA . THR A 1 394 ? -23.25 16 17.297 1 95.12 394 THR A CA 1
ATOM 3023 C C . THR A 1 394 ? -23.375 14.5 17.562 1 95.12 394 THR A C 1
ATOM 3025 O O . THR A 1 394 ? -23.625 13.727 16.641 1 95.12 394 THR A O 1
ATOM 3028 N N . ARG A 1 395 ? -23.094 14.102 18.719 1 94.44 395 ARG A N 1
ATOM 3029 C CA . ARG A 1 395 ? -23.156 12.719 19.188 1 94.44 395 ARG A CA 1
ATOM 3030 C C . ARG A 1 395 ? -22.25 11.82 18.344 1 94.44 395 ARG A C 1
ATOM 3032 O O . ARG A 1 395 ? -22.656 10.742 17.922 1 94.44 395 ARG A O 1
ATOM 3039 N N . LEU A 1 396 ? -21.156 12.383 18.016 1 92.12 396 LEU A N 1
ATOM 3040 C CA . LEU A 1 396 ? -20.078 11.547 17.484 1 92.12 396 LEU A CA 1
ATOM 3041 C C . LEU A 1 396 ? -19.422 10.742 18.609 1 92.12 396 LEU A C 1
ATOM 3043 O O . LEU A 1 396 ? -18.797 9.711 18.344 1 92.12 396 LEU A O 1
ATOM 3047 N N . VAL A 1 397 ? -19.531 11.344 19.797 1 91.25 397 VAL A N 1
ATOM 3048 C CA . VAL A 1 397 ? -19.125 10.672 21.031 1 91.25 397 VAL A CA 1
ATOM 3049 C C . VAL A 1 397 ? -20.203 10.867 22.109 1 91.25 397 VAL A C 1
ATOM 3051 O O . VAL A 1 397 ? -20.938 11.852 22.078 1 91.25 397 VAL A O 1
ATOM 3054 N N . GLU A 1 398 ? -20.25 9.922 23 1 92.62 398 GLU A N 1
ATOM 3055 C CA . GLU A 1 398 ? -21.188 10.023 24.094 1 92.62 398 GLU A CA 1
ATOM 3056 C C . GLU A 1 398 ? -20.469 10.266 25.422 1 92.62 398 GLU A C 1
ATOM 3058 O O . GLU A 1 398 ? -19.484 9.594 25.734 1 92.62 398 GLU A O 1
ATOM 3063 N N . PRO A 1 399 ? -20.938 11.289 26.062 1 94.06 399 PRO A N 1
ATOM 3064 C CA . PRO A 1 399 ? -20.312 11.547 27.359 1 94.06 399 PRO A CA 1
ATOM 3065 C C . PRO A 1 399 ? -20.656 10.477 28.406 1 94.06 399 PRO A C 1
ATOM 3067 O O . PRO A 1 399 ? -21.688 9.812 28.297 1 94.06 399 PRO A O 1
ATOM 3070 N N . GLN A 1 400 ? -19.859 10.258 29.359 1 93.81 400 GLN A N 1
ATOM 3071 C CA . GLN A 1 400 ? -20.062 9.281 30.438 1 93.81 400 GLN A CA 1
ATOM 3072 C C . GLN A 1 400 ? -21.016 9.812 31.484 1 93.81 400 GLN A C 1
ATOM 3074 O O . GLN A 1 400 ? -21.797 9.055 32.062 1 93.81 400 GLN A O 1
ATOM 3079 N N . ASP A 1 401 ? -20.859 11.055 31.781 1 95.31 401 ASP A N 1
ATOM 3080 C CA . ASP A 1 401 ? -21.734 11.711 32.719 1 95.31 401 ASP A CA 1
ATOM 3081 C C . ASP A 1 401 ? -22.234 13.055 32.188 1 95.31 401 ASP A C 1
ATOM 3083 O O . ASP A 1 401 ? -21.609 13.633 31.297 1 95.31 401 ASP A O 1
ATOM 3087 N N . GLY A 1 402 ? -23.359 13.445 32.719 1 95.88 402 GLY A N 1
ATOM 3088 C CA . GLY A 1 402 ? -23.938 14.703 32.281 1 95.88 402 GLY A CA 1
ATOM 3089 C C . GLY A 1 402 ? -24.812 14.562 31.031 1 95.88 402 GLY A C 1
ATOM 3090 O O . GLY A 1 402 ? -25.062 13.445 30.562 1 95.88 402 GLY A O 1
ATOM 3091 N N . ASN A 1 403 ? -25.375 15.688 30.609 1 95.69 403 ASN A N 1
ATOM 3092 C CA . ASN A 1 403 ? -26.234 15.648 29.438 1 95.69 403 ASN A CA 1
ATOM 3093 C C . ASN A 1 403 ? -26.188 16.969 28.656 1 95.69 403 ASN A C 1
ATOM 3095 O O . ASN A 1 403 ? -25.781 17.984 29.203 1 95.69 403 ASN A O 1
ATOM 3099 N N . VAL A 1 404 ? -26.5 16.875 27.422 1 97.25 404 VAL A N 1
ATOM 3100 C CA . VAL A 1 404 ? -26.656 18.031 26.531 1 97.25 404 VAL A CA 1
ATOM 3101 C C . VAL A 1 404 ? -28.094 18.109 26.031 1 97.25 404 VAL A C 1
ATOM 3103 O O . VAL A 1 404 ? -28.688 17.094 25.672 1 97.25 404 VAL A O 1
ATOM 3106 N N . THR A 1 405 ? -28.672 19.344 26.141 1 97.38 405 THR A N 1
ATOM 3107 C CA . THR A 1 405 ? -30.047 19.5 25.719 1 97.38 405 THR A CA 1
ATOM 3108 C C . THR A 1 405 ? -30.188 20.594 24.672 1 97.38 405 THR A C 1
ATOM 3110 O O . THR A 1 405 ? -29.406 21.562 24.672 1 97.38 405 THR A O 1
ATOM 3113 N N . LEU A 1 406 ? -31.031 20.406 23.734 1 97.44 406 LEU A N 1
ATOM 3114 C CA . LEU A 1 406 ? -31.531 21.438 22.828 1 97.44 406 LEU A CA 1
ATOM 3115 C C . LEU A 1 406 ? -32.875 21.969 23.312 1 97.44 406 LEU A C 1
ATOM 3117 O O . LEU A 1 406 ? -33.906 21.281 23.172 1 97.44 406 LEU A O 1
ATOM 3121 N N . ASN A 1 407 ? -32.812 23.203 23.734 1 95.56 407 ASN A N 1
ATOM 3122 C CA . ASN A 1 407 ? -33.938 23.672 24.531 1 95.56 407 ASN A CA 1
ATOM 3123 C C . ASN A 1 407 ? -34.219 22.734 25.703 1 95.56 407 ASN A C 1
ATOM 3125 O O . ASN A 1 407 ? -33.375 22.562 26.578 1 95.56 407 ASN A O 1
ATOM 3129 N N . ASP A 1 408 ? -35.312 22.047 25.672 1 92.69 408 ASP A N 1
ATOM 3130 C CA . ASP A 1 408 ? -35.656 21.141 26.766 1 92.69 408 ASP A CA 1
ATOM 3131 C C . ASP A 1 408 ? -35.562 19.688 26.344 1 92.69 408 ASP A C 1
ATOM 3133 O O . ASP A 1 408 ? -35.844 18.781 27.125 1 92.69 408 ASP A O 1
ATOM 3137 N N . THR A 1 409 ? -35.031 19.453 25.188 1 95.31 409 THR A N 1
ATOM 3138 C CA . THR A 1 409 ? -34.969 18.094 24.656 1 95.31 409 THR A CA 1
ATOM 3139 C C . THR A 1 409 ? -33.531 17.547 24.734 1 95.31 409 THR A C 1
ATOM 3141 O O . THR A 1 409 ? -32.625 18.078 24.094 1 95.31 409 THR A O 1
ATOM 3144 N N . PRO A 1 410 ? -33.375 16.453 25.453 1 95.75 410 PRO A N 1
ATOM 3145 C CA . PRO A 1 410 ? -32.031 15.844 25.469 1 95.75 410 PRO A CA 1
ATOM 3146 C C . PRO A 1 410 ? -31.625 15.289 24.109 1 95.75 410 PRO A C 1
ATOM 3148 O O . PRO A 1 410 ? -32.438 14.672 23.422 1 95.75 410 PRO A O 1
ATOM 3151 N N . ILE A 1 411 ? -30.391 15.5 23.734 1 96.06 411 ILE A N 1
ATOM 3152 C CA . ILE A 1 411 ? -29.938 15.133 22.406 1 96.06 411 ILE A CA 1
ATOM 3153 C C . ILE A 1 411 ? -29.938 13.609 22.25 1 96.06 411 ILE A C 1
ATOM 3155 O O . ILE A 1 411 ? -30.047 13.086 21.141 1 96.06 411 ILE A O 1
ATOM 3159 N N . ASN A 1 412 ? -29.812 12.859 23.375 1 94.25 412 ASN A N 1
ATOM 3160 C CA . ASN A 1 412 ? -29.781 11.398 23.328 1 94.25 412 ASN A CA 1
ATOM 3161 C C . ASN A 1 412 ? -31.172 10.828 23.016 1 94.25 412 ASN A C 1
ATOM 3163 O O . ASN A 1 412 ? -31.297 9.641 22.688 1 94.25 412 ASN A O 1
ATOM 3167 N N . THR A 1 413 ? -32.219 11.68 23.031 1 95.12 413 THR A N 1
ATOM 3168 C CA . THR A 1 413 ? -33.594 11.234 22.719 1 95.12 413 THR A CA 1
ATOM 3169 C C . THR A 1 413 ? -33.906 11.492 21.25 1 95.12 413 THR A C 1
ATOM 3171 O O . THR A 1 413 ? -34.938 11.055 20.75 1 95.12 413 THR A O 1
ATOM 3174 N N . LEU A 1 414 ? -33.062 12.102 20.531 1 95.56 414 LEU A N 1
ATOM 3175 C CA . LEU A 1 414 ? -33.281 12.375 19.125 1 95.56 414 LEU A CA 1
ATOM 3176 C C . LEU A 1 414 ? -32.656 11.281 18.266 1 95.56 414 LEU A C 1
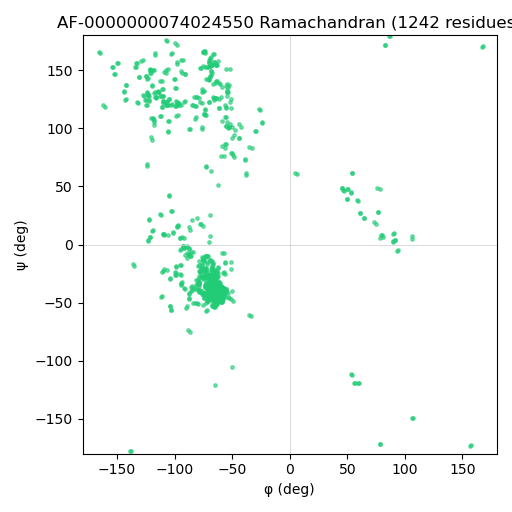ATOM 3178 O O . LEU A 1 414 ? -31.656 10.656 18.672 1 95.56 414 LEU A O 1
ATOM 3182 N N . ALA A 1 415 ? -33.281 11.078 17.141 1 95.06 415 ALA A N 1
ATOM 3183 C CA . ALA A 1 415 ? -32.625 10.211 16.172 1 95.06 415 ALA A CA 1
ATOM 3184 C C . ALA A 1 415 ? -31.312 10.828 15.68 1 95.06 415 ALA A C 1
ATOM 3186 O O . ALA A 1 415 ? -31.234 12.039 15.477 1 95.06 415 ALA A O 1
ATOM 3187 N N . LEU A 1 416 ? -30.297 10.008 15.508 1 93 416 LEU A N 1
ATOM 3188 C CA . LEU A 1 416 ? -28.984 10.492 15.109 1 93 416 LEU A CA 1
ATOM 3189 C C . LEU A 1 416 ? -29.062 11.297 13.812 1 93 416 LEU A C 1
ATOM 3191 O O . LEU A 1 416 ? -28.453 12.352 13.695 1 93 416 LEU A O 1
ATOM 3195 N N . THR A 1 417 ? -29.859 10.805 12.883 1 91.19 417 THR A N 1
ATOM 3196 C CA . THR A 1 417 ? -29.984 11.469 11.594 1 91.19 417 THR A CA 1
ATOM 3197 C C . THR A 1 417 ? -30.656 12.828 11.758 1 91.19 417 THR A C 1
ATOM 3199 O O . THR A 1 417 ? -30.266 13.805 11.109 1 91.19 417 THR A O 1
ATOM 3202 N N . ASP A 1 418 ? -31.609 12.875 12.648 1 93.69 418 ASP A N 1
ATOM 3203 C CA . ASP A 1 418 ? -32.312 14.125 12.891 1 93.69 418 ASP A CA 1
ATOM 3204 C C . ASP A 1 418 ? -31.422 15.148 13.586 1 93.69 418 ASP A C 1
ATOM 3206 O O . ASP A 1 418 ? -31.422 16.328 13.227 1 93.69 418 ASP A O 1
ATOM 3210 N N . LEU A 1 419 ? -30.75 14.656 14.539 1 94.94 419 LEU A N 1
ATOM 3211 C CA . LEU A 1 419 ? -29.844 15.539 15.273 1 94.94 419 LEU A CA 1
ATOM 3212 C C . LEU A 1 419 ? -28.781 16.109 14.344 1 94.94 419 LEU A C 1
ATOM 3214 O O . LEU A 1 419 ? -28.547 17.328 14.336 1 94.94 419 LEU A O 1
ATOM 3218 N N . ARG A 1 420 ? -28.203 15.305 13.602 1 92.44 420 ARG A N 1
ATOM 3219 C CA . ARG A 1 420 ? -27.109 15.719 12.742 1 92.44 420 ARG A CA 1
ATOM 3220 C C . ARG A 1 420 ? -27.609 16.547 11.562 1 92.44 420 ARG A C 1
ATOM 3222 O O . ARG A 1 420 ? -26.859 17.344 10.992 1 92.44 420 ARG A O 1
ATOM 3229 N N . SER A 1 421 ? -28.875 16.406 11.266 1 91.19 421 SER A N 1
ATOM 3230 C CA . SER A 1 421 ? -29.484 17.234 10.227 1 91.19 421 SER A CA 1
ATOM 3231 C C . SER A 1 421 ? -29.719 18.656 10.719 1 91.19 421 SER A C 1
ATOM 3233 O O . SER A 1 421 ? -29.922 19.578 9.922 1 91.19 421 SER A O 1
ATOM 3235 N N . LEU A 1 422 ? -29.594 18.812 12.023 1 94.5 422 LEU A N 1
ATOM 3236 C CA . LEU A 1 422 ? -29.766 20.141 12.617 1 94.5 422 LEU A CA 1
ATOM 3237 C C . LEU A 1 422 ? -28.453 20.906 12.625 1 94.5 422 LEU A C 1
ATOM 3239 O O . LEU A 1 422 ? -28.453 22.125 12.859 1 94.5 422 LEU A O 1
ATOM 3243 N N . VAL A 1 423 ? -27.406 20.234 12.281 1 94.75 423 VAL A N 1
ATOM 3244 C CA . VAL A 1 423 ? -26.094 20.844 12.555 1 94.75 423 VAL A CA 1
ATOM 3245 C C . VAL A 1 423 ? -25.297 20.938 11.258 1 94.75 423 VAL A C 1
ATOM 3247 O O . VAL A 1 423 ? -25.266 20 10.461 1 94.75 423 VAL A O 1
ATOM 3250 N N . SER A 1 424 ? -24.766 22.078 10.992 1 92.12 424 SER A N 1
ATOM 3251 C CA . SER A 1 424 ? -23.734 22.266 9.977 1 92.12 424 SER A CA 1
ATOM 3252 C C . SER A 1 424 ? -22.375 22.594 10.602 1 92.12 424 SER A C 1
ATOM 3254 O O . SER A 1 424 ? -22.297 23.328 11.578 1 92.12 424 SER A O 1
ATOM 3256 N N . THR A 1 425 ? -21.359 21.906 10.102 1 90.69 425 THR A N 1
ATOM 3257 C CA . THR A 1 425 ? -20.031 22.109 10.664 1 90.69 425 THR A CA 1
ATOM 3258 C C . THR A 1 425 ? -19.062 22.609 9.602 1 90.69 425 THR A C 1
ATOM 3260 O O . THR A 1 425 ? -19.125 22.188 8.453 1 90.69 425 THR A O 1
ATOM 3263 N N . VAL A 1 426 ? -18.297 23.562 9.961 1 88 426 VAL A N 1
ATOM 3264 C CA . VAL A 1 426 ? -17.156 24.031 9.164 1 88 426 VAL A CA 1
ATOM 3265 C C . VAL A 1 426 ? -15.867 23.844 9.953 1 88 426 VAL A C 1
ATOM 3267 O O . VAL A 1 426 ? -15.656 24.516 10.969 1 88 426 VAL A O 1
ATOM 3270 N N . SER A 1 427 ? -15.109 22.922 9.516 1 84.31 427 SER A N 1
ATOM 3271 C CA . SER A 1 427 ? -13.898 22.578 10.25 1 84.31 427 SER A CA 1
ATOM 3272 C C . SER A 1 427 ? -12.672 23.25 9.641 1 84.31 427 SER A C 1
ATOM 3274 O O . SER A 1 427 ? -12.758 23.859 8.578 1 84.31 427 SER A O 1
ATOM 3276 N N . GLN A 1 428 ? -11.57 23.094 10.398 1 73 428 GLN A N 1
ATOM 3277 C CA . GLN A 1 428 ? -10.297 23.656 9.984 1 73 428 GLN A CA 1
ATOM 3278 C C . GLN A 1 428 ? -9.805 23.047 8.688 1 73 428 GLN A C 1
ATOM 3280 O O . GLN A 1 428 ? -9.312 23.75 7.797 1 73 428 GLN A O 1
ATOM 3285 N N . ASP A 1 429 ? -9.883 21.719 8.516 1 70.94 429 ASP A N 1
ATOM 3286 C CA . ASP A 1 429 ? -9.336 21.016 7.363 1 70.94 429 ASP A CA 1
ATOM 3287 C C . ASP A 1 429 ? -10.336 20.984 6.215 1 70.94 429 ASP A C 1
ATOM 3289 O O . ASP A 1 429 ? -9.977 20.656 5.078 1 70.94 429 ASP A O 1
ATOM 3293 N N . ALA A 1 430 ? -11.383 21.703 6.195 1 75.5 430 ALA A N 1
ATOM 3294 C CA . ALA A 1 430 ? -12.438 21.734 5.188 1 75.5 430 ALA A CA 1
ATOM 3295 C C . ALA A 1 430 ? -12.234 20.641 4.148 1 75.5 430 ALA A C 1
ATOM 3297 O O . ALA A 1 430 ? -12.133 20.922 2.951 1 75.5 430 ALA A O 1
ATOM 3298 N N . ALA A 1 431 ? -12.227 19.391 4.516 1 76.12 431 ALA A N 1
ATOM 3299 C CA . ALA A 1 431 ? -11.969 18.281 3.592 1 76.12 431 ALA A CA 1
ATOM 3300 C C . ALA A 1 431 ? -13.078 18.172 2.549 1 76.12 431 ALA A C 1
ATOM 3302 O O . ALA A 1 431 ? -14.258 18.266 2.877 1 76.12 431 ALA A O 1
ATOM 3303 N N . LEU A 1 432 ? -12.711 18.203 1.251 1 84.44 432 LEU A N 1
ATOM 3304 C CA . LEU A 1 432 ? -13.633 18.016 0.134 1 84.44 432 LEU A CA 1
ATOM 3305 C C . LEU A 1 432 ? -13.445 16.641 -0.505 1 84.44 432 LEU A C 1
ATOM 3307 O O . LEU A 1 432 ? -12.375 16.047 -0.401 1 84.44 432 LEU A O 1
ATOM 3311 N N . PHE A 1 433 ? -14.523 16.156 -1.046 1 84.56 433 PHE A N 1
ATOM 3312 C CA . PHE A 1 433 ? -14.453 14.891 -1.784 1 84.56 433 PHE A CA 1
ATOM 3313 C C . PHE A 1 433 ? -13.859 15.109 -3.17 1 84.56 433 PHE A C 1
ATOM 3315 O O . PHE A 1 433 ? -13.906 16.219 -3.703 1 84.56 433 PHE A O 1
ATOM 3322 N N . ASP A 1 434 ? -13.227 14.055 -3.67 1 84.81 434 ASP A N 1
ATOM 3323 C CA . ASP A 1 434 ? -12.688 14.125 -5.023 1 84.81 434 ASP A CA 1
ATOM 3324 C C . ASP A 1 434 ? -13.805 14.078 -6.066 1 84.81 434 ASP A C 1
ATOM 3326 O O . ASP A 1 434 ? -13.922 13.109 -6.816 1 84.81 434 ASP A O 1
ATOM 3330 N N . GLU A 1 435 ? -14.57 15.094 -6.074 1 86.81 435 GLU A N 1
ATOM 3331 C CA . GLU A 1 435 ? -15.711 15.312 -6.957 1 86.81 435 GLU A CA 1
ATOM 3332 C C . GLU A 1 435 ? -15.758 16.75 -7.461 1 86.81 435 GLU A C 1
ATOM 3334 O O . GLU A 1 435 ? -14.867 17.547 -7.164 1 86.81 435 GLU A O 1
ATOM 3339 N N . THR A 1 436 ? -16.812 16.984 -8.219 1 91.5 436 THR A N 1
ATOM 3340 C CA . THR A 1 436 ? -16.984 18.344 -8.703 1 91.5 436 THR A CA 1
ATOM 3341 C C . THR A 1 436 ? -17.359 19.297 -7.562 1 91.5 436 THR A C 1
ATOM 3343 O O . THR A 1 436 ? -17.797 18.844 -6.5 1 91.5 436 THR A O 1
ATOM 3346 N N . LEU A 1 437 ? -17.109 20.562 -7.789 1 93.44 437 LEU A N 1
ATOM 3347 C CA . LEU A 1 437 ? -17.516 21.547 -6.793 1 93.44 437 LEU A CA 1
ATOM 3348 C C . LEU A 1 437 ? -19.016 21.484 -6.543 1 93.44 437 LEU A C 1
ATOM 3350 O O . LEU A 1 437 ? -19.469 21.594 -5.398 1 93.44 437 LEU A O 1
ATOM 3354 N N . ARG A 1 438 ? -19.734 21.25 -7.598 1 92.5 438 ARG A N 1
ATOM 3355 C CA . ARG A 1 438 ? -21.172 21.125 -7.477 1 92.5 438 ARG A CA 1
ATOM 3356 C C . ARG A 1 438 ? -21.547 19.984 -6.535 1 92.5 438 ARG A C 1
ATOM 3358 O O . ARG A 1 438 ? -22.359 20.156 -5.629 1 92.5 438 ARG A O 1
ATOM 3365 N N . GLU A 1 439 ? -20.953 18.906 -6.734 1 89.88 439 GLU A N 1
ATOM 3366 C CA . GLU A 1 439 ? -21.25 17.719 -5.926 1 89.88 439 GLU A CA 1
ATOM 3367 C C . GLU A 1 439 ? -20.797 17.922 -4.48 1 89.88 439 GLU A C 1
ATOM 3369 O O . GLU A 1 439 ? -21.422 17.406 -3.557 1 89.88 439 GLU A O 1
ATOM 3374 N N . ASN A 1 440 ? -19.703 18.656 -4.316 1 91.25 440 ASN A N 1
ATOM 3375 C CA . ASN A 1 440 ? -19.219 18.922 -2.967 1 91.25 440 ASN A CA 1
ATOM 3376 C C . ASN A 1 440 ? -20.156 19.859 -2.211 1 91.25 440 ASN A C 1
ATOM 3378 O O . ASN A 1 440 ? -20.219 19.828 -0.982 1 91.25 440 ASN A O 1
ATOM 3382 N N . ILE A 1 441 ? -20.828 20.641 -2.939 1 91.62 441 ILE A N 1
ATOM 3383 C CA . ILE A 1 441 ? -21.734 21.609 -2.322 1 91.62 441 ILE A CA 1
ATOM 3384 C C . ILE A 1 441 ? -23.109 20.953 -2.105 1 91.62 441 ILE A C 1
ATOM 3386 O O . ILE A 1 441 ? -23.703 21.109 -1.037 1 91.62 441 ILE A O 1
ATOM 3390 N N . LEU A 1 442 ? -23.578 20.172 -3.088 1 89.19 442 LEU A N 1
ATOM 3391 C CA . LEU A 1 442 ? -24.906 19.578 -3.023 1 89.19 442 LEU A CA 1
ATOM 3392 C C . LEU A 1 442 ? -24.891 18.312 -2.162 1 89.19 442 LEU A C 1
ATOM 3394 O O . LEU A 1 442 ? -25.859 18.047 -1.451 1 89.19 442 LEU A O 1
ATOM 3398 N N . LEU A 1 443 ? -23.859 17.562 -2.17 1 84.19 443 LEU A N 1
ATOM 3399 C CA . LEU A 1 443 ? -23.672 16.297 -1.467 1 84.19 443 LEU A CA 1
ATOM 3400 C C . LEU A 1 443 ? -24.875 15.391 -1.662 1 84.19 443 LEU A C 1
ATOM 3402 O O . LEU A 1 443 ? -25.438 14.883 -0.689 1 84.19 443 LEU A O 1
ATOM 3406 N N . GLY A 1 444 ? -25.391 15.242 -2.906 1 77.94 444 GLY A N 1
ATOM 3407 C CA . GLY A 1 444 ? -26.422 14.281 -3.242 1 77.94 444 GLY A CA 1
ATOM 3408 C C . GLY A 1 444 ? -27.828 14.859 -3.174 1 77.94 444 GLY A C 1
ATOM 3409 O O . GLY A 1 444 ? -28.797 14.195 -3.535 1 77.94 444 GLY A O 1
ATOM 3410 N N . ARG A 1 445 ? -27.953 16.125 -2.727 1 85.06 445 ARG A N 1
ATOM 3411 C CA . ARG A 1 445 ? -29.266 16.75 -2.691 1 85.06 445 ARG A CA 1
ATOM 3412 C C . ARG A 1 445 ? -29.781 17.047 -4.102 1 85.06 445 ARG A C 1
ATOM 3414 O O . ARG A 1 445 ? -29.047 17.625 -4.91 1 85.06 445 ARG A O 1
ATOM 3421 N N . GLU A 1 446 ? -30.922 16.547 -4.477 1 79.75 446 GLU A N 1
ATOM 3422 C CA . GLU A 1 446 ? -31.422 16.672 -5.836 1 79.75 446 GLU A CA 1
ATOM 3423 C C . GLU A 1 446 ? -32.438 17.828 -5.953 1 79.75 446 GLU A C 1
ATOM 3425 O O . GLU A 1 446 ? -32.625 18.359 -7.043 1 79.75 446 GLU A O 1
ATOM 3430 N N . GLU A 1 447 ? -33 18.297 -4.871 1 83.44 447 GLU A N 1
ATOM 3431 C CA . GLU A 1 447 ? -34.094 19.25 -4.973 1 83.44 447 GLU A CA 1
ATOM 3432 C C . GLU A 1 447 ? -33.656 20.656 -4.637 1 83.44 447 GLU A C 1
ATOM 3434 O O . GLU A 1 447 ? -34.344 21.391 -3.943 1 83.44 447 GLU A O 1
ATOM 3439 N N . VAL A 1 448 ? -32.438 20.969 -5.168 1 87.25 448 VAL A N 1
ATOM 3440 C CA . VAL A 1 448 ? -31.984 22.328 -4.914 1 87.25 448 VAL A CA 1
ATOM 3441 C C . VAL A 1 448 ? -32.094 23.172 -6.188 1 87.25 448 VAL A C 1
ATOM 3443 O O . VAL A 1 448 ? -31.641 22.75 -7.254 1 87.25 448 VAL A O 1
ATOM 3446 N N . SER A 1 449 ? -32.812 24.266 -6.102 1 91.06 449 SER A N 1
ATOM 3447 C CA . SER A 1 449 ? -33 25.156 -7.246 1 91.06 449 SER A CA 1
ATOM 3448 C C . SER A 1 449 ? -31.703 25.844 -7.637 1 91.06 449 SER A C 1
ATOM 3450 O O . SER A 1 449 ? -30.828 26.062 -6.797 1 91.06 449 SER A O 1
ATOM 3452 N N . ASP A 1 450 ? -31.594 26.219 -8.852 1 89.31 450 ASP A N 1
ATOM 3453 C CA . ASP A 1 450 ? -30.406 26.891 -9.367 1 89.31 450 ASP A CA 1
ATOM 3454 C C . ASP A 1 450 ? -30.219 28.266 -8.703 1 89.31 450 ASP A C 1
ATOM 3456 O O . ASP A 1 450 ? -29.094 28.703 -8.484 1 89.31 450 ASP A O 1
ATOM 3460 N N . ASP A 1 451 ? -31.312 28.828 -8.414 1 91.69 451 ASP A N 1
ATOM 3461 C CA . ASP A 1 451 ? -31.266 30.141 -7.758 1 91.69 451 ASP A CA 1
ATOM 3462 C C . ASP A 1 451 ? -30.656 30.031 -6.359 1 91.69 451 ASP A C 1
ATOM 3464 O O . ASP A 1 451 ? -29.859 30.875 -5.953 1 91.69 451 ASP A O 1
ATOM 3468 N N . ALA A 1 452 ? -31.031 29.047 -5.723 1 91.62 452 ALA A N 1
ATOM 3469 C CA . ALA A 1 452 ? -30.5 28.828 -4.379 1 91.62 452 ALA A CA 1
ATOM 3470 C C . ALA A 1 452 ? -29 28.562 -4.426 1 91.62 452 ALA A C 1
ATOM 3472 O O . ALA A 1 452 ? -28.25 29.031 -3.557 1 91.62 452 ALA A O 1
ATOM 3473 N N . ILE A 1 453 ? -28.609 27.891 -5.422 1 92.44 453 ILE A N 1
ATOM 3474 C CA . ILE A 1 453 ? -27.203 27.578 -5.59 1 92.44 453 ILE A CA 1
ATOM 3475 C C . ILE A 1 453 ? -26.422 28.859 -5.871 1 92.44 453 ILE A C 1
ATOM 3477 O O . ILE A 1 453 ? -25.375 29.109 -5.266 1 92.44 453 ILE A O 1
ATOM 3481 N N . GLN A 1 454 ? -26.938 29.688 -6.695 1 92.38 454 GLN A N 1
ATOM 3482 C CA . GLN A 1 454 ? -26.266 30.922 -7.074 1 92.38 454 GLN A CA 1
ATOM 3483 C C . GLN A 1 454 ? -26.125 31.859 -5.879 1 92.38 454 GLN A C 1
ATOM 3485 O O . GLN A 1 454 ? -25.078 32.469 -5.68 1 92.38 454 GLN A O 1
ATOM 3490 N N . THR A 1 455 ? -27.156 31.984 -5.156 1 92 455 THR A N 1
ATOM 3491 C CA . THR A 1 455 ? -27.141 32.844 -3.967 1 92 455 THR A CA 1
ATOM 3492 C C . THR A 1 455 ? -26.094 32.312 -2.965 1 92 455 THR A C 1
ATOM 3494 O O . THR A 1 455 ? -25.344 33.125 -2.391 1 92 455 THR A O 1
ATOM 3497 N N . THR A 1 456 ? -26.109 31.047 -2.807 1 92.12 456 THR A N 1
ATOM 3498 C CA . THR A 1 456 ? -25.172 30.438 -1.878 1 92.12 456 THR A CA 1
ATOM 3499 C C . THR A 1 456 ? -23.719 30.672 -2.324 1 92.12 456 THR A C 1
ATOM 3501 O O . THR A 1 456 ? -22.859 30.953 -1.498 1 92.12 456 THR A O 1
ATOM 3504 N N . LEU A 1 457 ? -23.484 30.609 -3.592 1 93.88 457 LEU A N 1
ATOM 3505 C CA . LEU A 1 457 ? -22.141 30.812 -4.148 1 93.88 457 LEU A CA 1
ATOM 3506 C C . LEU A 1 457 ? -21.672 32.25 -3.916 1 93.88 457 LEU A C 1
ATOM 3508 O O . LEU A 1 457 ? -20.5 32.469 -3.631 1 93.88 457 LEU A O 1
ATOM 3512 N N . MET A 1 458 ? -22.578 33.125 -3.977 1 92.06 458 MET A N 1
ATOM 3513 C CA . MET A 1 458 ? -22.266 34.531 -3.76 1 92.06 458 MET A CA 1
ATOM 3514 C C . MET A 1 458 ? -22 34.812 -2.283 1 92.06 458 MET A C 1
ATOM 3516 O O . MET A 1 458 ? -21.016 35.5 -1.937 1 92.06 458 MET A O 1
ATOM 3520 N N . ASP A 1 459 ? -22.828 34.25 -1.463 1 89.62 459 ASP A N 1
ATOM 3521 C CA . ASP A 1 459 ? -22.734 34.469 -0.025 1 89.62 459 ASP A CA 1
ATOM 3522 C C . ASP A 1 459 ? -21.438 33.906 0.537 1 89.62 459 ASP A C 1
ATOM 3524 O O . ASP A 1 459 ? -20.844 34.469 1.463 1 89.62 459 ASP A O 1
ATOM 3528 N N . ALA A 1 460 ? -21 32.844 -0.032 1 91.62 460 ALA A N 1
ATOM 3529 C CA . ALA A 1 460 ? -19.797 32.188 0.437 1 91.62 460 ALA A CA 1
ATOM 3530 C C . ALA A 1 460 ? -18.562 32.688 -0.316 1 91.62 460 ALA A C 1
ATOM 3532 O O . ALA A 1 460 ? -17.438 32.25 -0.063 1 91.62 460 ALA A O 1
ATOM 3533 N N . HIS A 1 461 ? -18.75 33.594 -1.27 1 90.5 461 HIS A N 1
ATOM 3534 C CA . HIS A 1 461 ? -17.688 34.156 -2.086 1 90.5 461 HIS A CA 1
ATOM 3535 C C . HIS A 1 461 ? -17.016 33.125 -2.963 1 90.5 461 HIS A C 1
ATOM 3537 O O . HIS A 1 461 ? -15.828 33.219 -3.258 1 90.5 461 HIS A O 1
ATOM 3543 N N . VAL A 1 462 ? -17.719 32.062 -3.223 1 91.19 462 VAL A N 1
ATOM 3544 C CA . VAL A 1 462 ? -17.203 31.047 -4.129 1 91.19 462 VAL A CA 1
ATOM 3545 C C . VAL A 1 462 ? -17.25 31.562 -5.566 1 91.19 462 VAL A C 1
ATOM 3547 O O . VAL A 1 462 ? -16.375 31.25 -6.375 1 91.19 462 VAL A O 1
ATOM 3550 N N . ALA A 1 463 ? -18.266 32.375 -5.836 1 90.62 463 ALA A N 1
ATOM 3551 C CA . ALA A 1 463 ? -18.469 32.969 -7.16 1 90.62 463 ALA A CA 1
ATOM 3552 C C . ALA A 1 463 ? -17.25 33.75 -7.594 1 90.62 463 ALA A C 1
ATOM 3554 O O . ALA A 1 463 ? -16.953 33.875 -8.789 1 90.62 463 ALA A O 1
ATOM 3555 N N . ASP A 1 464 ? -16.531 34.188 -6.625 1 87.88 464 ASP A N 1
ATOM 3556 C CA . ASP A 1 464 ? -15.406 35.062 -6.879 1 87.88 464 ASP A CA 1
ATOM 3557 C C . ASP A 1 464 ? -14.312 34.375 -7.668 1 87.88 464 ASP A C 1
ATOM 3559 O O . ASP A 1 464 ? -13.531 35 -8.383 1 87.88 464 ASP A O 1
ATOM 3563 N N . PHE A 1 465 ? -14.227 33 -7.484 1 86.62 465 PHE A N 1
ATOM 3564 C CA . PHE A 1 465 ? -13.102 32.344 -8.117 1 86.62 465 PHE A CA 1
ATOM 3565 C C . PHE A 1 465 ? -13.594 31.266 -9.086 1 86.62 465 PHE A C 1
ATOM 3567 O O . PHE A 1 465 ? -12.789 30.562 -9.695 1 86.62 465 PHE A O 1
ATOM 3574 N N . LEU A 1 466 ? -14.836 31.172 -9.305 1 89.62 466 LEU A N 1
ATOM 3575 C CA . LEU A 1 466 ? -15.398 30.156 -10.188 1 89.62 466 LEU A CA 1
ATOM 3576 C C . LEU A 1 466 ? -14.977 30.391 -11.633 1 89.62 466 LEU A C 1
ATOM 3578 O O . LEU A 1 466 ? -14.75 29.438 -12.383 1 89.62 466 LEU A O 1
ATOM 3582 N N . GLU A 1 467 ? -14.914 31.594 -11.961 1 81.56 467 GLU A N 1
ATOM 3583 C CA . GLU A 1 467 ? -14.57 31.953 -13.336 1 81.56 467 GLU A CA 1
ATOM 3584 C C . GLU A 1 467 ? -13.125 31.594 -13.656 1 81.56 467 GLU A C 1
ATOM 3586 O O . GLU A 1 467 ? -12.773 31.391 -14.82 1 81.56 467 GLU A O 1
ATOM 3591 N N . MET A 1 468 ? -12.414 31.469 -12.656 1 81.38 468 MET A N 1
ATOM 3592 C CA . MET A 1 468 ? -10.992 31.172 -12.852 1 81.38 468 MET A CA 1
ATOM 3593 C C . MET A 1 468 ? -10.773 29.672 -12.984 1 81.38 468 MET A C 1
ATOM 3595 O O . MET A 1 468 ? -9.695 29.234 -13.391 1 81.38 468 MET A O 1
ATOM 3599 N N . LEU A 1 469 ? -11.758 28.938 -12.727 1 87.25 469 LEU A N 1
ATOM 3600 C CA . LEU A 1 469 ? -11.641 27.484 -12.805 1 87.25 469 LEU A CA 1
ATOM 3601 C C . LEU A 1 469 ? -12.016 26.984 -14.195 1 87.25 469 LEU A C 1
ATOM 3603 O O . LEU A 1 469 ? -12.914 27.547 -14.836 1 87.25 469 LEU A O 1
ATOM 3607 N N . PRO A 1 470 ? -11.422 25.938 -14.719 1 83.44 470 PRO A N 1
ATOM 3608 C CA . PRO A 1 470 ? -11.625 25.438 -16.078 1 83.44 470 PRO A CA 1
ATOM 3609 C C . PRO A 1 470 ? -13.078 25.094 -16.375 1 83.44 470 PRO A C 1
ATOM 3611 O O . PRO A 1 470 ? -13.586 25.375 -17.453 1 83.44 470 PRO A O 1
ATOM 3614 N N . ASP A 1 471 ? -13.781 24.484 -15.469 1 91.06 471 ASP A N 1
ATOM 3615 C CA . ASP A 1 471 ? -15.148 24.016 -15.711 1 91.06 471 ASP A CA 1
ATOM 3616 C C . ASP A 1 471 ? -16.125 24.641 -14.703 1 91.06 471 ASP A C 1
ATOM 3618 O O . ASP A 1 471 ? -17.141 24.031 -14.367 1 91.06 471 ASP A O 1
ATOM 3622 N N . GLY A 1 472 ? -15.664 25.703 -14.188 1 91.06 472 GLY A N 1
ATOM 3623 C CA . GLY A 1 472 ? -16.547 26.375 -13.234 1 91.06 472 GLY A CA 1
ATOM 3624 C C . GLY A 1 472 ? -16.969 25.469 -12.094 1 91.06 472 GLY A C 1
ATOM 3625 O O . GLY A 1 472 ? -16.141 24.844 -11.438 1 91.06 472 GLY A O 1
ATOM 3626 N N . LEU A 1 473 ? -18.281 25.281 -12.031 1 91.69 473 LEU A N 1
ATOM 3627 C CA . LEU A 1 473 ? -18.875 24.516 -10.938 1 91.69 473 LEU A CA 1
ATOM 3628 C C . LEU A 1 473 ? -18.656 23.016 -11.156 1 91.69 473 LEU A C 1
ATOM 3630 O O . LEU A 1 473 ? -18.703 22.234 -10.203 1 91.69 473 LEU A O 1
ATOM 3634 N N . GLU A 1 474 ? -18.344 22.719 -12.305 1 91.88 474 GLU A N 1
ATOM 3635 C CA . GLU A 1 474 ? -18.125 21.312 -12.633 1 91.88 474 GLU A CA 1
ATOM 3636 C C . GLU A 1 474 ? -16.656 20.938 -12.555 1 91.88 474 GLU A C 1
ATOM 3638 O O . GLU A 1 474 ? -16.281 19.797 -12.82 1 91.88 474 GLU A O 1
ATOM 3643 N N . SER A 1 475 ? -15.93 21.891 -12.102 1 91 475 SER A N 1
ATOM 3644 C CA . SER A 1 475 ? -14.508 21.609 -11.953 1 91 475 SER A CA 1
ATOM 3645 C C . SER A 1 475 ? -14.266 20.609 -10.828 1 91 475 SER A C 1
ATOM 3647 O O . SER A 1 475 ? -14.953 20.625 -9.805 1 91 475 SER A O 1
ATOM 3649 N N . ALA A 1 476 ? -13.32 19.766 -11 1 88.12 476 ALA A N 1
ATOM 3650 C CA . ALA A 1 476 ? -12.961 18.766 -10 1 88.12 476 ALA A CA 1
ATOM 3651 C C . ALA A 1 476 ? -12.203 19.406 -8.836 1 88.12 476 ALA A C 1
ATOM 3653 O O . ALA A 1 476 ? -11.297 20.219 -9.047 1 88.12 476 ALA A O 1
ATOM 3654 N N . ALA A 1 477 ? -12.609 19.094 -7.617 1 87.19 477 ALA A N 1
ATOM 3655 C CA . ALA A 1 477 ? -11.938 19.609 -6.43 1 87.19 477 ALA A CA 1
ATOM 3656 C C . ALA A 1 477 ? -10.602 18.906 -6.207 1 87.19 477 ALA A C 1
ATOM 3658 O O . ALA A 1 477 ? -9.688 19.469 -5.602 1 87.19 477 ALA A O 1
ATOM 3659 N N . GLY A 1 478 ? -10.508 17.703 -6.777 1 80.19 478 GLY A N 1
ATOM 3660 C CA . GLY A 1 478 ? -9.305 16.922 -6.539 1 80.19 478 GLY A CA 1
ATOM 3661 C C . GLY A 1 478 ? -9.336 16.156 -5.23 1 80.19 478 GLY A C 1
ATOM 3662 O O . GLY A 1 478 ? -10.195 16.406 -4.383 1 80.19 478 GLY A O 1
ATOM 3663 N N . PRO A 1 479 ? -8.312 15.281 -5.039 1 75.19 479 PRO A N 1
ATOM 3664 C CA . PRO A 1 479 ? -8.25 14.539 -3.775 1 75.19 479 PRO A CA 1
ATOM 3665 C C . PRO A 1 479 ? -8.109 15.453 -2.561 1 75.19 479 PRO A C 1
ATOM 3667 O O . PRO A 1 479 ? -7.145 16.219 -2.469 1 75.19 479 PRO A O 1
ATOM 3670 N N . ARG A 1 480 ? -9.07 15.43 -1.708 1 75.75 480 ARG A N 1
ATOM 3671 C CA . ARG A 1 480 ? -9.094 16.219 -0.485 1 75.75 480 ARG A CA 1
ATOM 3672 C C . ARG A 1 480 ? -9.055 17.719 -0.8 1 75.75 480 ARG A C 1
ATOM 3674 O O . ARG A 1 480 ? -8.414 18.484 -0.085 1 75.75 480 ARG A O 1
ATOM 3681 N N . GLY A 1 481 ? -9.531 18.047 -1.914 1 78.5 481 GLY A N 1
ATOM 3682 C CA . GLY A 1 481 ? -9.609 19.438 -2.312 1 78.5 481 GLY A CA 1
ATOM 3683 C C . GLY A 1 481 ? -8.273 20.016 -2.746 1 78.5 481 GLY A C 1
ATOM 3684 O O . GLY A 1 481 ? -8.039 21.219 -2.646 1 78.5 481 GLY A O 1
ATOM 3685 N N . SER A 1 482 ? -7.449 19.172 -3.232 1 74 482 SER A N 1
ATOM 3686 C CA . SER A 1 482 ? -6.074 19.562 -3.52 1 74 482 SER A CA 1
ATOM 3687 C C . SER A 1 482 ? -6.008 20.562 -4.672 1 74 482 SER A C 1
ATOM 3689 O O . SER A 1 482 ? -5.023 21.281 -4.82 1 74 482 SER A O 1
ATOM 3691 N N . ASN A 1 483 ? -7.039 20.719 -5.41 1 77.38 483 ASN A N 1
ATOM 3692 C CA . ASN A 1 483 ? -7.035 21.609 -6.57 1 77.38 483 ASN A CA 1
ATOM 3693 C C . ASN A 1 483 ? -7.398 23.031 -6.18 1 77.38 483 ASN A C 1
ATOM 3695 O O . ASN A 1 483 ? -7.332 23.938 -7.008 1 77.38 483 ASN A O 1
ATOM 3699 N N . LEU A 1 484 ? -7.723 23.203 -4.887 1 80.56 484 LEU A N 1
ATOM 3700 C CA . LEU A 1 484 ? -8.164 24.5 -4.398 1 80.56 484 LEU A CA 1
ATOM 3701 C C . LEU A 1 484 ? -7.211 25.031 -3.342 1 80.56 484 LEU A C 1
ATOM 3703 O O . LEU A 1 484 ? -6.531 24.266 -2.662 1 80.56 484 LEU A O 1
ATOM 3707 N N . SER A 1 485 ? -7.164 26.359 -3.328 1 74.44 485 SER A N 1
ATOM 3708 C CA . SER A 1 485 ? -6.426 26.953 -2.223 1 74.44 485 SER A CA 1
ATOM 3709 C C . SER A 1 485 ? -7.148 26.75 -0.895 1 74.44 485 SER A C 1
ATOM 3711 O O . SER A 1 485 ? -8.312 26.344 -0.874 1 74.44 485 SER A O 1
ATOM 3713 N N . GLY A 1 486 ? -6.391 26.875 0.236 1 77.88 486 GLY A N 1
ATOM 3714 C CA . GLY A 1 486 ? -7.004 26.719 1.546 1 77.88 486 GLY A CA 1
ATOM 3715 C C . GLY A 1 486 ? -8.242 27.578 1.727 1 77.88 486 GLY A C 1
ATOM 3716 O O . GLY A 1 486 ? -9.273 27.094 2.205 1 77.88 486 GLY A O 1
ATOM 3717 N N . GLY A 1 487 ? -8.133 28.844 1.344 1 80.75 487 GLY A N 1
ATOM 3718 C CA . GLY A 1 487 ? -9.266 29.75 1.445 1 80.75 487 GLY A CA 1
ATOM 3719 C C . GLY A 1 487 ? -10.43 29.344 0.562 1 80.75 487 GLY A C 1
ATOM 3720 O O . GLY A 1 487 ? -11.594 29.469 0.957 1 80.75 487 GLY A O 1
ATOM 3721 N N . GLN A 1 488 ? -10.102 28.875 -0.619 1 84.31 488 GLN A N 1
ATOM 3722 C CA . GLN A 1 488 ? -11.141 28.422 -1.539 1 84.31 488 GLN A CA 1
ATOM 3723 C C . GLN A 1 488 ? -11.867 27.188 -0.988 1 84.31 488 GLN A C 1
ATOM 3725 O O . GLN A 1 488 ? -13.094 27.109 -1.069 1 84.31 488 GLN A O 1
ATOM 3730 N N . ARG A 1 489 ? -11.102 26.312 -0.454 1 88.88 489 ARG A N 1
ATOM 3731 C CA . ARG A 1 489 ? -11.695 25.109 0.134 1 88.88 489 ARG A CA 1
ATOM 3732 C C . ARG A 1 489 ? -12.664 25.469 1.253 1 88.88 489 ARG A C 1
ATOM 3734 O O . ARG A 1 489 ? -13.75 24.891 1.35 1 88.88 489 ARG A O 1
ATOM 3741 N N . GLN A 1 490 ? -12.219 26.406 2.031 1 88.31 490 GLN A N 1
ATOM 3742 C CA . GLN A 1 490 ? -13.062 26.844 3.143 1 88.31 490 GLN A CA 1
ATOM 3743 C C . GLN A 1 490 ? -14.359 27.469 2.639 1 88.31 490 GLN A C 1
ATOM 3745 O O . GLN A 1 490 ? -15.43 27.25 3.213 1 88.31 490 GLN A O 1
ATOM 3750 N N . ARG A 1 491 ? -14.219 28.25 1.619 1 89.38 491 ARG A N 1
ATOM 3751 C CA . ARG A 1 491 ? -15.391 28.922 1.068 1 89.38 491 ARG A CA 1
ATOM 3752 C C . ARG A 1 491 ? -16.375 27.906 0.486 1 89.38 491 ARG A C 1
ATOM 3754 O O . ARG A 1 491 ? -17.594 28.094 0.575 1 89.38 491 ARG A O 1
ATOM 3761 N N . VAL A 1 492 ? -15.883 26.891 -0.089 1 91.25 492 VAL A N 1
ATOM 3762 C CA . VAL A 1 492 ? -16.734 25.812 -0.596 1 91.25 492 VAL A CA 1
ATOM 3763 C C . VAL A 1 492 ? -17.422 25.109 0.568 1 91.25 492 VAL A C 1
ATOM 3765 O O . VAL A 1 492 ? -18.609 24.781 0.486 1 91.25 492 VAL A O 1
ATOM 3768 N N . ALA A 1 493 ? -16.688 24.859 1.621 1 90.06 493 ALA A N 1
ATOM 3769 C CA . ALA A 1 493 ? -17.266 24.25 2.814 1 90.06 493 ALA A CA 1
ATOM 3770 C C . ALA A 1 493 ? -18.359 25.141 3.402 1 90.06 493 ALA A C 1
ATOM 3772 O O . ALA A 1 493 ? -19.375 24.641 3.889 1 90.06 493 ALA A O 1
ATOM 3773 N N . ILE A 1 494 ? -18.109 26.406 3.344 1 90.62 494 ILE A N 1
ATOM 3774 C CA . ILE A 1 494 ? -19.094 27.359 3.836 1 90.62 494 ILE A CA 1
ATOM 3775 C C . ILE A 1 494 ? -20.344 27.312 2.951 1 90.62 494 ILE A C 1
ATOM 3777 O O . ILE A 1 494 ? -21.469 27.344 3.453 1 90.62 494 ILE A O 1
ATOM 3781 N N . ALA A 1 495 ? -20.141 27.266 1.637 1 91.75 495 ALA A N 1
ATOM 3782 C CA . ALA A 1 495 ? -21.25 27.156 0.709 1 91.75 495 ALA A CA 1
ATOM 3783 C C . ALA A 1 495 ? -22.109 25.922 1.018 1 91.75 495 ALA A C 1
ATOM 3785 O O . ALA A 1 495 ? -23.328 25.984 0.975 1 91.75 495 ALA A O 1
ATOM 3786 N N . ARG A 1 496 ? -21.453 24.891 1.302 1 90.69 496 ARG A N 1
ATOM 3787 C CA . ARG A 1 496 ? -22.125 23.656 1.688 1 90.69 496 ARG A CA 1
ATOM 3788 C C . ARG A 1 496 ? -23 23.875 2.918 1 90.69 496 ARG A C 1
ATOM 3790 O O . ARG A 1 496 ? -24.156 23.453 2.947 1 90.69 496 ARG A O 1
ATOM 3797 N N . ALA A 1 497 ? -22.438 24.516 3.875 1 89.5 497 ALA A N 1
ATOM 3798 C CA . ALA A 1 497 ? -23.156 24.766 5.121 1 89.5 497 ALA A CA 1
ATOM 3799 C C . ALA A 1 497 ? -24.328 25.703 4.898 1 89.5 497 ALA A C 1
ATOM 3801 O O . ALA A 1 497 ? -25.406 25.531 5.488 1 89.5 497 ALA A O 1
ATOM 3802 N N . LEU A 1 498 ? -24.109 26.703 4.047 1 90.12 498 LEU A N 1
ATOM 3803 C CA . LEU A 1 498 ? -25.156 27.656 3.74 1 90.12 498 LEU A CA 1
ATOM 3804 C C . LEU A 1 498 ? -26.328 26.984 3.057 1 90.12 498 LEU A C 1
ATOM 3806 O O . LEU A 1 498 ? -27.484 27.281 3.367 1 90.12 498 LEU A O 1
ATOM 3810 N N . LEU A 1 499 ? -26 26.156 2.176 1 89.62 499 LEU A N 1
ATOM 3811 C CA . LEU A 1 499 ? -27.047 25.484 1.42 1 89.62 499 LEU A CA 1
ATOM 3812 C C . LEU A 1 499 ? -27.828 24.531 2.314 1 89.62 499 LEU A C 1
ATOM 3814 O O . LEU A 1 499 ? -29.031 24.359 2.133 1 89.62 499 LEU A O 1
ATOM 3818 N N . ARG A 1 500 ? -27.203 23.906 3.189 1 88.06 500 ARG A N 1
ATOM 3819 C CA . ARG A 1 500 ? -27.859 22.984 4.113 1 88.06 500 ARG A CA 1
ATOM 3820 C C . ARG A 1 500 ? -28.859 23.734 5.008 1 88.06 500 ARG A C 1
ATOM 3822 O O . ARG A 1 500 ? -29.875 23.172 5.398 1 88.06 500 ARG A O 1
ATOM 3829 N N . ASP A 1 501 ? -28.484 24.969 5.355 1 88.12 501 ASP A N 1
ATOM 3830 C CA . ASP A 1 501 ? -29.359 25.875 6.086 1 88.12 501 ASP A CA 1
ATOM 3831 C C . ASP A 1 501 ? -29.875 25.234 7.371 1 88.12 501 ASP A C 1
ATOM 3833 O O . ASP A 1 501 ? -31.094 25.156 7.598 1 88.12 501 ASP A O 1
ATOM 3837 N N . THR A 1 502 ? -28.984 24.891 8.266 1 93.06 502 THR A N 1
ATOM 3838 C CA . THR A 1 502 ? -29.344 24.25 9.531 1 93.06 502 THR A CA 1
ATOM 3839 C C . THR A 1 502 ? -29.406 25.281 10.656 1 93.06 502 THR A C 1
ATOM 3841 O O . THR A 1 502 ? -28.766 26.328 10.586 1 93.06 502 THR A O 1
ATOM 3844 N N . PRO A 1 503 ? -30.156 24.984 11.68 1 95.38 503 PRO A N 1
ATOM 3845 C CA . PRO A 1 503 ? -30.344 25.953 12.758 1 95.38 503 PRO A CA 1
ATOM 3846 C C . PRO A 1 503 ? -29.125 26.047 13.68 1 95.38 503 PRO A C 1
ATOM 3848 O O . PRO A 1 503 ? -28.969 27.047 14.391 1 95.38 503 PRO A O 1
ATOM 3851 N N . ILE A 1 504 ? -28.312 25.062 13.68 1 96.5 504 ILE A N 1
ATOM 3852 C CA . ILE A 1 504 ? -27.125 25.062 14.531 1 96.5 504 ILE A CA 1
ATOM 3853 C C . ILE A 1 504 ? -25.859 25.094 13.664 1 96.5 504 ILE A C 1
ATOM 3855 O O . ILE A 1 504 ? -25.734 24.312 12.719 1 96.5 504 ILE A O 1
ATOM 3859 N N . LEU A 1 505 ? -24.953 25.984 13.992 1 95.44 505 LEU A N 1
ATOM 3860 C CA . LEU A 1 505 ? -23.719 26.125 13.242 1 95.44 505 LEU A CA 1
ATOM 3861 C C . LEU A 1 505 ? -22.5 25.938 14.156 1 95.44 505 LEU A C 1
ATOM 3863 O O . LEU A 1 505 ? -22.406 26.578 15.195 1 95.44 505 LEU A O 1
ATOM 3867 N N . LEU A 1 506 ? -21.641 25 13.797 1 94.88 506 LEU A N 1
ATOM 3868 C CA . LEU A 1 506 ? -20.406 24.75 14.523 1 94.88 506 LEU A CA 1
ATOM 3869 C C . LEU A 1 506 ? -19.203 25.156 13.688 1 94.88 506 LEU A C 1
ATOM 3871 O O . LEU A 1 506 ? -18.969 24.609 12.609 1 94.88 506 LEU A O 1
ATOM 3875 N N . LEU A 1 507 ? -18.469 26.094 14.188 1 91.94 507 LEU A N 1
ATOM 3876 C CA . LEU A 1 507 ? -17.266 26.578 13.508 1 91.94 507 LEU A CA 1
ATOM 3877 C C . LEU A 1 507 ? -16.016 26.188 14.289 1 91.94 507 LEU A C 1
ATOM 3879 O O . LEU A 1 507 ? -15.766 26.719 15.383 1 91.94 507 LEU A O 1
ATOM 3883 N N . ASP A 1 508 ? -15.234 25.297 13.758 1 88.75 508 ASP A N 1
ATOM 3884 C CA . ASP A 1 508 ? -14.023 24.828 14.422 1 88.75 508 ASP A CA 1
ATOM 3885 C C . ASP A 1 508 ? -12.773 25.406 13.766 1 88.75 508 ASP A C 1
ATOM 3887 O O . ASP A 1 508 ? -12.242 24.812 12.812 1 88.75 508 ASP A O 1
ATOM 3891 N N . GLU A 1 509 ? -12.25 26.469 14.344 1 79.56 509 GLU A N 1
ATOM 3892 C CA . GLU A 1 509 ? -11.039 27.125 13.875 1 79.56 509 GLU A CA 1
ATOM 3893 C C . GLU A 1 509 ? -11.062 27.312 12.359 1 79.56 509 GLU A C 1
ATOM 3895 O O . GLU A 1 509 ? -10.086 26.984 11.68 1 79.56 509 GLU A O 1
ATOM 3900 N N . ALA A 1 510 ? -12.086 27.797 11.828 1 77.75 510 ALA A N 1
ATOM 3901 C CA . ALA A 1 510 ? -12.375 27.812 10.398 1 77.75 510 ALA A CA 1
ATOM 3902 C C . ALA A 1 510 ? -11.438 28.75 9.656 1 77.75 510 ALA A C 1
ATOM 3904 O O . ALA A 1 510 ? -11.305 28.672 8.43 1 77.75 510 ALA A O 1
ATOM 3905 N N . THR A 1 511 ? -10.695 29.625 10.391 1 73.62 511 THR A N 1
ATOM 3906 C CA . THR A 1 511 ? -9.883 30.625 9.703 1 73.62 511 THR A CA 1
ATOM 3907 C C . THR A 1 511 ? -8.414 30.516 10.102 1 73.62 511 THR A C 1
ATOM 3909 O O . THR A 1 511 ? -7.582 31.297 9.672 1 73.62 511 THR A O 1
ATOM 3912 N N . SER A 1 512 ? -8.047 29.531 10.922 1 66.69 512 SER A N 1
ATOM 3913 C CA . SER A 1 512 ? -6.73 29.469 11.547 1 66.69 512 SER A CA 1
ATOM 3914 C C . SER A 1 512 ? -5.637 29.266 10.5 1 66.69 512 SER A C 1
ATOM 3916 O O . SER A 1 512 ? -4.516 29.75 10.664 1 66.69 512 SER A O 1
ATOM 3918 N N . ALA A 1 513 ? -5.918 28.594 9.484 1 62.94 513 ALA A N 1
ATOM 3919 C CA . ALA A 1 513 ? -4.867 28.234 8.531 1 62.94 513 ALA A CA 1
ATOM 3920 C C . ALA A 1 513 ? -4.855 29.203 7.348 1 62.94 513 ALA A C 1
ATOM 3922 O O . ALA A 1 513 ? -4.141 28.984 6.367 1 62.94 513 ALA A O 1
ATOM 3923 N N . LEU A 1 514 ? -5.555 30.344 7.547 1 69.06 514 LEU A N 1
ATOM 3924 C CA . LEU A 1 514 ? -5.715 31.25 6.418 1 69.06 514 LEU A CA 1
ATOM 3925 C C . LEU A 1 514 ? -4.859 32.5 6.598 1 69.06 514 LEU A C 1
ATOM 3927 O O . LEU A 1 514 ? -4.59 32.906 7.73 1 69.06 514 LEU A O 1
ATOM 3931 N N . ASP A 1 515 ? -4.41 33 5.551 1 66.31 515 ASP A N 1
ATOM 3932 C CA . ASP A 1 515 ? -3.76 34.312 5.598 1 66.31 515 ASP A CA 1
ATOM 3933 C C . ASP A 1 515 ? -4.758 35.406 5.973 1 66.31 515 ASP A C 1
ATOM 3935 O O . ASP A 1 515 ? -5.969 35.219 5.902 1 66.31 515 ASP A O 1
ATOM 3939 N N . THR A 1 516 ? -4.207 36.5 6.344 1 67.44 516 THR A N 1
ATOM 3940 C CA . THR A 1 516 ? -5 37.594 6.895 1 67.44 516 THR A CA 1
ATOM 3941 C C . THR A 1 516 ? -6.078 38.031 5.91 1 67.44 516 THR A C 1
ATOM 3943 O O . THR A 1 516 ? -7.223 38.281 6.297 1 67.44 516 THR A O 1
ATOM 3946 N N . LYS A 1 517 ? -5.711 38.125 4.664 1 69.69 517 LYS A N 1
ATOM 3947 C CA . LYS A 1 517 ? -6.691 38.562 3.672 1 69.69 517 LYS A CA 1
ATOM 3948 C C . LYS A 1 517 ? -7.797 37.531 3.506 1 69.69 517 LYS A C 1
ATOM 3950 O O . LYS A 1 517 ? -8.984 37.844 3.529 1 69.69 517 LYS A O 1
ATOM 3955 N N . SER A 1 518 ? -7.418 36.375 3.271 1 75.81 518 SER A N 1
ATOM 3956 C CA . SER A 1 518 ? -8.383 35.312 3.143 1 75.81 518 SER A CA 1
ATOM 3957 C C . SER A 1 518 ? -9.234 35.156 4.402 1 75.81 518 SER A C 1
ATOM 3959 O O . SER A 1 518 ? -10.43 34.875 4.32 1 75.81 518 SER A O 1
ATOM 3961 N N . GLU A 1 519 ? -8.523 35.375 5.457 1 77.62 519 GLU A N 1
ATOM 3962 C CA . GLU A 1 519 ? -9.227 35.281 6.734 1 77.62 519 GLU A CA 1
ATOM 3963 C C . GLU A 1 519 ? -10.383 36.281 6.801 1 77.62 519 GLU A C 1
ATOM 3965 O O . GLU A 1 519 ? -11.477 35.938 7.254 1 77.62 519 GLU A O 1
ATOM 3970 N N . ALA A 1 520 ? -10.148 37.438 6.355 1 76.44 520 ALA A N 1
ATOM 3971 C CA . ALA A 1 520 ? -11.188 38.469 6.406 1 76.44 520 ALA A CA 1
ATOM 3972 C C . ALA A 1 520 ? -12.383 38.094 5.539 1 76.44 520 ALA A C 1
ATOM 3974 O O . ALA A 1 520 ? -13.531 38.281 5.938 1 76.44 520 ALA A O 1
ATOM 3975 N N . ILE A 1 521 ? -12.102 37.562 4.371 1 80.62 521 ILE A N 1
ATOM 3976 C CA . ILE A 1 521 ? -13.148 37.188 3.441 1 80.62 521 ILE A CA 1
ATOM 3977 C C . ILE A 1 521 ? -13.945 36 4.027 1 80.62 521 ILE A C 1
ATOM 3979 O O . ILE A 1 521 ? -15.18 36.031 4.031 1 80.62 521 ILE A O 1
ATOM 3983 N N . VAL A 1 522 ? -13.266 35.094 4.484 1 84.31 522 VAL A N 1
ATOM 3984 C CA . VAL A 1 522 ? -13.906 33.906 5.047 1 84.31 522 VAL A CA 1
ATOM 3985 C C . VAL A 1 522 ? -14.688 34.281 6.301 1 84.31 522 VAL A C 1
ATOM 3987 O O . VAL A 1 522 ? -15.789 33.781 6.531 1 84.31 522 VAL A O 1
ATOM 3990 N N . GLN A 1 523 ? -14.102 35.188 7.035 1 83.31 523 GLN A N 1
ATOM 3991 C CA . GLN A 1 523 ? -14.789 35.625 8.242 1 83.31 523 GLN A CA 1
ATOM 3992 C C . GLN A 1 523 ? -16.109 36.312 7.91 1 83.31 523 GLN A C 1
ATOM 3994 O O . GLN A 1 523 ? -17.109 36.094 8.602 1 83.31 523 GLN A O 1
ATOM 3999 N N . SER A 1 524 ? -16.078 37.094 6.934 1 84.31 524 SER A N 1
ATOM 4000 C CA . SER A 1 524 ? -17.328 37.75 6.508 1 84.31 524 SER A CA 1
ATOM 4001 C C . SER A 1 524 ? -18.375 36.719 6.102 1 84.31 524 SER A C 1
ATOM 4003 O O . SER A 1 524 ? -19.562 36.875 6.414 1 84.31 524 SER A O 1
ATOM 4005 N N . ALA A 1 525 ? -17.938 35.75 5.379 1 86 525 ALA A N 1
ATOM 4006 C CA . ALA A 1 525 ? -18.844 34.688 4.98 1 86 525 ALA A CA 1
ATOM 4007 C C . ALA A 1 525 ? -19.391 33.938 6.195 1 86 525 ALA A C 1
ATOM 4009 O O . ALA A 1 525 ? -20.562 33.562 6.23 1 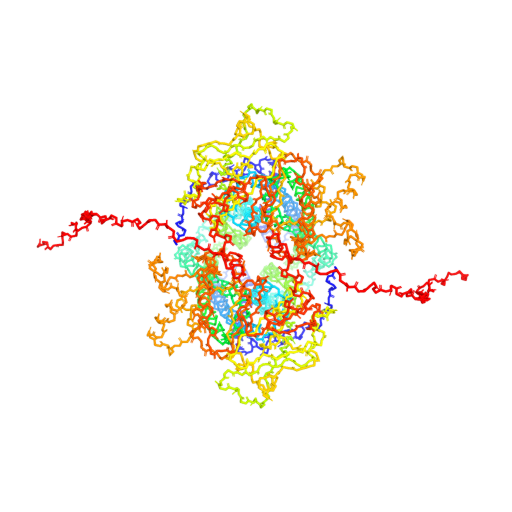86 525 ALA A O 1
ATOM 4010 N N . LEU A 1 526 ? -18.562 33.781 7.148 1 87.75 526 LEU A N 1
ATOM 4011 C CA . LEU A 1 526 ? -18.953 33.094 8.367 1 87.75 526 LEU A CA 1
ATOM 4012 C C . LEU A 1 526 ? -19.953 33.906 9.172 1 87.75 526 LEU A C 1
ATOM 4014 O O . LEU A 1 526 ? -20.875 33.344 9.773 1 87.75 526 LEU A O 1
ATOM 4018 N N . ASP A 1 527 ? -19.719 35.188 9.172 1 85.44 527 ASP A N 1
ATOM 4019 C CA . ASP A 1 527 ? -20.641 36.094 9.875 1 85.44 527 ASP A CA 1
ATOM 4020 C C . ASP A 1 527 ? -22.031 36.031 9.258 1 85.44 527 ASP A C 1
ATOM 4022 O O . ASP A 1 527 ? -23.031 36 9.977 1 85.44 527 ASP A O 1
ATOM 4026 N N . ARG A 1 528 ? -22.016 35.969 8.016 1 84.62 528 ARG A N 1
ATOM 4027 C CA . ARG A 1 528 ? -23.297 35.844 7.312 1 84.62 528 ARG A CA 1
ATOM 4028 C C . ARG A 1 528 ? -23.953 34.531 7.621 1 84.62 528 ARG A C 1
ATOM 4030 O O . ARG A 1 528 ? -25.172 34.469 7.809 1 84.62 528 ARG A O 1
ATOM 4037 N N . LEU A 1 529 ? -23.188 33.562 7.598 1 87.31 529 LEU A N 1
ATOM 4038 C CA . LEU A 1 529 ? -23.672 32.219 7.859 1 87.31 529 LEU A CA 1
ATOM 4039 C C . LEU A 1 529 ? -24.25 32.094 9.273 1 87.31 529 LEU A C 1
ATOM 4041 O O . LEU A 1 529 ? -25.219 31.375 9.5 1 87.31 529 LEU A O 1
ATOM 4045 N N . ALA A 1 530 ? -23.688 32.812 10.164 1 90 530 ALA A N 1
ATOM 4046 C CA . ALA A 1 530 ? -24.031 32.688 11.578 1 90 530 ALA A CA 1
ATOM 4047 C C . ALA A 1 530 ? -25.328 33.438 11.891 1 90 530 ALA A C 1
ATOM 4049 O O . ALA A 1 530 ? -25.969 33.188 12.914 1 90 530 ALA A O 1
ATOM 4050 N N . GLU A 1 531 ? -25.703 34.312 11.047 1 87.5 531 GLU A N 1
ATOM 4051 C CA . GLU A 1 531 ? -26.891 35.125 11.305 1 87.5 531 GLU A CA 1
ATOM 4052 C C . GLU A 1 531 ? -28.125 34.25 11.461 1 87.5 531 GLU A C 1
ATOM 4054 O O . GLU A 1 531 ? -28.438 33.438 10.594 1 87.5 531 GLU A O 1
ATOM 4059 N N . GLY A 1 532 ? -28.797 34.469 12.562 1 88.25 532 GLY A N 1
ATOM 4060 C CA . GLY A 1 532 ? -30.062 33.781 12.805 1 88.25 532 GLY A CA 1
ATOM 4061 C C . GLY A 1 532 ? -29.906 32.375 13.273 1 88.25 532 GLY A C 1
ATOM 4062 O O . GLY A 1 532 ? -30.875 31.609 13.359 1 88.25 532 GLY A O 1
ATOM 4063 N N . ARG A 1 533 ? -28.734 31.922 13.531 1 94.25 533 ARG A N 1
ATOM 4064 C CA . ARG A 1 533 ? -28.453 30.547 13.945 1 94.25 533 ARG A CA 1
ATOM 4065 C C . ARG A 1 533 ? -27.766 30.516 15.305 1 94.25 533 ARG A C 1
ATOM 4067 O O . ARG A 1 533 ? -27.109 31.484 15.695 1 94.25 533 ARG A O 1
ATOM 4074 N N . THR A 1 534 ? -28.047 29.469 16.062 1 96.69 534 THR A N 1
ATOM 4075 C CA . THR A 1 534 ? -27.219 29.234 17.25 1 96.69 534 THR A CA 1
ATOM 4076 C C . THR A 1 534 ? -25.828 28.734 16.859 1 96.69 534 THR A C 1
ATOM 4078 O O . THR A 1 534 ? -25.672 27.641 16.344 1 96.69 534 THR A O 1
ATOM 4081 N N . THR A 1 535 ? -24.859 29.562 17.078 1 95.62 535 THR A N 1
ATOM 4082 C CA . THR A 1 535 ? -23.531 29.297 16.547 1 95.62 535 THR A CA 1
ATOM 4083 C C . THR A 1 535 ? -22.531 29.094 17.688 1 95.62 535 THR A C 1
ATOM 4085 O O . THR A 1 535 ? -22.484 29.891 18.625 1 95.62 535 THR A O 1
ATOM 4088 N N . LEU A 1 536 ? -21.828 27.984 17.656 1 95.81 536 LEU A N 1
ATOM 4089 C CA . LEU A 1 536 ? -20.672 27.75 18.5 1 95.81 536 LEU A CA 1
ATOM 4090 C C . LEU A 1 536 ? -19.375 27.875 17.703 1 95.81 536 LEU A C 1
ATOM 4092 O O . LEU A 1 536 ? -19.203 27.188 16.688 1 95.81 536 LEU A O 1
ATOM 4096 N N . VAL A 1 537 ? -18.484 28.734 18.188 1 93.44 537 VAL A N 1
ATOM 4097 C CA . VAL A 1 537 ? -17.266 28.984 17.438 1 93.44 537 VAL A CA 1
ATOM 4098 C C . VAL A 1 537 ? -16.047 28.734 18.344 1 93.44 537 VAL A C 1
ATOM 4100 O O . VAL A 1 537 ? -16 29.203 19.469 1 93.44 537 VAL A O 1
ATOM 4103 N N . ILE A 1 538 ? -15.195 27.875 17.875 1 90.31 538 ILE A N 1
ATOM 4104 C CA . ILE A 1 538 ? -13.898 27.672 18.516 1 90.31 538 ILE A CA 1
ATOM 4105 C C . ILE A 1 538 ? -12.844 28.516 17.812 1 90.31 538 ILE A C 1
ATOM 4107 O O . ILE A 1 538 ? -12.672 28.422 16.594 1 90.31 538 ILE A O 1
ATOM 4111 N N . ALA A 1 539 ? -12.219 29.406 18.516 1 76.62 539 ALA A N 1
ATOM 4112 C CA . ALA A 1 539 ? -11.203 30.25 17.891 1 76.62 539 ALA A CA 1
ATOM 4113 C C . ALA A 1 539 ? -9.922 30.266 18.719 1 76.62 539 ALA A C 1
ATOM 4115 O O . ALA A 1 539 ? -9.961 30.156 19.938 1 76.62 539 ALA A O 1
ATOM 4116 N N . HIS A 1 540 ? -8.914 30.312 18.094 1 67.38 540 HIS A N 1
ATOM 4117 C CA . HIS A 1 540 ? -7.621 30.5 18.75 1 67.38 540 HIS A CA 1
ATOM 4118 C C . HIS A 1 540 ? -7.227 31.984 18.781 1 67.38 540 HIS A C 1
ATOM 4120 O O . HIS A 1 540 ? -6.465 32.406 19.641 1 67.38 540 HIS A O 1
ATOM 4126 N N . ARG A 1 541 ? -7.777 32.625 17.828 1 68.94 541 ARG A N 1
ATOM 4127 C CA . ARG A 1 541 ? -7.504 34.031 17.766 1 68.94 541 ARG A CA 1
ATOM 4128 C C . ARG A 1 541 ? -8.641 34.844 18.391 1 68.94 541 ARG A C 1
ATOM 4130 O O . ARG A 1 541 ? -9.773 34.812 17.906 1 68.94 541 ARG A O 1
ATOM 4137 N N . LEU A 1 542 ? -8.266 35.625 19.359 1 75.12 542 LEU A N 1
ATOM 4138 C CA . LEU A 1 542 ? -9.273 36.312 20.141 1 75.12 542 LEU A CA 1
ATOM 4139 C C . LEU A 1 542 ? -9.906 37.438 19.344 1 75.12 542 LEU A C 1
ATOM 4141 O O . LEU A 1 542 ? -11.031 37.875 19.625 1 75.12 542 LEU A O 1
ATOM 4145 N N . SER A 1 543 ? -9.242 37.938 18.312 1 71.5 543 SER A N 1
ATOM 4146 C CA . SER A 1 543 ? -9.766 39.031 17.5 1 71.5 543 SER A CA 1
ATOM 4147 C C . SER A 1 543 ? -11.031 38.594 16.75 1 71.5 543 SER A C 1
ATOM 4149 O O . SER A 1 543 ? -11.898 39.438 16.469 1 71.5 543 SER A O 1
ATOM 4151 N N . THR A 1 544 ? -11.219 37.406 16.562 1 73.81 544 THR A N 1
ATOM 4152 C CA . THR A 1 544 ? -12.328 36.906 15.75 1 73.81 544 THR A CA 1
ATOM 4153 C C . THR A 1 544 ? -13.57 36.688 16.609 1 73.81 544 THR A C 1
ATOM 4155 O O . THR A 1 544 ? -14.664 36.469 16.078 1 73.81 544 THR A O 1
ATOM 4158 N N . ILE A 1 545 ? -13.312 36.75 17.922 1 80.62 545 ILE A N 1
ATOM 4159 C CA . ILE A 1 545 ? -14.461 36.406 18.75 1 80.62 545 ILE A CA 1
ATOM 4160 C C . ILE A 1 545 ? -14.859 37.594 19.625 1 80.62 545 ILE A C 1
ATOM 4162 O O . ILE A 1 545 ? -15.641 37.438 20.562 1 80.62 545 ILE A O 1
ATOM 4166 N N . GLN A 1 546 ? -14.336 38.719 19.344 1 82.25 546 GLN A N 1
ATOM 4167 C CA . GLN A 1 546 ? -14.648 39.875 20.141 1 82.25 546 GLN A CA 1
ATOM 4168 C C . GLN A 1 546 ? -16.125 40.25 20.016 1 82.25 546 GLN A C 1
ATOM 4170 O O . GLN A 1 546 ? -16.719 40.812 20.953 1 82.25 546 GLN A O 1
ATOM 4175 N N . ASN A 1 547 ? -16.672 39.938 18.906 1 81.38 547 ASN A N 1
ATOM 4176 C CA . ASN A 1 547 ? -18.062 40.312 18.641 1 81.38 547 ASN A CA 1
ATOM 4177 C C . ASN A 1 547 ? -19.031 39.219 19.047 1 81.38 547 ASN A C 1
ATOM 4179 O O . ASN A 1 547 ? -20.234 39.344 18.812 1 81.38 547 ASN A O 1
ATOM 4183 N N . ALA A 1 548 ? -18.578 38.219 19.641 1 91.31 548 ALA A N 1
ATOM 4184 C CA . ALA A 1 548 ? -19.469 37.156 20.094 1 91.31 548 ALA A CA 1
ATOM 4185 C C . ALA A 1 548 ? -20.375 37.625 21.219 1 91.31 548 ALA A C 1
ATOM 4187 O O . ALA A 1 548 ? -19.984 38.5 22.016 1 91.31 548 ALA A O 1
ATOM 4188 N N . HIS A 1 549 ? -21.562 37.094 21.219 1 93.44 549 HIS A N 1
ATOM 4189 C CA . HIS A 1 549 ? -22.516 37.469 22.266 1 93.44 549 HIS A CA 1
ATOM 4190 C C . HIS A 1 549 ? -22.062 36.969 23.625 1 93.44 549 HIS A C 1
ATOM 4192 O O . HIS A 1 549 ? -22.281 37.656 24.641 1 93.44 549 HIS A O 1
ATOM 4198 N N . LYS A 1 550 ? -21.516 35.844 23.609 1 95.25 550 LYS A N 1
ATOM 4199 C CA . LYS A 1 550 ? -21.016 35.219 24.828 1 95.25 550 LYS A CA 1
ATOM 4200 C C . LYS A 1 550 ? -19.703 34.469 24.562 1 95.25 550 LYS A C 1
ATOM 4202 O O . LYS A 1 550 ? -19.547 33.844 23.516 1 95.25 550 LYS A O 1
ATOM 4207 N N . ILE A 1 551 ? -18.766 34.625 25.484 1 95.38 551 ILE A N 1
ATOM 4208 C CA . ILE A 1 551 ? -17.484 33.906 25.406 1 95.38 551 ILE A CA 1
ATOM 4209 C C . ILE A 1 551 ? -17.344 32.969 26.609 1 95.38 551 ILE A C 1
ATOM 4211 O O . ILE A 1 551 ? -17.547 33.375 27.75 1 95.38 551 ILE A O 1
ATOM 4215 N N . VAL A 1 552 ? -17.078 31.766 26.297 1 95.62 552 VAL A N 1
ATOM 4216 C CA . VAL A 1 552 ? -16.844 30.75 27.312 1 95.62 552 VAL A CA 1
ATOM 4217 C C . VAL A 1 552 ? -15.367 30.391 27.359 1 95.62 552 VAL A C 1
ATOM 4219 O O . VAL A 1 552 ? -14.789 29.953 26.375 1 95.62 552 VAL A O 1
ATOM 4222 N N . VAL A 1 553 ? -14.758 30.609 28.531 1 94.44 553 VAL A N 1
ATOM 4223 C CA . VAL A 1 553 ? -13.336 30.312 28.719 1 94.44 553 VAL A CA 1
ATOM 4224 C C . VAL A 1 553 ? -13.172 28.938 29.359 1 94.44 553 VAL A C 1
ATOM 4226 O O . VAL A 1 553 ? -13.703 28.688 30.453 1 94.44 553 VAL A O 1
ATOM 4229 N N . MET A 1 554 ? -12.445 28.125 28.625 1 93.31 554 MET A N 1
ATOM 4230 C CA . MET A 1 554 ? -12.273 26.75 29.094 1 93.31 554 MET A CA 1
ATOM 4231 C C . MET A 1 554 ? -10.82 26.484 29.484 1 93.31 554 MET A C 1
ATOM 4233 O O . MET A 1 554 ? -9.898 26.969 28.828 1 93.31 554 MET A O 1
ATOM 4237 N N . ASP A 1 555 ? -10.688 25.75 30.547 1 90.56 555 ASP A N 1
ATOM 4238 C CA . ASP A 1 555 ? -9.375 25.312 31 1 90.56 555 ASP A CA 1
ATOM 4239 C C . ASP A 1 555 ? -9.438 23.875 31.562 1 90.56 555 ASP A C 1
ATOM 4241 O O . ASP A 1 555 ? -10.227 23.594 32.469 1 90.56 555 ASP A O 1
ATOM 4245 N N . LYS A 1 556 ? -8.609 23.031 31.016 1 88.44 556 LYS A N 1
ATOM 4246 C CA . LYS A 1 556 ? -8.477 21.641 31.453 1 88.44 556 LYS A CA 1
ATOM 4247 C C . LYS A 1 556 ? -9.844 20.969 31.547 1 88.44 556 LYS A C 1
ATOM 4249 O O . LYS A 1 556 ? -10.156 20.328 32.562 1 88.44 556 LYS A O 1
ATOM 4254 N N . GLY A 1 557 ? -10.703 21.266 30.625 1 92.44 557 GLY A N 1
ATOM 4255 C CA . GLY A 1 557 ? -11.969 20.562 30.5 1 92.44 557 GLY A CA 1
ATOM 4256 C C . GLY A 1 557 ? -13.086 21.188 31.312 1 92.44 557 GLY A C 1
ATOM 4257 O O . GLY A 1 557 ? -14.195 20.656 31.375 1 92.44 557 GLY A O 1
ATOM 4258 N N . LYS A 1 558 ? -12.812 22.297 31.969 1 94.62 558 LYS A N 1
ATOM 4259 C CA . LYS A 1 558 ? -13.812 22.984 32.781 1 94.62 558 LYS A CA 1
ATOM 4260 C C . LYS A 1 558 ? -14.023 24.422 32.281 1 94.62 558 LYS A C 1
ATOM 4262 O O . LYS A 1 558 ? -13.109 25.031 31.734 1 94.62 558 LYS A O 1
ATOM 4267 N N . VAL A 1 559 ? -15.258 24.859 32.5 1 96.06 559 VAL A N 1
ATOM 4268 C CA . VAL A 1 559 ? -15.539 26.266 32.25 1 96.06 559 VAL A CA 1
ATOM 4269 C C . VAL A 1 559 ? -15.094 27.109 33.438 1 96.06 559 VAL A C 1
ATOM 4271 O O . VAL A 1 559 ? -15.609 26.938 34.531 1 96.06 559 VAL A O 1
ATOM 4274 N N . VAL A 1 560 ? -14.188 28.016 33.219 1 94.81 560 VAL A N 1
ATOM 4275 C CA . VAL A 1 560 ? -13.602 28.766 34.344 1 94.81 560 VAL A CA 1
ATOM 4276 C C . VAL A 1 560 ? -14.195 30.156 34.375 1 94.81 560 VAL A C 1
ATOM 4278 O O . VAL A 1 560 ? -14.172 30.828 35.406 1 94.81 560 VAL A O 1
ATOM 4281 N N . ASP A 1 561 ? -14.57 30.641 33.219 1 94.56 561 ASP A N 1
ATOM 4282 C CA . ASP A 1 561 ? -15.164 31.969 33.125 1 94.56 561 ASP A CA 1
ATOM 4283 C C . ASP A 1 561 ? -16.078 32.094 31.906 1 94.56 561 ASP A C 1
ATOM 4285 O O . ASP A 1 561 ? -15.961 31.281 30.969 1 94.56 561 ASP A O 1
ATOM 4289 N N . GLN A 1 562 ? -17.094 33 31.984 1 95.75 562 GLN A N 1
ATOM 4290 C CA . GLN A 1 562 ? -17.984 33.219 30.859 1 95.75 562 GLN A CA 1
ATOM 4291 C C . GLN A 1 562 ? -18.547 34.625 30.891 1 95.75 562 GLN A C 1
ATOM 4293 O O . GLN A 1 562 ? -18.766 35.219 31.953 1 95.75 562 GLN A O 1
ATOM 4298 N N . GLY A 1 563 ? -18.766 35.188 29.797 1 94.38 563 GLY A N 1
ATOM 4299 C CA . GLY A 1 563 ? -19.312 36.531 29.672 1 94.38 563 GLY A CA 1
ATOM 4300 C C . GLY A 1 563 ? -18.984 37.188 28.344 1 94.38 563 GLY A C 1
ATOM 4301 O O . GLY A 1 563 ? -18.578 36.531 27.391 1 94.38 563 GLY A O 1
ATOM 4302 N N . SER A 1 564 ? -19.312 38.438 28.234 1 93.75 564 SER A N 1
ATOM 4303 C CA . SER A 1 564 ? -18.938 39.219 27.047 1 93.75 564 SER A CA 1
ATOM 4304 C C . SER A 1 564 ? -17.453 39.562 27.062 1 93.75 564 SER A C 1
ATOM 4306 O O . SER A 1 564 ? -16.781 39.438 28.094 1 93.75 564 SER A O 1
ATOM 4308 N N . HIS A 1 565 ? -16.984 40 25.969 1 92.19 565 HIS A N 1
ATOM 4309 C CA . HIS A 1 565 ? -15.594 40.375 25.828 1 92.19 565 HIS A CA 1
ATOM 4310 C C . HIS A 1 565 ? -15.219 41.438 26.875 1 92.19 565 HIS A C 1
ATOM 4312 O O . HIS A 1 565 ? -14.227 41.281 27.578 1 92.19 565 HIS A O 1
ATOM 4318 N N . GLU A 1 566 ? -16.047 42.406 27.031 1 91.06 566 GLU A N 1
ATOM 4319 C CA . GLU A 1 566 ? -15.805 43.531 27.953 1 91.06 566 GLU A CA 1
ATOM 4320 C C . GLU A 1 566 ? -15.867 43.062 29.406 1 91.06 566 GLU A C 1
ATOM 4322 O O . GLU A 1 566 ? -15.031 43.438 30.219 1 91.06 566 GLU A O 1
ATOM 4327 N N . ASP A 1 567 ? -16.766 42.188 29.672 1 93.75 567 ASP A N 1
ATOM 4328 C CA . ASP A 1 567 ? -16.953 41.688 31.031 1 93.75 567 ASP A CA 1
ATOM 4329 C C . ASP A 1 567 ? -15.742 40.875 31.469 1 93.75 567 ASP A C 1
ATOM 4331 O O . ASP A 1 567 ? -15.266 41 32.594 1 93.75 567 ASP A O 1
ATOM 4335 N N . LEU A 1 568 ? -15.273 40.062 30.547 1 92.75 568 LEU A N 1
ATOM 4336 C CA . LEU A 1 568 ? -14.195 39.156 30.891 1 92.75 568 LEU A CA 1
ATOM 4337 C C . LEU A 1 568 ? -12.875 39.906 31.062 1 92.75 568 LEU A C 1
ATOM 4339 O O . LEU A 1 568 ? -12.047 39.531 31.891 1 92.75 568 LEU A O 1
ATOM 4343 N N . LEU A 1 569 ? -12.719 40.906 30.281 1 90.88 569 LEU A N 1
ATOM 4344 C CA . LEU A 1 569 ? -11.523 41.719 30.422 1 90.88 569 LEU A CA 1
ATOM 4345 C C . LEU A 1 569 ? -11.531 42.469 31.75 1 90.88 569 LEU A C 1
ATOM 4347 O O . LEU A 1 569 ? -10.492 42.625 32.406 1 90.88 569 LEU A O 1
ATOM 4351 N N . ALA A 1 570 ? -12.711 42.938 32.156 1 91.38 570 ALA A N 1
ATOM 4352 C CA . ALA A 1 570 ? -12.859 43.719 33.375 1 91.38 570 ALA A CA 1
ATOM 4353 C C . ALA A 1 570 ? -12.656 42.844 34.594 1 91.38 570 ALA A C 1
ATOM 4355 O O . ALA A 1 570 ? -12.078 43.312 35.594 1 91.38 570 ALA A O 1
ATOM 4356 N N . ARG A 1 571 ? -13.117 41.656 34.5 1 92.25 571 ARG A N 1
ATOM 4357 C CA . ARG A 1 571 ? -13.031 40.75 35.656 1 92.25 571 ARG A CA 1
ATOM 4358 C C . ARG A 1 571 ? -11.617 40.188 35.812 1 92.25 571 ARG A C 1
ATOM 4360 O O . ARG A 1 571 ? -11.219 39.781 36.906 1 92.25 571 ARG A O 1
ATOM 4367 N N . GLY A 1 572 ? -10.898 40.219 34.719 1 85.94 572 GLY A N 1
ATOM 4368 C CA . GLY A 1 572 ? -9.562 39.656 34.75 1 85.94 572 GLY A CA 1
ATOM 4369 C C . GLY A 1 572 ? -9.57 38.125 34.656 1 85.94 572 GLY A C 1
ATOM 4370 O O . GLY A 1 572 ? -10.57 37.531 34.281 1 85.94 572 GLY A O 1
ATOM 4371 N N . GLY A 1 573 ? -8.406 37.5 34.844 1 88.69 573 GLY A N 1
ATOM 4372 C CA . GLY A 1 573 ? -8.297 36.062 34.844 1 88.69 573 GLY A CA 1
ATOM 4373 C C . GLY A 1 573 ? -7.625 35.5 33.594 1 88.69 573 GLY A C 1
ATOM 4374 O O . GLY A 1 573 ? -6.758 36.156 33.031 1 88.69 573 GLY A O 1
ATOM 4375 N N . LEU A 1 574 ? -8.086 34.281 33.281 1 87.06 574 LEU A N 1
ATOM 4376 C CA . LEU A 1 574 ? -7.418 33.562 32.188 1 87.06 574 LEU A CA 1
ATOM 4377 C C . LEU A 1 574 ? -7.633 34.25 30.859 1 87.06 574 LEU A C 1
ATOM 4379 O O . LEU A 1 574 ? -6.707 34.344 30.047 1 87.06 574 LEU A O 1
ATOM 4383 N N . TYR A 1 575 ? -8.812 34.719 30.656 1 88.81 575 TYR A N 1
ATOM 4384 C CA . TYR A 1 575 ? -9.117 35.375 29.391 1 88.81 575 TYR A CA 1
ATOM 4385 C C . TYR A 1 575 ? -8.281 36.656 29.234 1 88.81 575 TYR A C 1
ATOM 4387 O O . TYR A 1 575 ? -7.73 36.906 28.172 1 88.81 575 TYR A O 1
ATOM 4395 N N . ALA A 1 576 ? -8.312 37.406 30.266 1 88.19 576 ALA A N 1
ATOM 4396 C CA . ALA A 1 576 ? -7.539 38.656 30.25 1 88.19 576 ALA A CA 1
ATOM 4397 C C . ALA A 1 576 ? -6.055 38.375 30.031 1 88.19 576 ALA A C 1
ATOM 4399 O O . ALA A 1 576 ? -5.367 39.094 29.328 1 88.19 576 ALA A O 1
ATOM 4400 N N . ASP A 1 577 ? -5.652 37.344 30.656 1 83.56 577 ASP A N 1
ATOM 4401 C CA . ASP A 1 577 ? -4.254 36.938 30.5 1 83.56 577 ASP A CA 1
ATOM 4402 C C . ASP A 1 577 ? -3.949 36.531 29.062 1 83.56 577 ASP A C 1
ATOM 4404 O O . ASP A 1 577 ? -2.904 36.906 28.516 1 83.56 577 ASP A O 1
ATOM 4408 N N . LEU A 1 578 ? -4.844 35.781 28.547 1 81 578 LEU A N 1
ATOM 4409 C CA . LEU A 1 578 ? -4.676 35.344 27.156 1 81 578 LEU A CA 1
ATOM 4410 C C . LEU A 1 578 ? -4.691 36.531 26.203 1 81 578 LEU A C 1
ATOM 4412 O O . LEU A 1 578 ? -3.922 36.594 25.25 1 81 578 LEU A O 1
ATOM 4416 N N . TYR A 1 579 ? -5.586 37.375 26.5 1 80 579 TYR A N 1
ATOM 4417 C CA . TYR A 1 579 ? -5.715 38.594 25.688 1 80 579 TYR A CA 1
ATOM 4418 C C . TYR A 1 579 ? -4.445 39.406 25.75 1 80 579 TYR A C 1
ATOM 4420 O O . TYR A 1 579 ? -3.969 39.906 24.734 1 80 579 TYR A O 1
ATOM 4428 N N . ARG A 1 580 ? -3.938 39.531 26.984 1 76.44 580 ARG A N 1
ATOM 4429 C CA . ARG A 1 580 ? -2.709 40.312 27.156 1 76.44 580 ARG A CA 1
ATOM 4430 C C . ARG A 1 580 ? -1.541 39.656 26.438 1 76.44 580 ARG A C 1
ATOM 4432 O O . ARG A 1 580 ? -0.706 40.344 25.844 1 76.44 580 ARG A O 1
ATOM 4439 N N . LEU A 1 581 ? -1.577 38.406 26.578 1 70.44 581 LEU A N 1
ATOM 4440 C CA . LEU A 1 581 ? -0.498 37.656 25.922 1 70.44 581 LEU A CA 1
ATOM 4441 C C . LEU A 1 581 ? -0.558 37.812 24.406 1 70.44 581 LEU A C 1
ATOM 4443 O O . LEU A 1 581 ? 0.48 37.875 23.75 1 70.44 581 LEU A O 1
ATOM 4447 N N . GLN A 1 582 ? -1.76 37.812 23.938 1 69.81 582 GLN A N 1
ATOM 4448 C CA . GLN A 1 582 ? -1.93 37.875 22.484 1 69.81 582 GLN A CA 1
ATOM 4449 C C . GLN A 1 582 ? -1.735 39.312 21.984 1 69.81 582 GLN A C 1
ATOM 4451 O O . GLN A 1 582 ? -1.264 39.5 20.859 1 69.81 582 GLN A O 1
ATOM 4456 N N . PHE A 1 583 ? -2.164 40.344 22.891 1 61.59 583 PHE A N 1
ATOM 4457 C CA . PHE A 1 583 ? -2.152 41.719 22.438 1 61.59 583 PHE A CA 1
ATOM 4458 C C . PHE A 1 583 ? -1.07 42.531 23.141 1 61.59 583 PHE A C 1
ATOM 4460 O O . PHE A 1 583 ? -0.889 43.719 22.875 1 61.59 583 PHE A O 1
ATOM 4467 N N . ARG A 1 584 ? -0.446 42.219 24.438 1 52.16 584 ARG A N 1
ATOM 4468 C CA . ARG A 1 584 ? 0.539 43 25.203 1 52.16 584 ARG A CA 1
ATOM 4469 C C . ARG A 1 584 ? 1.511 43.719 24.281 1 52.16 584 ARG A C 1
ATOM 4471 O O . ARG A 1 584 ? 1.988 44.812 24.609 1 52.16 584 ARG A O 1
ATOM 4478 N N . ASP A 1 585 ? 2.281 43.219 23.469 1 44.31 585 ASP A N 1
ATOM 4479 C CA . ASP A 1 585 ? 3.355 44.188 23.297 1 44.31 585 ASP A CA 1
ATOM 4480 C C . ASP A 1 585 ? 2.805 45.531 22.812 1 44.31 585 ASP A C 1
ATOM 4482 O O . ASP A 1 585 ? 3.57 46.438 22.469 1 44.31 585 ASP A O 1
ATOM 4486 N N . GLY A 1 586 ? 1.581 45.812 22.438 1 37.31 586 GLY A N 1
ATOM 4487 C CA . GLY A 1 586 ? 1.384 47.219 22.109 1 37.31 586 GLY A CA 1
ATOM 4488 C C . GLY A 1 586 ? 0.996 48.062 23.312 1 37.31 586 GLY A C 1
ATOM 4489 O O . GLY A 1 586 ? 1.534 49.156 23.516 1 37.31 586 GLY A O 1
ATOM 4490 N N . LYS A 1 587 ? -0.336 48.062 23.984 1 36.59 587 LYS A N 1
ATOM 4491 C CA . LYS A 1 587 ? -0.717 49.062 24.984 1 36.59 587 LYS A CA 1
ATOM 4492 C C . LYS A 1 587 ? -0.236 48.688 26.375 1 36.59 587 LYS A C 1
ATOM 4494 O O . LYS A 1 587 ? -0.228 47.5 26.719 1 36.59 587 LYS A O 1
ATOM 4499 N N . GLN A 1 588 ? 0.643 49.531 27.094 1 32.09 588 GLN A N 1
ATOM 4500 C CA . GLN A 1 588 ? 0.942 49.625 28.516 1 32.09 588 GLN A CA 1
ATOM 4501 C C . GLN A 1 588 ? -0.319 49.438 29.359 1 32.09 588 GLN A C 1
ATOM 4503 O O . GLN A 1 588 ? -1.2 50.312 29.359 1 32.09 588 GLN A O 1
ATOM 4508 N N . VAL A 1 589 ? -0.928 48.344 29.531 1 33.78 589 VAL A N 1
ATOM 4509 C CA . VAL A 1 589 ? -1.984 48.312 30.531 1 33.78 589 VAL A CA 1
ATOM 4510 C C . VAL A 1 589 ? -1.43 48.75 31.875 1 33.78 589 VAL A C 1
ATOM 4512 O O . VAL A 1 589 ? -0.412 48.219 32.344 1 33.78 589 VAL A O 1
ATOM 4515 N N . VAL A 1 590 ? -1.749 49.969 32.5 1 28.95 590 VAL A N 1
ATOM 4516 C CA . VAL A 1 590 ? -1.492 50.531 33.812 1 28.95 590 VAL A CA 1
ATOM 4517 C C . VAL A 1 590 ? -2.014 49.594 34.875 1 28.95 590 VAL A C 1
ATOM 4519 O O . VAL A 1 590 ? -3.221 49.375 35 1 28.95 590 VAL A O 1
ATOM 4522 N N . ASP A 1 591 ? -1.331 48.594 35.375 1 30.25 591 ASP A N 1
ATOM 4523 C CA . ASP A 1 591 ? -1.537 47.781 36.562 1 30.25 591 ASP A CA 1
ATOM 4524 C C . ASP A 1 591 ? -1.778 48.656 37.812 1 30.25 591 ASP A C 1
ATOM 4526 O O . ASP A 1 591 ? -0.919 49.469 38.188 1 30.25 591 ASP A O 1
ATOM 4530 N N . ASN A 1 592 ? -2.971 49.031 38.219 1 27.25 592 ASN A N 1
ATOM 4531 C CA . ASN A 1 592 ? -3.184 49.562 39.562 1 27.25 592 ASN A CA 1
ATOM 4532 C C . ASN A 1 592 ? -2.652 48.625 40.625 1 27.25 592 ASN A C 1
ATOM 4534 O O . ASN A 1 592 ? -2.688 47.406 40.438 1 27.25 592 ASN A O 1
ATOM 4538 N N . GLU A 1 593 ? -1.827 49.031 41.688 1 28.58 593 GLU A N 1
ATOM 4539 C CA . GLU A 1 593 ? -0.988 48.625 42.812 1 28.58 593 GLU A CA 1
ATOM 4540 C C . GLU A 1 593 ? -1.713 47.625 43.688 1 28.58 593 GLU A C 1
ATOM 4542 O O . GLU A 1 593 ? -1.082 46.906 44.5 1 28.58 593 GLU A O 1
ATOM 4547 N N . ASN A 1 594 ? -3.021 47.719 44.188 1 28.2 594 ASN A N 1
ATOM 4548 C CA . ASN A 1 594 ? -3.377 47.344 45.531 1 28.2 594 ASN A CA 1
ATOM 4549 C C . ASN A 1 594 ? -3.566 45.844 45.688 1 28.2 594 ASN A C 1
ATOM 4551 O O . ASN A 1 594 ? -4.688 45.344 45.906 1 28.2 594 ASN A O 1
ATOM 4555 N N . ARG A 1 595 ? -3.049 44.938 44.906 1 31.78 595 ARG A N 1
ATOM 4556 C CA . ARG A 1 595 ? -3.543 43.625 45.312 1 31.78 595 ARG A CA 1
ATOM 4557 C C . ARG A 1 595 ? -2.9 43.156 46.594 1 31.78 595 ARG A C 1
ATOM 4559 O O . ARG A 1 595 ? -1.677 43.219 46.75 1 31.78 595 ARG A O 1
ATOM 4566 N N . PRO A 1 596 ? -3.686 42.969 47.781 1 30.41 596 PRO A N 1
ATOM 4567 C CA . PRO A 1 596 ? -3.141 42.5 49.031 1 30.41 596 PRO A CA 1
ATOM 4568 C C . PRO A 1 596 ? -2.371 41.188 48.906 1 30.41 596 PRO A C 1
ATOM 4570 O O . PRO A 1 596 ? -2.627 40.406 47.969 1 30.41 596 PRO A O 1
ATOM 4573 N N . LYS A 1 597 ? -1.225 41.094 49.531 1 33.06 597 LYS A N 1
ATOM 4574 C CA . LYS A 1 597 ? -0.249 40.031 49.719 1 33.06 597 LYS A CA 1
ATOM 4575 C C . LYS A 1 597 ? -0.925 38.75 50.219 1 33.06 597 LYS A C 1
ATOM 4577 O O . LYS A 1 597 ? -1.44 38.688 51.312 1 33.06 597 LYS A O 1
ATOM 4582 N N . ARG A 1 598 ? -1.574 37.969 49.312 1 28.7 598 ARG A N 1
ATOM 4583 C CA . ARG A 1 598 ? -2.105 36.719 49.844 1 28.7 598 ARG A CA 1
ATOM 4584 C C . ARG A 1 598 ? -1.016 35.906 50.531 1 28.7 598 ARG A C 1
ATOM 4586 O O . ARG A 1 598 ? 0.048 35.688 49.969 1 28.7 598 ARG A O 1
ATOM 4593 N N . THR A 1 599 ? -0.992 35.844 51.875 1 25.45 599 THR A N 1
ATOM 4594 C CA . THR A 1 599 ? -0.183 35.062 52.781 1 25.45 599 THR A CA 1
ATOM 4595 C C . THR A 1 599 ? -0.199 33.594 52.375 1 25.45 599 THR A C 1
ATOM 4597 O O . THR A 1 599 ? -1.268 33 52.219 1 25.45 599 THR A O 1
ATOM 4600 N N . LEU A 1 600 ? 0.845 33.156 51.719 1 25.83 600 LEU A N 1
ATOM 4601 C CA . LEU A 1 600 ? 1.15 31.781 51.344 1 25.83 600 LEU A CA 1
ATOM 4602 C C . LEU A 1 600 ? 1.007 30.844 52.531 1 25.83 600 LEU A C 1
ATOM 4604 O O . LEU A 1 600 ? 1.724 30.969 53.531 1 25.83 600 LEU A O 1
ATOM 4608 N N . THR A 1 601 ? -0.229 30.484 52.906 1 26.08 601 THR A N 1
ATOM 4609 C CA . THR A 1 601 ? -0.353 29.531 54 1 26.08 601 THR A CA 1
ATOM 4610 C C . THR A 1 601 ? 0.454 28.266 53.719 1 26.08 601 THR A C 1
ATOM 4612 O O . THR A 1 601 ? 0.521 27.828 52.562 1 26.08 601 THR A O 1
ATOM 4615 N N . THR A 1 602 ? 1.348 27.797 54.656 1 27.84 602 THR A N 1
ATOM 4616 C CA . THR A 1 602 ? 2.34 26.75 54.812 1 27.84 602 THR A CA 1
ATOM 4617 C C . THR A 1 602 ? 1.697 25.375 54.656 1 27.84 602 THR A C 1
ATOM 4619 O O . THR A 1 602 ? 0.841 24.984 55.469 1 27.84 602 THR A O 1
ATOM 4622 N N . PRO A 1 603 ? 1.386 24.938 53.406 1 27.83 603 PRO A N 1
ATOM 4623 C CA . PRO A 1 603 ? 0.678 23.641 53.406 1 27.83 603 PRO A CA 1
ATOM 4624 C C . PRO A 1 603 ? 1.407 22.578 54.25 1 27.83 603 PRO A C 1
ATOM 4626 O O . PRO A 1 603 ? 2.641 22.562 54.281 1 27.83 603 PRO A O 1
ATOM 4629 N N . LYS A 1 604 ? 0.804 21.953 55.188 1 27.17 604 LYS A N 1
ATOM 4630 C CA . LYS A 1 604 ? 1.152 20.906 56.156 1 27.17 604 LYS A CA 1
ATOM 4631 C C . LYS A 1 604 ? 1.684 19.672 55.438 1 27.17 604 LYS A C 1
ATOM 4633 O O . LYS A 1 604 ? 1.303 19.406 54.281 1 27.17 604 LYS A O 1
ATOM 4638 N N . SER A 1 605 ? 2.586 18.828 56.031 1 26.72 605 SER A N 1
ATOM 4639 C CA . SER A 1 605 ? 3.566 17.75 55.875 1 26.72 605 SER A CA 1
ATOM 4640 C C . SER A 1 605 ? 2.896 16.438 55.5 1 26.72 605 SER A C 1
ATOM 4642 O O . SER A 1 605 ? 3.551 15.398 55.438 1 26.72 605 SER A O 1
ATOM 4644 N N . GLN A 1 606 ? 1.71 16.391 54.875 1 26.25 606 GLN A N 1
ATOM 4645 C CA . GLN A 1 606 ? 1.126 15.07 55.094 1 26.25 606 GLN A CA 1
ATOM 4646 C C . GLN A 1 606 ? 2.051 13.969 54.562 1 26.25 606 GLN A C 1
ATOM 4648 O O . GLN A 1 606 ? 2.705 14.133 53.531 1 26.25 606 GLN A O 1
ATOM 4653 N N . ASP A 1 607 ? 2.244 12.875 55.344 1 25.5 607 ASP A N 1
ATOM 4654 C CA . ASP A 1 607 ? 2.988 11.625 55.469 1 25.5 607 ASP A CA 1
ATOM 4655 C C . ASP A 1 607 ? 2.734 10.711 54.281 1 25.5 607 ASP A C 1
ATOM 4657 O O . ASP A 1 607 ? 1.585 10.492 53.875 1 25.5 607 ASP A O 1
ATOM 4661 N N . ARG A 1 608 ? 3.697 10.547 53.344 1 29.27 608 ARG A N 1
ATOM 4662 C CA . ARG A 1 608 ? 3.758 9.75 52.125 1 29.27 608 ARG A CA 1
ATOM 4663 C C . ARG A 1 608 ? 3.561 8.266 52.438 1 29.27 608 ARG A C 1
ATOM 4665 O O . ARG A 1 608 ? 4.336 7.672 53.188 1 29.27 608 ARG A O 1
ATOM 4672 N N . PRO A 1 609 ? 2.303 7.77 52.531 1 28.56 609 PRO A N 1
ATOM 4673 C CA . PRO A 1 609 ? 2.248 6.348 52.875 1 28.56 609 PRO A CA 1
ATOM 4674 C C . PRO A 1 609 ? 3.098 5.48 51.938 1 28.56 609 PRO A C 1
ATOM 4676 O O . PRO A 1 609 ? 3.363 5.871 50.812 1 28.56 609 PRO A O 1
ATOM 4679 N N . GLN A 1 610 ? 3.863 4.484 52.531 1 27.59 610 GLN A N 1
ATOM 4680 C CA . GLN A 1 610 ? 4.852 3.461 52.188 1 27.59 610 GLN A CA 1
ATOM 4681 C C . GLN A 1 610 ? 4.332 2.525 51.094 1 27.59 610 GLN A C 1
ATOM 4683 O O . GLN A 1 610 ? 3.199 2.049 51.188 1 27.59 610 GLN A O 1
ATOM 4688 N N . SER A 1 611 ? 4.773 2.736 49.875 1 24.12 611 SER A N 1
ATOM 4689 C CA . SER A 1 611 ? 4.375 1.889 48.75 1 24.12 611 SER A CA 1
ATOM 4690 C C . SER A 1 611 ? 4.688 0.422 49.031 1 24.12 611 SER A C 1
ATOM 4692 O O . SER A 1 611 ? 5.793 0.088 49.469 1 24.12 611 SER A O 1
ATOM 4694 N N . TRP A 1 612 ? 3.736 -0.433 49.406 1 26.52 612 TRP A N 1
ATOM 4695 C CA . TRP A 1 612 ? 3.711 -1.836 49.812 1 26.52 612 TRP A CA 1
ATOM 4696 C C . TRP A 1 612 ? 4.457 -2.705 48.781 1 26.52 612 TRP A C 1
ATOM 4698 O O . TRP A 1 612 ? 4.863 -3.826 49.125 1 26.52 612 TRP A O 1
ATOM 4708 N N . PHE A 1 613 ? 4.648 -2.299 47.562 1 24.48 613 PHE 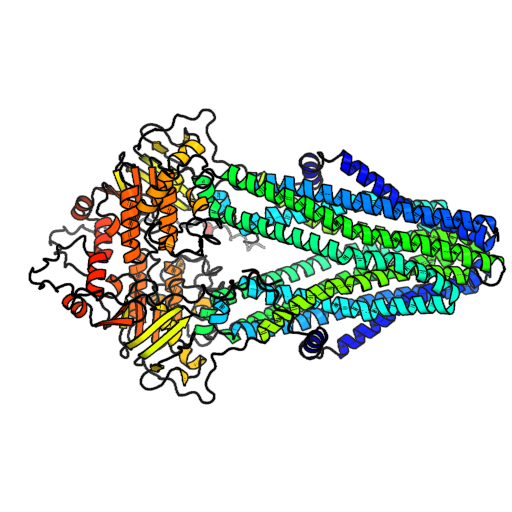A N 1
ATOM 4709 C CA . PHE A 1 613 ? 4.984 -3.402 46.688 1 24.48 613 PHE A CA 1
ATOM 4710 C C . PHE A 1 613 ? 6.375 -3.945 47 1 24.48 613 PHE A C 1
ATOM 4712 O O . PHE A 1 613 ? 6.922 -4.75 46.219 1 24.48 613 PHE A O 1
ATOM 4719 N N . ALA A 1 614 ? 7.121 -3.418 48.031 1 25.67 614 ALA A N 1
ATOM 4720 C CA . ALA A 1 614 ? 8.383 -4.031 48.438 1 25.67 614 ALA A CA 1
ATOM 4721 C C . ALA A 1 614 ? 8.188 -5.488 48.812 1 25.67 614 ALA A C 1
ATOM 4723 O O . ALA A 1 614 ? 9.148 -6.184 49.156 1 25.67 614 ALA A O 1
ATOM 4724 N N . ARG A 1 615 ? 7.039 -5.949 49.188 1 23.94 615 ARG A N 1
ATOM 4725 C CA . ARG A 1 615 ? 7.012 -7.156 50.031 1 23.94 615 ARG A CA 1
ATOM 4726 C C . ARG A 1 615 ? 7.379 -8.391 49.188 1 23.94 615 ARG A C 1
ATOM 4728 O O . ARG A 1 615 ? 7.855 -9.383 49.75 1 23.94 615 ARG A O 1
ATOM 4735 N N . LEU A 1 616 ? 6.852 -8.672 48.094 1 23.86 616 LEU A N 1
ATOM 4736 C CA . LEU A 1 616 ? 6.656 -10.094 47.812 1 23.86 616 LEU A CA 1
ATOM 4737 C C . LEU A 1 616 ? 7.98 -10.766 47.469 1 23.86 616 LEU A C 1
ATOM 4739 O O . LEU A 1 616 ? 8.055 -12 47.375 1 23.86 616 LEU A O 1
ATOM 4743 N N . PHE A 1 617 ? 9.031 -10.273 46.969 1 26.38 617 PHE A N 1
ATOM 4744 C CA . PHE A 1 617 ? 10.055 -11.203 46.5 1 26.38 617 PHE A CA 1
ATOM 4745 C C . PHE A 1 617 ? 10.836 -11.773 47.688 1 26.38 617 PHE A C 1
ATOM 4747 O O . PHE A 1 617 ? 12.062 -11.828 47.656 1 26.38 617 PHE A O 1
ATOM 4754 N N . LYS A 1 618 ? 10.422 -11.742 48.906 1 24.33 618 LYS A N 1
ATOM 4755 C CA . LYS A 1 618 ? 11.328 -12.289 49.906 1 24.33 618 LYS A CA 1
ATOM 4756 C C . LYS A 1 618 ? 11.453 -13.805 49.781 1 24.33 618 LYS A C 1
ATOM 4758 O O . LYS A 1 618 ? 12.055 -14.461 50.625 1 24.33 618 LYS A O 1
ATOM 4763 N N . ARG A 1 619 ? 10.508 -14.562 49.219 1 26.09 619 ARG A N 1
ATOM 4764 C CA . ARG A 1 619 ? 10.578 -15.953 49.656 1 26.09 619 ARG A CA 1
ATOM 4765 C C . ARG A 1 619 ? 11.836 -16.625 49.125 1 26.09 619 ARG A C 1
ATOM 4767 O O . ARG A 1 619 ? 11.922 -16.969 47.938 1 26.09 619 ARG A O 1
ATOM 4774 N N . GLY A 1 620 ? 13.039 -16.078 49.594 1 22.59 620 GLY A N 1
ATOM 4775 C CA . GLY A 1 620 ? 14.281 -16.812 49.375 1 22.59 620 GLY A CA 1
ATOM 4776 C C . GLY A 1 620 ? 14.211 -18.266 49.812 1 22.59 620 GLY A C 1
ATOM 4777 O O . GLY A 1 620 ? 14.273 -19.172 49 1 22.59 620 GLY A O 1
ATOM 4778 N N . GLN A 1 621 ? 14.875 -18.625 51 1 21.78 621 GLN A N 1
ATOM 4779 C CA . GLN A 1 621 ? 15.953 -19.562 51.344 1 21.78 621 GLN A CA 1
ATOM 4780 C C . GLN A 1 621 ? 15.406 -20.797 52.062 1 21.78 621 GLN A C 1
ATOM 4782 O O . GLN A 1 621 ? 15.625 -20.969 53.25 1 21.78 621 GLN A O 1
ATOM 4787 N N . ARG A 1 622 ? 14.297 -21.25 52.312 1 22.81 622 ARG A N 1
ATOM 4788 C CA . ARG A 1 622 ? 14.484 -22.484 53.062 1 22.81 622 ARG A CA 1
ATOM 4789 C C . ARG A 1 622 ? 15.18 -23.547 52.219 1 22.81 622 ARG A C 1
ATOM 4791 O O . ARG A 1 622 ? 16.172 -24.141 52.625 1 22.81 622 ARG A O 1
ATOM 4798 N N . SER A 1 623 ? 14.828 -24.812 51.812 1 22.3 623 SER A N 1
ATOM 4799 C CA . SER A 1 623 ? 15.734 -25.859 51.344 1 22.3 623 SER A CA 1
ATOM 4800 C C . SER A 1 623 ? 16.406 -25.453 50.031 1 22.3 623 SER A C 1
ATOM 4802 O O . SER A 1 623 ? 15.781 -24.812 49.156 1 22.3 623 SER A O 1
ATOM 4804 N N . MET B 1 1 ? -5.031 14.625 -17.281 1 26.09 1 MET B N 1
ATOM 4805 C CA . MET B 1 1 ? -4.27 14.344 -18.5 1 26.09 1 MET B CA 1
ATOM 4806 C C . MET B 1 1 ? -3.758 12.906 -18.5 1 26.09 1 MET B C 1
ATOM 4808 O O . MET B 1 1 ? -3.215 12.438 -17.5 1 26.09 1 MET B O 1
ATOM 4812 N N . PRO B 1 2 ? -4.336 12.086 -19.328 1 31 2 PRO B N 1
ATOM 4813 C CA . PRO B 1 2 ? -3.785 10.727 -19.391 1 31 2 PRO B CA 1
ATOM 4814 C C . PRO B 1 2 ? -2.258 10.711 -19.422 1 31 2 PRO B C 1
ATOM 4816 O O . PRO B 1 2 ? -1.638 11.586 -20.031 1 31 2 PRO B O 1
ATOM 4819 N N . SER B 1 3 ? -1.598 10.406 -18.391 1 35.31 3 SER B N 1
ATOM 4820 C CA . SER B 1 3 ? -0.163 10.188 -18.531 1 35.31 3 SER B CA 1
ATOM 4821 C C . SER B 1 3 ? 0.157 9.539 -19.875 1 35.31 3 SER B C 1
ATOM 4823 O O . SER B 1 3 ? -0.379 8.477 -20.203 1 35.31 3 SER B O 1
ATOM 4825 N N . GLN B 1 4 ? 0.281 10.281 -20.938 1 33.62 4 GLN B N 1
ATOM 4826 C CA . GLN B 1 4 ? 0.868 9.789 -22.188 1 33.62 4 GLN B CA 1
ATOM 4827 C C . GLN B 1 4 ? 1.807 8.617 -21.922 1 33.62 4 GLN B C 1
ATOM 4829 O O . GLN B 1 4 ? 2.65 8.68 -21.016 1 33.62 4 GLN B O 1
ATOM 4834 N N . SER B 1 5 ? 1.371 7.5 -22.219 1 37.62 5 SER B N 1
ATOM 4835 C CA . SER B 1 5 ? 2.281 6.363 -22.297 1 37.62 5 SER B CA 1
ATOM 4836 C C . SER B 1 5 ? 3.623 6.773 -22.906 1 37.62 5 SER B C 1
ATOM 4838 O O . SER B 1 5 ? 3.723 7.027 -24.109 1 37.62 5 SER B O 1
ATOM 4840 N N . LYS B 1 6 ? 4.379 7.652 -22.344 1 40.34 6 LYS B N 1
ATOM 4841 C CA . LYS B 1 6 ? 5.73 7.906 -22.828 1 40.34 6 LYS B CA 1
ATOM 4842 C C . LYS B 1 6 ? 6.34 6.648 -23.438 1 40.34 6 LYS B C 1
ATOM 4844 O O . LYS B 1 6 ? 6.379 5.598 -22.812 1 40.34 6 LYS B O 1
ATOM 4849 N N . SER B 1 7 ? 6.34 6.434 -24.688 1 46.94 7 SER B N 1
ATOM 4850 C CA . SER B 1 7 ? 7.035 5.426 -25.484 1 46.94 7 SER B CA 1
ATOM 4851 C C . SER B 1 7 ? 8.305 4.949 -24.781 1 46.94 7 SER B C 1
ATOM 4853 O O . SER B 1 7 ? 9.039 5.754 -24.219 1 46.94 7 SER B O 1
ATOM 4855 N N . SER B 1 8 ? 8.375 3.766 -24.422 1 57.16 8 SER B N 1
ATOM 4856 C CA . SER B 1 8 ? 9.516 3.113 -23.781 1 57.16 8 SER B CA 1
ATOM 4857 C C . SER B 1 8 ? 10.828 3.504 -24.469 1 57.16 8 SER B C 1
ATOM 4859 O O . SER B 1 8 ? 11.023 3.223 -25.656 1 57.16 8 SER B O 1
ATOM 4861 N N . THR B 1 9 ? 11.422 4.492 -24 1 65.44 9 THR B N 1
ATOM 4862 C CA . THR B 1 9 ? 12.68 5.008 -24.547 1 65.44 9 THR B CA 1
ATOM 4863 C C . THR B 1 9 ? 13.742 3.916 -24.562 1 65.44 9 THR B C 1
ATOM 4865 O O . THR B 1 9 ? 14.703 3.994 -25.344 1 65.44 9 THR B O 1
ATOM 4868 N N . TYR B 1 10 ? 13.531 2.814 -23.844 1 74.81 10 TYR B N 1
ATOM 4869 C CA . TYR B 1 10 ? 14.609 1.84 -23.766 1 74.81 10 TYR B CA 1
ATOM 4870 C C . TYR B 1 10 ? 14.219 0.533 -24.453 1 74.81 10 TYR B C 1
ATOM 4872 O O . TYR B 1 10 ? 13.086 0.069 -24.312 1 74.81 10 TYR B O 1
ATOM 4880 N N . SER B 1 11 ? 15.102 0.062 -25.297 1 82.81 11 SER B N 1
ATOM 4881 C CA . SER B 1 11 ? 14.914 -1.249 -25.906 1 82.81 11 SER B CA 1
ATOM 4882 C C . SER B 1 11 ? 15.125 -2.367 -24.891 1 82.81 11 SER B C 1
ATOM 4884 O O . SER B 1 11 ? 15.766 -2.168 -23.859 1 82.81 11 SER B O 1
ATOM 4886 N N . SER B 1 12 ? 14.5 -3.488 -25.094 1 85 12 SER B N 1
ATOM 4887 C CA . SER B 1 12 ? 14.625 -4.648 -24.219 1 85 12 SER B CA 1
ATOM 4888 C C . SER B 1 12 ? 16.094 -5.059 -24.062 1 85 12 SER B C 1
ATOM 4890 O O . SER B 1 12 ? 16.516 -5.418 -22.969 1 85 12 SER B O 1
ATOM 4892 N N . ALA B 1 13 ? 16.797 -4.965 -25.125 1 88.25 13 ALA B N 1
ATOM 4893 C CA . ALA B 1 13 ? 18.219 -5.348 -25.094 1 88.25 13 ALA B CA 1
ATOM 4894 C C . ALA B 1 13 ? 19.016 -4.414 -24.203 1 88.25 13 ALA B C 1
ATOM 4896 O O . ALA B 1 13 ? 19.906 -4.859 -23.469 1 88.25 13 ALA B O 1
ATOM 4897 N N . GLN B 1 14 ? 18.703 -3.184 -24.234 1 88.94 14 GLN B N 1
ATOM 4898 C CA . GLN B 1 14 ? 19.391 -2.205 -23.406 1 88.94 14 GLN B CA 1
ATOM 4899 C C . GLN B 1 14 ? 19.094 -2.432 -21.938 1 88.94 14 GLN B C 1
ATOM 4901 O O . GLN B 1 14 ? 19.984 -2.301 -21.094 1 88.94 14 GLN B O 1
ATOM 4906 N N . MET B 1 15 ? 17.906 -2.775 -21.688 1 90.56 15 MET B N 1
ATOM 4907 C CA . MET B 1 15 ? 17.5 -3.008 -20.312 1 90.56 15 MET B CA 1
ATOM 4908 C C . MET B 1 15 ? 18.188 -4.234 -19.734 1 90.56 15 MET B C 1
ATOM 4910 O O . MET B 1 15 ? 18.672 -4.199 -18.609 1 90.56 15 MET B O 1
ATOM 4914 N N . LEU B 1 16 ? 18.266 -5.27 -20.547 1 89.75 16 LEU B N 1
ATOM 4915 C CA . LEU B 1 16 ? 18.938 -6.496 -20.109 1 89.75 16 LEU B CA 1
ATOM 4916 C C . LEU B 1 16 ? 20.438 -6.273 -19.953 1 89.75 16 LEU B C 1
ATOM 4918 O O . LEU B 1 16 ? 21.047 -6.824 -19.031 1 89.75 16 LEU B O 1
ATOM 4922 N N . ARG B 1 17 ? 20.969 -5.492 -20.828 1 91.19 17 ARG B N 1
ATOM 4923 C CA . ARG B 1 17 ? 22.391 -5.172 -20.734 1 91.19 17 ARG B CA 1
ATOM 4924 C C . ARG B 1 17 ? 22.703 -4.367 -19.484 1 91.19 17 ARG B C 1
ATOM 4926 O O . ARG B 1 17 ? 23.719 -4.609 -18.812 1 91.19 17 ARG B O 1
ATOM 4933 N N . TRP B 1 18 ? 21.875 -3.426 -19.203 1 92.19 18 TRP B N 1
ATOM 4934 C CA . TRP B 1 18 ? 22.047 -2.627 -18 1 92.19 18 TRP B CA 1
ATOM 4935 C C . TRP B 1 18 ? 22.016 -3.506 -16.75 1 92.19 18 TRP B C 1
ATOM 4937 O O . TRP B 1 18 ? 22.875 -3.371 -15.875 1 92.19 18 TRP B O 1
ATOM 4947 N N . LEU B 1 19 ? 21.047 -4.391 -16.703 1 92.12 19 LEU B N 1
ATOM 4948 C CA . LEU B 1 19 ? 20.906 -5.285 -15.562 1 92.12 19 LEU B CA 1
ATOM 4949 C C . LEU B 1 19 ? 22.125 -6.203 -15.438 1 92.12 19 LEU B C 1
ATOM 4951 O O . LEU B 1 19 ? 22.625 -6.43 -14.336 1 92.12 19 LEU B O 1
ATOM 4955 N N . TRP B 1 20 ? 22.562 -6.738 -16.547 1 92.44 20 TRP B N 1
ATOM 4956 C CA . TRP B 1 20 ? 23.688 -7.664 -16.562 1 92.44 20 TRP B CA 1
ATOM 4957 C C . TRP B 1 20 ? 24.969 -6.965 -16.156 1 92.44 20 TRP B C 1
ATOM 4959 O O . TRP B 1 20 ? 25.688 -7.438 -15.266 1 92.44 20 TRP B O 1
ATOM 4969 N N . VAL B 1 21 ? 25.266 -5.801 -16.688 1 93.19 21 VAL B N 1
ATOM 4970 C CA . VAL B 1 21 ? 26.531 -5.113 -16.5 1 93.19 21 VAL B CA 1
ATOM 4971 C C . VAL B 1 21 ? 26.625 -4.535 -15.094 1 93.19 21 VAL B C 1
ATOM 4973 O O . VAL B 1 21 ? 27.656 -4.625 -14.438 1 93.19 21 VAL B O 1
ATOM 4976 N N . ASN B 1 22 ? 25.547 -4.094 -14.57 1 92.69 22 ASN B N 1
ATOM 4977 C CA . ASN B 1 22 ? 25.625 -3.322 -13.336 1 92.69 22 ASN B CA 1
ATOM 4978 C C . ASN B 1 22 ? 25.328 -4.188 -12.109 1 92.69 22 ASN B C 1
ATOM 4980 O O . ASN B 1 22 ? 25.828 -3.912 -11.016 1 92.69 22 ASN B O 1
ATOM 4984 N N . TYR B 1 23 ? 24.531 -5.289 -12.297 1 93.38 23 TYR B N 1
ATOM 4985 C CA . TYR B 1 23 ? 24.078 -5.906 -11.055 1 93.38 23 TYR B CA 1
ATOM 4986 C C . TYR B 1 23 ? 24.203 -7.422 -11.125 1 93.38 23 TYR B C 1
ATOM 4988 O O . TYR B 1 23 ? 24.203 -8.102 -10.094 1 93.38 23 TYR B O 1
ATOM 4996 N N . LEU B 1 24 ? 24.344 -8.047 -12.289 1 94.62 24 LEU B N 1
ATOM 4997 C CA . LEU B 1 24 ? 24.406 -9.5 -12.375 1 94.62 24 LEU B CA 1
ATOM 4998 C C . LEU B 1 24 ? 25.812 -9.961 -12.727 1 94.62 24 LEU B C 1
ATOM 5000 O O . LEU B 1 24 ? 26.203 -11.086 -12.398 1 94.62 24 LEU B O 1
ATOM 5004 N N . SER B 1 25 ? 26.641 -9.094 -13.312 1 94.12 25 SER B N 1
ATOM 5005 C CA . SER B 1 25 ? 27.984 -9.461 -13.766 1 94.12 25 SER B CA 1
ATOM 5006 C C . SER B 1 25 ? 28.891 -9.797 -12.594 1 94.12 25 SER B C 1
ATOM 5008 O O . SER B 1 25 ? 29.797 -10.617 -12.727 1 94.12 25 SER B O 1
ATOM 5010 N N . ASP B 1 26 ? 28.609 -9.219 -11.438 1 92.62 26 ASP B N 1
ATOM 5011 C CA . ASP B 1 26 ? 29.422 -9.492 -10.25 1 92.62 26 ASP B CA 1
ATOM 5012 C C . ASP B 1 26 ? 29.234 -10.938 -9.789 1 92.62 26 ASP B C 1
ATOM 5014 O O . ASP B 1 26 ? 30.094 -11.484 -9.094 1 92.62 26 ASP B O 1
ATOM 5018 N N . PHE B 1 27 ? 28.156 -11.516 -10.25 1 94.94 27 PHE B N 1
ATOM 5019 C CA . PHE B 1 27 ? 27.828 -12.875 -9.836 1 94.94 27 PHE B CA 1
ATOM 5020 C C . PHE B 1 27 ? 27.938 -13.844 -11.008 1 94.94 27 PHE B C 1
ATOM 5022 O O . PHE B 1 27 ? 27.266 -14.875 -11.031 1 94.94 27 PHE B O 1
ATOM 5029 N N . LYS B 1 28 ? 28.75 -13.523 -11.977 1 94.62 28 LYS B N 1
ATOM 5030 C CA . LYS B 1 28 ? 28.812 -14.297 -13.211 1 94.62 28 LYS B CA 1
ATOM 5031 C C . LYS B 1 28 ? 29.188 -15.75 -12.938 1 94.62 28 LYS B C 1
ATOM 5033 O O . LYS B 1 28 ? 28.656 -16.672 -13.57 1 94.62 28 LYS B O 1
ATOM 5038 N N . VAL B 1 29 ? 30.078 -15.984 -11.961 1 95.19 29 VAL B N 1
ATOM 5039 C CA . VAL B 1 29 ? 30.516 -17.344 -11.664 1 95.19 29 VAL B CA 1
ATOM 5040 C C . VAL B 1 29 ? 29.375 -18.125 -11 1 95.19 29 VAL B C 1
ATOM 5042 O O . VAL B 1 29 ? 29.094 -19.25 -11.383 1 95.19 29 VAL B O 1
ATOM 5045 N N . TRP B 1 30 ? 28.734 -17.469 -10.031 1 95.06 30 TRP B N 1
ATOM 5046 C CA . TRP B 1 30 ? 27.594 -18.094 -9.359 1 95.06 30 TRP B CA 1
ATOM 5047 C C . TRP B 1 30 ? 26.469 -18.375 -10.336 1 95.06 30 TRP B C 1
ATOM 5049 O O . TRP B 1 30 ? 25.828 -19.438 -10.281 1 95.06 30 TRP B O 1
ATOM 5059 N N . LEU B 1 31 ? 26.266 -17.469 -11.211 1 95.75 31 LEU B N 1
ATOM 5060 C CA . LEU B 1 31 ? 25.219 -17.609 -12.211 1 95.75 31 LEU B CA 1
ATOM 5061 C C . LEU B 1 31 ? 25.547 -18.734 -13.188 1 95.75 31 LEU B C 1
ATOM 5063 O O . LEU B 1 31 ? 24.672 -19.5 -13.578 1 95.75 31 LEU B O 1
ATOM 5067 N N . ALA B 1 32 ? 26.781 -18.859 -13.602 1 96 32 ALA B N 1
ATOM 5068 C CA . ALA B 1 32 ? 27.203 -19.922 -14.516 1 96 32 ALA B CA 1
ATOM 5069 C C . ALA B 1 32 ? 27 -21.297 -13.898 1 96 32 ALA B C 1
ATOM 5071 O O . ALA B 1 32 ? 26.516 -22.219 -14.555 1 96 32 ALA B O 1
ATOM 5072 N N . ILE B 1 33 ? 27.359 -21.375 -12.664 1 96.56 33 ILE B N 1
ATOM 5073 C CA . ILE B 1 33 ? 27.188 -22.641 -11.961 1 96.56 33 ILE B CA 1
ATOM 5074 C C . ILE B 1 33 ? 25.703 -22.984 -11.875 1 96.56 33 ILE B C 1
ATOM 5076 O O . ILE B 1 33 ? 25.312 -24.125 -12.125 1 96.56 33 ILE B O 1
ATOM 5080 N N . ALA B 1 34 ? 24.922 -21.984 -11.547 1 95.94 34 ALA B N 1
ATOM 5081 C CA . ALA B 1 34 ? 23.484 -22.203 -11.445 1 95.94 34 ALA B CA 1
ATOM 5082 C C . ALA B 1 34 ? 22.891 -22.609 -12.789 1 95.94 34 ALA B C 1
ATOM 5084 O O . ALA B 1 34 ? 22.062 -23.516 -12.859 1 95.94 34 ALA B O 1
ATOM 5085 N N . VAL B 1 35 ? 23.344 -22.016 -13.82 1 95.94 35 VAL B N 1
ATOM 5086 C CA . VAL B 1 35 ? 22.859 -22.297 -15.164 1 95.94 35 VAL B CA 1
ATOM 5087 C C . VAL B 1 35 ? 23.234 -23.719 -15.562 1 95.94 35 VAL B C 1
ATOM 5089 O O . VAL B 1 35 ? 22.422 -24.469 -16.125 1 95.94 35 VAL B O 1
ATOM 5092 N N . ILE B 1 36 ? 24.422 -24.125 -15.242 1 96.75 36 ILE B N 1
ATOM 5093 C CA . ILE B 1 36 ? 24.875 -25.469 -15.547 1 96.75 36 ILE B CA 1
ATOM 5094 C C . ILE B 1 36 ? 24.031 -26.484 -14.781 1 96.75 36 ILE B C 1
ATOM 5096 O O . ILE B 1 36 ? 23.594 -27.5 -15.344 1 96.75 36 ILE B O 1
ATOM 5100 N N . LEU B 1 37 ? 23.812 -26.219 -13.586 1 96.62 37 LEU B N 1
ATOM 5101 C CA . LEU B 1 37 ? 23 -27.125 -12.781 1 96.62 37 LEU B CA 1
ATOM 5102 C C . LEU B 1 37 ? 21.562 -27.172 -13.312 1 96.62 37 LEU B C 1
ATOM 5104 O O . LEU B 1 37 ? 20.938 -28.234 -13.32 1 96.62 37 LEU B O 1
ATOM 5108 N N . MET B 1 38 ? 21.094 -26.062 -13.828 1 95.31 38 MET B N 1
ATOM 5109 C CA . MET B 1 38 ? 19.766 -26.016 -14.422 1 95.31 38 MET B CA 1
ATOM 5110 C C . MET B 1 38 ? 19.719 -26.828 -15.719 1 95.31 38 MET B C 1
ATOM 5112 O O . MET B 1 38 ? 18.734 -27.516 -15.984 1 95.31 38 MET B O 1
ATOM 5116 N N . MET B 1 39 ? 20.766 -26.734 -16.438 1 95.62 39 MET B N 1
ATOM 5117 C CA . MET B 1 39 ? 20.844 -27.5 -17.688 1 95.62 39 MET B CA 1
ATOM 5118 C C . MET B 1 39 ? 20.859 -29 -17.406 1 95.62 39 MET B C 1
ATOM 5120 O O . MET B 1 39 ? 20.203 -29.766 -18.109 1 95.62 39 MET B O 1
ATOM 5124 N N . ILE B 1 40 ? 21.547 -29.328 -16.375 1 96.31 40 ILE B N 1
ATOM 5125 C CA . ILE B 1 40 ? 21.562 -30.734 -15.961 1 96.31 40 ILE B CA 1
ATOM 5126 C C . ILE B 1 40 ? 20.156 -31.156 -15.555 1 96.31 40 ILE B C 1
ATOM 5128 O O . ILE B 1 40 ? 19.688 -32.219 -15.984 1 96.31 40 ILE B O 1
ATOM 5132 N N . GLU B 1 41 ? 19.531 -30.344 -14.828 1 93.06 41 GLU B N 1
ATOM 5133 C CA . GLU B 1 41 ? 18.172 -30.625 -14.406 1 93.06 41 GLU B CA 1
ATOM 5134 C C . GLU B 1 41 ? 17.234 -30.75 -15.602 1 93.06 41 GLU B C 1
ATOM 5136 O O . GLU B 1 41 ? 16.422 -31.656 -15.672 1 93.06 41 GLU B O 1
ATOM 5141 N N . GLY B 1 42 ? 17.391 -29.812 -16.5 1 92.44 42 GLY B N 1
ATOM 5142 C CA . GLY B 1 42 ? 16.578 -29.859 -17.719 1 92.44 42 GLY B CA 1
ATOM 5143 C C . GLY B 1 42 ? 16.828 -31.109 -18.547 1 92.44 42 GLY B C 1
ATOM 5144 O O . GLY B 1 42 ? 15.883 -31.688 -19.078 1 92.44 42 GLY B O 1
ATOM 5145 N N . ALA B 1 43 ? 17.984 -31.547 -18.562 1 94.38 43 ALA B N 1
ATOM 5146 C CA . ALA B 1 43 ? 18.375 -32.719 -19.344 1 94.38 43 ALA B CA 1
ATOM 5147 C C . ALA B 1 43 ? 17.828 -34 -18.703 1 94.38 43 ALA B C 1
ATOM 5149 O O . ALA B 1 43 ? 17.625 -35 -19.391 1 94.38 43 ALA B O 1
ATOM 5150 N N . THR B 1 44 ? 17.625 -33.906 -17.406 1 93.12 44 THR B N 1
ATOM 5151 C CA . THR B 1 44 ? 17.109 -35.094 -16.734 1 93.12 44 THR B CA 1
ATOM 5152 C C . THR B 1 44 ? 15.719 -35.469 -17.234 1 93.12 44 THR B C 1
ATOM 5154 O O . THR B 1 44 ? 15.32 -36.625 -17.203 1 93.12 44 THR B O 1
ATOM 5157 N N . PHE B 1 45 ? 14.938 -34.531 -17.75 1 90.31 45 PHE B N 1
ATOM 5158 C CA . PHE B 1 45 ? 13.609 -34.812 -18.281 1 90.31 45 PHE B CA 1
ATOM 5159 C C . PHE B 1 45 ? 13.695 -35.719 -19.516 1 90.31 45 PHE B C 1
ATOM 5161 O O . PHE B 1 45 ? 12.961 -36.688 -19.641 1 90.31 45 PHE B O 1
ATOM 5168 N N . GLY B 1 46 ? 14.609 -35.344 -20.359 1 90 46 GLY B N 1
ATOM 5169 C CA . GLY B 1 46 ? 14.836 -36.188 -21.531 1 90 46 GLY B CA 1
ATOM 5170 C C . GLY B 1 46 ? 15.383 -37.562 -21.188 1 90 46 GLY B C 1
ATOM 5171 O O . GLY B 1 46 ? 15.008 -38.562 -21.797 1 90 46 GLY B O 1
ATOM 5172 N N . SER B 1 47 ? 16.219 -37.562 -20.188 1 92.06 47 SER B N 1
ATOM 5173 C CA . SER B 1 47 ? 16.828 -38.844 -19.766 1 92.06 47 SER B CA 1
ATOM 5174 C C . SER B 1 47 ? 15.789 -39.812 -19.234 1 92.06 47 SER B C 1
ATOM 5176 O O . SER B 1 47 ? 15.852 -41 -19.5 1 92.06 47 SER B O 1
ATOM 5178 N N . ILE B 1 48 ? 14.883 -39.25 -18.516 1 88 48 ILE B N 1
ATOM 5179 C CA . ILE B 1 48 ? 13.828 -40.094 -17.953 1 88 48 ILE B CA 1
ATOM 5180 C C . ILE B 1 48 ? 12.984 -40.688 -19.094 1 88 48 ILE B C 1
ATOM 5182 O O . ILE B 1 48 ? 12.664 -41.875 -19.094 1 88 48 ILE B O 1
ATOM 5186 N N . SER B 1 49 ? 12.672 -39.844 -20 1 87.12 49 SER B N 1
ATOM 5187 C CA . SER B 1 49 ? 11.891 -40.312 -21.156 1 87.12 49 SER B CA 1
ATOM 5188 C C . SER B 1 49 ? 12.656 -41.344 -21.969 1 87.12 49 SER B C 1
ATOM 5190 O O . SER B 1 49 ? 12.07 -42.344 -22.406 1 87.12 49 SER B O 1
ATOM 5192 N N . PHE B 1 50 ? 13.891 -41.188 -22.109 1 88.38 50 PHE B N 1
ATOM 5193 C CA . PHE B 1 50 ? 14.719 -42.094 -22.891 1 88.38 50 PHE B CA 1
ATOM 5194 C C . PHE B 1 50 ? 14.812 -43.438 -22.203 1 88.38 50 PHE B C 1
ATOM 5196 O O . PHE B 1 50 ? 14.859 -44.469 -22.859 1 88.38 50 PHE B O 1
ATOM 5203 N N . MET B 1 51 ? 14.852 -43.438 -20.938 1 87.38 51 MET B N 1
ATOM 5204 C CA . MET B 1 51 ? 15.023 -44.656 -20.172 1 87.38 51 MET B CA 1
ATOM 5205 C C . MET B 1 51 ? 13.758 -45.5 -20.203 1 87.38 51 MET B C 1
ATOM 5207 O O . MET B 1 51 ? 13.789 -46.688 -19.891 1 87.38 51 MET B O 1
ATOM 5211 N N . MET B 1 52 ? 12.648 -44.969 -20.688 1 85.25 52 MET B N 1
ATOM 5212 C CA . MET B 1 52 ? 11.406 -45.719 -20.828 1 85.25 52 MET B CA 1
ATOM 5213 C C . MET B 1 52 ? 11.547 -46.812 -21.875 1 85.25 52 MET B C 1
ATOM 5215 O O . MET B 1 52 ? 10.961 -47.875 -21.75 1 85.25 52 MET B O 1
ATOM 5219 N N . GLN B 1 53 ? 12.344 -46.562 -22.906 1 85.94 53 GLN B N 1
ATOM 5220 C CA . GLN B 1 53 ? 12.477 -47.531 -24 1 85.94 53 GLN B CA 1
ATOM 5221 C C . GLN B 1 53 ? 13.125 -48.844 -23.5 1 85.94 53 GLN B C 1
ATOM 5223 O O . GLN B 1 53 ? 12.555 -49.906 -23.641 1 85.94 53 GLN B O 1
ATOM 5228 N N . PRO B 1 54 ? 14.305 -48.688 -22.859 1 84.12 54 PRO B N 1
ATOM 5229 C CA . PRO B 1 54 ? 14.891 -49.938 -22.359 1 84.12 54 PRO B CA 1
ATOM 5230 C C . PRO B 1 54 ? 14.055 -50.562 -21.266 1 84.12 54 PRO B C 1
ATOM 5232 O O . PRO B 1 54 ? 14.023 -51.781 -21.141 1 84.12 54 PRO B O 1
ATOM 5235 N N . MET B 1 55 ? 13.391 -49.844 -20.531 1 85.19 55 MET B N 1
ATOM 5236 C CA . MET B 1 55 ? 12.523 -50.375 -19.484 1 85.19 55 MET B CA 1
ATOM 5237 C C . MET B 1 55 ? 11.453 -51.281 -20.094 1 85.19 55 MET B C 1
ATOM 5239 O O . MET B 1 55 ? 11.258 -52.406 -19.641 1 85.19 55 MET B O 1
ATOM 5243 N N . PHE B 1 56 ? 10.914 -50.906 -21.156 1 82.62 56 PHE B N 1
ATOM 5244 C CA . PHE B 1 56 ? 9.82 -51.656 -21.75 1 82.62 56 PHE B CA 1
ATOM 5245 C C . PHE B 1 56 ? 10.359 -52.75 -22.688 1 82.62 56 PHE B C 1
ATOM 5247 O O . PHE B 1 56 ? 9.953 -53.906 -22.594 1 82.62 56 PHE B O 1
ATOM 5254 N N . ASP B 1 57 ? 11.289 -52.438 -23.531 1 82.88 57 ASP B N 1
ATOM 5255 C CA . ASP B 1 57 ? 11.758 -53.375 -24.547 1 82.88 57 ASP B CA 1
ATOM 5256 C C . ASP B 1 57 ? 12.617 -54.5 -23.922 1 82.88 57 ASP B C 1
ATOM 5258 O O . ASP B 1 57 ? 12.461 -55.656 -24.266 1 82.88 57 ASP B O 1
ATOM 5262 N N . ARG B 1 58 ? 13.477 -54.031 -22.984 1 82.31 58 ARG B N 1
ATOM 5263 C CA . ARG B 1 58 ? 14.414 -55.031 -22.453 1 82.31 58 ARG B CA 1
ATOM 5264 C C . ARG B 1 58 ? 13.859 -55.719 -21.203 1 82.31 58 ARG B C 1
ATOM 5266 O O . ARG B 1 58 ? 14.008 -56.906 -21.031 1 82.31 58 ARG B O 1
ATOM 5273 N N . VAL B 1 59 ? 13.203 -54.969 -20.438 1 79.19 59 VAL B N 1
ATOM 5274 C CA . VAL B 1 59 ? 12.773 -55.5 -19.156 1 79.19 59 VAL B CA 1
ATOM 5275 C C . VAL B 1 59 ? 11.391 -56.156 -19.297 1 79.19 59 VAL B C 1
ATOM 5277 O O . VAL B 1 59 ? 11.234 -57.344 -19.125 1 79.19 59 VAL B O 1
ATOM 5280 N N . PHE B 1 60 ? 10.438 -55.406 -19.812 1 77.25 60 PHE B N 1
ATOM 5281 C CA . PHE B 1 60 ? 9.055 -55.875 -19.766 1 77.25 60 PHE B CA 1
ATOM 5282 C C . PHE B 1 60 ? 8.773 -56.844 -20.922 1 77.25 60 PHE B C 1
ATOM 5284 O O . PHE B 1 60 ? 8.25 -57.938 -20.703 1 77.25 60 PHE B O 1
ATOM 5291 N N . VAL B 1 61 ? 9.117 -56.438 -22.094 1 75.94 61 VAL B N 1
ATOM 5292 C CA . VAL B 1 61 ? 8.82 -57.281 -23.25 1 75.94 61 VAL B CA 1
ATOM 5293 C C . VAL B 1 61 ? 9.922 -58.312 -23.438 1 75.94 61 VAL B C 1
ATOM 5295 O O . VAL B 1 61 ? 9.648 -59.5 -23.703 1 75.94 61 VAL B O 1
ATOM 5298 N N . GLY B 1 62 ? 11.164 -57.906 -23.219 1 79.75 62 GLY B N 1
ATOM 5299 C CA . GLY B 1 62 ? 12.297 -58.812 -23.422 1 79.75 62 GLY B CA 1
ATOM 5300 C C . GLY B 1 62 ? 12.477 -59.812 -22.281 1 79.75 62 GLY B C 1
ATOM 5301 O O . GLY B 1 62 ? 13.125 -60.844 -22.453 1 79.75 62 GLY B O 1
ATOM 5302 N N . GLY B 1 63 ? 12 -59.531 -21.078 1 79.69 63 GLY B N 1
ATOM 5303 C CA . GLY B 1 63 ? 12.039 -60.438 -19.938 1 79.69 63 GLY B CA 1
ATOM 5304 C C . GLY B 1 63 ? 13.422 -60.562 -19.328 1 79.69 63 GLY B C 1
ATOM 5305 O O . GLY B 1 63 ? 13.766 -61.594 -18.766 1 79.69 63 GLY B O 1
ATOM 5306 N N . GLU B 1 64 ? 14.289 -59.625 -19.625 1 84.69 64 GLU B N 1
ATOM 5307 C CA . GLU B 1 64 ? 15.633 -59.688 -19.062 1 84.69 64 GLU B CA 1
ATOM 5308 C C . GLU B 1 64 ? 15.641 -59.25 -17.594 1 84.69 64 GLU B C 1
ATOM 5310 O O . GLU B 1 64 ? 15.711 -58.031 -17.297 1 84.69 64 GLU B O 1
ATOM 5315 N N . ALA B 1 65 ? 15.688 -60.219 -16.719 1 81.31 65 ALA B N 1
ATOM 5316 C CA . ALA B 1 65 ? 15.594 -59.969 -15.289 1 81.31 65 ALA B CA 1
ATOM 5317 C C . ALA B 1 65 ? 16.781 -59.125 -14.805 1 81.31 65 ALA B C 1
ATOM 5319 O O . ALA B 1 65 ? 16.625 -58.312 -13.898 1 81.31 65 ALA B O 1
ATOM 5320 N N . GLY B 1 66 ? 17.922 -59.344 -15.352 1 80.88 66 GLY B N 1
ATOM 5321 C CA . GLY B 1 66 ? 19.109 -58.594 -14.945 1 80.88 66 GLY B CA 1
ATOM 5322 C C . GLY B 1 66 ? 19.016 -57.125 -15.258 1 80.88 66 GLY B C 1
ATOM 5323 O O . GLY B 1 66 ? 19.625 -56.281 -14.562 1 80.88 66 GLY B O 1
ATOM 5324 N N . SER B 1 67 ? 18.219 -56.812 -16.203 1 87.62 67 SER B N 1
ATOM 5325 C CA . SER B 1 67 ? 18.125 -55.406 -16.641 1 87.62 67 SER B CA 1
ATOM 5326 C C . SER B 1 67 ? 17.156 -54.625 -15.766 1 87.62 67 SER B C 1
ATOM 5328 O O . SER B 1 67 ? 17.109 -53.406 -15.844 1 87.62 67 SER B O 1
ATOM 5330 N N . ILE B 1 68 ? 16.484 -55.281 -14.883 1 87.31 68 ILE B N 1
ATOM 5331 C CA . ILE B 1 68 ? 15.523 -54.625 -14.016 1 87.31 68 ILE B CA 1
ATOM 5332 C C . ILE B 1 68 ? 16.25 -53.688 -13.055 1 87.31 68 ILE B C 1
ATOM 5334 O O . ILE B 1 68 ? 15.906 -52.5 -12.945 1 87.31 68 ILE B O 1
ATOM 5338 N N . TRP B 1 69 ? 17.281 -54.156 -12.43 1 87.38 69 TRP B N 1
ATOM 5339 C CA . TRP B 1 69 ? 18.016 -53.406 -11.438 1 87.38 69 TRP B CA 1
ATOM 5340 C C . TRP B 1 69 ? 18.812 -52.281 -12.109 1 87.38 69 TRP B C 1
ATOM 5342 O O . TRP B 1 69 ? 18.922 -51.188 -11.57 1 87.38 69 TRP B O 1
ATOM 5352 N N . THR B 1 70 ? 19.359 -52.562 -13.289 1 88.88 70 THR B N 1
ATOM 5353 C CA . THR B 1 70 ? 20.141 -51.562 -13.977 1 88.88 70 THR B CA 1
ATOM 5354 C C . THR B 1 70 ? 19.25 -50.375 -14.398 1 88.88 70 THR B C 1
ATOM 5356 O O . THR B 1 70 ? 19.594 -49.219 -14.164 1 88.88 70 THR B O 1
ATOM 5359 N N . VAL B 1 71 ? 18.109 -50.656 -14.977 1 89.06 71 VAL B N 1
ATOM 5360 C CA . VAL B 1 71 ? 17.203 -49.594 -15.414 1 89.06 71 VAL B CA 1
ATOM 5361 C C . VAL B 1 71 ? 16.609 -48.875 -14.203 1 89.06 71 VAL B C 1
ATOM 5363 O O . VAL B 1 71 ? 16.547 -47.656 -14.18 1 89.06 71 VAL B O 1
ATOM 5366 N N . GLY B 1 72 ? 16.219 -49.594 -13.164 1 88.62 72 GLY B N 1
ATOM 5367 C CA . GLY B 1 72 ? 15.688 -49 -11.953 1 88.62 72 GLY B CA 1
ATOM 5368 C C . GLY B 1 72 ? 16.672 -48.094 -11.25 1 88.62 72 GLY B C 1
ATOM 5369 O O . GLY B 1 72 ? 16.312 -47 -10.836 1 88.62 72 GLY B O 1
ATOM 5370 N N . LEU B 1 73 ? 17.875 -48.5 -11.148 1 92.19 73 LEU B N 1
ATOM 5371 C CA . LEU B 1 73 ? 18.906 -47.719 -10.461 1 92.19 73 LEU B CA 1
ATOM 5372 C C . LEU B 1 73 ? 19.281 -46.5 -11.273 1 92.19 73 LEU B C 1
ATOM 5374 O O . LEU B 1 73 ? 19.594 -45.438 -10.711 1 92.19 73 LEU B O 1
ATOM 5378 N N . VAL B 1 74 ? 19.297 -46.625 -12.578 1 92.88 74 VAL B N 1
ATOM 5379 C CA . VAL B 1 74 ? 19.578 -45.469 -13.422 1 92.88 74 VAL B CA 1
ATOM 5380 C C . VAL B 1 74 ? 18.484 -44.406 -13.25 1 92.88 74 VAL B C 1
ATOM 5382 O O . VAL B 1 74 ? 18.781 -43.219 -13.141 1 92.88 74 VAL B O 1
ATOM 5385 N N . ILE B 1 75 ? 17.25 -44.844 -13.227 1 90.25 75 ILE B N 1
ATOM 5386 C CA . ILE B 1 75 ? 16.141 -43.938 -13.047 1 90.25 75 ILE B CA 1
ATOM 5387 C C . ILE B 1 75 ? 16.219 -43.281 -11.672 1 90.25 75 ILE B C 1
ATOM 5389 O O . ILE B 1 75 ? 16.016 -42.062 -11.531 1 90.25 75 ILE B O 1
ATOM 5393 N N . LEU B 1 76 ? 16.516 -44.062 -10.609 1 91.38 76 LEU B N 1
ATOM 5394 C CA . LEU B 1 76 ? 16.703 -43.5 -9.273 1 91.38 76 LEU B CA 1
ATOM 5395 C C . LEU B 1 76 ? 17.812 -42.469 -9.273 1 91.38 76 LEU B C 1
ATOM 5397 O O . LEU B 1 76 ? 17.688 -41.406 -8.648 1 91.38 76 LEU B O 1
ATOM 5401 N N . ALA B 1 77 ? 18.922 -42.781 -9.93 1 94.75 77 ALA B N 1
ATOM 5402 C CA . ALA B 1 77 ? 20.031 -41.875 -10.016 1 94.75 77 ALA B CA 1
ATOM 5403 C C . ALA B 1 77 ? 19.609 -40.562 -10.688 1 94.75 77 ALA B C 1
ATOM 5405 O O . ALA B 1 77 ? 20.047 -39.469 -10.273 1 94.75 77 ALA B O 1
ATOM 5406 N N . ILE B 1 78 ? 18.812 -40.625 -11.719 1 93.94 78 ILE B N 1
ATOM 5407 C CA . ILE B 1 78 ? 18.328 -39.469 -12.43 1 93.94 78 ILE B CA 1
ATOM 5408 C C . ILE B 1 78 ? 17.5 -38.594 -11.484 1 93.94 78 ILE B C 1
ATOM 5410 O O . ILE B 1 78 ? 17.688 -37.375 -11.422 1 93.94 78 ILE B O 1
ATOM 5414 N N . PHE B 1 79 ? 16.656 -39.188 -10.688 1 90.88 79 PHE B N 1
ATOM 5415 C CA . PHE B 1 79 ? 15.812 -38.438 -9.758 1 90.88 79 PHE B CA 1
ATOM 5416 C C . PHE B 1 79 ? 16.641 -37.812 -8.648 1 90.88 79 PHE B C 1
ATOM 5418 O O . PHE B 1 79 ? 16.375 -36.688 -8.203 1 90.88 79 PHE B O 1
ATOM 5425 N N . LEU B 1 80 ? 17.641 -38.5 -8.203 1 94.38 80 LEU B N 1
ATOM 5426 C CA . LEU B 1 80 ? 18.516 -38 -7.16 1 94.38 80 LEU B CA 1
ATOM 5427 C C . LEU B 1 80 ? 19.328 -36.812 -7.676 1 94.38 80 LEU B C 1
ATOM 5429 O O . LEU B 1 80 ? 19.484 -35.812 -6.969 1 94.38 80 LEU B O 1
ATOM 5433 N N . VAL B 1 81 ? 19.859 -36.938 -8.891 1 95.44 81 VAL B N 1
ATOM 5434 C CA . VAL B 1 81 ? 20.578 -35.844 -9.508 1 95.44 81 VAL B CA 1
ATOM 5435 C C . VAL B 1 81 ? 19.656 -34.625 -9.648 1 95.44 81 VAL B C 1
ATOM 5437 O O . VAL B 1 81 ? 20.062 -33.5 -9.359 1 95.44 81 VAL B O 1
ATOM 5440 N N . ARG B 1 82 ? 18.484 -34.875 -10.023 1 92.25 82 ARG B N 1
ATOM 5441 C CA . ARG B 1 82 ? 17.5 -33.812 -10.18 1 92.25 82 ARG B CA 1
ATOM 5442 C C . ARG B 1 82 ? 17.219 -33.125 -8.852 1 92.25 82 ARG B C 1
ATOM 5444 O O . ARG B 1 82 ? 17.156 -31.891 -8.789 1 92.25 82 ARG B O 1
ATOM 5451 N N . ALA B 1 83 ? 17.047 -33.875 -7.781 1 91.38 83 ALA B N 1
ATOM 5452 C CA . ALA B 1 83 ? 16.766 -33.344 -6.453 1 91.38 83 ALA B CA 1
ATOM 5453 C C . ALA B 1 83 ? 17.906 -32.438 -5.973 1 91.38 83 ALA B C 1
ATOM 5455 O O . ALA B 1 83 ? 17.656 -31.344 -5.492 1 91.38 83 ALA B O 1
ATOM 5456 N N . VAL B 1 84 ? 19.078 -32.906 -6.172 1 94.94 84 VAL B N 1
ATOM 5457 C CA . VAL B 1 84 ? 20.25 -32.188 -5.695 1 94.94 84 VAL B CA 1
ATOM 5458 C C . VAL B 1 84 ? 20.453 -30.922 -6.547 1 94.94 84 VAL B C 1
ATOM 5460 O O . VAL B 1 84 ? 20.688 -29.844 -6.016 1 94.94 84 VAL B O 1
ATOM 5463 N N . THR B 1 85 ? 20.406 -31.094 -7.871 1 95.19 85 THR B N 1
ATOM 5464 C CA . THR B 1 85 ? 20.641 -29.953 -8.758 1 95.19 85 THR B CA 1
ATOM 5465 C C . THR B 1 85 ? 19.547 -28.906 -8.562 1 95.19 85 THR B C 1
ATOM 5467 O O . THR B 1 85 ? 19.828 -27.703 -8.562 1 95.19 85 THR B O 1
ATOM 5470 N N . ALA B 1 86 ? 18.328 -29.312 -8.32 1 93.12 86 ALA B N 1
ATOM 5471 C CA . ALA B 1 86 ? 17.234 -28.391 -8.102 1 93.12 86 ALA B CA 1
ATOM 5472 C C . ALA B 1 86 ? 17.422 -27.609 -6.801 1 93.12 86 ALA B C 1
ATOM 5474 O O . ALA B 1 86 ? 17.25 -26.391 -6.77 1 93.12 86 ALA B O 1
ATOM 5475 N N . LEU B 1 87 ? 17.781 -28.328 -5.754 1 92.62 87 LEU B N 1
ATOM 5476 C CA . LEU B 1 87 ? 18 -27.703 -4.449 1 92.62 87 LEU B CA 1
ATOM 5477 C C . LEU B 1 87 ? 19.109 -26.672 -4.516 1 92.62 87 LEU B C 1
ATOM 5479 O O . LEU B 1 87 ? 18.922 -25.516 -4.129 1 92.62 87 LEU B O 1
ATOM 5483 N N . VAL B 1 88 ? 20.156 -27.047 -5.082 1 95.19 88 VAL B N 1
ATOM 5484 C CA . VAL B 1 88 ? 21.359 -26.219 -5.066 1 95.19 88 VAL B CA 1
ATOM 5485 C C . VAL B 1 88 ? 21.156 -25 -5.969 1 95.19 88 VAL B C 1
ATOM 5487 O O . VAL B 1 88 ? 21.422 -23.859 -5.566 1 95.19 88 VAL B O 1
ATOM 5490 N N . GLN B 1 89 ? 20.703 -25.25 -7.098 1 95 89 GLN B N 1
ATOM 5491 C CA . GLN B 1 89 ? 20.578 -24.109 -8.016 1 95 89 GLN B CA 1
ATOM 5492 C C . GLN B 1 89 ? 19.5 -23.141 -7.562 1 95 89 GLN B C 1
ATOM 5494 O O . GLN B 1 89 ? 19.641 -21.938 -7.723 1 95 89 GLN B O 1
ATOM 5499 N N . ASN B 1 90 ? 18.375 -23.625 -6.977 1 94 90 ASN B N 1
ATOM 5500 C CA . ASN B 1 90 ? 17.328 -22.734 -6.496 1 94 90 ASN B CA 1
ATOM 5501 C C . ASN B 1 90 ? 17.812 -21.844 -5.352 1 94 90 ASN B C 1
ATOM 5503 O O . ASN B 1 90 ? 17.484 -20.656 -5.301 1 94 90 ASN B O 1
ATOM 5507 N N . VAL B 1 91 ? 18.547 -22.422 -4.465 1 93.88 91 VAL B N 1
ATOM 5508 C CA . VAL B 1 91 ? 19.094 -21.656 -3.34 1 93.88 91 VAL B CA 1
ATOM 5509 C C . VAL B 1 91 ? 20.125 -20.656 -3.84 1 93.88 91 VAL B C 1
ATOM 5511 O O . VAL B 1 91 ? 20.141 -19.5 -3.389 1 93.88 91 VAL B O 1
ATOM 5514 N N . MET B 1 92 ? 20.922 -21.109 -4.758 1 95.06 92 MET B N 1
ATOM 5515 C CA . MET B 1 92 ? 21.922 -20.219 -5.344 1 95.06 92 MET B CA 1
ATOM 5516 C C . MET B 1 92 ? 21.266 -19.062 -6.074 1 95.06 92 MET B C 1
ATOM 5518 O O . MET B 1 92 ? 21.688 -17.906 -5.949 1 95.06 92 MET B O 1
ATOM 5522 N N . MET B 1 93 ? 20.266 -19.375 -6.816 1 94.75 93 MET B N 1
ATOM 5523 C CA . MET B 1 93 ? 19.531 -18.344 -7.547 1 94.75 93 MET B CA 1
ATOM 5524 C C . MET B 1 93 ? 18.891 -17.359 -6.586 1 94.75 93 MET B C 1
ATOM 5526 O O . MET B 1 93 ? 18.844 -16.156 -6.859 1 94.75 93 MET B O 1
ATOM 5530 N N . LYS B 1 94 ? 18.375 -17.844 -5.461 1 93.81 94 LYS B N 1
ATOM 5531 C CA . LYS B 1 94 ? 17.797 -16.969 -4.449 1 93.81 94 LYS B CA 1
ATOM 5532 C C . LYS B 1 94 ? 18.859 -16.047 -3.852 1 93.81 94 LYS B C 1
ATOM 5534 O O . LYS B 1 94 ? 18.609 -14.859 -3.625 1 93.81 94 LYS B O 1
ATOM 5539 N N . TYR B 1 95 ? 19.984 -16.609 -3.643 1 94.94 95 TYR B N 1
ATOM 5540 C CA . TYR B 1 95 ? 21.094 -15.836 -3.115 1 94.94 95 TYR B CA 1
ATOM 5541 C C . TYR B 1 95 ? 21.484 -14.719 -4.074 1 94.94 95 TYR B C 1
ATOM 5543 O O . TYR B 1 95 ? 21.609 -13.555 -3.67 1 94.94 95 TYR B O 1
ATOM 5551 N N . ILE B 1 96 ? 21.625 -15.047 -5.309 1 95.44 96 ILE B N 1
ATOM 5552 C CA . ILE B 1 96 ? 22.016 -14.07 -6.32 1 95.44 96 ILE B CA 1
ATOM 5553 C C . ILE B 1 96 ? 20.922 -13.016 -6.465 1 95.44 96 ILE B C 1
ATOM 5555 O O . ILE B 1 96 ? 21.203 -11.82 -6.566 1 95.44 96 ILE B O 1
ATOM 5559 N N . SER B 1 97 ? 19.672 -13.461 -6.461 1 95.31 97 SER B N 1
ATOM 5560 C CA . SER B 1 97 ? 18.516 -12.578 -6.625 1 95.31 97 SER B CA 1
ATOM 5561 C C . SER B 1 97 ? 18.438 -11.57 -5.484 1 95.31 97 SER B C 1
ATOM 5563 O O . SER B 1 97 ? 18.266 -10.367 -5.715 1 95.31 97 SER B O 1
ATOM 5565 N N . GLN B 1 98 ? 18.672 -12.07 -4.277 1 94.12 98 GLN B N 1
ATOM 5566 C CA . GLN B 1 98 ? 18.562 -11.203 -3.111 1 94.12 98 GLN B CA 1
ATOM 5567 C C . GLN B 1 98 ? 19.75 -10.25 -3.02 1 94.12 98 GLN B C 1
ATOM 5569 O O . GLN B 1 98 ? 19.594 -9.062 -2.732 1 94.12 98 GLN B O 1
ATOM 5574 N N . ARG B 1 99 ? 20.906 -10.781 -3.283 1 94.69 99 ARG B N 1
ATOM 5575 C CA . ARG B 1 99 ? 22.109 -9.953 -3.191 1 94.69 99 ARG B CA 1
ATOM 5576 C C . ARG B 1 99 ? 22.125 -8.891 -4.285 1 94.69 99 ARG B C 1
ATOM 5578 O O . ARG B 1 99 ? 22.469 -7.738 -4.023 1 94.69 99 ARG B O 1
ATOM 5585 N N . SER B 1 100 ? 21.828 -9.281 -5.477 1 95.06 100 SER B N 1
ATOM 5586 C CA . SER B 1 100 ? 21.781 -8.312 -6.562 1 95.06 100 SER B CA 1
ATOM 5587 C C . SER B 1 100 ? 20.672 -7.285 -6.324 1 95.06 100 SER B C 1
ATOM 5589 O O . SER B 1 100 ? 20.844 -6.102 -6.621 1 95.06 100 SER B O 1
ATOM 5591 N N . GLY B 1 101 ? 19.5 -7.766 -5.84 1 95.12 101 GLY B N 1
ATOM 5592 C CA . GLY B 1 101 ? 18.406 -6.855 -5.492 1 95.12 101 GLY B CA 1
ATOM 5593 C C . GLY B 1 101 ? 18.797 -5.855 -4.418 1 95.12 101 GLY B C 1
ATOM 5594 O O . GLY B 1 101 ? 18.406 -4.688 -4.48 1 95.12 101 GLY B O 1
ATOM 5595 N N . GLU B 1 102 ? 19.625 -6.309 -3.48 1 94.62 102 GLU B N 1
ATOM 5596 C CA . GLU B 1 102 ? 20.078 -5.441 -2.402 1 94.62 102 GLU B CA 1
ATOM 5597 C C . GLU B 1 102 ? 21.031 -4.367 -2.928 1 94.62 102 GLU B C 1
ATOM 5599 O O . GLU B 1 102 ? 20.984 -3.215 -2.496 1 94.62 102 GLU B O 1
ATOM 5604 N N . ASN B 1 103 ? 21.875 -4.773 -3.768 1 95.44 103 ASN B N 1
ATOM 5605 C CA . ASN B 1 103 ? 22.781 -3.805 -4.379 1 95.44 103 ASN B CA 1
ATOM 5606 C C . ASN B 1 103 ? 22 -2.732 -5.148 1 95.44 103 ASN B C 1
ATOM 5608 O O . ASN B 1 103 ? 22.344 -1.549 -5.07 1 95.44 103 ASN B O 1
ATOM 5612 N N . LEU B 1 104 ? 21.062 -3.195 -5.828 1 95.56 104 LEU B N 1
ATOM 5613 C CA . LEU B 1 104 ? 20.234 -2.268 -6.598 1 95.56 104 LEU B CA 1
ATOM 5614 C C . LEU B 1 104 ? 19.469 -1.326 -5.676 1 95.56 104 LEU B C 1
ATOM 5616 O O . LEU B 1 104 ? 19.391 -0.123 -5.93 1 95.56 104 LEU B O 1
ATOM 5620 N N . ARG B 1 105 ? 18.891 -1.869 -4.645 1 96.12 105 ARG B N 1
ATOM 5621 C CA . ARG B 1 105 ? 18.172 -1.057 -3.678 1 96.12 105 ARG B CA 1
ATOM 5622 C C . ARG B 1 105 ? 19.094 -0.038 -3.014 1 96.12 105 ARG B C 1
ATOM 5624 O O . ARG B 1 105 ? 18.703 1.114 -2.807 1 96.12 105 ARG B O 1
ATOM 5631 N N . SER B 1 106 ? 20.234 -0.496 -2.662 1 95.38 106 SER B N 1
ATOM 5632 C CA . SER B 1 106 ? 21.234 0.38 -2.039 1 95.38 106 SER B CA 1
ATOM 5633 C C . SER B 1 106 ? 21.594 1.541 -2.957 1 95.38 106 SER B C 1
ATOM 5635 O O . SER B 1 106 ? 21.609 2.697 -2.531 1 95.38 106 SER B O 1
ATOM 5637 N N . ASP B 1 107 ? 21.828 1.226 -4.184 1 95.38 107 ASP B N 1
ATOM 5638 C CA . ASP B 1 107 ? 22.188 2.252 -5.16 1 95.38 107 ASP B CA 1
ATOM 5639 C C . ASP B 1 107 ? 21.031 3.217 -5.391 1 95.38 107 ASP B C 1
ATOM 5641 O O . ASP B 1 107 ? 21.234 4.426 -5.52 1 95.38 107 ASP B O 1
ATOM 5645 N N . LEU B 1 108 ? 19.859 2.631 -5.469 1 95.38 108 LEU B N 1
ATOM 5646 C CA . LEU B 1 108 ? 18.672 3.447 -5.699 1 95.38 108 LEU B CA 1
ATOM 5647 C C . LEU B 1 108 ? 18.438 4.398 -4.531 1 95.38 108 LEU B C 1
ATOM 5649 O O . LEU B 1 108 ? 18.141 5.578 -4.734 1 95.38 108 LEU B O 1
ATOM 5653 N N . MET B 1 109 ? 18.594 3.863 -3.389 1 94.88 109 MET B N 1
ATOM 5654 C CA . MET B 1 109 ? 18.391 4.676 -2.193 1 94.88 109 MET B CA 1
ATOM 5655 C C . MET B 1 109 ? 19.406 5.812 -2.137 1 94.88 109 MET B C 1
ATOM 5657 O O . MET B 1 109 ? 19.047 6.965 -1.892 1 94.88 109 MET B O 1
ATOM 5661 N N . GLU B 1 110 ? 20.594 5.492 -2.354 1 94.44 110 GLU B N 1
ATOM 5662 C CA . GLU B 1 110 ? 21.672 6.492 -2.357 1 94.44 110 GLU B CA 1
ATOM 5663 C C . GLU B 1 110 ? 21.422 7.555 -3.422 1 94.44 110 GLU B C 1
ATOM 5665 O O . GLU B 1 110 ? 21.594 8.75 -3.166 1 94.44 110 GLU B O 1
ATOM 5670 N N . HIS B 1 111 ? 21 7.078 -4.551 1 94.81 111 HIS B N 1
ATOM 5671 C CA . HIS B 1 111 ? 20.75 7.984 -5.664 1 94.81 111 HIS B CA 1
ATOM 5672 C C . HIS B 1 111 ? 19.562 8.898 -5.375 1 94.81 111 HIS B C 1
ATOM 5674 O O . HIS B 1 111 ? 19.641 10.109 -5.594 1 94.81 111 HIS B O 1
ATOM 5680 N N . ILE B 1 112 ? 18.469 8.359 -4.875 1 95.19 112 ILE B N 1
ATOM 5681 C CA . ILE B 1 112 ? 17.25 9.117 -4.629 1 95.19 112 ILE B CA 1
ATOM 5682 C C . ILE B 1 112 ? 17.484 10.148 -3.533 1 95.19 112 ILE B C 1
ATOM 5684 O O . ILE B 1 112 ? 17.062 11.305 -3.646 1 95.19 112 ILE B O 1
ATOM 5688 N N . ILE B 1 113 ? 18.203 9.742 -2.521 1 93.38 113 ILE B N 1
ATOM 5689 C CA . ILE B 1 113 ? 18.516 10.656 -1.429 1 93.38 113 ILE B CA 1
ATOM 5690 C C . ILE B 1 113 ? 19.359 11.82 -1.952 1 93.38 113 ILE B C 1
ATOM 5692 O O . ILE B 1 113 ? 19.234 12.945 -1.475 1 93.38 113 ILE B O 1
ATOM 5696 N N . GLY B 1 114 ? 20.109 11.602 -2.984 1 91.88 114 GLY B N 1
ATOM 5697 C CA . GLY B 1 114 ? 21 12.602 -3.527 1 91.88 114 GLY B CA 1
ATOM 5698 C C . GLY B 1 114 ? 20.344 13.516 -4.543 1 91.88 114 GLY B C 1
ATOM 5699 O O . GLY B 1 114 ? 20.891 14.547 -4.922 1 91.88 114 GLY B O 1
ATOM 5700 N N . LEU B 1 115 ? 19.141 13.18 -4.914 1 92.75 115 LEU B N 1
ATOM 5701 C CA . LEU B 1 115 ? 18.438 13.977 -5.914 1 92.75 115 LEU B CA 1
ATOM 5702 C C . LEU B 1 115 ? 17.938 15.289 -5.316 1 92.75 115 LEU B C 1
ATOM 5704 O O . LEU B 1 115 ? 17.922 15.453 -4.094 1 92.75 115 LEU B O 1
ATOM 5708 N N . ASP B 1 116 ? 17.562 16.203 -6.227 1 91 116 ASP B N 1
ATOM 5709 C CA . ASP B 1 116 ? 17.156 17.547 -5.82 1 91 116 ASP B CA 1
ATOM 5710 C C . ASP B 1 116 ? 15.836 17.516 -5.066 1 91 116 ASP B C 1
ATOM 5712 O O . ASP B 1 116 ? 15.031 16.609 -5.254 1 91 116 ASP B O 1
ATOM 5716 N N . THR B 1 117 ? 15.68 18.484 -4.27 1 86.31 117 THR B N 1
ATOM 5717 C CA . THR B 1 117 ? 14.445 18.594 -3.51 1 86.31 117 THR B CA 1
ATOM 5718 C C . THR B 1 117 ? 13.242 18.734 -4.445 1 86.31 117 THR B C 1
ATOM 5720 O O . THR B 1 117 ? 12.148 18.266 -4.141 1 86.31 117 THR B O 1
ATOM 5723 N N . ALA B 1 118 ? 13.508 19.391 -5.559 1 81.44 118 ALA B N 1
ATOM 5724 C CA . ALA B 1 118 ? 12.445 19.547 -6.543 1 81.44 118 ALA B CA 1
ATOM 5725 C C . ALA B 1 118 ? 11.898 18.203 -6.992 1 81.44 118 ALA B C 1
ATOM 5727 O O . ALA B 1 118 ? 10.703 18.047 -7.238 1 81.44 118 ALA B O 1
ATOM 5728 N N . TYR B 1 119 ? 12.797 17.297 -7.109 1 87.06 119 TYR B N 1
ATOM 5729 C CA . TYR B 1 119 ? 12.391 15.945 -7.477 1 87.06 119 TYR B CA 1
ATOM 5730 C C . TYR B 1 119 ? 11.469 15.352 -6.418 1 87.06 119 TYR B C 1
ATOM 5732 O O . TYR B 1 119 ? 10.461 14.719 -6.75 1 87.06 119 TYR B O 1
ATOM 5740 N N . HIS B 1 120 ? 11.773 15.531 -5.195 1 86 120 HIS B N 1
ATOM 5741 C CA . HIS B 1 120 ? 11.016 14.953 -4.086 1 86 120 HIS B CA 1
ATOM 5742 C C . HIS B 1 120 ? 9.664 15.641 -3.924 1 86 120 HIS B C 1
ATOM 5744 O O . HIS B 1 120 ? 8.734 15.062 -3.357 1 86 120 HIS B O 1
ATOM 5750 N N . GLN B 1 121 ? 9.602 16.844 -4.344 1 77 121 GLN B N 1
ATOM 5751 C CA . GLN B 1 121 ? 8.328 17.562 -4.285 1 77 121 GLN B CA 1
ATOM 5752 C C . GLN B 1 121 ? 7.359 17.047 -5.34 1 77 121 GLN B C 1
ATOM 5754 O O . GLN B 1 121 ? 6.145 17.047 -5.129 1 77 121 GLN B O 1
ATOM 5759 N N . THR B 1 122 ? 7.926 16.531 -6.449 1 77.56 122 THR B N 1
ATOM 5760 C CA . THR B 1 122 ? 7.09 16.062 -7.547 1 77.56 122 THR B CA 1
ATOM 5761 C C . THR B 1 122 ? 6.836 14.57 -7.434 1 77.56 122 THR B C 1
ATOM 5763 O O . THR B 1 122 ? 5.898 14.047 -8.039 1 77.56 122 THR B O 1
ATOM 5766 N N . HIS B 1 123 ? 7.648 13.992 -6.676 1 83.56 123 HIS B N 1
ATOM 5767 C CA . HIS B 1 123 ? 7.504 12.555 -6.484 1 83.56 123 HIS B CA 1
ATOM 5768 C C . HIS B 1 123 ? 7.227 12.219 -5.023 1 83.56 123 HIS B C 1
ATOM 5770 O O . HIS B 1 123 ? 8.141 12.242 -4.195 1 83.56 123 HIS B O 1
ATOM 5776 N N . PRO B 1 124 ? 5.992 11.812 -4.699 1 81.44 124 PRO B N 1
ATOM 5777 C CA . PRO B 1 124 ? 5.637 11.523 -3.307 1 81.44 124 PRO B CA 1
ATOM 5778 C C . PRO B 1 124 ? 6.426 10.352 -2.73 1 81.44 124 PRO B C 1
ATOM 5780 O O . PRO B 1 124 ? 6.871 9.477 -3.477 1 81.44 124 PRO B O 1
ATOM 5783 N N . PRO B 1 125 ? 6.605 10.312 -1.396 1 83.62 125 PRO B N 1
ATOM 5784 C CA . PRO B 1 125 ? 7.387 9.273 -0.725 1 83.62 125 PRO B CA 1
ATOM 5785 C C . PRO B 1 125 ? 6.891 7.863 -1.044 1 83.62 125 PRO B C 1
ATOM 5787 O O . PRO B 1 125 ? 7.699 6.953 -1.239 1 83.62 125 PRO B O 1
ATOM 5790 N N . GLY B 1 126 ? 5.637 7.672 -1.119 1 77.44 126 GLY B N 1
ATOM 5791 C CA . GLY B 1 126 ? 5.102 6.359 -1.445 1 77.44 126 GLY B CA 1
ATOM 5792 C C . GLY B 1 126 ? 5.582 5.832 -2.783 1 77.44 126 GLY B C 1
ATOM 5793 O O . GLY B 1 126 ? 5.859 4.641 -2.924 1 77.44 126 GLY B O 1
ATOM 5794 N N . GLN B 1 127 ? 5.676 6.691 -3.736 1 83.62 127 GLN B N 1
ATOM 5795 C CA . GLN B 1 127 ? 6.156 6.301 -5.059 1 83.62 127 GLN B CA 1
ATOM 5796 C C . GLN B 1 127 ? 7.621 5.879 -5.008 1 83.62 127 GLN B C 1
ATOM 5798 O O . GLN B 1 127 ? 8.023 4.934 -5.688 1 83.62 127 GLN B O 1
ATOM 5803 N N . MET B 1 128 ? 8.352 6.59 -4.23 1 90.62 128 MET B N 1
ATOM 5804 C CA . MET B 1 128 ? 9.773 6.27 -4.105 1 90.62 128 MET B CA 1
ATOM 5805 C C . MET B 1 128 ? 9.969 4.922 -3.418 1 90.62 128 MET B C 1
ATOM 5807 O O . MET B 1 128 ? 10.836 4.141 -3.805 1 90.62 128 MET B O 1
ATOM 5811 N N . ILE B 1 129 ? 9.156 4.688 -2.432 1 89.19 129 ILE B N 1
ATOM 5812 C CA . ILE B 1 129 ? 9.211 3.406 -1.735 1 89.19 129 ILE B CA 1
ATOM 5813 C C . ILE B 1 129 ? 8.867 2.279 -2.705 1 89.19 129 ILE B C 1
ATOM 5815 O O . ILE B 1 129 ? 9.523 1.234 -2.713 1 89.19 129 ILE B O 1
ATOM 5819 N N . GLU B 1 130 ? 7.836 2.5 -3.551 1 85.12 130 GLU B N 1
ATOM 5820 C CA . GLU B 1 130 ? 7.422 1.503 -4.535 1 85.12 130 GLU B CA 1
ATOM 5821 C C . GLU B 1 130 ? 8.547 1.214 -5.531 1 85.12 130 GLU B C 1
ATOM 5823 O O . GLU B 1 130 ? 8.727 0.07 -5.953 1 85.12 130 GLU B O 1
ATOM 5828 N N . ARG B 1 131 ? 9.289 2.201 -5.84 1 90.19 131 ARG B N 1
ATOM 5829 C CA . ARG B 1 131 ? 10.398 2.016 -6.762 1 90.19 131 ARG B CA 1
ATOM 5830 C C . ARG B 1 131 ? 11.5 1.169 -6.129 1 90.19 131 ARG B C 1
ATOM 5832 O O . ARG B 1 131 ? 11.977 0.205 -6.734 1 90.19 131 ARG B O 1
ATOM 5839 N N . VAL B 1 132 ? 11.773 1.438 -4.914 1 93.19 132 VAL B N 1
ATOM 5840 C CA . VAL B 1 132 ? 12.906 0.8 -4.258 1 93.19 132 VAL B CA 1
ATOM 5841 C C . VAL B 1 132 ? 12.531 -0.62 -3.84 1 93.19 132 VAL B C 1
ATOM 5843 O O . VAL B 1 132 ? 13.367 -1.527 -3.883 1 93.19 132 VAL B O 1
ATOM 5846 N N . GLN B 1 133 ? 11.344 -0.809 -3.49 1 90.56 133 GLN B N 1
ATOM 5847 C CA . GLN B 1 133 ? 10.953 -2.119 -2.98 1 90.56 133 GLN B CA 1
ATOM 5848 C C . GLN B 1 133 ? 10.195 -2.92 -4.035 1 90.56 133 GLN B C 1
ATOM 5850 O O . GLN B 1 133 ? 10.664 -3.977 -4.473 1 90.56 133 GLN B O 1
ATOM 5855 N N . GLY B 1 134 ? 9.117 -2.35 -4.531 1 86.81 134 GLY B N 1
ATOM 5856 C CA . GLY B 1 134 ? 8.234 -3.062 -5.438 1 86.81 134 GLY B CA 1
ATOM 5857 C C . GLY B 1 134 ? 8.867 -3.354 -6.785 1 86.81 134 GLY B C 1
ATOM 5858 O O . GLY B 1 134 ? 8.898 -4.504 -7.227 1 86.81 134 GLY B O 1
ATOM 5859 N N . ASP B 1 135 ? 9.359 -2.383 -7.367 1 89.69 135 ASP B N 1
ATOM 5860 C CA . ASP B 1 135 ? 9.914 -2.533 -8.711 1 89.69 135 ASP B CA 1
ATOM 5861 C C . ASP B 1 135 ? 11.156 -3.416 -8.703 1 89.69 135 ASP B C 1
ATOM 5863 O O . ASP B 1 135 ? 11.352 -4.23 -9.602 1 89.69 135 ASP B O 1
ATOM 5867 N N . VAL B 1 136 ? 11.922 -3.271 -7.66 1 93.62 136 VAL B N 1
ATOM 5868 C CA . VAL B 1 136 ? 13.125 -4.094 -7.566 1 93.62 136 VAL B CA 1
ATOM 5869 C C . VAL B 1 136 ? 12.734 -5.551 -7.324 1 93.62 136 VAL B C 1
ATOM 5871 O O . VAL B 1 136 ? 13.344 -6.461 -7.891 1 93.62 136 VAL B O 1
ATOM 5874 N N . ALA B 1 137 ? 11.789 -5.758 -6.516 1 90.5 137 ALA B N 1
ATOM 5875 C CA . ALA B 1 137 ? 11.312 -7.117 -6.273 1 90.5 137 ALA B CA 1
ATOM 5876 C C . ALA B 1 137 ? 10.781 -7.746 -7.559 1 90.5 137 ALA B C 1
ATOM 5878 O O . ALA B 1 137 ? 11.055 -8.914 -7.844 1 90.5 137 ALA B O 1
ATOM 5879 N N . SER B 1 138 ? 10.031 -6.938 -8.281 1 87.44 138 SER B N 1
ATOM 5880 C CA . SER B 1 138 ? 9.492 -7.41 -9.547 1 87.44 138 SER B CA 1
ATOM 5881 C C . SER B 1 138 ? 10.609 -7.754 -10.531 1 87.44 138 SER B C 1
ATOM 5883 O O . SER B 1 138 ? 10.555 -8.781 -11.211 1 87.44 138 SER B O 1
ATOM 5885 N N . LEU B 1 139 ? 11.523 -6.93 -10.578 1 90 139 LEU B N 1
ATOM 5886 C CA . LEU B 1 139 ? 12.664 -7.148 -11.461 1 90 139 LEU B CA 1
ATOM 5887 C C . LEU B 1 139 ? 13.414 -8.422 -11.078 1 90 139 LEU B C 1
ATOM 5889 O O . LEU B 1 139 ? 13.766 -9.227 -11.945 1 90 139 LEU B O 1
ATOM 5893 N N . SER B 1 140 ? 13.633 -8.594 -9.797 1 92.44 140 SER B N 1
ATOM 5894 C CA . SER B 1 140 ? 14.359 -9.766 -9.312 1 92.44 140 SER B CA 1
ATOM 5895 C C . SER B 1 140 ? 13.594 -11.055 -9.625 1 92.44 140 SER B C 1
ATOM 5897 O O . SER B 1 140 ? 14.195 -12.055 -10.016 1 92.44 140 SER B O 1
ATOM 5899 N N . MET B 1 141 ? 12.344 -10.992 -9.508 1 87.69 141 MET B N 1
ATOM 5900 C CA . MET B 1 141 ? 11.508 -12.156 -9.789 1 87.69 141 MET B CA 1
ATOM 5901 C C . MET B 1 141 ? 11.531 -12.5 -11.281 1 87.69 141 MET B C 1
ATOM 5903 O O . MET B 1 141 ? 11.688 -13.656 -11.648 1 87.69 141 MET B O 1
ATOM 5907 N N . VAL B 1 142 ? 11.477 -11.484 -12.078 1 84.94 142 VAL B N 1
ATOM 5908 C CA . VAL B 1 142 ? 11.32 -11.695 -13.516 1 84.94 142 VAL B CA 1
ATOM 5909 C C . VAL B 1 142 ? 12.633 -12.195 -14.109 1 84.94 142 VAL B C 1
ATOM 5911 O O . VAL B 1 142 ? 12.648 -13.148 -14.891 1 84.94 142 VAL B O 1
ATOM 5914 N N . TRP B 1 143 ? 13.719 -11.562 -13.742 1 88.75 143 TRP B N 1
ATOM 5915 C CA . TRP B 1 143 ? 14.969 -12.016 -14.352 1 88.75 143 TRP B CA 1
ATOM 5916 C C . TRP B 1 143 ? 15.32 -13.422 -13.883 1 88.75 143 TRP B C 1
ATOM 5918 O O . TRP B 1 143 ? 15.891 -14.211 -14.641 1 88.75 143 TRP B O 1
ATOM 5928 N N . THR B 1 144 ? 14.938 -13.758 -12.641 1 91.69 144 THR B N 1
ATOM 5929 C CA . THR B 1 144 ? 15.133 -15.117 -12.164 1 91.69 144 THR B CA 1
ATOM 5930 C C . THR B 1 144 ? 14.297 -16.094 -12.984 1 91.69 144 THR B C 1
ATOM 5932 O O . THR B 1 144 ? 14.781 -17.172 -13.367 1 91.69 144 THR B O 1
ATOM 5935 N N . GLN B 1 145 ? 13.094 -15.734 -13.258 1 88.25 145 GLN B N 1
ATOM 5936 C CA . GLN B 1 145 ? 12.219 -16.578 -14.055 1 88.25 145 GLN B CA 1
ATOM 5937 C C . GLN B 1 145 ? 12.727 -16.719 -15.484 1 88.25 145 GLN B C 1
ATOM 5939 O O . GLN B 1 145 ? 12.625 -17.781 -16.094 1 88.25 145 GLN B O 1
ATOM 5944 N N . LEU B 1 146 ? 13.25 -15.672 -16.016 1 87.31 146 LEU B N 1
ATOM 5945 C CA . LEU B 1 146 ? 13.805 -15.688 -17.359 1 87.31 146 LEU B CA 1
ATOM 5946 C C . LEU B 1 146 ? 14.984 -16.641 -17.453 1 87.31 146 LEU B C 1
ATOM 5948 O O . LEU B 1 146 ? 15.055 -17.469 -18.375 1 87.31 146 LEU B O 1
ATOM 5952 N N . ILE B 1 147 ? 15.828 -16.562 -16.469 1 91.38 147 ILE B N 1
ATOM 5953 C CA . ILE B 1 147 ? 17.016 -17.422 -16.469 1 91.38 147 ILE B CA 1
ATOM 5954 C C . ILE B 1 147 ? 16.594 -18.875 -16.266 1 91.38 147 ILE B C 1
ATOM 5956 O O . ILE B 1 147 ? 17.078 -19.766 -16.969 1 91.38 147 ILE B O 1
ATOM 5960 N N . THR B 1 148 ? 15.68 -19.078 -15.359 1 91.31 148 THR B N 1
ATOM 5961 C CA . THR B 1 148 ? 15.203 -20.438 -15.133 1 91.31 148 THR B CA 1
ATOM 5962 C C . THR B 1 148 ? 14.477 -20.969 -16.359 1 91.31 148 THR B C 1
ATOM 5964 O O . THR B 1 148 ? 14.602 -22.141 -16.703 1 91.31 148 THR B O 1
ATOM 5967 N N . GLY B 1 149 ? 13.742 -20.125 -16.984 1 89.62 149 GLY B N 1
ATOM 5968 C CA . GLY B 1 149 ? 13.062 -20.516 -18.203 1 89.62 149 GLY B CA 1
ATOM 5969 C C . GLY B 1 149 ? 14.016 -20.906 -19.312 1 89.62 149 GLY B C 1
ATOM 5970 O O . GLY B 1 149 ? 13.867 -21.953 -19.938 1 89.62 149 GLY B O 1
ATOM 5971 N N . LEU B 1 150 ? 15 -20.234 -19.531 1 89 150 LEU B N 1
ATOM 5972 C CA . LEU B 1 150 ? 15.945 -20.438 -20.625 1 89 150 LEU B CA 1
ATOM 5973 C C . LEU B 1 150 ? 16.906 -21.578 -20.297 1 89 150 LEU B C 1
ATOM 5975 O O . LEU B 1 150 ? 17.25 -22.375 -21.172 1 89 150 LEU B O 1
ATOM 5979 N N . ALA B 1 151 ? 17.312 -21.594 -19.047 1 92.56 151 ALA B N 1
ATOM 5980 C CA . ALA B 1 151 ? 18.359 -22.531 -18.688 1 92.56 151 ALA B CA 1
ATOM 5981 C C . ALA B 1 151 ? 17.781 -23.906 -18.359 1 92.56 151 ALA B C 1
ATOM 5983 O O . ALA B 1 151 ? 18.375 -24.938 -18.703 1 92.56 151 ALA B O 1
ATOM 5984 N N . ARG B 1 152 ? 16.688 -23.891 -17.781 1 93.25 152 ARG B N 1
ATOM 5985 C CA . ARG B 1 152 ? 16.141 -25.172 -17.375 1 93.25 152 ARG B CA 1
ATOM 5986 C C . ARG B 1 152 ? 15.008 -25.609 -18.312 1 93.25 152 ARG B C 1
ATOM 5988 O O . ARG B 1 152 ? 15.055 -26.688 -18.891 1 93.25 152 ARG B O 1
ATOM 5995 N N . ASP B 1 153 ? 14.039 -24.766 -18.516 1 91.69 153 ASP B N 1
ATOM 5996 C CA . ASP B 1 153 ? 12.836 -25.156 -19.25 1 91.69 153 ASP B CA 1
ATOM 5997 C C . ASP B 1 153 ? 13.133 -25.312 -20.734 1 91.69 153 ASP B C 1
ATOM 5999 O O . ASP B 1 153 ? 12.641 -26.25 -21.375 1 91.69 153 ASP B O 1
ATOM 6003 N N . LEU B 1 154 ? 13.906 -24.484 -21.281 1 92.12 154 LEU B N 1
ATOM 6004 C CA . LEU B 1 154 ? 14.297 -24.625 -22.688 1 92.12 154 LEU B CA 1
ATOM 6005 C C . LEU B 1 154 ? 15.133 -25.875 -22.891 1 92.12 154 LEU B C 1
ATOM 6007 O O . LEU B 1 154 ? 14.938 -26.609 -23.875 1 92.12 154 LEU B O 1
ATOM 6011 N N . VAL B 1 155 ? 16.062 -26.078 -22.016 1 93.81 155 VAL B N 1
ATOM 6012 C CA . VAL B 1 155 ? 16.906 -27.266 -22.109 1 93.81 155 VAL B CA 1
ATOM 6013 C C . VAL B 1 155 ? 16.031 -28.516 -21.938 1 93.81 155 VAL B C 1
ATOM 6015 O O . VAL B 1 155 ? 16.25 -29.516 -22.609 1 93.81 155 VAL B O 1
ATOM 6018 N N . ALA B 1 156 ? 15.102 -28.453 -21.016 1 93.5 156 ALA B N 1
ATOM 6019 C CA . ALA B 1 156 ? 14.164 -29.562 -20.844 1 93.5 156 ALA B CA 1
ATOM 6020 C C . ALA B 1 156 ? 13.398 -29.828 -22.141 1 93.5 156 ALA B C 1
ATOM 6022 O O . ALA B 1 156 ? 13.281 -30.984 -22.562 1 93.5 156 ALA B O 1
ATOM 6023 N N . LEU B 1 157 ? 12.969 -28.781 -22.75 1 89.75 157 LEU B N 1
ATOM 6024 C CA . LEU B 1 157 ? 12.219 -28.906 -24 1 89.75 157 LEU B CA 1
ATOM 6025 C C . LEU B 1 157 ? 13.102 -29.484 -25.109 1 89.75 157 LEU B C 1
ATOM 6027 O O . LEU B 1 157 ? 12.688 -30.391 -25.828 1 89.75 157 LEU B O 1
ATOM 6031 N N . ILE B 1 158 ? 14.25 -28.953 -25.219 1 92.75 158 ILE B N 1
ATOM 6032 C CA . ILE B 1 158 ? 15.188 -29.422 -26.234 1 92.75 158 ILE B CA 1
ATOM 6033 C C . ILE B 1 158 ? 15.523 -30.891 -26 1 92.75 158 ILE B C 1
ATOM 6035 O O . ILE B 1 158 ? 15.547 -31.688 -26.953 1 92.75 158 ILE B O 1
ATOM 6039 N N . SER B 1 159 ? 15.805 -31.203 -24.766 1 93.44 159 SER B N 1
ATOM 6040 C CA . SER B 1 159 ? 16.141 -32.594 -24.438 1 93.44 159 SER B CA 1
ATOM 6041 C C . SER B 1 159 ? 14.977 -33.531 -24.766 1 93.44 159 SER B C 1
ATOM 6043 O O . SER B 1 159 ? 15.188 -34.594 -25.328 1 93.44 159 SER B O 1
ATOM 6045 N N . LEU B 1 160 ? 13.781 -33.156 -24.453 1 91.38 160 LEU B N 1
ATOM 6046 C CA . LEU B 1 160 ? 12.602 -33.969 -24.688 1 91.38 160 LEU B CA 1
ATOM 6047 C C . LEU B 1 160 ? 12.305 -34.062 -26.188 1 91.38 160 LEU B C 1
ATOM 6049 O O . LEU B 1 160 ? 12.008 -35.156 -26.688 1 91.38 160 LEU B O 1
ATOM 6053 N N . LEU B 1 161 ? 12.414 -33 -26.891 1 90.44 161 LEU B N 1
ATOM 6054 C CA . LEU B 1 161 ? 12.195 -33 -28.328 1 90.44 161 LEU B CA 1
ATOM 6055 C C . LEU B 1 161 ? 13.281 -33.812 -29.031 1 90.44 161 LEU B C 1
ATOM 6057 O O . LEU B 1 161 ? 13.016 -34.438 -30.062 1 90.44 161 LEU B O 1
ATOM 6061 N N . SER B 1 162 ? 14.492 -33.75 -28.5 1 92.75 162 SER B N 1
ATOM 6062 C CA . SER B 1 162 ? 15.57 -34.531 -29.062 1 92.75 162 SER B CA 1
ATOM 6063 C C . SER B 1 162 ? 15.273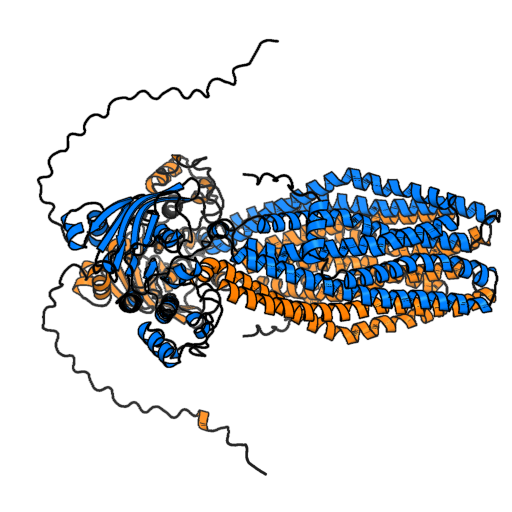 -36.031 -28.938 1 92.75 162 SER B C 1
ATOM 6065 O O . SER B 1 162 ? 15.531 -36.812 -29.875 1 92.75 162 SER B O 1
ATOM 6067 N N . VAL B 1 163 ? 14.719 -36.406 -27.766 1 91.56 163 VAL B N 1
ATOM 6068 C CA . VAL B 1 163 ? 14.336 -37.812 -27.578 1 91.56 163 VAL B CA 1
ATOM 6069 C C . VAL B 1 163 ? 13.234 -38.188 -28.578 1 91.56 163 VAL B C 1
ATOM 6071 O O . VAL B 1 163 ? 13.305 -39.219 -29.219 1 91.56 163 VAL B O 1
ATOM 6074 N N . ALA B 1 164 ? 12.242 -37.312 -28.703 1 89.69 164 ALA B N 1
ATOM 6075 C CA . ALA B 1 164 ? 11.141 -37.562 -29.625 1 89.69 164 ALA B CA 1
ATOM 6076 C C . ALA B 1 164 ? 11.641 -37.656 -31.062 1 89.69 164 ALA B C 1
ATOM 6078 O O . ALA B 1 164 ? 11.211 -38.531 -31.812 1 89.69 164 ALA B O 1
ATOM 6079 N N . PHE B 1 165 ? 12.594 -36.906 -31.406 1 90.69 165 PHE B N 1
ATOM 6080 C CA . PHE B 1 165 ? 13.164 -36.875 -32.75 1 90.69 165 PHE B CA 1
ATOM 6081 C C . PHE B 1 165 ? 13.984 -38.125 -33 1 90.69 165 PHE B C 1
ATOM 6083 O O . PHE B 1 165 ? 13.938 -38.688 -34.094 1 90.69 165 PHE B O 1
ATOM 6090 N N . TRP B 1 166 ? 14.797 -38.469 -31.984 1 90.75 166 TRP B N 1
ATOM 6091 C CA . TRP B 1 166 ? 15.656 -39.656 -32.094 1 90.75 166 TRP B CA 1
ATOM 6092 C C . TRP B 1 166 ? 14.82 -40.906 -32.312 1 90.75 166 TRP B C 1
ATOM 6094 O O . TRP B 1 166 ? 15.227 -41.844 -33.031 1 90.75 166 TRP B O 1
ATOM 6104 N N . ILE B 1 167 ? 13.648 -40.969 -31.672 1 89.12 167 ILE B N 1
ATOM 6105 C CA . ILE B 1 167 ? 12.773 -42.125 -31.812 1 89.12 167 ILE B CA 1
ATOM 6106 C C . ILE B 1 167 ? 12.148 -42.125 -33.188 1 89.12 167 ILE B C 1
ATOM 6108 O O . ILE B 1 167 ? 12.25 -43.125 -33.906 1 89.12 167 ILE B O 1
ATOM 6112 N N . ASP B 1 168 ? 11.414 -40.969 -33.562 1 90.81 168 ASP B N 1
ATOM 6113 C CA . ASP B 1 168 ? 10.852 -40.906 -34.906 1 90.81 168 ASP B CA 1
ATOM 6114 C C . ASP B 1 168 ? 10.508 -39.438 -35.25 1 90.81 168 ASP B C 1
ATOM 6116 O O . ASP B 1 168 ? 9.633 -38.844 -34.625 1 90.81 168 ASP B O 1
ATOM 6120 N N . TRP B 1 169 ? 11.117 -39 -36.25 1 88.81 169 TRP B N 1
ATOM 6121 C CA . TRP B 1 169 ? 10.906 -37.594 -36.656 1 88.81 169 TRP B CA 1
ATOM 6122 C C . TRP B 1 169 ? 9.508 -37.438 -37.25 1 88.81 169 TRP B C 1
ATOM 6124 O O . TRP B 1 169 ? 8.938 -36.344 -37.188 1 88.81 169 TRP B O 1
ATOM 6134 N N . LYS B 1 170 ? 8.891 -38.5 -37.812 1 88.88 170 LYS B N 1
ATOM 6135 C CA . LYS B 1 170 ? 7.543 -38.406 -38.375 1 88.88 170 LYS B CA 1
ATOM 6136 C C . LYS B 1 170 ? 6.508 -38.25 -37.25 1 88.88 170 LYS B C 1
ATOM 6138 O O . LYS B 1 170 ? 5.582 -37.438 -37.375 1 88.88 170 LYS B O 1
ATOM 6143 N N . TRP B 1 171 ? 6.75 -39.062 -36.125 1 88.56 171 TRP B N 1
ATOM 6144 C CA . TRP B 1 171 ? 5.863 -38.906 -34.969 1 88.56 171 TRP B CA 1
ATOM 6145 C C . TRP B 1 171 ? 5.93 -37.5 -34.375 1 88.56 171 TRP B C 1
ATOM 6147 O O . TRP B 1 171 ? 4.906 -36.969 -33.969 1 88.56 171 TRP B O 1
ATOM 6157 N N . MET B 1 172 ? 7.113 -37 -34.344 1 89 172 MET B N 1
ATOM 6158 C CA . MET B 1 172 ? 7.309 -35.688 -33.781 1 89 172 MET B CA 1
ATOM 6159 C C . MET B 1 172 ? 6.582 -34.625 -34.625 1 89 172 MET B C 1
ATOM 6161 O O . MET B 1 172 ? 5.941 -33.719 -34.062 1 89 172 MET B O 1
ATOM 6165 N N . MET B 1 173 ? 6.637 -34.688 -35.875 1 87.19 173 MET B N 1
ATOM 6166 C CA . MET B 1 173 ? 5.973 -33.719 -36.781 1 87.19 173 MET B CA 1
ATOM 6167 C C . MET B 1 173 ? 4.457 -33.812 -36.625 1 87.19 173 MET B C 1
ATOM 6169 O O . MET B 1 173 ? 3.771 -32.781 -36.656 1 87.19 173 MET B O 1
ATOM 6173 N N . ILE B 1 174 ? 3.961 -34.969 -36.406 1 85.25 174 ILE B N 1
ATOM 6174 C CA . ILE B 1 174 ? 2.527 -35.156 -36.219 1 85.25 174 ILE B CA 1
ATOM 6175 C C . ILE B 1 174 ? 2.092 -34.531 -34.906 1 85.25 174 ILE B C 1
ATOM 6177 O O . ILE B 1 174 ? 1.04 -33.875 -34.844 1 85.25 174 ILE B O 1
ATOM 6181 N N . ALA B 1 175 ? 2.965 -34.781 -33.906 1 80.94 175 ALA B N 1
ATOM 6182 C CA . ALA B 1 175 ? 2.656 -34.219 -32.625 1 80.94 175 ALA B CA 1
ATOM 6183 C C . ALA B 1 175 ? 2.695 -32.688 -32.656 1 80.94 175 ALA B C 1
ATOM 6185 O O . ALA B 1 175 ? 1.938 -32.031 -31.953 1 80.94 175 ALA B O 1
ATOM 6186 N N . MET B 1 176 ? 3.506 -32.094 -33.438 1 79.69 176 MET B N 1
ATOM 6187 C CA . MET B 1 176 ? 3.672 -30.656 -33.531 1 79.69 176 MET B CA 1
ATOM 6188 C C . MET B 1 176 ? 2.469 -30.016 -34.219 1 79.69 176 MET B C 1
ATOM 6190 O O . MET B 1 176 ? 2.244 -28.812 -34.094 1 79.69 176 MET B O 1
ATOM 6194 N N . ILE B 1 177 ? 1.629 -30.75 -34.875 1 77.06 177 ILE B N 1
ATOM 6195 C CA . ILE B 1 177 ? 0.412 -30.266 -35.531 1 77.06 177 ILE B CA 1
ATOM 6196 C C . ILE B 1 177 ? -0.548 -29.734 -34.469 1 77.06 177 ILE B C 1
ATOM 6198 O O . ILE B 1 177 ? -1.359 -28.844 -34.719 1 77.06 177 ILE B O 1
ATOM 6202 N N . GLY B 1 178 ? -0.392 -30.203 -33.188 1 75.69 178 GLY B N 1
ATOM 6203 C CA . GLY B 1 178 ? -1.2 -29.719 -32.094 1 75.69 178 GLY B CA 1
ATOM 6204 C C . GLY B 1 178 ? -0.8 -28.328 -31.609 1 75.69 178 GLY B C 1
ATOM 6205 O O . GLY B 1 178 ? -1.594 -27.625 -30.984 1 75.69 178 GLY B O 1
ATOM 6206 N N . ILE B 1 179 ? 0.333 -27.891 -32.031 1 77.12 179 ILE B N 1
ATOM 6207 C CA . ILE B 1 179 ? 0.892 -26.656 -31.5 1 77.12 179 ILE B CA 1
ATOM 6208 C C . ILE B 1 179 ? 0.047 -25.469 -31.969 1 77.12 179 ILE B C 1
ATOM 6210 O O . ILE B 1 179 ? -0.292 -24.594 -31.172 1 77.12 179 ILE B O 1
ATOM 6214 N N . PRO B 1 180 ? -0.464 -25.391 -33.219 1 80.19 180 PRO B N 1
ATOM 6215 C CA . PRO B 1 180 ? -1.301 -24.281 -33.656 1 80.19 180 PRO B CA 1
ATOM 6216 C C . PRO B 1 180 ? -2.604 -24.156 -32.875 1 80.19 180 PRO B C 1
ATOM 6218 O O . PRO B 1 180 ? -3.16 -23.062 -32.75 1 80.19 180 PRO B O 1
ATOM 6221 N N . ILE B 1 181 ? -3.029 -25.203 -32.219 1 83.81 181 ILE B N 1
ATOM 6222 C CA . ILE B 1 181 ? -4.273 -25.219 -31.453 1 83.81 181 ILE B CA 1
ATOM 6223 C C . ILE B 1 181 ? -4.113 -24.375 -30.188 1 83.81 181 ILE B C 1
ATOM 6225 O O . ILE B 1 181 ? -5.078 -23.797 -29.703 1 83.81 181 ILE B O 1
ATOM 6229 N N . VAL B 1 182 ? -2.936 -24.297 -29.75 1 79.88 182 VAL B N 1
ATOM 6230 C CA . VAL B 1 182 ? -2.656 -23.5 -28.562 1 79.88 182 VAL B CA 1
ATOM 6231 C C . VAL B 1 182 ? -2.211 -22.094 -28.969 1 79.88 182 VAL B C 1
ATOM 6233 O O . VAL B 1 182 ? -2.619 -21.094 -28.359 1 79.88 182 VAL B O 1
ATOM 6236 N N . VAL B 1 183 ? -1.493 -21.969 -30.078 1 78.69 183 VAL B N 1
ATOM 6237 C CA . VAL B 1 183 ? -0.852 -20.719 -30.469 1 78.69 183 VAL B CA 1
ATOM 6238 C C . VAL B 1 183 ? -1.889 -19.766 -31.062 1 78.69 183 VAL B C 1
ATOM 6240 O O . VAL B 1 183 ? -1.875 -18.562 -30.781 1 78.69 183 VAL B O 1
ATOM 6243 N N . ILE B 1 184 ? -2.785 -20.266 -31.844 1 83.31 184 ILE B N 1
ATOM 6244 C CA . ILE B 1 184 ? -3.746 -19.438 -32.562 1 83.31 184 ILE B CA 1
ATOM 6245 C C . ILE B 1 184 ? -4.652 -18.734 -31.547 1 83.31 184 ILE B C 1
ATOM 6247 O O . ILE B 1 184 ? -4.75 -17.5 -31.531 1 83.31 184 ILE B O 1
ATOM 6251 N N . PRO B 1 185 ? -5.27 -19.422 -30.578 1 82.31 185 PRO B N 1
ATOM 6252 C CA . PRO B 1 185 ? -6.059 -18.703 -29.562 1 82.31 185 PRO B CA 1
ATOM 6253 C C . PRO B 1 185 ? -5.207 -17.781 -28.703 1 82.31 185 PRO B C 1
ATOM 6255 O O . PRO B 1 185 ? -5.66 -16.703 -28.312 1 82.31 185 PRO B O 1
ATOM 6258 N N . ALA B 1 186 ? -4.051 -18.188 -28.469 1 78.88 186 ALA B N 1
ATOM 6259 C CA . ALA B 1 186 ? -3.156 -17.375 -27.656 1 78.88 186 ALA B CA 1
ATOM 6260 C C . ALA B 1 186 ? -2.891 -16.031 -28.328 1 78.88 186 ALA B C 1
ATOM 6262 O O . ALA B 1 186 ? -2.846 -14.984 -27.672 1 78.88 186 ALA B O 1
ATOM 6263 N N . LEU B 1 187 ? -2.789 -16 -29.625 1 81.12 187 LEU B N 1
ATOM 6264 C CA . LEU B 1 187 ? -2.498 -14.781 -30.375 1 81.12 187 LEU B CA 1
ATOM 6265 C C . LEU B 1 187 ? -3.766 -13.961 -30.594 1 81.12 187 LEU B C 1
ATOM 6267 O O . LEU B 1 187 ? -3.734 -12.727 -30.531 1 81.12 187 LEU B O 1
ATOM 6271 N N . THR B 1 188 ? -4.852 -14.578 -30.844 1 85.75 188 THR B N 1
ATOM 6272 C CA . THR B 1 188 ? -6.082 -13.875 -31.188 1 85.75 188 THR B CA 1
ATOM 6273 C C . THR B 1 188 ? -6.762 -13.328 -29.938 1 85.75 188 THR B C 1
ATOM 6275 O O . THR B 1 188 ? -7.367 -12.258 -29.969 1 85.75 188 THR B O 1
ATOM 6278 N N . LEU B 1 189 ? -6.637 -14.07 -28.828 1 86.25 189 LEU B N 1
ATOM 6279 C CA . LEU B 1 189 ? -7.34 -13.68 -27.609 1 86.25 189 LEU B CA 1
ATOM 6280 C C . LEU B 1 189 ? -6.461 -12.797 -26.734 1 86.25 189 LEU B C 1
ATOM 6282 O O . LEU B 1 189 ? -6.922 -12.266 -25.719 1 86.25 189 LEU B O 1
ATOM 6286 N N . ARG B 1 190 ? -5.344 -12.617 -27.156 1 81.69 190 ARG B N 1
ATOM 6287 C CA . ARG B 1 190 ? -4.371 -11.844 -26.391 1 81.69 190 ARG B CA 1
ATOM 6288 C C . ARG B 1 190 ? -4.867 -10.422 -26.141 1 81.69 190 ARG B C 1
ATOM 6290 O O . ARG B 1 190 ? -4.809 -9.914 -25.016 1 81.69 190 ARG B O 1
ATOM 6297 N N . THR B 1 191 ? -5.316 -9.773 -27.172 1 82.25 191 THR B N 1
ATOM 6298 C CA . THR B 1 191 ? -5.77 -8.391 -27.094 1 82.25 191 THR B CA 1
ATOM 6299 C C . THR B 1 191 ? -7.031 -8.289 -26.234 1 82.25 191 THR B C 1
ATOM 6301 O O . THR B 1 191 ? -7.195 -7.332 -25.469 1 82.25 191 THR B O 1
ATOM 6304 N N . PHE B 1 192 ? -7.75 -9.266 -26.469 1 85.12 192 PHE B N 1
ATOM 6305 C CA . PHE B 1 192 ? -8.992 -9.297 -25.703 1 85.12 192 PHE B CA 1
ATOM 6306 C C . PHE B 1 192 ? -8.711 -9.422 -24.219 1 85.12 192 PHE B C 1
ATOM 6308 O O . PHE B 1 192 ? -9.227 -8.633 -23.406 1 85.12 192 PHE B O 1
ATOM 6315 N N . VAL B 1 193 ? -7.953 -10.352 -23.844 1 84.06 193 VAL B N 1
ATOM 6316 C CA . VAL B 1 193 ? -7.609 -10.609 -22.453 1 84.06 193 VAL B CA 1
ATOM 6317 C C . VAL B 1 193 ? -6.918 -9.383 -21.844 1 84.06 193 VAL B C 1
ATOM 6319 O O . VAL B 1 193 ? -7.246 -8.961 -20.734 1 84.06 193 VAL B O 1
ATOM 6322 N N . ARG B 1 194 ? -6.184 -8.797 -22.594 1 81.81 194 ARG B N 1
ATOM 6323 C CA . ARG B 1 194 ? -5.445 -7.625 -22.125 1 81.81 194 ARG B CA 1
ATOM 6324 C C . ARG B 1 194 ? -6.387 -6.449 -21.875 1 81.81 194 ARG B C 1
ATOM 6326 O O . ARG B 1 194 ? -6.297 -5.785 -20.844 1 81.81 194 ARG B O 1
ATOM 6333 N N . ARG B 1 195 ? -7.258 -6.215 -22.797 1 85.31 195 ARG B N 1
ATOM 6334 C CA . ARG B 1 195 ? -8.195 -5.105 -22.688 1 85.31 195 ARG B CA 1
ATOM 6335 C C . ARG B 1 195 ? -9.102 -5.27 -21.469 1 85.31 195 ARG B C 1
ATOM 6337 O O . ARG B 1 195 ? -9.336 -4.309 -20.734 1 85.31 195 ARG B O 1
ATOM 6344 N N . LYS B 1 196 ? -9.578 -6.441 -21.312 1 87.06 196 LYS B N 1
ATOM 6345 C CA . LYS B 1 196 ? -10.492 -6.691 -20.203 1 87.06 196 LYS B CA 1
ATOM 6346 C C . LYS B 1 196 ? -9.75 -6.656 -18.875 1 87.06 196 LYS B C 1
ATOM 6348 O O . LYS B 1 196 ? -10.281 -6.18 -17.875 1 87.06 196 LYS B O 1
ATOM 6353 N N . ALA B 1 197 ? -8.578 -7.066 -18.891 1 82.75 197 ALA B N 1
ATOM 6354 C CA . ALA B 1 197 ? -7.75 -7.016 -17.688 1 82.75 197 ALA B CA 1
ATOM 6355 C C . ALA B 1 197 ? -7.434 -5.57 -17.297 1 82.75 197 ALA B C 1
ATOM 6357 O O . ALA B 1 197 ? -7.477 -5.211 -16.125 1 82.75 197 ALA B O 1
ATOM 6358 N N . MET B 1 198 ? -7.215 -4.773 -18.281 1 83.38 198 MET B N 1
ATOM 6359 C CA . MET B 1 198 ? -6.934 -3.361 -18.031 1 83.38 198 MET B CA 1
ATOM 6360 C C . MET B 1 198 ? -8.18 -2.645 -17.516 1 83.38 198 MET B C 1
ATOM 6362 O O . MET B 1 198 ? -8.086 -1.811 -16.609 1 83.38 198 MET B O 1
ATOM 6366 N N . ALA B 1 199 ? -9.211 -3.043 -18.047 1 88.5 199 ALA B N 1
ATOM 6367 C CA . ALA B 1 199 ? -10.469 -2.461 -17.594 1 88.5 199 ALA B CA 1
ATOM 6368 C C . ALA B 1 199 ? -10.758 -2.844 -16.141 1 88.5 199 ALA B C 1
ATOM 6370 O O . ALA B 1 199 ? -11.219 -2.012 -15.352 1 88.5 199 ALA B O 1
ATOM 6371 N N . ALA B 1 200 ? -10.531 -4.062 -15.805 1 86.44 200 ALA B N 1
ATOM 6372 C CA . ALA B 1 200 ? -10.727 -4.535 -14.438 1 86.44 200 ALA B CA 1
ATOM 6373 C C . ALA B 1 200 ? -9.812 -3.795 -13.461 1 86.44 200 ALA B C 1
ATOM 6375 O O . ALA B 1 200 ? -10.227 -3.436 -12.359 1 86.44 200 ALA B O 1
ATOM 6376 N N . ARG B 1 201 ? -8.648 -3.529 -13.844 1 81.19 201 ARG B N 1
ATOM 6377 C CA . ARG B 1 201 ? -7.695 -2.801 -13.016 1 81.19 201 ARG B CA 1
ATOM 6378 C C . ARG B 1 201 ? -8.133 -1.355 -12.812 1 81.19 201 ARG B C 1
ATOM 6380 O O . ARG B 1 201 ? -7.996 -0.806 -11.719 1 81.19 201 ARG B O 1
ATOM 6387 N N . ALA B 1 202 ? -8.617 -0.8 -13.828 1 84.75 202 ALA B N 1
ATOM 6388 C CA . ALA B 1 202 ? -9.094 0.579 -13.742 1 84.75 202 ALA B CA 1
ATOM 6389 C C . ALA B 1 202 ? -10.242 0.702 -12.742 1 84.75 202 ALA B C 1
ATOM 6391 O O . ALA B 1 202 ? -10.281 1.644 -11.953 1 84.75 202 ALA B O 1
ATOM 6392 N N . VAL B 1 203 ? -11.094 -0.239 -12.812 1 90.06 203 VAL B N 1
ATOM 6393 C CA . VAL B 1 203 ? -12.227 -0.233 -11.891 1 90.06 203 VAL B CA 1
ATOM 6394 C C . VAL B 1 203 ? -11.734 -0.457 -10.469 1 90.06 203 VAL B C 1
ATOM 6396 O O . VAL B 1 203 ? -12.227 0.174 -9.523 1 90.06 203 VAL B O 1
ATOM 6399 N N . SER B 1 204 ? -10.797 -1.289 -10.312 1 89 204 SER B N 1
ATOM 6400 C CA . SER B 1 204 ? -10.219 -1.552 -9 1 89 204 SER B CA 1
ATOM 6401 C C . SER B 1 204 ? -9.539 -0.308 -8.43 1 89 204 SER B C 1
ATOM 6403 O O . SER B 1 204 ? -9.609 -0.048 -7.23 1 89 204 SER B O 1
ATOM 6405 N N . ALA B 1 205 ? -8.961 0.424 -9.273 1 80.5 205 ALA B N 1
ATOM 6406 C CA . ALA B 1 205 ? -8.336 1.677 -8.867 1 80.5 205 ALA B CA 1
ATOM 6407 C C . ALA B 1 205 ? -9.383 2.691 -8.414 1 80.5 205 ALA B C 1
ATOM 6409 O O . ALA B 1 205 ? -9.188 3.389 -7.41 1 80.5 205 ALA B O 1
ATOM 6410 N N . GLU B 1 206 ? -10.375 2.713 -9.102 1 86.88 206 GLU B N 1
ATOM 6411 C CA . GLU B 1 206 ? -11.477 3.607 -8.75 1 86.88 206 GLU B CA 1
ATOM 6412 C C . GLU B 1 206 ? -12.078 3.234 -7.398 1 86.88 206 GLU B C 1
ATOM 6414 O O . GLU B 1 206 ? -12.414 4.113 -6.602 1 86.88 206 GLU B O 1
ATOM 6419 N N . ILE B 1 207 ? -12.227 1.993 -7.184 1 91.38 207 ILE B N 1
ATOM 6420 C CA . ILE B 1 207 ? -12.758 1.494 -5.918 1 91.38 207 ILE B CA 1
ATOM 6421 C C . ILE B 1 207 ? -11.828 1.897 -4.773 1 91.38 207 ILE B C 1
ATOM 6423 O O . ILE B 1 207 ? -12.289 2.393 -3.742 1 91.38 207 ILE B O 1
ATOM 6427 N N . SER B 1 208 ? -10.625 1.773 -4.973 1 86.75 208 SER B N 1
ATOM 6428 C CA . SER B 1 208 ? -9.633 2.131 -3.963 1 86.75 208 SER B CA 1
ATOM 6429 C C . SER B 1 208 ? -9.68 3.623 -3.652 1 86.75 208 SER B C 1
ATOM 6431 O O . SER B 1 208 ? -9.609 4.023 -2.486 1 86.75 208 SER B O 1
ATOM 6433 N N . THR B 1 209 ? -9.82 4.375 -4.629 1 82.38 209 THR B N 1
ATOM 6434 C CA . THR B 1 209 ? -9.898 5.82 -4.469 1 82.38 209 THR B CA 1
ATOM 6435 C C . THR B 1 209 ? -11.148 6.215 -3.691 1 82.38 209 THR B C 1
ATOM 6437 O O . THR B 1 209 ? -11.094 7.066 -2.803 1 82.38 209 THR B O 1
ATOM 6440 N N . ARG B 1 210 ? -12.141 5.598 -4.043 1 87.75 210 ARG B N 1
ATOM 6441 C CA . ARG B 1 210 ? -13.406 5.891 -3.377 1 87.75 210 ARG B CA 1
ATOM 6442 C C . ARG B 1 210 ? -13.344 5.523 -1.897 1 87.75 210 ARG B C 1
ATOM 6444 O O . ARG B 1 210 ? -13.82 6.273 -1.045 1 87.75 210 ARG B O 1
ATOM 6451 N N . MET B 1 211 ? -12.82 4.418 -1.596 1 91.38 211 MET B N 1
ATOM 6452 C CA . MET B 1 211 ? -12.672 4.012 -0.202 1 91.38 211 MET B CA 1
ATOM 6453 C C . MET B 1 211 ? -11.789 4.992 0.56 1 91.38 211 MET B C 1
ATOM 6455 O O . MET B 1 211 ? -12.102 5.367 1.691 1 91.38 211 MET B O 1
ATOM 6459 N N . ASP B 1 212 ? -10.719 5.383 -0.074 1 86.75 212 ASP B N 1
ATOM 6460 C CA . ASP B 1 212 ? -9.781 6.332 0.521 1 86.75 212 ASP B CA 1
ATOM 6461 C C . ASP B 1 212 ? -10.477 7.648 0.867 1 86.75 212 ASP B C 1
ATOM 6463 O O . ASP B 1 212 ? -10.289 8.188 1.96 1 86.75 212 ASP B O 1
ATOM 6467 N N . GLU B 1 213 ? -11.305 8.078 0.035 1 84.06 213 GLU B N 1
ATOM 6468 C CA . GLU B 1 213 ? -12.055 9.312 0.227 1 84.06 213 GLU B CA 1
ATOM 6469 C C . GLU B 1 213 ? -13.07 9.18 1.354 1 84.06 213 GLU B C 1
ATOM 6471 O O . GLU B 1 213 ? -13.195 10.062 2.203 1 84.06 213 GLU B O 1
ATOM 6476 N N . VAL B 1 214 ? -13.773 8.141 1.337 1 89.75 214 VAL B N 1
ATOM 6477 C CA . VAL B 1 214 ? -14.859 7.938 2.297 1 89.75 214 VAL B CA 1
ATOM 6478 C C . VAL B 1 214 ? -14.273 7.766 3.699 1 89.75 214 VAL B C 1
ATOM 6480 O O . VAL B 1 214 ? -14.766 8.367 4.656 1 89.75 214 VAL B O 1
ATOM 6483 N N . PHE B 1 215 ? -13.195 7.074 3.826 1 88.94 215 PHE B N 1
ATOM 6484 C CA . PHE B 1 215 ? -12.656 6.781 5.148 1 88.94 215 PHE B CA 1
ATOM 6485 C C . PHE B 1 215 ? -11.906 7.98 5.707 1 88.94 215 PHE B C 1
ATOM 6487 O O . PHE B 1 215 ? -11.922 8.227 6.914 1 88.94 215 PHE B O 1
ATOM 6494 N N . HIS B 1 216 ? -11.305 8.719 4.84 1 83.31 216 HIS B N 1
ATOM 6495 C CA . HIS B 1 216 ? -10.672 9.945 5.312 1 83.31 216 HIS B CA 1
ATOM 6496 C C . HIS B 1 216 ? -11.719 11.008 5.633 1 83.31 216 HIS B C 1
ATOM 6498 O O . HIS B 1 216 ? -11.484 11.875 6.477 1 83.31 216 HIS B O 1
ATOM 6504 N N . GLY B 1 217 ? -12.75 10.938 4.984 1 86.06 217 GLY B N 1
ATOM 6505 C CA . GLY B 1 217 ? -13.828 11.891 5.211 1 86.06 217 GLY B CA 1
ATOM 6506 C C . GLY B 1 217 ? -14.969 11.32 6.023 1 86.06 217 GLY B C 1
ATOM 6507 O O . GLY B 1 217 ? -16.109 11.75 5.883 1 86.06 217 GLY B O 1
ATOM 6508 N N . ILE B 1 218 ? -14.695 10.359 6.887 1 89.56 218 ILE B N 1
ATOM 6509 C CA . ILE B 1 218 ? -15.742 9.609 7.562 1 89.56 218 ILE B CA 1
ATOM 6510 C C . ILE B 1 218 ? -16.562 10.547 8.453 1 89.56 218 ILE B C 1
ATOM 6512 O O . ILE B 1 218 ? -17.766 10.383 8.594 1 89.56 218 ILE B O 1
ATOM 6516 N N . THR B 1 219 ? -15.914 11.516 9.102 1 86.94 219 THR B N 1
ATOM 6517 C CA . THR B 1 219 ? -16.609 12.469 9.961 1 86.94 219 THR B CA 1
ATOM 6518 C C . THR B 1 219 ? -17.609 13.289 9.148 1 86.94 219 THR B C 1
ATOM 6520 O O . THR B 1 219 ? -18.75 13.492 9.578 1 86.94 219 THR B O 1
ATOM 6523 N N . GLN B 1 220 ? -17.156 13.719 8.031 1 85.12 220 GLN B N 1
ATOM 6524 C CA . GLN B 1 220 ? -18.047 14.484 7.156 1 85.12 220 GLN B CA 1
ATOM 6525 C C . GLN B 1 220 ? -19.188 13.633 6.641 1 85.12 220 GLN B C 1
ATOM 6527 O O . GLN B 1 220 ? -20.312 14.125 6.473 1 85.12 220 GLN B O 1
ATOM 6532 N N . VAL B 1 221 ? -18.953 12.414 6.383 1 89.62 221 VAL B N 1
ATOM 6533 C CA . VAL B 1 221 ? -19.984 11.5 5.91 1 89.62 221 VAL B CA 1
ATOM 6534 C C . VAL B 1 221 ? -21.062 11.336 6.977 1 89.62 221 VAL B C 1
ATOM 6536 O O . VAL B 1 221 ? -22.266 11.383 6.672 1 89.62 221 VAL B O 1
ATOM 6539 N N . LYS B 1 222 ? -20.641 11.273 8.203 1 89 222 LYS B N 1
ATOM 6540 C CA . LYS B 1 222 ? -21.578 11.078 9.305 1 89 222 LYS B CA 1
ATOM 6541 C C . LYS B 1 222 ? -22.344 12.359 9.609 1 89 222 LYS B C 1
ATOM 6543 O O . LYS B 1 222 ? -23.562 12.32 9.828 1 89 222 LYS B O 1
ATOM 6548 N N . LEU B 1 223 ? -21.609 13.414 9.609 1 86.81 223 LEU B N 1
ATOM 6549 C CA . LEU B 1 223 ? -22.219 14.688 9.961 1 86.81 223 LEU B CA 1
ATOM 6550 C C . LEU B 1 223 ? -23.219 15.117 8.891 1 86.81 223 LEU B C 1
ATOM 6552 O O . LEU B 1 223 ? -24.156 15.859 9.18 1 86.81 223 LEU B O 1
ATOM 6556 N N . ASN B 1 224 ? -23.031 14.555 7.66 1 85.56 224 ASN B N 1
ATOM 6557 C CA . ASN B 1 224 ? -23.938 14.914 6.57 1 85.56 224 ASN B CA 1
ATOM 6558 C C . ASN B 1 224 ? -24.859 13.75 6.203 1 85.56 224 ASN B C 1
ATOM 6560 O O . ASN B 1 224 ? -25.547 13.797 5.18 1 85.56 224 ASN B O 1
ATOM 6564 N N . SER B 1 225 ? -24.891 12.688 6.922 1 85.69 225 SER B N 1
ATOM 6565 C CA . SER B 1 225 ? -25.75 11.516 6.742 1 85.69 225 SER B CA 1
ATOM 6566 C C . SER B 1 225 ? -25.641 10.961 5.324 1 85.69 225 SER B C 1
ATOM 6568 O O . SER B 1 225 ? -26.641 10.742 4.66 1 85.69 225 SER B O 1
ATOM 6570 N N . LEU B 1 226 ? -24.406 10.875 4.883 1 87.69 226 LEU B N 1
ATOM 6571 C CA . LEU B 1 226 ? -24.156 10.438 3.516 1 87.69 226 LEU B CA 1
ATOM 6572 C C . LEU B 1 226 ? -23.812 8.945 3.475 1 87.69 226 LEU B C 1
ATOM 6574 O O . LEU B 1 226 ? -23.25 8.461 2.488 1 87.69 226 LEU B O 1
ATOM 6578 N N . GLU B 1 227 ? -24.078 8.25 4.5 1 90.44 227 GLU B N 1
ATOM 6579 C CA . GLU B 1 227 ? -23.703 6.844 4.574 1 90.44 227 GLU B CA 1
ATOM 6580 C C . GLU B 1 227 ? -24.328 6.035 3.443 1 90.44 227 GLU B C 1
ATOM 6582 O O . GLU B 1 227 ? -23.641 5.316 2.721 1 90.44 227 GLU B O 1
ATOM 6587 N N . ALA B 1 228 ? -25.625 6.176 3.232 1 88.88 228 ALA B N 1
ATOM 6588 C CA . ALA B 1 228 ? -26.328 5.43 2.195 1 88.88 228 ALA B CA 1
ATOM 6589 C C . ALA B 1 228 ? -25.875 5.863 0.803 1 88.88 228 ALA B C 1
ATOM 6591 O O . ALA B 1 228 ? -25.734 5.031 -0.098 1 88.88 228 ALA B O 1
ATOM 6592 N N . TYR B 1 229 ? -25.609 7.105 0.747 1 87.81 229 TYR B N 1
ATOM 6593 C CA . TYR B 1 229 ? -25.172 7.648 -0.532 1 87.81 229 TYR B CA 1
ATOM 6594 C C . TYR B 1 229 ? -23.828 7.059 -0.935 1 87.81 229 TYR B C 1
ATOM 6596 O O . TYR B 1 229 ? -23.641 6.613 -2.072 1 87.81 229 TYR B O 1
ATOM 6604 N N . GLN B 1 230 ? -22.922 7.078 -0.042 1 89.88 230 GLN B N 1
ATOM 6605 C CA . GLN B 1 230 ? -21.578 6.578 -0.317 1 89.88 230 GLN B CA 1
ATOM 6606 C C . GLN B 1 230 ? -21.594 5.07 -0.541 1 89.88 230 GLN B C 1
ATOM 6608 O O . GLN B 1 230 ? -20.875 4.559 -1.401 1 89.88 230 GLN B O 1
ATOM 6613 N N . THR B 1 231 ? -22.422 4.32 0.158 1 92.62 231 THR B N 1
ATOM 6614 C CA . THR B 1 231 ? -22.516 2.873 0.006 1 92.62 231 THR B CA 1
ATOM 6615 C C . THR B 1 231 ? -23.109 2.508 -1.352 1 92.62 231 THR B C 1
ATOM 6617 O O . THR B 1 231 ? -22.656 1.56 -1.997 1 92.62 231 THR B O 1
ATOM 6620 N N . ASN B 1 232 ? -24.094 3.217 -1.795 1 91.56 232 ASN B N 1
ATOM 6621 C CA . ASN B 1 232 ? -24.719 2.951 -3.088 1 91.56 232 ASN B CA 1
ATOM 6622 C C . ASN B 1 232 ? -23.75 3.203 -4.238 1 91.56 232 ASN B C 1
ATOM 6624 O O . ASN B 1 232 ? -23.719 2.445 -5.211 1 91.56 232 ASN B O 1
ATOM 6628 N N . ARG B 1 233 ? -23.016 4.211 -4.082 1 88.31 233 ARG B N 1
ATOM 6629 C CA . ARG B 1 233 ? -22.016 4.52 -5.105 1 88.31 233 ARG B CA 1
ATOM 6630 C C . ARG B 1 233 ? -20.922 3.457 -5.148 1 88.31 233 ARG B C 1
ATOM 6632 O O . ARG B 1 233 ? -20.469 3.082 -6.227 1 88.31 233 ARG B O 1
ATOM 6639 N N . PHE B 1 234 ? -20.578 3.039 -4.008 1 92.19 234 PHE B N 1
ATOM 6640 C CA . PHE B 1 234 ? -19.578 1.985 -3.883 1 92.19 234 PHE B CA 1
ATOM 6641 C C . PHE B 1 234 ? -20.078 0.688 -4.504 1 92.19 234 PHE B C 1
ATOM 6643 O O . PHE B 1 234 ? -19.344 0.017 -5.23 1 92.19 234 PHE B O 1
ATOM 6650 N N . ASN B 1 235 ? -21.328 0.337 -4.312 1 94.12 235 ASN B N 1
ATOM 6651 C CA . ASN B 1 235 ? -21.922 -0.889 -4.836 1 94.12 235 ASN B CA 1
ATOM 6652 C C . ASN B 1 235 ? -21.969 -0.882 -6.359 1 94.12 235 ASN B C 1
ATOM 6654 O O . ASN B 1 235 ? -21.828 -1.928 -6.996 1 94.12 235 ASN B O 1
ATOM 6658 N N . LYS B 1 236 ? -22.188 0.237 -6.895 1 92.62 236 LYS B N 1
ATOM 6659 C CA . LYS B 1 236 ? -22.219 0.344 -8.352 1 92.62 236 LYS B CA 1
ATOM 6660 C C . LYS B 1 236 ? -20.844 0.027 -8.945 1 92.62 236 LYS B C 1
ATOM 6662 O O . LYS B 1 236 ? -20.75 -0.633 -9.984 1 92.62 236 LYS B O 1
ATOM 6667 N N . LEU B 1 237 ? -19.844 0.467 -8.266 1 91.94 237 LEU B N 1
ATOM 6668 C CA . LEU B 1 237 ? -18.484 0.192 -8.711 1 91.94 237 LEU B CA 1
ATOM 6669 C C . LEU B 1 237 ? -18.141 -1.29 -8.562 1 91.94 237 LEU B C 1
ATOM 6671 O O . LEU B 1 237 ? -17.484 -1.869 -9.422 1 91.94 237 LEU B O 1
ATOM 6675 N N . LEU B 1 238 ? -18.641 -1.89 -7.523 1 93.25 238 LEU B N 1
ATOM 6676 C CA . LEU B 1 238 ? -18.406 -3.309 -7.277 1 93.25 238 LEU B CA 1
ATOM 6677 C C . LEU B 1 238 ? -19.047 -4.164 -8.367 1 93.25 238 LEU B C 1
ATOM 6679 O O . LEU B 1 238 ? -18.438 -5.125 -8.844 1 93.25 238 LEU B O 1
ATOM 6683 N N . LYS B 1 239 ? -20.266 -3.799 -8.805 1 92.88 239 LYS B N 1
ATOM 6684 C CA . LYS B 1 239 ? -20.953 -4.539 -9.852 1 92.88 239 LYS B CA 1
ATOM 6685 C C . LYS B 1 239 ? -20.203 -4.465 -11.172 1 92.88 239 LYS B C 1
ATOM 6687 O O . LYS B 1 239 ? -20.125 -5.461 -11.898 1 92.88 239 LYS B O 1
ATOM 6692 N N . ARG B 1 240 ? -19.672 -3.393 -11.406 1 91.62 240 ARG B N 1
ATOM 6693 C CA . ARG B 1 240 ? -18.906 -3.219 -12.633 1 91.62 240 ARG B CA 1
ATOM 6694 C C . ARG B 1 240 ? -17.641 -4.07 -12.609 1 91.62 240 ARG B C 1
ATOM 6696 O O . ARG B 1 240 ? -17.234 -4.613 -13.641 1 91.62 240 ARG B O 1
ATOM 6703 N N . ARG B 1 241 ? -17.047 -4.207 -11.5 1 90.94 241 ARG B N 1
ATOM 6704 C CA . ARG B 1 241 ? -15.82 -4.98 -11.352 1 90.94 241 ARG B CA 1
ATOM 6705 C C . ARG B 1 241 ? -16.062 -6.457 -11.656 1 90.94 241 ARG B C 1
ATOM 6707 O O . ARG B 1 241 ? -15.25 -7.094 -12.336 1 90.94 241 ARG B O 1
ATOM 6714 N N . VAL B 1 242 ? -17.203 -7.008 -11.25 1 92.06 242 VAL B N 1
ATOM 6715 C CA . VAL B 1 242 ? -17.5 -8.422 -11.445 1 92.06 242 VAL B CA 1
ATOM 6716 C C . VAL B 1 242 ? -17.562 -8.734 -12.938 1 92.06 242 VAL B C 1
ATOM 6718 O O . VAL B 1 242 ? -16.922 -9.68 -13.398 1 92.06 242 VAL B O 1
ATOM 6721 N N . GLY B 1 243 ? -18.203 -7.898 -13.68 1 91.94 243 GLY B N 1
ATOM 6722 C CA . GLY B 1 243 ? -18.344 -8.141 -15.102 1 91.94 243 GLY B CA 1
ATOM 6723 C C . GLY B 1 243 ? -17.031 -8.148 -15.844 1 91.94 243 GLY B C 1
ATOM 6724 O O . GLY B 1 243 ? -16.75 -9.062 -16.625 1 91.94 243 GLY B O 1
ATOM 6725 N N . THR B 1 244 ? -16.234 -7.285 -15.531 1 89.88 244 THR B N 1
ATOM 6726 C CA . THR B 1 244 ? -14.969 -7.141 -16.219 1 89.88 244 THR B CA 1
ATOM 6727 C C . THR B 1 244 ? -14.008 -8.258 -15.836 1 89.88 244 THR B C 1
ATOM 6729 O O . THR B 1 244 ? -13.297 -8.797 -16.688 1 89.88 244 THR B O 1
ATOM 6732 N N . GLU B 1 245 ? -14.031 -8.672 -14.617 1 90.69 245 GLU B N 1
ATOM 6733 C CA . GLU B 1 245 ? -13.148 -9.727 -14.125 1 90.69 245 GLU B CA 1
ATOM 6734 C C . GLU B 1 245 ? -13.531 -11.086 -14.711 1 90.69 245 GLU B C 1
ATOM 6736 O O . GLU B 1 245 ? -12.664 -11.883 -15.07 1 90.69 245 GLU B O 1
ATOM 6741 N N . VAL B 1 246 ? -14.844 -11.352 -14.828 1 92.44 246 VAL B N 1
ATOM 6742 C CA . VAL B 1 246 ? -15.328 -12.633 -15.32 1 92.44 246 VAL B CA 1
ATOM 6743 C C . VAL B 1 246 ? -15.047 -12.75 -16.812 1 92.44 246 VAL B C 1
ATOM 6745 O O . VAL B 1 246 ? -14.656 -13.812 -17.297 1 92.44 246 VAL B O 1
ATOM 6748 N N . GLU B 1 247 ? -15.188 -11.672 -17.516 1 92.75 247 GLU B N 1
ATOM 6749 C CA . GLU B 1 247 ? -14.891 -11.672 -18.953 1 92.75 247 GLU B CA 1
ATOM 6750 C C . GLU B 1 247 ? -13.414 -11.922 -19.203 1 92.75 247 GLU B C 1
ATOM 6752 O O . GLU B 1 247 ? -13.047 -12.664 -20.125 1 92.75 247 GLU B O 1
ATOM 6757 N N . ALA B 1 248 ? -12.617 -11.297 -18.406 1 87.19 248 ALA B N 1
ATOM 6758 C CA . ALA B 1 248 ? -11.172 -11.516 -18.531 1 87.19 248 ALA B CA 1
ATOM 6759 C C . ALA B 1 248 ? -10.812 -12.969 -18.234 1 87.19 248 ALA B C 1
ATOM 6761 O O . ALA B 1 248 ? -10 -13.562 -18.953 1 87.19 248 ALA B O 1
ATOM 6762 N N . LYS B 1 249 ? -11.422 -13.516 -17.203 1 89.19 249 LYS B N 1
ATOM 6763 C CA . LYS B 1 249 ? -11.148 -14.898 -16.812 1 89.19 249 LYS B CA 1
ATOM 6764 C C . LYS B 1 249 ? -11.602 -15.867 -17.906 1 89.19 249 LYS B C 1
ATOM 6766 O O . LYS B 1 249 ? -10.938 -16.875 -18.172 1 89.19 249 LYS B O 1
ATOM 6771 N N . PHE B 1 250 ? -12.68 -15.594 -18.547 1 90.62 250 PHE B N 1
ATOM 6772 C CA . PHE B 1 250 ? -13.172 -16.422 -19.641 1 90.62 250 PHE B CA 1
ATOM 6773 C C . PHE B 1 250 ? -12.133 -16.516 -20.75 1 90.62 250 PHE B C 1
ATOM 6775 O O . PHE B 1 250 ? -11.82 -17.609 -21.219 1 90.62 250 PHE B O 1
ATOM 6782 N N . GLY B 1 251 ? -11.617 -15.383 -21.141 1 85.75 251 GLY B N 1
ATOM 6783 C CA . GLY B 1 251 ? -10.586 -15.383 -22.156 1 85.75 251 GLY B CA 1
ATOM 6784 C C . GLY B 1 251 ? -9.344 -16.156 -21.75 1 85.75 251 GLY B C 1
ATOM 6785 O O . GLY B 1 251 ? -8.773 -16.906 -22.547 1 85.75 251 GLY B O 1
ATOM 6786 N N . GLN B 1 252 ? -8.984 -16.078 -20.547 1 84.88 252 GLN B N 1
ATOM 6787 C CA . GLN B 1 252 ? -7.809 -16.766 -20.016 1 84.88 252 GLN B CA 1
ATOM 6788 C C . GLN B 1 252 ? -8.016 -18.266 -20 1 84.88 252 GLN B C 1
ATOM 6790 O O . GLN B 1 252 ? -7.102 -19.031 -20.328 1 84.88 252 GLN B O 1
ATOM 6795 N N . GLU B 1 253 ? -9.266 -18.688 -19.641 1 86.75 253 GLU B N 1
ATOM 6796 C CA . GLU B 1 253 ? -9.555 -20.109 -19.531 1 86.75 253 GLU B CA 1
ATOM 6797 C C . GLU B 1 253 ? -9.719 -20.75 -20.906 1 86.75 253 GLU B C 1
ATOM 6799 O O . GLU B 1 253 ? -9.414 -21.922 -21.094 1 86.75 253 GLU B O 1
ATOM 6804 N N . LEU B 1 254 ? -10.109 -19.969 -21.844 1 86.44 254 LEU B N 1
ATOM 6805 C CA . LEU B 1 254 ? -10.141 -20.453 -23.219 1 86.44 254 LEU B CA 1
ATOM 6806 C C . LEU B 1 254 ? -8.734 -20.812 -23.703 1 86.44 254 LEU B C 1
ATOM 6808 O O . LEU B 1 254 ? -8.547 -21.797 -24.422 1 86.44 254 LEU B O 1
ATOM 6812 N N . LEU B 1 255 ? -7.848 -20.047 -23.312 1 80.88 255 LEU B N 1
ATOM 6813 C CA . LEU B 1 255 ? -6.453 -20.328 -23.656 1 80.88 255 LEU B CA 1
ATOM 6814 C C . LEU B 1 255 ? -5.977 -21.609 -22.969 1 80.88 255 LEU B C 1
ATOM 6816 O O . LEU B 1 255 ? -5.332 -22.453 -23.594 1 80.88 255 LEU B O 1
ATOM 6820 N N . SER B 1 256 ? -6.348 -21.766 -21.688 1 79.69 256 SER B N 1
ATOM 6821 C CA . SER B 1 256 ? -5.953 -22.953 -20.938 1 79.69 256 SER B CA 1
ATOM 6822 C C . SER B 1 256 ? -6.605 -24.203 -21.484 1 79.69 256 SER B C 1
ATOM 6824 O O . SER B 1 256 ? -5.969 -25.25 -21.578 1 79.69 256 SER B O 1
ATOM 6826 N N . GLY B 1 257 ? -7.902 -24.109 -21.891 1 83.25 257 GLY B N 1
ATOM 6827 C CA . GLY B 1 257 ? -8.617 -25.234 -22.469 1 83.25 257 GLY B CA 1
ATOM 6828 C C . GLY B 1 257 ? -8.039 -25.688 -23.797 1 83.25 257 GLY B C 1
ATOM 6829 O O . GLY B 1 257 ? -8.094 -26.875 -24.141 1 83.25 257 GLY B O 1
ATOM 6830 N N . SER B 1 258 ? -7.387 -24.828 -24.5 1 86.31 258 SER B N 1
ATOM 6831 C CA . SER B 1 258 ? -6.785 -25.156 -25.781 1 86.31 258 SER B CA 1
ATOM 6832 C C . SER B 1 258 ? -5.625 -26.125 -25.625 1 86.31 258 SER B C 1
ATOM 6834 O O . SER B 1 258 ? -5.352 -26.938 -26.516 1 86.31 258 SER B O 1
ATOM 6836 N N . VAL B 1 259 ? -5.043 -26.078 -24.5 1 81.19 259 VAL B N 1
ATOM 6837 C CA . VAL B 1 259 ? -3.926 -26.984 -24.234 1 81.19 259 VAL B CA 1
ATOM 6838 C C . VAL B 1 259 ? -4.43 -28.422 -24.141 1 81.19 259 VAL B C 1
ATOM 6840 O O . VAL B 1 259 ? -3.83 -29.328 -24.719 1 81.19 259 VAL B O 1
ATOM 6843 N N . ASP B 1 260 ? -5.539 -28.625 -23.422 1 84.69 260 ASP B N 1
ATOM 6844 C CA . ASP B 1 260 ? -6.121 -29.953 -23.312 1 84.69 260 ASP B CA 1
ATOM 6845 C C . ASP B 1 260 ? -6.57 -30.469 -24.688 1 84.69 260 ASP B C 1
ATOM 6847 O O . ASP B 1 260 ? -6.383 -31.656 -25 1 84.69 260 ASP B O 1
ATOM 6851 N N . VAL B 1 261 ? -7.098 -29.609 -25.453 1 87.19 261 VAL B N 1
ATOM 6852 C CA . VAL B 1 261 ? -7.539 -29.984 -26.797 1 87.19 261 VAL B CA 1
ATOM 6853 C C . VAL B 1 261 ? -6.332 -30.406 -27.641 1 87.19 261 VAL B C 1
ATOM 6855 O O . VAL B 1 261 ? -6.379 -31.422 -28.344 1 87.19 261 VAL B O 1
ATOM 6858 N N . MET B 1 262 ? -5.352 -29.656 -27.516 1 85.25 262 MET B N 1
ATOM 6859 C CA . MET B 1 262 ? -4.117 -29.969 -28.234 1 85.25 262 MET B CA 1
ATOM 6860 C C . MET B 1 262 ? -3.57 -31.328 -27.797 1 85.25 262 MET B C 1
ATOM 6862 O O . MET B 1 262 ? -3.156 -32.125 -28.625 1 85.25 262 MET B O 1
ATOM 6866 N N . ALA B 1 263 ? -3.508 -31.562 -26.484 1 81.19 263 ALA B N 1
ATOM 6867 C CA . ALA B 1 263 ? -3.016 -32.844 -25.969 1 81.19 263 ALA B CA 1
ATOM 6868 C C . ALA B 1 263 ? -3.85 -34 -26.484 1 81.19 263 ALA B C 1
ATOM 6870 O O . ALA B 1 263 ? -3.305 -35.031 -26.891 1 81.19 263 ALA B O 1
ATOM 6871 N N . GLY B 1 264 ? -5.188 -33.844 -26.516 1 83.62 264 GLY B N 1
ATOM 6872 C CA . GLY B 1 264 ? -6.07 -34.875 -27.016 1 83.62 264 GLY B CA 1
ATOM 6873 C C . GLY B 1 264 ? -5.871 -35.156 -28.484 1 83.62 264 GLY B C 1
ATOM 6874 O O . GLY B 1 264 ? -5.727 -36.344 -28.875 1 83.62 264 GLY B O 1
ATOM 6875 N N . VAL B 1 265 ? -5.789 -34.125 -29.234 1 86.56 265 VAL B N 1
ATOM 6876 C CA . VAL B 1 265 ? -5.609 -34.281 -30.672 1 86.56 265 VAL B CA 1
ATOM 6877 C C . VAL B 1 265 ? -4.227 -34.844 -30.969 1 86.56 265 VAL B C 1
ATOM 6879 O O . VAL B 1 265 ? -4.082 -35.719 -31.828 1 86.56 265 VAL B O 1
ATOM 6882 N N . GLY B 1 266 ? -3.23 -34.312 -30.281 1 81.19 266 GLY B N 1
ATOM 6883 C CA . GLY B 1 266 ? -1.886 -34.844 -30.438 1 81.19 266 GLY B CA 1
ATOM 6884 C C . GLY B 1 266 ? -1.774 -36.312 -30.078 1 81.19 266 GLY B C 1
ATOM 6885 O O . GLY B 1 266 ? -1.142 -37.094 -30.797 1 81.19 266 GLY B O 1
ATOM 6886 N N . PHE B 1 267 ? -2.381 -36.719 -28.984 1 80.94 267 PHE B N 1
ATOM 6887 C CA . PHE B 1 267 ? -2.359 -38.094 -28.547 1 80.94 267 PHE B CA 1
ATOM 6888 C C . PHE B 1 267 ? -3.029 -39 -29.578 1 80.94 267 PHE B C 1
ATOM 6890 O O . PHE B 1 267 ? -2.52 -40.062 -29.906 1 80.94 267 PHE B O 1
ATOM 6897 N N . LEU B 1 268 ? -4.195 -38.594 -30.078 1 85.31 268 LEU B N 1
ATOM 6898 C CA . LEU B 1 268 ? -4.918 -39.375 -31.078 1 85.31 268 LEU B CA 1
ATOM 6899 C C . LEU B 1 268 ? -4.066 -39.562 -32.344 1 85.31 268 LEU B C 1
ATOM 6901 O O . LEU B 1 268 ? -3.988 -40.656 -32.875 1 85.31 268 LEU B O 1
ATOM 6905 N N . ALA B 1 269 ? -3.447 -38.5 -32.75 1 85.19 269 ALA B N 1
ATOM 6906 C CA . ALA B 1 269 ? -2.633 -38.594 -33.969 1 85.19 269 ALA B CA 1
ATOM 6907 C C . ALA B 1 269 ? -1.469 -39.562 -33.781 1 85.19 269 ALA B C 1
ATOM 6909 O O . ALA B 1 269 ? -1.188 -40.375 -34.656 1 85.19 269 ALA B O 1
ATOM 6910 N N . VAL B 1 270 ? -0.857 -39.562 -32.656 1 81.44 270 VAL B N 1
ATOM 6911 C CA . VAL B 1 270 ? 0.327 -40.375 -32.438 1 81.44 270 VAL B CA 1
ATOM 6912 C C . VAL B 1 270 ? -0.083 -41.812 -32.25 1 81.44 270 VAL B C 1
ATOM 6914 O O . VAL B 1 270 ? 0.617 -42.75 -32.719 1 81.44 270 VAL B O 1
ATOM 6917 N N . ILE B 1 271 ? -1.163 -42.031 -31.531 1 84.38 271 ILE B N 1
ATOM 6918 C CA . ILE B 1 271 ? -1.571 -43.406 -31.297 1 84.38 271 ILE B CA 1
ATOM 6919 C C . ILE B 1 271 ? -2.02 -44.062 -32.594 1 84.38 271 ILE B C 1
ATOM 6921 O O . ILE B 1 271 ? -1.776 -45.25 -32.844 1 84.38 271 ILE B O 1
ATOM 6925 N N . VAL B 1 272 ? -2.74 -43.344 -33.469 1 85.56 272 VAL B N 1
ATOM 6926 C CA . VAL B 1 272 ? -3.219 -43.875 -34.719 1 85.56 272 VAL B CA 1
ATOM 6927 C C . VAL B 1 272 ? -2.035 -44.188 -35.656 1 85.56 272 VAL B C 1
ATOM 6929 O O . VAL B 1 272 ? -1.933 -45.25 -36.219 1 85.56 272 VAL B O 1
ATOM 6932 N N . PHE B 1 273 ? -1.175 -43.281 -35.688 1 84.19 273 PHE B N 1
ATOM 6933 C CA . PHE B 1 273 ? -0.038 -43.438 -36.594 1 84.19 273 PHE B CA 1
ATOM 6934 C C . PHE B 1 273 ? 1.009 -44.375 -35.969 1 84.19 273 PHE B C 1
ATOM 6936 O O . PHE B 1 273 ? 1.522 -45.281 -36.625 1 84.19 273 PHE B O 1
ATOM 6943 N N . GLY B 1 274 ? 1.384 -44.094 -34.75 1 83.25 274 GLY B N 1
ATOM 6944 C CA . GLY B 1 274 ? 2.379 -44.906 -34.062 1 83.25 274 GLY B CA 1
ATOM 6945 C C . GLY B 1 274 ? 1.895 -46.312 -33.781 1 83.25 274 GLY B C 1
ATOM 6946 O O . GLY B 1 274 ? 2.66 -47.25 -33.875 1 83.25 274 GLY B O 1
ATOM 6947 N N . GLY B 1 275 ? 0.63 -46.438 -33.375 1 84.56 275 GLY B N 1
ATOM 6948 C CA . GLY B 1 275 ? 0.065 -47.781 -33.125 1 84.56 275 GLY B CA 1
ATOM 6949 C C . GLY B 1 275 ? 0.088 -48.656 -34.344 1 84.56 275 GLY B C 1
ATOM 6950 O O . GLY B 1 275 ? 0.389 -49.875 -34.25 1 84.56 275 GLY B O 1
ATOM 6951 N N . SER B 1 276 ? -0.204 -48.125 -35.531 1 85.38 276 SER B N 1
ATOM 6952 C CA . SER B 1 276 ? -0.181 -48.875 -36.75 1 85.38 276 SER B CA 1
ATOM 6953 C C . SER B 1 276 ? 1.231 -49.344 -37.094 1 85.38 276 SER B C 1
ATOM 6955 O O . SER B 1 276 ? 1.426 -50.469 -37.562 1 85.38 276 SER B O 1
ATOM 6957 N N . GLU B 1 277 ? 2.154 -48.562 -36.75 1 88.31 277 GLU B N 1
ATOM 6958 C CA . GLU B 1 277 ? 3.541 -48.938 -37.031 1 88.31 277 GLU B CA 1
ATOM 6959 C C . GLU B 1 277 ? 4.039 -50 -36.062 1 88.31 277 GLU B C 1
ATOM 6961 O O . GLU B 1 277 ? 4.883 -50.812 -36.406 1 88.31 277 GLU B O 1
ATOM 6966 N N . ILE B 1 278 ? 3.562 -50.031 -34.938 1 85.88 278 ILE B N 1
ATOM 6967 C CA . ILE B 1 278 ? 3.938 -51 -33.938 1 85.88 278 ILE B CA 1
ATOM 6968 C C . ILE B 1 278 ? 3.334 -52.375 -34.281 1 85.88 278 ILE B C 1
ATOM 6970 O O . ILE B 1 278 ? 4.004 -53.406 -34.188 1 85.88 278 ILE B O 1
ATOM 6974 N N . ILE B 1 279 ? 2.078 -52.375 -34.719 1 83.25 279 ILE B N 1
ATOM 6975 C CA . ILE B 1 279 ? 1.402 -53.594 -35.125 1 83.25 279 ILE B CA 1
ATOM 6976 C C . ILE B 1 279 ? 2.111 -54.188 -36.312 1 83.25 279 ILE B C 1
ATOM 6978 O O . ILE B 1 279 ? 2.25 -55.438 -36.406 1 83.25 279 ILE B O 1
ATOM 6982 N N . GLU B 1 280 ? 2.576 -53.312 -37.188 1 85.81 280 GLU B N 1
ATOM 6983 C CA . GLU B 1 280 ? 3.273 -53.781 -38.375 1 85.81 280 GLU B CA 1
ATOM 6984 C C . GLU B 1 280 ? 4.691 -54.25 -38.031 1 85.81 280 GLU B C 1
ATOM 6986 O O . GLU B 1 280 ? 5.352 -54.875 -38.875 1 85.81 280 GLU B O 1
ATOM 6991 N N . GLY B 1 281 ? 5.234 -53.969 -36.812 1 84.25 281 GLY B N 1
ATOM 6992 C CA . GLY B 1 281 ? 6.527 -54.438 -36.344 1 84.25 281 GLY B CA 1
ATOM 6993 C C . GLY B 1 281 ? 7.66 -53.5 -36.656 1 84.25 281 GLY B C 1
ATOM 6994 O O . GLY B 1 281 ? 8.836 -53.812 -36.438 1 84.25 281 GLY B O 1
ATOM 6995 N N . GLU B 1 282 ? 7.363 -52.344 -37.094 1 86.69 282 GLU B N 1
ATOM 6996 C CA . GLU B 1 282 ? 8.391 -51.375 -37.438 1 86.69 282 GLU B CA 1
ATOM 6997 C C . GLU B 1 282 ? 8.914 -50.656 -36.219 1 86.69 282 GLU B C 1
ATOM 6999 O O . GLU B 1 282 ? 10.055 -50.188 -36.219 1 86.69 282 GLU B O 1
ATOM 7004 N N . LYS B 1 283 ? 8.086 -50.5 -35.25 1 89.12 283 LYS B N 1
ATOM 7005 C CA . LYS B 1 283 ? 8.438 -49.812 -34.031 1 89.12 283 LYS B CA 1
ATOM 7006 C C . LYS B 1 283 ? 8.117 -50.688 -32.812 1 89.12 283 LYS B C 1
ATOM 7008 O O . LYS B 1 283 ? 7.34 -51.625 -32.906 1 89.12 283 LYS B O 1
ATOM 7013 N N . THR B 1 284 ? 8.781 -50.344 -31.75 1 87 284 THR B N 1
ATOM 7014 C CA . THR B 1 284 ? 8.57 -51.125 -30.531 1 87 284 THR B CA 1
ATOM 7015 C C . THR B 1 284 ? 7.664 -50.344 -29.562 1 87 284 THR B C 1
ATOM 7017 O O . THR B 1 284 ? 7.414 -49.156 -29.734 1 87 284 THR B O 1
ATOM 7020 N N . VAL B 1 285 ? 7.16 -51.156 -28.578 1 82.94 285 VAL B N 1
ATOM 7021 C CA . VAL B 1 285 ? 6.332 -50.594 -27.531 1 82.94 285 VAL B CA 1
ATOM 7022 C C . VAL B 1 285 ? 7.148 -49.594 -26.703 1 82.94 285 VAL B C 1
ATOM 7024 O O . VAL B 1 285 ? 6.641 -48.531 -26.297 1 82.94 285 VAL B O 1
ATOM 7027 N N . GLY B 1 286 ? 8.367 -49.875 -26.484 1 83.38 286 GLY B N 1
ATOM 7028 C CA . GLY B 1 286 ? 9.25 -49 -25.75 1 83.38 286 GLY B CA 1
ATOM 7029 C C . GLY B 1 286 ? 9.484 -47.688 -26.438 1 83.38 286 GLY B C 1
ATOM 7030 O O . GLY B 1 286 ? 9.539 -46.625 -25.797 1 83.38 286 GLY B O 1
ATOM 7031 N N . GLN B 1 287 ? 9.617 -47.719 -27.766 1 87.19 287 GLN B N 1
ATOM 7032 C CA . GLN B 1 287 ? 9.789 -46.469 -28.516 1 87.19 287 GLN B CA 1
ATOM 7033 C C . GLN B 1 287 ? 8.555 -45.594 -28.422 1 87.19 287 GLN B C 1
ATOM 7035 O O . GLN B 1 287 ? 8.672 -44.375 -28.312 1 87.19 287 GLN B O 1
ATOM 7040 N N . PHE B 1 288 ? 7.465 -46.188 -28.422 1 83.88 288 PHE B N 1
ATOM 7041 C CA . PHE B 1 288 ? 6.223 -45.438 -28.297 1 83.88 288 PHE B CA 1
ATOM 7042 C C . PHE B 1 288 ? 6.121 -44.812 -26.922 1 83.88 288 PHE B C 1
ATOM 7044 O O . PHE B 1 288 ? 5.773 -43.625 -26.797 1 83.88 288 PHE B O 1
ATOM 7051 N N . MET B 1 289 ? 6.449 -45.531 -25.891 1 83.25 289 MET B N 1
ATOM 7052 C CA . MET B 1 289 ? 6.344 -45.031 -24.531 1 83.25 289 MET B CA 1
ATOM 7053 C C . MET B 1 289 ? 7.34 -43.906 -24.281 1 83.25 289 MET B C 1
ATOM 7055 O O . MET B 1 289 ? 7.02 -42.938 -23.609 1 83.25 289 MET B O 1
ATOM 7059 N N . ALA B 1 290 ? 8.461 -44.125 -24.766 1 86.75 290 ALA B N 1
ATOM 7060 C CA . ALA B 1 290 ? 9.453 -43.062 -24.641 1 86.75 290 ALA B CA 1
ATOM 7061 C C . ALA B 1 290 ? 8.977 -41.781 -25.344 1 86.75 290 ALA B C 1
ATOM 7063 O O . ALA B 1 290 ? 9.125 -40.688 -24.797 1 86.75 290 ALA B O 1
ATOM 7064 N N . PHE B 1 291 ? 8.43 -41.906 -26.531 1 86.25 291 PHE B N 1
ATOM 7065 C CA . PHE B 1 291 ? 7.91 -40.781 -27.281 1 86.25 291 PHE B CA 1
ATOM 7066 C C . PHE B 1 291 ? 6.754 -40.125 -26.547 1 86.25 291 PHE B C 1
ATOM 7068 O O . PHE B 1 291 ? 6.723 -38.906 -26.406 1 86.25 291 PHE B O 1
ATOM 7075 N N . PHE B 1 292 ? 5.922 -40.906 -26.078 1 79.69 292 PHE B N 1
ATOM 7076 C CA . PHE B 1 292 ? 4.738 -40.406 -25.391 1 79.69 292 PHE B CA 1
ATOM 7077 C C . PHE B 1 292 ? 5.121 -39.688 -24.094 1 79.69 292 PHE B C 1
ATOM 7079 O O . PHE B 1 292 ? 4.574 -38.625 -23.797 1 79.69 292 PHE B O 1
ATOM 7086 N N . THR B 1 293 ? 5.965 -40.281 -23.344 1 81.56 293 THR B N 1
ATOM 7087 C CA . THR B 1 293 ? 6.414 -39.688 -22.094 1 81.56 293 THR B CA 1
ATOM 7088 C C . THR B 1 293 ? 7.113 -38.344 -22.375 1 81.56 293 THR B C 1
ATOM 7090 O O . THR B 1 293 ? 6.895 -37.375 -21.656 1 81.56 293 THR B O 1
ATOM 7093 N N . ALA B 1 294 ? 7.922 -38.344 -23.375 1 86.69 294 ALA B N 1
ATOM 7094 C CA . ALA B 1 294 ? 8.602 -37.094 -23.766 1 86.69 294 ALA B CA 1
ATOM 7095 C C . ALA B 1 294 ? 7.59 -36 -24.094 1 86.69 294 ALA B C 1
ATOM 7097 O O . ALA B 1 294 ? 7.715 -34.875 -23.609 1 86.69 294 ALA B O 1
ATOM 7098 N N . MET B 1 295 ? 6.637 -36.344 -24.797 1 81.69 295 MET B N 1
ATOM 7099 C CA . MET B 1 295 ? 5.637 -35.375 -25.219 1 81.69 295 MET B CA 1
ATOM 7100 C C . MET B 1 295 ? 4.793 -34.938 -24.016 1 81.69 295 MET B C 1
ATOM 7102 O O . MET B 1 295 ? 4.438 -33.75 -23.906 1 81.69 295 MET B O 1
ATOM 7106 N N . ALA B 1 296 ? 4.453 -35.875 -23.125 1 75.88 296 ALA B N 1
ATOM 7107 C CA . ALA B 1 296 ? 3.652 -35.562 -21.938 1 75.88 296 ALA B CA 1
ATOM 7108 C C . ALA B 1 296 ? 4.391 -34.594 -21.016 1 75.88 296 ALA B C 1
ATOM 7110 O O . ALA B 1 296 ? 3.793 -33.656 -20.484 1 75.88 296 ALA B O 1
ATOM 7111 N N . ILE B 1 297 ? 5.645 -34.781 -20.844 1 83.31 297 ILE B N 1
ATOM 7112 C CA . ILE B 1 297 ? 6.441 -33.969 -19.938 1 83.31 297 ILE B CA 1
ATOM 7113 C C . ILE B 1 297 ? 6.758 -32.625 -20.578 1 83.31 297 ILE B C 1
ATOM 7115 O O . ILE B 1 297 ? 6.91 -31.625 -19.891 1 83.31 297 ILE B O 1
ATOM 7119 N N . ALA B 1 298 ? 6.816 -32.594 -21.906 1 84.44 298 ALA B N 1
ATOM 7120 C CA . ALA B 1 298 ? 7.203 -31.391 -22.641 1 84.44 298 ALA B CA 1
ATOM 7121 C C . ALA B 1 298 ? 6.16 -30.281 -22.484 1 84.44 298 ALA B C 1
ATOM 7123 O O . ALA B 1 298 ? 6.465 -29.094 -22.672 1 84.44 298 ALA B O 1
ATOM 7124 N N . PHE B 1 299 ? 5.035 -30.656 -22.047 1 73.88 299 PHE B N 1
ATOM 7125 C CA . PHE B 1 299 ? 3.943 -29.703 -21.969 1 73.88 299 PHE B CA 1
ATOM 7126 C C . PHE B 1 299 ? 4.207 -28.672 -20.875 1 73.88 299 PHE B C 1
ATOM 7128 O O . PHE B 1 299 ? 3.938 -27.484 -21.062 1 73.88 299 PHE B O 1
ATOM 7135 N N . ASP B 1 300 ? 4.664 -29.109 -19.75 1 78.94 300 ASP B N 1
ATOM 7136 C CA . ASP B 1 300 ? 4.855 -28.219 -18.625 1 78.94 300 ASP B CA 1
ATOM 7137 C C . ASP B 1 300 ? 5.93 -27.172 -18.906 1 78.94 300 ASP B C 1
ATOM 7139 O O . ASP B 1 300 ? 5.699 -25.969 -18.734 1 78.94 300 ASP B O 1
ATOM 7143 N N . PRO B 1 301 ? 7.125 -27.578 -19.406 1 82.81 301 PRO B N 1
ATOM 7144 C CA . PRO B 1 301 ? 8.125 -26.578 -19.797 1 82.81 301 PRO B CA 1
ATOM 7145 C C . PRO B 1 301 ? 7.629 -25.641 -20.875 1 82.81 301 PRO B C 1
ATOM 7147 O O . PRO B 1 301 ? 7.945 -24.438 -20.859 1 82.81 301 PRO B O 1
ATOM 7150 N N . LEU B 1 302 ? 6.859 -26.141 -21.797 1 76.81 302 LEU B N 1
ATOM 7151 C CA . LEU B 1 302 ? 6.309 -25.312 -22.859 1 76.81 302 LEU B CA 1
ATOM 7152 C C . LEU B 1 302 ? 5.367 -24.25 -22.297 1 76.81 302 LEU B C 1
ATOM 7154 O O . LEU B 1 302 ? 5.422 -23.094 -22.703 1 76.81 302 LEU B O 1
ATOM 7158 N N . ARG B 1 303 ? 4.559 -24.719 -21.391 1 73.25 303 ARG B N 1
ATOM 7159 C CA . ARG B 1 303 ? 3.625 -23.797 -20.734 1 73.25 303 ARG B CA 1
ATOM 7160 C C . ARG B 1 303 ? 4.371 -22.719 -19.953 1 73.25 303 ARG B C 1
ATOM 7162 O O . ARG B 1 303 ? 4 -21.547 -20 1 73.25 303 ARG B O 1
ATOM 7169 N N . ARG B 1 304 ? 5.391 -23.062 -19.219 1 80 304 ARG B N 1
ATOM 7170 C CA . ARG B 1 304 ? 6.188 -22.125 -18.438 1 80 304 ARG B CA 1
ATOM 7171 C C . ARG B 1 304 ? 6.895 -21.125 -19.344 1 80 304 ARG B C 1
ATOM 7173 O O . ARG B 1 304 ? 6.969 -19.938 -19.016 1 80 304 ARG B O 1
ATOM 7180 N N . LEU B 1 305 ? 7.418 -21.562 -20.469 1 79.94 305 LEU B N 1
ATOM 7181 C CA . LEU B 1 305 ? 8.102 -20.688 -21.422 1 79.94 305 LEU B CA 1
ATOM 7182 C C . LEU B 1 305 ? 7.129 -19.688 -22.031 1 79.94 305 LEU B C 1
ATOM 7184 O O . LEU B 1 305 ? 7.484 -18.531 -22.266 1 79.94 305 LEU B O 1
ATOM 7188 N N . ALA B 1 306 ? 5.906 -20.125 -22.219 1 71.12 306 ALA B N 1
ATOM 7189 C CA . ALA B 1 306 ? 4.891 -19.234 -22.781 1 71.12 306 ALA B CA 1
ATOM 7190 C C . ALA B 1 306 ? 4.559 -18.094 -21.797 1 71.12 306 ALA B C 1
ATOM 7192 O O . ALA B 1 306 ? 4.258 -16.984 -22.219 1 71.12 306 ALA B O 1
ATOM 7193 N N . LYS B 1 307 ? 4.641 -18.375 -20.531 1 73 307 LYS B N 1
ATOM 7194 C CA . LYS B 1 307 ? 4.293 -17.422 -19.484 1 73 307 LYS B CA 1
ATOM 7195 C C . LYS B 1 307 ? 5.379 -16.359 -19.344 1 73 307 LYS B C 1
ATOM 7197 O O . LYS B 1 307 ? 5.109 -15.25 -18.859 1 73 307 LYS B O 1
ATOM 7202 N N . ILE B 1 308 ? 6.586 -16.641 -19.75 1 77.94 308 ILE B N 1
ATOM 7203 C CA . ILE B 1 308 ? 7.727 -15.75 -19.578 1 77.94 308 ILE B CA 1
ATOM 7204 C C . ILE B 1 308 ? 7.48 -14.445 -20.328 1 77.94 308 ILE B C 1
ATOM 7206 O O . ILE B 1 308 ? 7.848 -13.367 -19.859 1 77.94 308 ILE B O 1
ATOM 7210 N N . PHE B 1 309 ? 6.781 -14.562 -21.391 1 73.06 309 PHE B N 1
ATOM 7211 C CA . PHE B 1 309 ? 6.562 -13.375 -22.219 1 73.06 309 PHE B CA 1
ATOM 7212 C C . PHE B 1 309 ? 5.73 -12.344 -21.469 1 73.06 309 PHE B C 1
ATOM 7214 O O . PHE B 1 309 ? 6.023 -11.148 -21.516 1 73.06 309 PHE B O 1
ATOM 7221 N N . GLY B 1 310 ? 4.723 -12.758 -20.812 1 68.56 310 GLY B N 1
ATOM 7222 C CA . GLY B 1 310 ? 3.889 -11.859 -20.031 1 68.56 310 GLY B CA 1
ATOM 7223 C C . GLY B 1 310 ? 4.609 -11.273 -18.828 1 68.56 310 GLY B C 1
ATOM 7224 O O . GLY B 1 310 ? 4.461 -10.086 -18.531 1 68.56 310 GLY B O 1
ATOM 7225 N N . THR B 1 311 ? 5.41 -12.031 -18.203 1 78.06 311 THR B N 1
ATOM 7226 C CA . THR B 1 311 ? 6.133 -11.594 -17.016 1 78.06 311 THR B CA 1
ATOM 7227 C C . THR B 1 311 ? 7.215 -10.586 -17.375 1 78.06 311 THR B C 1
ATOM 7229 O O . THR B 1 311 ? 7.477 -9.648 -16.625 1 78.06 311 THR B O 1
ATOM 7232 N N . TRP B 1 312 ? 7.77 -10.711 -18.594 1 80.06 312 TRP B N 1
ATOM 7233 C CA . TRP B 1 312 ? 8.805 -9.789 -19.047 1 80.06 312 TRP B CA 1
ATOM 7234 C C . TRP B 1 312 ? 8.258 -8.375 -19.172 1 80.06 312 TRP B C 1
ATOM 7236 O O . TRP B 1 312 ? 8.938 -7.402 -18.828 1 80.06 312 TRP B O 1
ATOM 7246 N N . GLN B 1 313 ? 7.117 -8.32 -19.641 1 75.25 313 GLN B N 1
ATOM 7247 C CA . GLN B 1 313 ? 6.539 -7 -19.844 1 75.25 313 GLN B CA 1
ATOM 7248 C C . GLN B 1 313 ? 6.406 -6.246 -18.531 1 75.25 313 GLN B C 1
ATOM 7250 O O . GLN B 1 313 ? 6.656 -5.039 -18.469 1 75.25 313 GLN B O 1
ATOM 7255 N N . THR B 1 314 ? 6.09 -6.941 -17.516 1 76.69 314 THR B N 1
ATOM 7256 C CA . THR B 1 314 ? 5.992 -6.332 -16.188 1 76.69 314 THR B CA 1
ATOM 7257 C C . THR B 1 314 ? 7.363 -5.875 -15.703 1 76.69 314 THR B C 1
ATOM 7259 O O . THR B 1 314 ? 7.496 -4.777 -15.156 1 76.69 314 THR B O 1
ATOM 7262 N N . ALA B 1 315 ? 8.336 -6.691 -15.93 1 81.38 315 ALA B N 1
ATOM 7263 C CA . ALA B 1 315 ? 9.703 -6.355 -15.523 1 81.38 315 ALA B CA 1
ATOM 7264 C C . ALA B 1 315 ? 10.242 -5.18 -16.344 1 81.38 315 ALA B C 1
ATOM 7266 O O . ALA B 1 315 ? 10.938 -4.316 -15.797 1 81.38 315 ALA B O 1
ATOM 7267 N N . ALA B 1 316 ? 9.914 -5.227 -17.641 1 85.25 316 ALA B N 1
ATOM 7268 C CA . ALA B 1 316 ? 10.367 -4.152 -18.516 1 85.25 316 ALA B CA 1
ATOM 7269 C C . ALA B 1 316 ? 9.836 -2.801 -18.047 1 85.25 316 ALA B C 1
ATOM 7271 O O . ALA B 1 316 ? 10.562 -1.803 -18.047 1 85.25 316 ALA B O 1
ATOM 7272 N N . ALA B 1 317 ? 8.641 -2.809 -17.688 1 82 317 ALA B N 1
ATOM 7273 C CA . ALA B 1 317 ? 8.047 -1.577 -17.188 1 82 317 ALA B CA 1
ATOM 7274 C C . ALA B 1 317 ? 8.742 -1.12 -15.906 1 82 317 ALA B C 1
ATOM 7276 O O . ALA B 1 317 ? 8.984 0.074 -15.719 1 82 317 ALA B O 1
ATOM 7277 N N . ALA B 1 318 ? 9.031 -2.076 -15.031 1 86.25 318 ALA B N 1
ATOM 7278 C CA . ALA B 1 318 ? 9.727 -1.764 -13.789 1 86.25 318 ALA B CA 1
ATOM 7279 C C . ALA B 1 318 ? 11.133 -1.231 -14.07 1 86.25 318 ALA B C 1
ATOM 7281 O O . ALA B 1 318 ? 11.57 -0.259 -13.453 1 86.25 318 ALA B O 1
ATOM 7282 N N . ILE B 1 319 ? 11.797 -1.836 -15.008 1 90.5 319 ILE B N 1
ATOM 7283 C CA . ILE B 1 319 ? 13.156 -1.423 -15.367 1 90.5 319 ILE B CA 1
ATOM 7284 C C . ILE B 1 319 ? 13.125 -0.008 -15.938 1 90.5 319 ILE B C 1
ATOM 7286 O O . ILE B 1 319 ? 14 0.81 -15.633 1 90.5 319 ILE B O 1
ATOM 7290 N N . GLU B 1 320 ? 12.203 0.204 -16.734 1 89.31 320 GLU B N 1
ATOM 7291 C CA . GLU B 1 320 ? 12.07 1.532 -17.328 1 89.31 320 GLU B CA 1
ATOM 7292 C C . GLU B 1 320 ? 11.906 2.602 -16.25 1 89.31 320 GLU B C 1
ATOM 7294 O O . GLU B 1 320 ? 12.523 3.666 -16.328 1 89.31 320 GLU B O 1
ATOM 7299 N N . ARG B 1 321 ? 11.102 2.32 -15.305 1 88.81 321 ARG B N 1
ATOM 7300 C CA . ARG B 1 321 ? 10.891 3.268 -14.219 1 88.81 321 ARG B CA 1
ATOM 7301 C C . ARG B 1 321 ? 12.164 3.463 -13.406 1 88.81 321 ARG B C 1
ATOM 7303 O O . ARG B 1 321 ? 12.477 4.582 -12.992 1 88.81 321 ARG B O 1
ATOM 7310 N N . LEU B 1 322 ? 12.836 2.408 -13.203 1 93.25 322 LEU B N 1
ATOM 7311 C CA . LEU B 1 322 ? 14.086 2.492 -12.453 1 93.25 322 LEU B CA 1
ATOM 7312 C C . LEU B 1 322 ? 15.133 3.289 -13.227 1 93.25 322 LEU B C 1
ATOM 7314 O O . LEU B 1 322 ? 15.852 4.105 -12.648 1 93.25 322 LEU B O 1
ATOM 7318 N N . LEU B 1 323 ? 15.211 3.035 -14.5 1 92.69 323 LEU B N 1
ATOM 7319 C CA . LEU B 1 323 ? 16.172 3.756 -15.328 1 92.69 323 LEU B CA 1
ATOM 7320 C C . LEU B 1 323 ? 15.828 5.242 -15.391 1 92.69 323 LEU B C 1
ATOM 7322 O O . LEU B 1 323 ? 16.719 6.086 -15.422 1 92.69 323 LEU B O 1
ATOM 7326 N N . ASP B 1 324 ? 14.555 5.52 -15.359 1 90.94 324 ASP B N 1
ATOM 7327 C CA . ASP B 1 324 ? 14.125 6.914 -15.312 1 90.94 324 ASP B CA 1
ATOM 7328 C C . ASP B 1 324 ? 14.648 7.605 -14.055 1 90.94 324 ASP B C 1
ATOM 7330 O O . ASP B 1 324 ? 15.055 8.766 -14.102 1 90.94 324 ASP B O 1
ATOM 7334 N N . VAL B 1 325 ? 14.617 6.891 -13.016 1 92.88 325 VAL B N 1
ATOM 7335 C CA . VAL B 1 325 ? 15.109 7.445 -11.758 1 92.88 325 VAL B CA 1
ATOM 7336 C C . VAL B 1 325 ? 16.625 7.645 -11.844 1 92.88 325 VAL B C 1
ATOM 7338 O O . VAL B 1 325 ? 17.125 8.711 -11.484 1 92.88 325 VAL B O 1
ATOM 7341 N N . PHE B 1 326 ? 17.344 6.703 -12.359 1 93.06 326 PHE B N 1
ATOM 7342 C CA . PHE B 1 326 ? 18.797 6.777 -12.445 1 93.06 326 PHE B CA 1
ATOM 7343 C C . PHE B 1 326 ? 19.219 7.832 -13.461 1 93.06 326 PHE B C 1
ATOM 7345 O O . PHE B 1 326 ? 20.281 8.453 -13.32 1 93.06 326 PHE B O 1
ATOM 7352 N N . ASP B 1 327 ? 18.422 8 -14.422 1 91.06 327 ASP B N 1
ATOM 7353 C CA . ASP B 1 327 ? 18.75 8.961 -15.469 1 91.06 327 ASP B CA 1
ATOM 7354 C C . ASP B 1 327 ? 18.547 10.398 -14.977 1 91.06 327 ASP B C 1
ATOM 7356 O O . ASP B 1 327 ? 19.125 11.336 -15.531 1 91.06 327 ASP B O 1
ATOM 7360 N N . THR B 1 328 ? 17.734 10.484 -13.938 1 91.94 328 THR B N 1
ATOM 7361 C CA . THR B 1 328 ? 17.578 11.805 -13.336 1 91.94 328 THR B CA 1
ATOM 7362 C C . THR B 1 328 ? 18.812 12.18 -12.523 1 91.94 328 THR B C 1
ATOM 7364 O O . THR B 1 328 ? 19.156 11.492 -11.562 1 91.94 328 THR B O 1
ATOM 7367 N N . LYS B 1 329 ? 19.484 13.141 -13.008 1 91.88 329 LYS B N 1
ATOM 7368 C CA . LYS B 1 329 ? 20.703 13.555 -12.312 1 91.88 329 LYS B CA 1
ATOM 7369 C C . LYS B 1 329 ? 20.453 14.789 -11.453 1 91.88 329 LYS B C 1
ATOM 7371 O O . LYS B 1 329 ? 19.656 15.656 -11.812 1 91.88 329 LYS B O 1
ATOM 7376 N N . PRO B 1 330 ? 21.125 14.758 -10.297 1 92 330 PRO B N 1
ATOM 7377 C CA . PRO B 1 330 ? 21.031 15.977 -9.492 1 92 330 PRO B CA 1
ATOM 7378 C C . PRO B 1 330 ? 21.609 17.203 -10.211 1 92 330 PRO B C 1
ATOM 7380 O O . PRO B 1 330 ? 22.609 17.078 -10.914 1 92 330 PRO B O 1
ATOM 7383 N N . THR B 1 331 ? 20.938 18.297 -10.086 1 89.06 331 THR B N 1
ATOM 7384 C CA . THR B 1 331 ? 21.391 19.516 -10.727 1 89.06 331 THR B CA 1
ATOM 7385 C C . THR B 1 331 ? 22.109 20.422 -9.734 1 89.06 331 THR B C 1
ATOM 7387 O O . THR B 1 331 ? 22.922 21.266 -10.125 1 89.06 331 THR B O 1
ATOM 7390 N N . LEU B 1 332 ? 21.797 20.234 -8.477 1 90.81 332 LEU B N 1
ATOM 7391 C CA . LEU B 1 332 ? 22.453 21.016 -7.434 1 90.81 332 LEU B CA 1
ATOM 7392 C C . LEU B 1 332 ? 23.75 20.359 -6.992 1 90.81 332 LEU B C 1
ATOM 7394 O O . LEU B 1 332 ? 23.734 19.406 -6.195 1 90.81 332 LEU B O 1
ATOM 7398 N N . LEU B 1 333 ? 24.859 20.875 -7.531 1 91.19 333 LEU B N 1
ATOM 7399 C CA . LEU B 1 333 ? 26.141 20.25 -7.254 1 91.19 333 LEU B CA 1
ATOM 7400 C C . LEU B 1 333 ? 27.094 21.25 -6.598 1 91.19 333 LEU B C 1
ATOM 7402 O O . LEU B 1 333 ? 26.969 22.469 -6.805 1 91.19 333 LEU B O 1
ATOM 7406 N N . SER B 1 334 ? 27.938 20.672 -5.805 1 92.44 334 SER B N 1
ATOM 7407 C CA . SER B 1 334 ? 29.016 21.484 -5.25 1 92.44 334 SER B CA 1
ATOM 7408 C C . SER B 1 334 ? 30.031 21.875 -6.328 1 92.44 334 SER B C 1
ATOM 7410 O O . SER B 1 334 ? 30.266 21.125 -7.27 1 92.44 334 SER B O 1
ATOM 7412 N N . PRO B 1 335 ? 30.5 23.078 -6.188 1 92.5 335 PRO B N 1
ATOM 7413 C CA . PRO B 1 335 ? 31.547 23.469 -7.141 1 92.5 335 PRO B CA 1
ATOM 7414 C C . PRO B 1 335 ? 32.812 22.641 -6.988 1 92.5 335 PRO B C 1
ATOM 7416 O O . PRO B 1 335 ? 33.031 22.031 -5.941 1 92.5 335 PRO B O 1
ATOM 7419 N N . GLN B 1 336 ? 33.562 22.578 -8.086 1 91.62 336 GLN B N 1
ATOM 7420 C CA . GLN B 1 336 ? 34.781 21.781 -8.086 1 91.62 336 GLN B CA 1
ATOM 7421 C C . GLN B 1 336 ? 35.781 22.328 -7.066 1 91.62 336 GLN B C 1
ATOM 7423 O O . GLN B 1 336 ? 36.469 21.547 -6.379 1 91.62 336 GLN B O 1
ATOM 7428 N N . SER B 1 337 ? 35.812 23.672 -7.043 1 94.12 337 SER B N 1
ATOM 7429 C CA . SER B 1 337 ? 36.688 24.344 -6.066 1 94.12 337 SER B CA 1
ATOM 7430 C C . SER B 1 337 ? 35.875 25.219 -5.129 1 94.12 337 SER B C 1
ATOM 7432 O O . SER B 1 337 ? 35.719 26.422 -5.359 1 94.12 337 SER B O 1
ATOM 7434 N N . PRO B 1 338 ? 35.438 24.609 -4.023 1 94.31 338 PRO B N 1
ATOM 7435 C CA . PRO B 1 338 ? 34.562 25.359 -3.115 1 94.31 338 PRO B CA 1
ATOM 7436 C C . PRO B 1 338 ? 35.312 26.469 -2.359 1 94.31 338 PRO B C 1
ATOM 7438 O O . PRO B 1 338 ? 36.469 26.281 -1.977 1 94.31 338 PRO B O 1
ATOM 7441 N N . ALA B 1 339 ? 34.625 27.562 -2.189 1 94.62 339 ALA B N 1
ATOM 7442 C CA . ALA B 1 339 ? 35.156 28.641 -1.367 1 94.62 339 ALA B CA 1
ATOM 7443 C C . ALA B 1 339 ? 35.094 28.297 0.116 1 94.62 339 ALA B C 1
ATOM 7445 O O . ALA B 1 339 ? 34.406 27.328 0.504 1 94.62 339 ALA B O 1
ATOM 7446 N N . VAL B 1 340 ? 35.781 29.078 0.887 1 93.06 340 VAL B N 1
ATOM 7447 C CA . VAL B 1 340 ? 35.812 28.859 2.33 1 93.06 340 VAL B CA 1
ATOM 7448 C C . VAL B 1 340 ? 34.594 29.484 2.971 1 93.06 340 VAL B C 1
ATOM 7450 O O . VAL B 1 340 ? 34.312 30.672 2.744 1 93.06 340 VAL B O 1
ATOM 7453 N N . PRO B 1 341 ? 33.906 28.703 3.713 1 93.5 341 PRO B N 1
ATOM 7454 C CA . PRO B 1 341 ? 32.719 29.25 4.383 1 93.5 341 PRO B CA 1
ATOM 7455 C C . PRO B 1 341 ? 33.094 30.234 5.496 1 93.5 341 PRO B C 1
ATOM 7457 O O . PRO B 1 341 ? 34.188 30.156 6.062 1 93.5 341 PRO B O 1
ATOM 7460 N N . PRO B 1 342 ? 32.156 31.078 5.777 1 92.12 342 PRO B N 1
ATOM 7461 C CA . PRO B 1 342 ? 32.406 32 6.887 1 92.12 342 PRO B CA 1
ATOM 7462 C C . PRO B 1 342 ? 32.438 31.297 8.242 1 92.12 342 PRO B C 1
ATOM 7464 O O . PRO B 1 342 ? 31.734 30.297 8.445 1 92.12 342 PRO B O 1
ATOM 7467 N N . SER B 1 343 ? 33.219 31.828 9.156 1 87.44 343 SER B N 1
ATOM 7468 C CA . SER B 1 343 ? 33.344 31.203 10.469 1 87.44 343 SER B CA 1
ATOM 7469 C C . SER B 1 343 ? 32.375 31.797 11.477 1 87.44 343 SER B C 1
ATOM 7471 O O . SER B 1 343 ? 32 31.141 12.445 1 87.44 343 SER B O 1
ATOM 7473 N N . ALA B 1 344 ? 32.094 33.094 11.312 1 90.62 344 ALA B N 1
ATOM 7474 C CA . ALA B 1 344 ? 31.156 33.75 12.227 1 90.62 344 ALA B CA 1
ATOM 7475 C C . ALA B 1 344 ? 29.828 34.031 11.547 1 90.62 344 ALA B C 1
ATOM 7477 O O . ALA B 1 344 ? 29.625 33.719 10.383 1 90.62 344 ALA B O 1
ATOM 7478 N N . ALA B 1 345 ? 28.875 34.562 12.352 1 94.88 345 ALA B N 1
ATOM 7479 C CA . ALA B 1 345 ? 27.578 34.938 11.805 1 94.88 345 ALA B CA 1
ATOM 7480 C C . ALA B 1 345 ? 27.719 35.906 10.633 1 94.88 345 ALA B C 1
ATOM 7482 O O . ALA B 1 345 ? 28.25 37 10.789 1 94.88 345 ALA B O 1
ATOM 7483 N N . PRO B 1 346 ? 27.266 35.469 9.484 1 96 346 PRO B N 1
ATOM 7484 C CA . PRO B 1 346 ? 27.469 36.281 8.297 1 96 346 PRO B CA 1
ATOM 7485 C C . PRO B 1 346 ? 26.281 37.219 8.016 1 96 346 PRO B C 1
ATOM 7487 O O . PRO B 1 346 ? 25.188 37 8.555 1 96 346 PRO B O 1
ATOM 7490 N N . GLU B 1 347 ? 26.656 38.219 7.258 1 97.25 347 GLU B N 1
ATOM 7491 C CA . GLU B 1 347 ? 25.609 39 6.613 1 97.25 347 GLU B CA 1
ATOM 7492 C C . GLU B 1 347 ? 25.016 38.25 5.426 1 97.25 347 GLU B C 1
ATOM 7494 O O . GLU B 1 347 ? 25.734 37.625 4.652 1 97.25 347 GLU B O 1
ATOM 7499 N N . ILE B 1 348 ? 23.703 38.219 5.328 1 98.06 348 ILE B N 1
ATOM 7500 C CA . ILE B 1 348 ? 23.031 37.531 4.227 1 98.06 348 ILE B CA 1
ATOM 7501 C C . ILE B 1 348 ? 22.391 38.562 3.295 1 98.06 348 ILE B C 1
ATOM 7503 O O . ILE B 1 348 ? 21.578 39.406 3.725 1 98.06 348 ILE B O 1
ATOM 7507 N N . THR B 1 349 ? 22.766 38.531 2.059 1 98 349 THR B N 1
ATOM 7508 C CA . THR B 1 349 ? 22.234 39.531 1.108 1 98 349 THR B CA 1
ATOM 7509 C C . THR B 1 349 ? 21.578 38.812 -0.078 1 98 349 THR B C 1
ATOM 7511 O O . THR B 1 349 ? 22.203 38 -0.747 1 98 349 THR B O 1
ATOM 7514 N N . PHE B 1 350 ? 20.312 39.062 -0.252 1 97.88 350 PHE B N 1
ATOM 7515 C CA . PHE B 1 350 ? 19.609 38.688 -1.474 1 97.88 350 PHE B CA 1
ATOM 7516 C C . PHE B 1 350 ? 19.641 39.844 -2.484 1 97.88 350 PHE B C 1
ATOM 7518 O O . PHE B 1 350 ? 19.25 40.969 -2.178 1 97.88 350 PHE B O 1
ATOM 7525 N N . ASN B 1 351 ? 20.188 39.531 -3.652 1 97.19 351 ASN B N 1
ATOM 7526 C CA . ASN B 1 351 ? 20.297 40.562 -4.688 1 97.19 351 ASN B CA 1
ATOM 7527 C C . ASN B 1 351 ? 19.484 40.188 -5.93 1 97.19 351 ASN B C 1
ATOM 7529 O O . ASN B 1 351 ? 19.922 39.375 -6.742 1 97.19 351 ASN B O 1
ATOM 7533 N N . ASP B 1 352 ? 18.344 40.844 -6.113 1 96.94 352 ASP B N 1
ATOM 7534 C CA . ASP B 1 352 ? 17.484 40.719 -7.281 1 96.94 352 ASP B CA 1
ATOM 7535 C C . ASP B 1 352 ? 17.203 39.25 -7.613 1 96.94 352 ASP B C 1
ATOM 7537 O O . ASP B 1 352 ? 17.391 38.844 -8.75 1 96.94 352 ASP B O 1
ATOM 7541 N N . VAL B 1 353 ? 16.859 38.562 -6.621 1 97.06 353 VAL B N 1
ATOM 7542 C CA . VAL B 1 353 ? 16.672 37.125 -6.758 1 97.06 353 VAL B CA 1
ATOM 7543 C C . VAL B 1 353 ? 15.297 36.844 -7.371 1 97.06 353 VAL B C 1
ATOM 7545 O O . VAL B 1 353 ? 14.273 37.344 -6.879 1 97.06 353 VAL B O 1
ATOM 7548 N N . SER B 1 354 ? 15.258 36.062 -8.469 1 96.75 354 SER B N 1
ATOM 7549 C CA . SER B 1 354 ? 14.039 35.625 -9.141 1 96.75 354 SER B CA 1
ATOM 7550 C C . SER B 1 354 ? 13.953 34.125 -9.242 1 96.75 354 SER B C 1
ATOM 7552 O O . SER B 1 354 ? 14.945 33.469 -9.57 1 96.75 354 SER B O 1
ATOM 7554 N N . LEU B 1 355 ? 12.898 33.594 -8.844 1 94.12 355 LEU B N 1
ATOM 7555 C CA . LEU B 1 355 ? 12.711 32.125 -8.852 1 94.12 355 LEU B CA 1
ATOM 7556 C C . LEU B 1 355 ? 11.273 31.781 -9.203 1 94.12 355 LEU B C 1
ATOM 7558 O O . LEU B 1 355 ? 10.336 32.406 -8.703 1 94.12 355 LEU B O 1
ATOM 7562 N N . SER B 1 356 ? 11.109 30.906 -10.094 1 89.56 356 SER B N 1
ATOM 7563 C CA . SER B 1 356 ? 9.812 30.359 -10.469 1 89.56 356 SER B CA 1
ATOM 7564 C C . SER B 1 356 ? 9.789 28.844 -10.305 1 89.56 356 SER B C 1
ATOM 7566 O O . SER B 1 356 ? 10.773 28.156 -10.586 1 89.56 356 SER B O 1
ATOM 7568 N N . TYR B 1 357 ? 8.805 28.375 -9.609 1 79.06 357 TYR B N 1
ATOM 7569 C CA . TYR B 1 357 ? 8.555 26.938 -9.641 1 79.06 357 TYR B CA 1
ATOM 7570 C C . TYR B 1 357 ? 7.754 26.562 -10.883 1 79.06 357 TYR B C 1
ATOM 7572 O O . TYR B 1 357 ? 6.559 26.859 -10.977 1 79.06 357 TYR B O 1
ATOM 7580 N N . GLY B 1 358 ? 8.391 25.953 -11.742 1 75.06 358 GLY B N 1
ATOM 7581 C CA . GLY B 1 358 ? 7.746 25.797 -13.039 1 75.06 358 GLY B CA 1
ATOM 7582 C C . GLY B 1 358 ? 7.426 27.109 -13.703 1 75.06 358 GLY B C 1
ATOM 7583 O O . GLY B 1 358 ? 8.312 27.953 -13.898 1 75.06 358 GLY B O 1
ATOM 7584 N N . ASP B 1 359 ? 6.047 27.234 -13.914 1 73.62 359 ASP B N 1
ATOM 7585 C CA . ASP B 1 359 ? 5.621 28.469 -14.586 1 73.62 359 ASP B CA 1
ATOM 7586 C C . ASP B 1 359 ? 5.059 29.469 -13.578 1 73.62 359 ASP B C 1
ATOM 7588 O O . ASP B 1 359 ? 4.621 30.547 -13.961 1 73.62 359 ASP B O 1
ATOM 7592 N N . LEU B 1 360 ? 5.242 29.188 -12.312 1 76 360 LEU B N 1
ATOM 7593 C CA . LEU B 1 360 ? 4.691 30.062 -11.281 1 76 360 LEU B CA 1
ATOM 7594 C C . LEU B 1 360 ? 5.789 30.891 -10.633 1 76 360 LEU B C 1
ATOM 7596 O O . LEU B 1 360 ? 6.617 30.375 -9.883 1 76 360 LEU B O 1
ATOM 7600 N N . PRO B 1 361 ? 5.75 32.156 -11.016 1 88.06 361 PRO B N 1
ATOM 7601 C CA . PRO B 1 361 ? 6.742 33.031 -10.367 1 88.06 361 PRO B CA 1
ATOM 7602 C C . PRO B 1 361 ? 6.484 33.188 -8.867 1 88.06 361 PRO B C 1
ATOM 7604 O O . PRO B 1 361 ? 5.355 33.469 -8.461 1 88.06 361 PRO B O 1
ATOM 7607 N N . VAL B 1 362 ? 7.492 32.906 -8.047 1 88.94 362 VAL B N 1
ATOM 7608 C CA . VAL B 1 362 ? 7.352 33 -6.602 1 88.94 362 VAL B CA 1
ATOM 7609 C C . VAL B 1 362 ? 8.188 34.156 -6.07 1 88.94 362 VAL B C 1
ATOM 7611 O O . VAL B 1 362 ? 7.738 34.938 -5.207 1 88.94 362 VAL B O 1
ATOM 7614 N N . LEU B 1 363 ? 9.414 34.281 -6.539 1 94.44 363 LEU B N 1
ATOM 7615 C CA . LEU B 1 363 ? 10.266 35.438 -6.242 1 94.44 363 LEU B CA 1
ATOM 7616 C C . LEU B 1 363 ? 10.5 36.281 -7.488 1 94.44 363 LEU B C 1
ATOM 7618 O O . LEU B 1 363 ? 10.836 35.75 -8.547 1 94.44 363 LEU B O 1
ATOM 7622 N N . ASN B 1 364 ? 10.242 37.594 -7.371 1 95.12 364 ASN B N 1
ATOM 7623 C CA . ASN B 1 364 ? 10.273 38.5 -8.508 1 95.12 364 ASN B CA 1
ATOM 7624 C C . ASN B 1 364 ? 11.242 39.656 -8.266 1 95.12 364 ASN B C 1
ATOM 7626 O O . ASN B 1 364 ? 10.836 40.812 -8.242 1 95.12 364 ASN B O 1
ATOM 7630 N N . GLY B 1 365 ? 12.422 39.406 -8.242 1 95.5 365 GLY B N 1
ATOM 7631 C CA . GLY B 1 365 ? 13.438 40.406 -8.016 1 95.5 365 GLY B CA 1
ATOM 7632 C C . GLY B 1 365 ? 13.547 40.844 -6.566 1 95.5 365 GLY B C 1
ATOM 7633 O O . GLY B 1 365 ? 13.539 42.031 -6.258 1 95.5 365 GLY B O 1
ATOM 7634 N N . THR B 1 366 ? 13.617 39.875 -5.691 1 96.06 366 THR B N 1
ATOM 7635 C CA . THR B 1 366 ? 13.656 40.094 -4.254 1 96.06 366 THR B CA 1
ATOM 7636 C C . THR B 1 366 ? 15.047 40.562 -3.812 1 96.06 366 THR B C 1
ATOM 7638 O O . THR B 1 366 ? 16.047 39.875 -4.082 1 96.06 366 THR B O 1
ATOM 7641 N N . THR B 1 367 ? 15.086 41.781 -3.168 1 97.12 367 THR B N 1
ATOM 7642 C CA . THR B 1 367 ? 16.359 42.312 -2.707 1 97.12 367 THR B CA 1
ATOM 7643 C C . THR B 1 367 ? 16.25 42.812 -1.262 1 97.12 367 THR B C 1
ATOM 7645 O O . THR B 1 367 ? 15.359 43.594 -0.929 1 97.12 367 THR B O 1
ATOM 7648 N N . PHE B 1 368 ? 17.094 42.25 -0.384 1 97 368 PHE B N 1
ATOM 7649 C CA . PHE B 1 368 ? 17.203 42.75 0.98 1 97 368 PHE B CA 1
ATOM 7650 C C . PHE B 1 368 ? 18.469 42.219 1.649 1 97 368 PHE B C 1
ATOM 7652 O O . PHE B 1 368 ? 19.125 41.312 1.109 1 97 368 PHE B O 1
ATOM 7659 N N . THR B 1 369 ? 18.844 42.812 2.746 1 97.5 369 THR B N 1
ATOM 7660 C CA . THR B 1 369 ? 20.016 42.375 3.484 1 97.5 369 THR B CA 1
ATOM 7661 C C . THR B 1 369 ? 19.672 42.125 4.945 1 97.5 369 THR B C 1
ATOM 7663 O O . THR B 1 369 ? 19.031 42.938 5.598 1 97.5 369 THR B O 1
ATOM 7666 N N . ALA B 1 370 ? 20.047 40.969 5.402 1 97.25 370 ALA B N 1
ATOM 7667 C CA . ALA B 1 370 ? 20 40.625 6.82 1 97.25 370 ALA B CA 1
ATOM 7668 C C . ALA B 1 370 ? 21.359 40.812 7.477 1 97.25 370 ALA B C 1
ATOM 7670 O O . ALA B 1 370 ? 22.344 40.156 7.09 1 97.25 370 ALA B O 1
ATOM 7671 N N . GLN B 1 371 ? 21.406 41.656 8.461 1 96.38 371 GLN B N 1
ATOM 7672 C CA . GLN B 1 371 ? 22.672 42.031 9.062 1 96.38 371 GLN B CA 1
ATOM 7673 C C . GLN B 1 371 ? 23.234 40.906 9.938 1 96.38 371 GLN B C 1
ATOM 7675 O O . GLN B 1 371 ? 22.469 40.125 10.516 1 96.38 371 GLN B O 1
ATOM 7680 N N . ALA B 1 372 ? 24.562 40.906 10.062 1 96.5 372 ALA B N 1
ATOM 7681 C CA . ALA B 1 372 ? 25.266 39.875 10.812 1 96.5 372 ALA B CA 1
ATOM 7682 C C . ALA B 1 372 ? 24.891 39.906 12.289 1 96.5 372 ALA B C 1
ATOM 7684 O O . ALA B 1 372 ? 24.906 40.969 12.914 1 96.5 372 ALA B O 1
ATOM 7685 N N . GLY B 1 373 ? 24.469 38.75 12.75 1 94.38 373 GLY B N 1
ATOM 7686 C CA . GLY B 1 373 ? 24.234 38.625 14.172 1 94.38 373 GLY B CA 1
ATOM 7687 C C . GLY B 1 373 ? 22.906 39.219 14.617 1 94.38 373 GLY B C 1
ATOM 7688 O O . GLY B 1 373 ? 22.641 39.312 15.812 1 94.38 373 GLY B O 1
ATOM 7689 N N . GLN B 1 374 ? 22.094 39.594 13.672 1 94.88 374 GLN B N 1
ATOM 7690 C CA . GLN B 1 374 ? 20.828 40.219 14 1 94.88 374 GLN B CA 1
ATOM 7691 C C . GLN B 1 374 ? 19.656 39.375 13.516 1 94.88 374 GLN B C 1
ATOM 7693 O O . GLN B 1 374 ? 19.844 38.438 12.727 1 94.88 374 GLN B O 1
ATOM 7698 N N . THR B 1 375 ? 18.484 39.688 14.07 1 95 375 THR B N 1
ATOM 7699 C CA . THR B 1 375 ? 17.266 39 13.688 1 95 375 THR B CA 1
ATOM 7700 C C . THR B 1 375 ? 16.469 39.812 12.672 1 95 375 THR B C 1
ATOM 7702 O O . THR B 1 375 ? 16.125 40.969 12.93 1 95 375 THR B O 1
ATOM 7705 N N . THR B 1 376 ? 16.281 39.219 11.516 1 96 376 THR B N 1
ATOM 7706 C CA . THR B 1 376 ? 15.453 39.812 10.469 1 96 376 THR B CA 1
ATOM 7707 C C . THR B 1 376 ? 14.164 39.031 10.289 1 96 376 THR B C 1
ATOM 7709 O O . THR B 1 376 ? 14.195 37.812 10.055 1 96 376 THR B O 1
ATOM 7712 N N . ALA B 1 377 ? 13.008 39.656 10.406 1 95 377 ALA B N 1
ATOM 7713 C CA . ALA B 1 377 ? 11.703 39 10.266 1 95 377 ALA B CA 1
ATOM 7714 C C . ALA B 1 377 ? 11.125 39.219 8.875 1 95 377 ALA B C 1
ATOM 7716 O O . ALA B 1 377 ? 11.242 40.312 8.305 1 95 377 ALA B O 1
ATOM 7717 N N . LEU B 1 378 ? 10.633 38.188 8.305 1 94 378 LEU B N 1
ATOM 7718 C CA . LEU B 1 378 ? 9.938 38.219 7.02 1 94 378 LEU B CA 1
ATOM 7719 C C . LEU B 1 378 ? 8.43 38.125 7.219 1 94 378 LEU B C 1
ATOM 7721 O O . LEU B 1 378 ? 7.934 37.156 7.789 1 94 378 LEU B O 1
ATOM 7725 N N . VAL B 1 379 ? 7.742 39.188 6.734 1 89.88 379 VAL B N 1
ATOM 7726 C CA . VAL B 1 379 ? 6.293 39.219 6.898 1 89.88 379 VAL B CA 1
ATOM 7727 C C . VAL B 1 379 ? 5.625 39.406 5.539 1 89.88 379 VAL B C 1
ATOM 7729 O O . VAL B 1 379 ? 6.176 40.062 4.648 1 89.88 379 VAL B O 1
ATOM 7732 N N . GLY B 1 380 ? 4.527 38.812 5.395 1 84.69 380 GLY B N 1
ATOM 7733 C CA . GLY B 1 380 ? 3.754 38.875 4.164 1 84.69 380 GLY B CA 1
ATOM 7734 C C . GLY B 1 380 ? 2.643 37.844 4.094 1 84.69 380 GLY B C 1
ATOM 7735 O O . GLY B 1 380 ? 2.543 36.969 4.953 1 84.69 380 GLY B O 1
ATOM 7736 N N . ALA B 1 381 ? 1.85 38.031 3.111 1 76.69 381 ALA B N 1
ATOM 7737 C CA . ALA B 1 381 ? 0.741 37.094 2.92 1 76.69 381 ALA B CA 1
ATOM 7738 C C . ALA B 1 381 ? 1.25 35.719 2.58 1 76.69 381 ALA B C 1
ATOM 7740 O O . ALA B 1 381 ? 2.42 35.531 2.232 1 76.69 381 ALA B O 1
ATOM 7741 N N . SER B 1 382 ? 0.382 34.719 2.852 1 73.62 382 SER B N 1
ATOM 7742 C CA . SER B 1 382 ? 0.724 33.375 2.412 1 73.62 382 SER B CA 1
ATOM 7743 C C . SER B 1 382 ? 1.02 33.344 0.916 1 73.62 382 SER B C 1
ATOM 7745 O O . SER B 1 382 ? 0.314 33.969 0.124 1 73.62 382 SER B O 1
ATOM 7747 N N . GLY B 1 383 ? 2.104 32.75 0.555 1 75.38 383 GLY B N 1
ATOM 7748 C CA . GLY B 1 383 ? 2.475 32.656 -0.849 1 75.38 383 GLY B CA 1
ATOM 7749 C C . GLY B 1 383 ? 3.346 33.812 -1.309 1 75.38 383 GLY B C 1
ATOM 7750 O O . GLY B 1 383 ? 3.711 33.906 -2.482 1 75.38 383 GLY B O 1
ATOM 7751 N N . ALA B 1 384 ? 3.66 34.625 -0.357 1 83.12 384 ALA B N 1
ATOM 7752 C CA . ALA B 1 384 ? 4.457 35.781 -0.721 1 83.12 384 ALA B CA 1
ATOM 7753 C C . ALA B 1 384 ? 5.891 35.375 -1.063 1 83.12 384 ALA B C 1
ATOM 7755 O O . ALA B 1 384 ? 6.656 36.188 -1.594 1 83.12 384 ALA B O 1
ATOM 7756 N N . GLY B 1 385 ? 6.293 34.125 -0.813 1 87.88 385 GLY B N 1
ATOM 7757 C CA . GLY B 1 385 ? 7.609 33.656 -1.188 1 87.88 385 GLY B CA 1
ATOM 7758 C C . GLY B 1 385 ? 8.555 33.5 -0.007 1 87.88 385 GLY B C 1
ATOM 7759 O O . GLY B 1 385 ? 9.742 33.25 -0.186 1 87.88 385 GLY B O 1
ATOM 7760 N N . LYS B 1 386 ? 8.102 33.688 1.18 1 90.38 386 LYS B N 1
ATOM 7761 C CA . LYS B 1 386 ? 8.93 33.719 2.385 1 90.38 386 LYS B CA 1
ATOM 7762 C C . LYS B 1 386 ? 9.68 32.406 2.559 1 90.38 386 LYS B C 1
ATOM 7764 O O . LYS B 1 386 ? 10.898 32.406 2.746 1 90.38 386 LYS B O 1
ATOM 7769 N N . SER B 1 387 ? 8.969 31.25 2.451 1 88.5 387 SER B N 1
ATOM 7770 C CA . SER B 1 387 ? 9.602 29.953 2.625 1 88.5 387 SER B CA 1
ATOM 7771 C C . SER B 1 387 ? 10.586 29.656 1.494 1 88.5 387 SER B C 1
ATOM 7773 O O . SER B 1 387 ? 11.586 28.969 1.697 1 88.5 387 SER B O 1
ATOM 7775 N N . THR B 1 388 ? 10.305 30.188 0.346 1 91.06 388 THR B N 1
ATOM 7776 C CA . THR B 1 388 ? 11.18 30 -0.808 1 91.06 388 THR B CA 1
ATOM 7777 C C . THR B 1 388 ? 12.539 30.656 -0.57 1 91.06 388 THR B C 1
ATOM 7779 O O . THR B 1 388 ? 13.562 30.172 -1.044 1 91.06 388 THR B O 1
ATOM 7782 N N . LEU B 1 389 ? 12.523 31.734 0.181 1 95.25 389 LEU B N 1
ATOM 7783 C CA . LEU B 1 389 ? 13.789 32.375 0.515 1 95.25 389 LEU B CA 1
ATOM 7784 C C . LEU B 1 389 ? 14.688 31.453 1.308 1 95.25 389 LEU B C 1
ATOM 7786 O O . LEU B 1 389 ? 15.906 31.422 1.087 1 95.25 389 LEU B O 1
ATOM 7790 N N . PHE B 1 390 ? 14.094 30.672 2.207 1 94.31 390 PHE B N 1
ATOM 7791 C CA . PHE B 1 390 ? 14.852 29.688 2.975 1 94.31 390 PHE B CA 1
ATOM 7792 C C . PHE B 1 390 ? 15.43 28.625 2.062 1 94.31 390 PHE B C 1
ATOM 7794 O O . PHE B 1 390 ? 16.594 28.219 2.215 1 94.31 390 PHE B O 1
ATOM 7801 N N . ASN B 1 391 ? 14.672 28.203 1.125 1 93.12 391 ASN B N 1
ATOM 7802 C CA . ASN B 1 391 ? 15.109 27.172 0.194 1 93.12 391 ASN B CA 1
ATOM 7803 C C . ASN B 1 391 ? 16.266 27.656 -0.674 1 93.12 391 ASN B C 1
ATOM 7805 O O . ASN B 1 391 ? 17.172 26.875 -0.998 1 93.12 391 ASN B O 1
ATOM 7809 N N . VAL B 1 392 ? 16.172 28.891 -1.03 1 95.06 392 VAL B N 1
ATOM 7810 C CA . VAL B 1 392 ? 17.234 29.469 -1.842 1 95.06 392 VAL B CA 1
ATOM 7811 C C . VAL B 1 392 ? 18.516 29.594 -1.012 1 95.06 392 VAL B C 1
ATOM 7813 O O . VAL B 1 392 ? 19.594 29.25 -1.477 1 95.06 392 VAL B O 1
ATOM 7816 N N . LEU B 1 393 ? 18.328 30.062 0.189 1 96.44 393 LEU B N 1
ATOM 7817 C CA . LEU B 1 393 ? 19.484 30.281 1.062 1 96.44 393 LEU B CA 1
ATOM 7818 C C . LEU B 1 393 ? 20.203 28.969 1.35 1 96.44 393 LEU B C 1
ATOM 7820 O O . LEU B 1 393 ? 21.438 28.938 1.438 1 96.44 393 LEU B O 1
ATOM 7824 N N . THR B 1 394 ? 19.484 27.922 1.502 1 95.12 394 THR B N 1
ATOM 7825 C CA . THR B 1 394 ? 20.062 26.609 1.812 1 95.12 394 THR B CA 1
ATOM 7826 C C . THR B 1 394 ? 20.391 25.844 0.533 1 95.12 394 THR B C 1
ATOM 7828 O O . THR B 1 394 ? 20.797 24.688 0.587 1 95.12 394 THR B O 1
ATOM 7831 N N . ARG B 1 395 ? 20.094 26.406 -0.563 1 94.38 395 ARG B N 1
ATOM 7832 C CA . ARG B 1 395 ? 20.328 25.859 -1.894 1 94.38 395 ARG B CA 1
ATOM 7833 C C . ARG B 1 395 ? 19.609 24.531 -2.064 1 94.38 395 ARG B C 1
ATOM 7835 O O . ARG B 1 395 ? 20.188 23.562 -2.564 1 94.38 395 ARG B O 1
ATOM 7842 N N . LEU B 1 396 ? 18.469 24.5 -1.49 1 92.12 396 LEU B N 1
ATOM 7843 C CA . LEU B 1 396 ? 17.547 23.422 -1.834 1 92.12 396 LEU B CA 1
ATOM 7844 C C . LEU B 1 396 ? 16.953 23.625 -3.219 1 92.12 396 LEU B C 1
ATOM 7846 O O . LEU B 1 396 ? 16.5 22.688 -3.861 1 92.12 396 LEU B O 1
ATOM 7850 N N . VAL B 1 397 ? 16.891 24.922 -3.557 1 91.31 397 VAL B N 1
ATOM 7851 C CA . VAL B 1 397 ? 16.516 25.344 -4.898 1 91.31 397 VAL B CA 1
ATOM 7852 C C . VAL B 1 397 ? 17.484 26.422 -5.395 1 91.31 397 VAL B C 1
ATOM 7854 O O . VAL B 1 397 ? 18.078 27.141 -4.594 1 91.31 397 VAL B O 1
ATOM 7857 N N . GLU B 1 398 ? 17.625 26.484 -6.684 1 92.62 398 GLU B N 1
ATOM 7858 C CA . GLU B 1 398 ? 18.469 27.5 -7.277 1 92.62 398 GLU B CA 1
ATOM 7859 C C . GLU B 1 398 ? 17.656 28.547 -8.031 1 92.62 398 GLU B C 1
ATOM 7861 O O . GLU B 1 398 ? 16.766 28.188 -8.805 1 92.62 398 GLU B O 1
ATOM 7866 N N . PRO B 1 399 ? 17.922 29.75 -7.676 1 94.06 399 PRO B N 1
ATOM 7867 C CA . PRO B 1 399 ? 17.188 30.797 -8.391 1 94.06 399 PRO B CA 1
ATOM 7868 C C . PRO B 1 399 ? 17.625 30.922 -9.852 1 94.06 399 PRO B C 1
ATOM 7870 O O . PRO B 1 399 ? 18.75 30.547 -10.203 1 94.06 399 PRO B O 1
ATOM 7873 N N . GLN B 1 400 ? 16.797 31.391 -10.719 1 94 400 GLN B N 1
ATOM 7874 C CA . GLN B 1 400 ? 17.078 31.562 -12.133 1 94 400 GLN B CA 1
ATOM 7875 C C . GLN B 1 400 ? 17.891 32.844 -12.375 1 94 400 GLN B C 1
ATOM 7877 O O . GLN B 1 400 ? 18.734 32.875 -13.273 1 94 400 GLN B O 1
ATOM 7882 N N . ASP B 1 401 ? 17.531 33.844 -11.648 1 95.38 401 ASP B N 1
ATOM 7883 C CA . ASP B 1 401 ? 18.266 35.094 -11.734 1 95.38 401 ASP B CA 1
ATOM 7884 C C . ASP B 1 401 ? 18.578 35.625 -10.344 1 95.38 401 ASP B C 1
ATOM 7886 O O . ASP B 1 401 ? 17.938 35.281 -9.359 1 95.38 401 ASP B O 1
ATOM 7890 N N . GLY B 1 402 ? 19.625 36.438 -10.32 1 95.88 402 GLY B N 1
ATOM 7891 C CA . GLY B 1 402 ? 20.047 37 -9.055 1 95.88 402 GLY B CA 1
ATOM 7892 C C . GLY B 1 402 ? 21 36.125 -8.281 1 95.88 402 GLY B C 1
ATOM 7893 O O . GLY B 1 402 ? 21.422 35.094 -8.781 1 95.88 402 GLY B O 1
ATOM 7894 N N . ASN B 1 403 ? 21.406 36.625 -7.129 1 95.62 403 ASN B N 1
ATOM 7895 C CA . ASN B 1 403 ? 22.344 35.844 -6.32 1 95.62 403 ASN B CA 1
ATOM 7896 C C . ASN B 1 403 ? 22.156 36.125 -4.828 1 95.62 403 ASN B C 1
ATOM 7898 O O . ASN B 1 403 ? 21.578 37.125 -4.449 1 95.62 403 ASN B O 1
ATOM 7902 N N . VAL B 1 404 ? 22.562 35.188 -4.059 1 97.25 404 VAL B N 1
ATOM 7903 C CA . VAL B 1 404 ? 22.578 35.281 -2.604 1 97.25 404 VAL B CA 1
ATOM 7904 C C . VAL B 1 404 ? 24.031 35.156 -2.105 1 97.25 404 VAL B C 1
ATOM 7906 O O . VAL B 1 404 ? 24.781 34.312 -2.582 1 97.25 404 VAL B O 1
ATOM 7909 N N . THR B 1 405 ? 24.406 36.125 -1.226 1 97.38 405 THR B N 1
ATOM 7910 C CA . THR B 1 405 ? 25.781 36.125 -0.736 1 97.38 405 THR B CA 1
ATOM 7911 C C . THR B 1 405 ? 25.812 36.062 0.79 1 97.38 405 THR B C 1
ATOM 7913 O O . THR B 1 405 ? 24.906 36.594 1.449 1 97.38 405 THR B O 1
ATOM 7916 N N . LEU B 1 406 ? 26.734 35.375 1.335 1 97.44 406 LEU B N 1
ATOM 7917 C CA . LEU B 1 406 ? 27.141 35.438 2.734 1 97.44 406 LEU B CA 1
ATOM 7918 C C . LEU B 1 406 ? 28.375 36.312 2.9 1 97.44 406 LEU B C 1
ATOM 7920 O O . LEU B 1 406 ? 29.484 35.938 2.549 1 97.44 406 LEU B O 1
ATOM 7924 N N . ASN B 1 407 ? 28.125 37.438 3.525 1 95.62 407 ASN B N 1
ATOM 7925 C CA . ASN B 1 407 ? 29.109 38.469 3.42 1 95.62 407 ASN B CA 1
ATOM 7926 C C . ASN B 1 407 ? 29.453 38.781 1.963 1 95.62 407 ASN B C 1
ATOM 7928 O O . ASN B 1 407 ? 28.578 39.219 1.196 1 95.62 407 ASN B O 1
ATOM 7932 N N . ASP B 1 408 ? 30.625 38.469 1.555 1 92.81 408 ASP B N 1
ATOM 7933 C CA . ASP B 1 408 ? 31.031 38.75 0.18 1 92.81 408 ASP B CA 1
ATOM 7934 C C . ASP B 1 408 ? 31.156 37.469 -0.631 1 92.81 408 ASP B C 1
ATOM 7936 O O . ASP B 1 408 ? 31.5 37.531 -1.815 1 92.81 408 ASP B O 1
ATOM 7940 N N . THR B 1 409 ? 30.734 36.406 -0.072 1 95.25 409 THR B N 1
ATOM 7941 C CA . THR B 1 409 ? 30.906 35.094 -0.736 1 95.25 409 THR B CA 1
ATOM 7942 C C . THR B 1 409 ? 29.562 34.594 -1.287 1 95.25 409 THR B C 1
ATOM 7944 O O . THR B 1 409 ? 28.641 34.344 -0.525 1 95.25 409 THR B O 1
ATOM 7947 N N . PRO B 1 410 ? 29.531 34.406 -2.588 1 95.75 410 PRO B N 1
ATOM 7948 C CA . PRO B 1 410 ? 28.297 33.812 -3.143 1 95.75 410 PRO B CA 1
ATOM 7949 C C . PRO B 1 410 ? 28.047 32.406 -2.676 1 95.75 410 PRO B C 1
ATOM 7951 O O . PRO B 1 410 ? 28.984 31.578 -2.615 1 95.75 410 PRO B O 1
ATOM 7954 N N . ILE B 1 411 ? 26.797 32.094 -2.365 1 96 411 ILE B N 1
ATOM 7955 C CA . ILE B 1 411 ? 26.484 30.781 -1.782 1 96 411 ILE B CA 1
ATOM 7956 C C . ILE B 1 411 ? 26.719 29.688 -2.816 1 96 411 ILE B C 1
ATOM 7958 O O . ILE B 1 411 ? 26.953 28.531 -2.457 1 96 411 ILE B O 1
ATOM 7962 N N . ASN B 1 412 ? 26.641 30 -4.117 1 94.19 412 ASN B N 1
ATOM 7963 C CA . ASN B 1 412 ? 26.812 29 -5.168 1 94.19 412 ASN B CA 1
ATOM 7964 C C . ASN B 1 412 ? 28.281 28.578 -5.297 1 94.19 412 ASN B C 1
ATOM 7966 O O . ASN B 1 412 ? 28.594 27.578 -5.949 1 94.19 412 ASN B O 1
ATOM 7970 N N . THR B 1 413 ? 29.203 29.312 -4.605 1 95.12 413 THR B N 1
ATOM 7971 C CA . THR B 1 413 ? 30.625 28.969 -4.637 1 95.12 413 THR B CA 1
ATOM 7972 C C . THR B 1 413 ? 31 28.094 -3.447 1 95.12 413 THR B C 1
ATOM 7974 O O . THR B 1 413 ? 32.125 27.578 -3.373 1 95.12 413 THR B O 1
ATOM 7977 N N . LEU B 1 414 ? 30.125 27.844 -2.576 1 95.56 414 LEU B N 1
ATOM 7978 C CA . LEU B 1 414 ? 30.359 27 -1.414 1 95.56 414 LEU B CA 1
ATOM 7979 C C . LEU B 1 414 ? 29.953 25.562 -1.695 1 95.56 414 LEU B C 1
ATOM 7981 O O . LEU B 1 414 ? 29.047 25.312 -2.494 1 95.56 414 LEU B O 1
ATOM 7985 N N . ALA B 1 415 ? 30.688 24.688 -1.069 1 95.12 415 ALA B N 1
ATOM 7986 C CA . ALA B 1 415 ? 30.219 23.312 -1.109 1 95.12 415 ALA B CA 1
ATOM 7987 C C . ALA B 1 415 ? 28.859 23.156 -0.416 1 95.12 415 ALA B C 1
ATOM 7989 O O . ALA B 1 415 ? 28.625 23.797 0.618 1 95.12 415 ALA B O 1
ATOM 7990 N N . LEU B 1 416 ? 28 22.359 -0.977 1 93.06 416 LEU B N 1
ATOM 7991 C CA . LEU B 1 416 ? 26.641 22.188 -0.441 1 93.06 416 LEU B CA 1
ATOM 7992 C C . LEU B 1 416 ? 26.688 21.75 1.021 1 93.06 416 LEU B C 1
ATOM 7994 O O . LEU B 1 416 ? 25.938 22.266 1.847 1 93.06 416 LEU B O 1
ATOM 7998 N N . THR B 1 417 ? 27.594 20.859 1.335 1 91.19 417 THR B N 1
ATOM 7999 C CA . THR B 1 417 ? 27.703 20.344 2.699 1 91.19 417 THR B CA 1
ATOM 8000 C C . THR B 1 417 ? 28.172 21.453 3.648 1 91.19 417 THR B C 1
ATOM 8002 O O . THR B 1 417 ? 27.672 21.562 4.773 1 91.19 417 THR B O 1
ATOM 8005 N N . ASP B 1 418 ? 29.047 22.281 3.143 1 93.75 418 ASP B N 1
ATOM 8006 C CA . ASP B 1 418 ? 29.562 23.375 3.957 1 93.75 418 ASP B CA 1
ATOM 8007 C C . ASP B 1 418 ? 28.484 24.438 4.191 1 93.75 418 ASP B C 1
ATOM 8009 O O . ASP B 1 418 ? 28.328 24.938 5.309 1 93.75 418 ASP B O 1
ATOM 8013 N N . LEU B 1 419 ? 27.828 24.719 3.154 1 95 419 LEU B N 1
ATOM 8014 C CA . LEU B 1 419 ? 26.766 25.719 3.266 1 95 419 LEU B CA 1
ATOM 8015 C C . LEU B 1 419 ? 25.688 25.266 4.238 1 95 419 LEU B C 1
ATOM 8017 O O . LEU B 1 419 ? 25.281 26.016 5.129 1 95 419 LEU B O 1
ATOM 8021 N N . ARG B 1 420 ? 25.281 24.094 4.094 1 92.44 420 ARG B N 1
ATOM 8022 C CA . ARG B 1 420 ? 24.188 23.578 4.898 1 92.44 420 ARG B CA 1
ATOM 8023 C C . ARG B 1 420 ? 24.641 23.312 6.332 1 92.44 420 ARG B C 1
ATOM 8025 O O . ARG B 1 420 ? 23.812 23.312 7.25 1 92.44 420 ARG B O 1
ATOM 8032 N N . SER B 1 421 ? 25.922 23.172 6.508 1 91.19 421 SER B N 1
ATOM 8033 C CA . SER B 1 421 ? 26.453 23.031 7.855 1 91.19 421 SER B CA 1
ATOM 8034 C C . SER B 1 421 ? 26.469 24.359 8.602 1 91.19 421 SER B C 1
ATOM 8036 O O . SER B 1 421 ? 26.594 24.406 9.82 1 91.19 421 SER B O 1
ATOM 8038 N N . LEU B 1 422 ? 26.234 25.422 7.836 1 94.5 422 LEU B N 1
ATOM 8039 C CA . LEU B 1 422 ? 26.203 26.75 8.438 1 94.5 422 LEU B CA 1
ATOM 8040 C C . LEU B 1 422 ? 24.797 27.078 8.914 1 94.5 422 LEU B C 1
ATOM 8042 O O . LEU B 1 422 ? 24.594 28.047 9.664 1 94.5 422 LEU B O 1
ATOM 8046 N N . VAL B 1 423 ? 23.875 26.234 8.578 1 94.75 423 VAL B N 1
ATOM 8047 C CA . VAL B 1 423 ? 22.484 26.641 8.758 1 94.75 423 VAL B CA 1
ATOM 8048 C C . VAL B 1 423 ? 21.75 25.641 9.641 1 94.75 423 VAL B C 1
ATOM 8050 O O . VAL B 1 423 ? 21.891 24.422 9.469 1 94.75 423 VAL B O 1
ATOM 8053 N N . SER B 1 424 ? 21.062 26.125 10.625 1 92.12 424 SER B N 1
ATOM 8054 C CA . SER B 1 424 ? 20.094 25.344 11.375 1 92.12 424 SER B CA 1
ATOM 8055 C C . SER B 1 424 ? 18.672 25.828 11.109 1 92.12 424 SER B C 1
ATOM 8057 O O . SER B 1 424 ? 18.422 27.031 11.008 1 92.12 424 SER B O 1
ATOM 8059 N N . THR B 1 425 ? 17.797 24.859 10.867 1 90.75 425 THR B N 1
ATOM 8060 C CA . THR B 1 425 ? 16.422 25.219 10.555 1 90.75 425 THR B CA 1
ATOM 8061 C C . THR B 1 425 ? 15.453 24.641 11.578 1 90.75 425 THR B C 1
ATOM 8063 O O . THR B 1 425 ? 15.641 23.5 12.031 1 90.75 425 THR B O 1
ATOM 8066 N N . VAL B 1 426 ? 14.523 25.406 11.984 1 88.06 426 VAL B N 1
ATOM 8067 C CA . VAL B 1 426 ? 13.383 24.969 12.789 1 88.06 426 VAL B CA 1
ATOM 8068 C C . VAL B 1 426 ? 12.086 25.266 12.047 1 88.06 426 VAL B C 1
ATOM 8070 O O . VAL B 1 426 ? 11.719 26.422 11.859 1 88.06 426 VAL B O 1
ATOM 8073 N N . SER B 1 427 ? 11.5 24.219 11.602 1 84.38 427 SER B N 1
ATOM 8074 C CA . SER B 1 427 ? 10.305 24.391 10.773 1 84.38 427 SER B CA 1
ATOM 8075 C C . SER B 1 427 ? 9.039 24.188 11.594 1 84.38 427 SER B C 1
ATOM 8077 O O . SER B 1 427 ? 9.102 23.812 12.766 1 84.38 427 SER B O 1
ATOM 8079 N N . GLN B 1 428 ? 7.926 24.484 10.898 1 73.06 428 GLN B N 1
ATOM 8080 C CA . GLN B 1 428 ? 6.605 24.375 11.508 1 73.06 428 GLN B CA 1
ATOM 8081 C C . GLN B 1 428 ? 6.293 22.922 11.875 1 73.06 428 GLN B C 1
ATOM 8083 O O . GLN B 1 428 ? 5.766 22.656 12.961 1 73.06 428 GLN B O 1
ATOM 8088 N N . ASP B 1 429 ? 6.574 21.953 11.008 1 70.94 429 ASP B N 1
ATOM 8089 C CA . ASP B 1 429 ? 6.199 20.547 11.219 1 70.94 429 ASP B CA 1
ATOM 8090 C C . ASP B 1 429 ? 7.277 19.812 12.008 1 70.94 429 ASP B C 1
ATOM 8092 O O . ASP B 1 429 ? 7.047 18.703 12.484 1 70.94 429 ASP B O 1
ATOM 8096 N N . ALA B 1 430 ? 8.195 20.422 12.648 1 75.69 430 ALA B N 1
ATOM 8097 C CA . ALA B 1 430 ? 9.297 19.844 13.406 1 75.69 430 ALA B CA 1
ATOM 8098 C C . ALA B 1 430 ? 9.312 18.328 13.273 1 75.69 430 ALA B C 1
ATOM 8100 O O . ALA B 1 430 ? 9.242 17.609 14.281 1 75.69 430 ALA B O 1
ATOM 8101 N N . ALA B 1 431 ? 9.469 17.766 12.109 1 76.19 431 ALA B N 1
ATOM 8102 C CA . ALA B 1 431 ? 9.422 16.328 11.891 1 76.19 431 ALA B CA 1
ATOM 8103 C C . ALA B 1 431 ? 10.586 15.633 12.586 1 76.19 431 ALA B C 1
ATOM 8105 O O . ALA B 1 431 ? 11.727 16.109 12.523 1 76.19 431 ALA B O 1
ATOM 8106 N N . LEU B 1 432 ? 10.305 14.633 13.43 1 84.38 432 LEU B N 1
ATOM 8107 C CA . LEU B 1 432 ? 11.312 13.812 14.102 1 84.38 432 LEU B CA 1
ATOM 8108 C C . LEU B 1 432 ? 11.359 12.406 13.5 1 84.38 432 LEU B C 1
ATOM 8110 O O . LEU B 1 432 ? 10.375 11.945 12.922 1 84.38 432 LEU B O 1
ATOM 8114 N N . PHE B 1 433 ? 12.516 11.836 13.555 1 84.25 433 PHE B N 1
ATOM 8115 C CA . PHE B 1 433 ? 12.672 10.453 13.109 1 84.25 433 PHE B CA 1
ATOM 8116 C C . PHE B 1 433 ? 12.141 9.484 14.156 1 84.25 433 PHE B C 1
ATOM 8118 O O . PHE B 1 433 ? 12.062 9.828 15.336 1 84.25 433 PHE B O 1
ATOM 8125 N N . ASP B 1 434 ? 11.703 8.336 13.672 1 84.69 434 ASP B N 1
ATOM 8126 C CA . ASP B 1 434 ? 11.234 7.297 14.586 1 84.69 434 ASP B CA 1
ATOM 8127 C C . ASP B 1 434 ? 12.414 6.652 15.32 1 84.69 434 ASP B C 1
ATOM 8129 O O . ASP B 1 434 ? 12.719 5.477 15.109 1 84.69 434 ASP B O 1
ATOM 8133 N N . GLU B 1 435 ? 13.031 7.414 16.141 1 86.75 435 GLU B N 1
ATOM 8134 C CA . GLU B 1 435 ? 14.18 7.059 16.953 1 86.75 435 GLU B CA 1
ATOM 8135 C C . GLU B 1 435 ? 14.055 7.637 18.359 1 86.75 435 GLU B C 1
ATOM 8137 O O . GLU B 1 435 ? 13.039 8.25 18.703 1 86.75 435 GLU B O 1
ATOM 8142 N N . THR B 1 436 ? 15.086 7.375 19.109 1 91.44 436 THR B N 1
ATOM 8143 C CA . THR B 1 436 ? 15.094 7.93 20.469 1 91.44 436 THR B CA 1
ATOM 8144 C C . THR B 1 436 ? 15.258 9.445 20.422 1 91.44 436 THR B C 1
ATOM 8146 O O . THR B 1 436 ? 15.695 10 19.406 1 91.44 436 THR B O 1
ATOM 8149 N N . LEU B 1 437 ? 14.852 10.086 21.516 1 93.31 437 LEU B N 1
ATOM 8150 C CA . LEU B 1 437 ? 15.055 11.531 21.609 1 93.31 437 LEU B CA 1
ATOM 8151 C C . LEU B 1 437 ? 16.531 11.883 21.484 1 93.31 437 LEU B C 1
ATOM 8153 O O . LEU B 1 437 ? 16.891 12.859 20.828 1 93.31 437 LEU B O 1
ATOM 8157 N N . ARG B 1 438 ? 17.328 11.047 22.062 1 92.5 438 ARG B N 1
ATOM 8158 C CA . ARG B 1 438 ? 18.781 11.25 21.984 1 92.5 438 ARG B CA 1
ATOM 8159 C C . ARG B 1 438 ? 19.25 11.258 20.531 1 92.5 438 ARG B C 1
ATOM 8161 O O . ARG B 1 438 ? 19.969 12.156 20.109 1 92.5 438 ARG B O 1
ATOM 8168 N N . GLU B 1 439 ? 18.812 10.32 19.828 1 89.69 439 GLU B N 1
ATOM 8169 C CA . GLU B 1 439 ? 19.234 10.188 18.438 1 89.69 439 GLU B CA 1
ATOM 8170 C C . GLU B 1 439 ? 18.688 11.328 17.578 1 89.69 439 GLU B C 1
ATOM 8172 O O . GLU B 1 439 ? 19.312 11.766 16.625 1 89.69 439 GLU B O 1
ATOM 8177 N N . ASN B 1 440 ? 17.484 11.781 17.938 1 91.12 440 ASN B N 1
ATOM 8178 C CA . ASN B 1 440 ? 16.891 12.891 17.219 1 91.12 440 ASN B CA 1
ATOM 8179 C C . ASN B 1 440 ? 17.625 14.195 17.469 1 91.12 440 ASN B C 1
ATOM 8181 O O . ASN B 1 440 ? 17.625 15.094 16.625 1 91.12 440 ASN B O 1
ATOM 8185 N N . ILE B 1 441 ? 18.234 14.266 18.578 1 91.62 441 ILE B N 1
ATOM 8186 C CA . ILE B 1 441 ? 18.953 15.477 18.953 1 91.62 441 ILE B CA 1
ATOM 8187 C C . ILE B 1 441 ? 20.375 15.406 18.406 1 91.62 441 ILE B C 1
ATOM 8189 O O . ILE B 1 441 ? 20.891 16.375 17.844 1 91.62 441 ILE B O 1
ATOM 8193 N N . LEU B 1 442 ? 21.016 14.234 18.516 1 89 442 LEU B N 1
ATOM 8194 C CA . LEU B 1 442 ? 22.406 14.078 18.109 1 89 442 LEU B CA 1
ATOM 8195 C C . LEU B 1 442 ? 22.531 13.891 16.609 1 89 442 LEU B C 1
ATOM 8197 O O . LEU B 1 442 ? 23.484 14.375 15.984 1 89 442 LEU B O 1
ATOM 8201 N N . LEU B 1 443 ? 21.609 13.25 15.977 1 83.62 443 LEU B N 1
ATOM 8202 C CA . LEU B 1 443 ? 21.562 12.922 14.562 1 83.62 443 LEU B CA 1
ATOM 8203 C C . LEU B 1 443 ? 22.906 12.352 14.094 1 83.62 443 LEU B C 1
ATOM 8205 O O . LEU B 1 443 ? 23.469 12.828 13.109 1 83.62 443 LEU B O 1
ATOM 8209 N N . GLY B 1 444 ? 23.5 11.398 14.836 1 77.69 444 GLY B N 1
ATOM 8210 C CA . GLY B 1 444 ? 24.688 10.664 14.406 1 77.69 444 GLY B CA 1
ATOM 8211 C C . GLY B 1 444 ? 25.984 11.289 14.891 1 77.69 444 GLY B C 1
ATOM 8212 O O . GLY B 1 444 ? 27.062 10.727 14.703 1 77.69 444 GLY B O 1
ATOM 8213 N N . ARG B 1 445 ? 25.906 12.461 15.539 1 85 445 ARG B N 1
ATOM 8214 C CA . ARG B 1 445 ? 27.109 13.086 16.078 1 85 445 ARG B CA 1
ATOM 8215 C C . ARG B 1 445 ? 27.656 12.297 17.266 1 85 445 ARG B C 1
ATOM 8217 O O . ARG B 1 445 ? 26.906 11.961 18.188 1 85 445 ARG B O 1
ATOM 8224 N N . GLU B 1 446 ? 28.875 11.859 17.219 1 79.38 446 GLU B N 1
ATOM 8225 C CA . GLU B 1 446 ? 29.438 10.984 18.25 1 79.38 446 GLU B CA 1
ATOM 8226 C C . GLU B 1 446 ? 30.266 11.789 19.25 1 79.38 446 GLU B C 1
ATOM 8228 O O . GLU B 1 446 ? 30.469 11.352 20.391 1 79.38 446 GLU B O 1
ATOM 8233 N N . GLU B 1 447 ? 30.703 12.984 18.922 1 83.12 447 GLU B N 1
ATOM 8234 C CA . GLU B 1 447 ? 31.672 13.68 19.781 1 83.12 447 GLU B CA 1
ATOM 8235 C C . GLU B 1 447 ? 31 14.789 20.578 1 83.12 447 GLU B C 1
ATOM 8237 O O . GLU B 1 447 ? 31.547 15.883 20.703 1 83.12 447 GLU B O 1
ATOM 8242 N N . VAL B 1 448 ? 29.797 14.438 21.094 1 86.94 448 VAL B N 1
ATOM 8243 C CA . VAL B 1 448 ? 29.125 15.453 21.891 1 86.94 448 VAL B CA 1
ATOM 8244 C C . VAL B 1 448 ? 29.203 15.078 23.375 1 86.94 448 VAL B C 1
ATOM 8246 O O . VAL B 1 448 ? 28.875 13.945 23.75 1 86.94 448 VAL B O 1
ATOM 8249 N N . SER B 1 449 ? 29.75 15.953 24.172 1 90.94 449 SER B N 1
ATOM 8250 C CA . SER B 1 449 ? 29.875 15.711 25.594 1 90.94 449 SER B CA 1
ATOM 8251 C C . SER B 1 449 ? 28.516 15.695 26.281 1 90.94 449 SER B C 1
ATOM 8253 O O . SER B 1 449 ? 27.578 16.344 25.828 1 90.94 449 SER B O 1
ATOM 8255 N N . ASP B 1 450 ? 28.422 15.023 27.375 1 89.31 450 ASP B N 1
ATOM 8256 C CA . ASP B 1 450 ? 27.188 14.93 28.141 1 89.31 450 ASP B CA 1
ATOM 8257 C C . ASP B 1 450 ? 26.781 16.281 28.703 1 89.31 450 ASP B C 1
ATOM 8259 O O . ASP B 1 450 ? 25.594 16.578 28.828 1 89.31 450 ASP B O 1
ATOM 8263 N N . ASP B 1 451 ? 27.75 17.031 29.016 1 91.69 451 ASP B N 1
ATOM 8264 C CA . ASP B 1 451 ? 27.484 18.359 29.547 1 91.69 451 ASP B CA 1
ATOM 8265 C C . ASP B 1 451 ? 26.812 19.25 28.484 1 91.69 451 ASP B C 1
ATOM 8267 O O . ASP B 1 451 ? 25.891 20 28.797 1 91.69 451 ASP B O 1
ATOM 8271 N N . ALA B 1 452 ? 27.281 19.125 27.359 1 91.56 452 ALA B N 1
ATOM 8272 C CA . ALA B 1 452 ? 26.703 19.906 26.266 1 91.56 452 ALA B CA 1
ATOM 8273 C C . ALA B 1 452 ? 25.266 19.484 26 1 91.56 452 ALA B C 1
ATOM 8275 O O . ALA B 1 452 ? 24.406 20.328 25.719 1 91.56 452 ALA B O 1
ATOM 8276 N N . ILE B 1 453 ? 25.047 18.25 26.141 1 92.38 453 ILE B N 1
ATOM 8277 C CA . ILE B 1 453 ? 23.688 17.734 25.922 1 92.38 453 ILE B CA 1
ATOM 8278 C C . ILE B 1 453 ? 22.766 18.266 27.016 1 92.38 453 ILE B C 1
ATOM 8280 O O . ILE B 1 453 ? 21.656 18.719 26.734 1 92.38 453 ILE B O 1
ATOM 8284 N N . GLN B 1 454 ? 23.203 18.25 28.203 1 92.25 454 GLN B N 1
ATOM 8285 C CA . GLN B 1 454 ? 22.375 18.688 29.328 1 92.25 454 GLN B CA 1
ATOM 8286 C C . GLN B 1 454 ? 22.031 20.172 29.219 1 92.25 454 GLN B C 1
ATOM 8288 O O . GLN B 1 454 ? 20.906 20.562 29.484 1 92.25 454 GLN B O 1
ATOM 8293 N N . THR B 1 455 ? 23 20.922 28.906 1 91.88 455 THR B N 1
ATOM 8294 C CA . THR B 1 455 ? 22.781 22.359 28.734 1 91.88 455 THR B CA 1
ATOM 8295 C C . THR B 1 455 ? 21.766 22.625 27.625 1 91.88 455 THR B C 1
ATOM 8297 O O . THR B 1 455 ? 20.891 23.469 27.781 1 91.88 455 THR B O 1
ATOM 8300 N N . THR B 1 456 ? 21.953 21.906 26.578 1 92.06 456 THR B N 1
ATOM 8301 C CA . THR B 1 456 ? 21.047 22.062 25.438 1 92.06 456 THR B CA 1
ATOM 8302 C C . THR B 1 456 ? 19.625 21.703 25.828 1 92.06 456 THR B C 1
ATOM 8304 O O . THR B 1 456 ? 18.672 22.375 25.422 1 92.06 456 THR B O 1
ATOM 8307 N N . LEU B 1 457 ? 19.469 20.688 26.609 1 93.88 457 LEU B N 1
ATOM 8308 C CA . LEU B 1 457 ? 18.141 20.219 27.031 1 93.88 457 LEU B CA 1
ATOM 8309 C C . LEU B 1 457 ? 17.469 21.266 27.922 1 93.88 457 LEU B C 1
ATOM 8311 O O . LEU B 1 457 ? 16.25 21.469 27.828 1 93.88 457 LEU B O 1
ATOM 8315 N N . MET B 1 458 ? 18.234 21.922 28.672 1 92.06 458 MET B N 1
ATOM 8316 C CA . MET B 1 458 ? 17.703 22.969 29.547 1 92.06 458 MET B CA 1
ATOM 8317 C C . MET B 1 458 ? 17.328 24.203 28.75 1 92.06 458 MET B C 1
ATOM 8319 O O . MET B 1 458 ? 16.234 24.766 28.953 1 92.06 458 MET B O 1
ATOM 8323 N N . ASP B 1 459 ? 18.172 24.547 27.844 1 89.56 459 ASP B N 1
ATOM 8324 C CA . ASP B 1 459 ? 17.953 25.75 27.047 1 89.56 459 ASP B CA 1
ATOM 8325 C C . ASP B 1 459 ? 16.719 25.609 26.156 1 89.56 459 ASP B C 1
ATOM 8327 O O . ASP B 1 459 ? 16 26.578 25.922 1 89.56 459 ASP B O 1
ATOM 8331 N N . ALA B 1 460 ? 16.484 24.438 25.719 1 91.62 460 ALA B N 1
ATOM 8332 C CA . ALA B 1 460 ? 15.352 24.188 24.828 1 91.62 460 ALA B CA 1
ATOM 8333 C C . ALA B 1 460 ? 14.117 23.781 25.641 1 91.62 460 ALA B C 1
ATOM 8335 O O . ALA B 1 460 ? 13.055 23.531 25.062 1 91.62 460 ALA B O 1
ATOM 8336 N N . HIS B 1 461 ? 14.227 23.688 26.938 1 90.44 461 HIS B 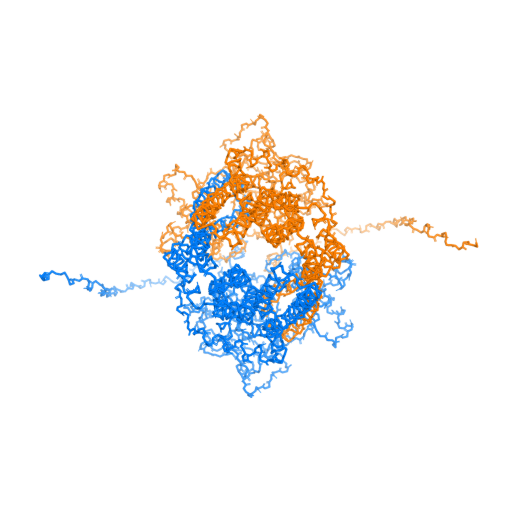N 1
ATOM 8337 C CA . HIS B 1 461 ? 13.148 23.312 27.844 1 90.44 461 HIS B CA 1
ATOM 8338 C C . HIS B 1 461 ? 12.688 21.875 27.609 1 90.44 461 HIS B C 1
ATOM 8340 O O . HIS B 1 461 ? 11.516 21.562 27.797 1 90.44 461 HIS B O 1
ATOM 8346 N N . VAL B 1 462 ? 13.539 21.094 27.047 1 91.12 462 VAL B N 1
ATOM 8347 C CA . VAL B 1 462 ? 13.234 19.688 26.859 1 91.12 462 VAL B CA 1
ATOM 8348 C C . VAL B 1 462 ? 13.297 18.953 28.203 1 91.12 462 VAL B C 1
ATOM 8350 O O . VAL B 1 462 ? 12.523 18.016 28.453 1 91.12 462 VAL B O 1
ATOM 8353 N N . ALA B 1 463 ? 14.195 19.438 29.062 1 90.62 463 ALA B N 1
ATOM 8354 C CA . ALA B 1 463 ? 14.391 18.859 30.391 1 90.62 463 ALA B CA 1
ATOM 8355 C C . ALA B 1 463 ? 13.094 18.891 31.188 1 90.62 463 ALA B C 1
ATOM 8357 O O . ALA B 1 463 ? 12.867 18.031 32.031 1 90.62 463 ALA B O 1
ATOM 8358 N N . ASP B 1 464 ? 12.281 19.781 30.812 1 87.75 464 ASP B N 1
ATOM 8359 C CA . ASP B 1 464 ? 11.055 20.031 31.562 1 87.75 464 ASP B CA 1
ATOM 8360 C C . ASP B 1 464 ? 10.117 18.812 31.484 1 87.75 464 ASP B C 1
ATOM 8362 O O . ASP B 1 464 ? 9.312 18.594 32.375 1 87.75 464 ASP B O 1
ATOM 8366 N N . PHE B 1 465 ? 10.211 18.062 30.359 1 86.5 465 PHE B N 1
ATOM 8367 C CA . PHE B 1 465 ? 9.234 16.984 30.203 1 86.5 465 PHE B CA 1
ATOM 8368 C C . PHE B 1 465 ? 9.93 15.633 30.078 1 86.5 465 PHE B C 1
ATOM 8370 O O . PHE B 1 465 ? 9.273 14.602 29.922 1 86.5 465 PHE B O 1
ATOM 8377 N N . LEU B 1 466 ? 11.18 15.602 30.25 1 89.62 466 LEU B N 1
ATOM 8378 C CA . LEU B 1 466 ? 11.93 14.359 30.109 1 89.62 466 LEU B CA 1
ATOM 8379 C C . LEU B 1 466 ? 11.57 13.383 31.234 1 89.62 466 LEU B C 1
ATOM 8381 O O . LEU B 1 466 ? 11.531 12.172 31 1 89.62 466 LEU B O 1
ATOM 8385 N N . GLU B 1 467 ? 11.352 13.906 32.344 1 81.25 467 GLU B N 1
ATOM 8386 C CA . GLU B 1 467 ? 11.047 13.078 33.5 1 81.25 467 GLU B CA 1
ATOM 8387 C C . GLU B 1 467 ? 9.688 12.398 33.344 1 81.25 467 GLU B C 1
ATOM 8389 O O . GLU B 1 467 ? 9.438 11.352 33.938 1 81.25 467 GLU B O 1
ATOM 8394 N N . MET B 1 468 ? 8.938 12.961 32.531 1 81.19 468 MET B N 1
ATOM 8395 C CA . MET B 1 468 ? 7.59 12.422 32.344 1 81.19 468 MET B CA 1
ATOM 8396 C C . MET B 1 468 ? 7.594 11.305 31.312 1 81.19 468 MET B C 1
ATOM 8398 O O . MET B 1 468 ? 6.617 10.57 31.188 1 81.19 468 MET B O 1
ATOM 8402 N N . LEU B 1 469 ? 8.656 11.156 30.656 1 87 469 LEU B N 1
ATOM 8403 C CA . LEU B 1 469 ? 8.758 10.133 29.625 1 87 469 LEU B CA 1
ATOM 8404 C C . LEU B 1 469 ? 9.281 8.828 30.203 1 87 469 LEU B C 1
ATOM 8406 O O . LEU B 1 469 ? 10.125 8.836 31.109 1 87 469 LEU B O 1
ATOM 8410 N N . PRO B 1 470 ? 8.875 7.656 29.734 1 83.31 470 PRO B N 1
ATOM 8411 C CA . PRO B 1 470 ? 9.227 6.352 30.281 1 83.31 470 PRO B CA 1
ATOM 8412 C C . PRO B 1 470 ? 10.734 6.109 30.312 1 83.31 470 PRO B C 1
ATOM 8414 O O . PRO B 1 470 ? 11.258 5.562 31.281 1 83.31 470 PRO B O 1
ATOM 8417 N N . ASP B 1 471 ? 11.461 6.469 29.297 1 91 471 ASP B N 1
ATOM 8418 C CA . ASP B 1 471 ? 12.883 6.176 29.219 1 91 471 ASP B CA 1
ATOM 8419 C C . ASP B 1 471 ? 13.703 7.457 29.062 1 91 471 ASP B C 1
ATOM 8421 O O . ASP B 1 471 ? 14.781 7.449 28.469 1 91 471 ASP B O 1
ATOM 8425 N N . GLY B 1 472 ? 13.062 8.492 29.484 1 90.94 472 GLY B N 1
ATOM 8426 C CA . GLY B 1 472 ? 13.781 9.75 29.406 1 90.94 472 GLY B CA 1
ATOM 8427 C C . GLY B 1 472 ? 14.273 10.07 28 1 90.94 472 GLY B C 1
ATOM 8428 O O . GLY B 1 472 ? 13.492 10.039 27.047 1 90.94 472 GLY B O 1
ATOM 8429 N N . LEU B 1 473 ? 15.594 10.18 27.906 1 91.62 473 LEU B N 1
ATOM 8430 C CA . LEU B 1 473 ? 16.219 10.57 26.641 1 91.62 473 LEU B CA 1
ATOM 8431 C C . LEU B 1 473 ? 16.219 9.406 25.656 1 91.62 473 LEU B C 1
ATOM 8433 O O . LEU B 1 473 ? 16.344 9.609 24.453 1 91.62 473 LEU B O 1
ATOM 8437 N N . GLU B 1 474 ? 16.031 8.305 26.188 1 91.81 474 GLU B N 1
ATOM 8438 C CA . GLU B 1 474 ? 16.047 7.113 25.359 1 91.81 474 GLU B CA 1
ATOM 8439 C C . GLU B 1 474 ? 14.625 6.719 24.922 1 91.81 474 GLU B C 1
ATOM 8441 O O . GLU B 1 474 ? 14.438 5.723 24.219 1 91.81 474 GLU B O 1
ATOM 8446 N N . SER B 1 475 ? 13.758 7.574 25.281 1 90.81 475 SER B N 1
ATOM 8447 C CA . SER B 1 475 ? 12.383 7.301 24.875 1 90.81 475 SER B CA 1
ATOM 8448 C C . SER B 1 475 ? 12.219 7.445 23.359 1 90.81 475 SER B C 1
ATOM 8450 O O . SER B 1 475 ? 12.836 8.312 22.75 1 90.81 475 SER B O 1
ATOM 8452 N N . ALA B 1 476 ? 11.406 6.641 22.797 1 87.94 476 ALA B N 1
ATOM 8453 C CA . ALA B 1 476 ? 11.133 6.68 21.359 1 87.94 476 ALA B CA 1
ATOM 8454 C C . ALA B 1 476 ? 10.219 7.855 21.016 1 87.94 476 ALA B C 1
ATOM 8456 O O . ALA B 1 476 ? 9.219 8.094 21.688 1 87.94 476 ALA B O 1
ATOM 8457 N N . ALA B 1 477 ? 10.609 8.625 20 1 87 477 ALA B N 1
ATOM 8458 C CA . ALA B 1 477 ? 9.797 9.75 19.531 1 87 477 ALA B CA 1
ATOM 8459 C C . ALA B 1 477 ? 8.57 9.266 18.781 1 87 477 ALA B C 1
ATOM 8461 O O . ALA B 1 477 ? 7.551 9.961 18.719 1 87 477 ALA B O 1
ATOM 8462 N N . GLY B 1 478 ? 8.672 8.047 18.266 1 79.94 478 GLY B N 1
ATOM 8463 C CA . GLY B 1 478 ? 7.582 7.543 17.453 1 79.94 478 GLY B CA 1
ATOM 8464 C C . GLY B 1 478 ? 7.648 8.023 16.016 1 79.94 478 GLY B C 1
ATOM 8465 O O . GLY B 1 478 ? 8.406 8.938 15.688 1 79.94 478 GLY B O 1
ATOM 8466 N N . PRO B 1 479 ? 6.746 7.445 15.156 1 74.94 479 PRO B N 1
ATOM 8467 C CA . PRO B 1 479 ? 6.723 7.891 13.758 1 74.94 479 PRO B CA 1
ATOM 8468 C C . PRO B 1 479 ? 6.371 9.367 13.617 1 74.94 479 PRO B C 1
ATOM 8470 O O . PRO B 1 479 ? 5.301 9.797 14.055 1 74.94 479 PRO B O 1
ATOM 8473 N N . ARG B 1 480 ? 7.273 10.117 13.094 1 75.69 480 ARG B N 1
ATOM 8474 C CA . ARG B 1 480 ? 7.105 11.547 12.875 1 75.69 480 ARG B CA 1
ATOM 8475 C C . ARG B 1 480 ? 6.867 12.281 14.188 1 75.69 480 ARG B C 1
ATOM 8477 O O . ARG B 1 480 ? 6.078 13.227 14.242 1 75.69 480 ARG B O 1
ATOM 8484 N N . GLY B 1 481 ? 7.359 11.742 15.211 1 78.5 481 GLY B N 1
ATOM 8485 C CA . GLY B 1 481 ? 7.258 12.367 16.516 1 78.5 481 GLY B CA 1
ATOM 8486 C C . GLY B 1 481 ? 5.883 12.227 17.141 1 78.5 481 GLY B C 1
ATOM 8487 O O . GLY B 1 481 ? 5.477 13.062 17.953 1 78.5 481 GLY B O 1
ATOM 8488 N N . SER B 1 482 ? 5.219 11.211 16.797 1 73.69 482 SER B N 1
ATOM 8489 C CA . SER B 1 482 ? 3.82 11.055 17.188 1 73.69 482 SER B CA 1
ATOM 8490 C C . SER B 1 482 ? 3.688 10.836 18.688 1 73.69 482 SER B C 1
ATOM 8492 O O . SER B 1 482 ? 2.619 11.055 19.266 1 73.69 482 SER B O 1
ATOM 8494 N N . ASN B 1 483 ? 4.734 10.531 19.359 1 77.38 483 ASN B N 1
ATOM 8495 C CA . ASN B 1 483 ? 4.676 10.25 20.797 1 77.38 483 ASN B CA 1
ATOM 8496 C C . ASN B 1 483 ? 4.809 11.523 21.625 1 77.38 483 ASN B C 1
ATOM 8498 O O . ASN B 1 483 ? 4.668 11.492 22.844 1 77.38 483 ASN B O 1
ATOM 8502 N N . LEU B 1 484 ? 5.027 12.656 20.906 1 80.44 484 LEU B N 1
ATOM 8503 C CA . LEU B 1 484 ? 5.246 13.93 21.578 1 80.44 484 LEU B CA 1
ATOM 8504 C C . LEU B 1 484 ? 4.16 14.938 21.203 1 80.44 484 LEU B C 1
ATOM 8506 O O . LEU B 1 484 ? 3.559 14.844 20.141 1 80.44 484 LEU B O 1
ATOM 8510 N N . SER B 1 485 ? 3.93 15.805 22.172 1 74.19 485 SER B N 1
ATOM 8511 C CA . SER B 1 485 ? 3.047 16.922 21.828 1 74.19 485 SER B CA 1
ATOM 8512 C C . SER B 1 485 ? 3.711 17.859 20.828 1 74.19 485 SER B C 1
ATOM 8514 O O . SER B 1 485 ? 4.922 17.797 20.609 1 74.19 485 SER B O 1
ATOM 8516 N N . GLY B 1 486 ? 2.871 18.688 20.141 1 77.69 486 GLY B N 1
ATOM 8517 C CA . GLY B 1 486 ? 3.42 19.641 19.188 1 77.69 486 GLY B CA 1
ATOM 8518 C C . GLY B 1 486 ? 4.516 20.516 19.781 1 77.69 486 GLY B C 1
ATOM 8519 O O . GLY B 1 486 ? 5.566 20.703 19.172 1 77.69 486 GLY B O 1
ATOM 8520 N N . GLY B 1 487 ? 4.258 21.031 20.969 1 80.69 487 GLY B N 1
ATOM 8521 C CA . GLY B 1 487 ? 5.242 21.859 21.656 1 80.69 487 GLY B CA 1
ATOM 8522 C C . GLY B 1 487 ? 6.504 21.094 22.016 1 80.69 487 GLY B C 1
ATOM 8523 O O . GLY B 1 487 ? 7.609 21.641 21.922 1 80.69 487 GLY B O 1
ATOM 8524 N N . GLN B 1 488 ? 6.309 19.875 22.438 1 84.25 488 GLN B N 1
ATOM 8525 C CA . GLN B 1 488 ? 7.453 19.031 22.781 1 84.25 488 GLN B CA 1
ATOM 8526 C C . GLN B 1 488 ? 8.312 18.75 21.547 1 84.25 488 GLN B C 1
ATOM 8528 O O . GLN B 1 488 ? 9.539 18.797 21.625 1 84.25 488 GLN B O 1
ATOM 8533 N N . ARG B 1 489 ? 7.66 18.453 20.484 1 88.81 489 ARG B N 1
ATOM 8534 C CA . ARG B 1 489 ? 8.375 18.188 19.25 1 88.81 489 ARG B CA 1
ATOM 8535 C C . ARG B 1 489 ? 9.219 19.391 18.828 1 88.81 489 ARG B C 1
ATOM 8537 O O . ARG B 1 489 ? 10.367 19.234 18.406 1 88.81 489 ARG B O 1
ATOM 8544 N N . GLN B 1 490 ? 8.602 20.531 18.984 1 88.31 490 GLN B N 1
ATOM 8545 C CA . GLN B 1 490 ? 9.305 21.766 18.625 1 88.31 490 GLN B CA 1
ATOM 8546 C C . GLN B 1 490 ? 10.523 21.969 19.5 1 88.31 490 GLN B C 1
ATOM 8548 O O . GLN B 1 490 ? 11.578 22.406 19.016 1 88.31 490 GLN B O 1
ATOM 8553 N N . ARG B 1 491 ? 10.344 21.703 20.75 1 89.38 491 ARG B N 1
ATOM 8554 C CA . ARG B 1 491 ? 11.445 21.891 21.688 1 89.38 491 ARG B CA 1
ATOM 8555 C C . ARG B 1 491 ? 12.586 20.938 21.391 1 89.38 491 ARG B C 1
ATOM 8557 O O . ARG B 1 491 ? 13.758 21.297 21.547 1 89.38 491 ARG B O 1
ATOM 8564 N N . VAL B 1 492 ? 12.273 19.781 20.984 1 91.25 492 VAL B N 1
ATOM 8565 C CA . VAL B 1 492 ? 13.305 18.812 20.578 1 91.25 492 VAL B CA 1
ATOM 8566 C C . VAL B 1 492 ? 14.016 19.312 19.328 1 91.25 492 VAL B C 1
ATOM 8568 O O . VAL B 1 492 ? 15.242 19.219 19.219 1 91.25 492 VAL B O 1
ATOM 8571 N N . ALA B 1 493 ? 13.242 19.828 18.391 1 90.06 493 ALA B N 1
ATOM 8572 C CA . ALA B 1 493 ? 13.836 20.391 17.188 1 90.06 493 ALA B CA 1
ATOM 8573 C C . ALA B 1 493 ? 14.75 21.562 17.531 1 90.06 493 ALA B C 1
ATOM 8575 O O . ALA B 1 493 ? 15.797 21.75 16.906 1 90.06 493 ALA B O 1
ATOM 8576 N N . ILE B 1 494 ? 14.336 22.312 18.484 1 90.56 494 ILE B N 1
ATOM 8577 C CA . ILE B 1 494 ? 15.148 23.453 18.938 1 90.56 494 ILE B CA 1
ATOM 8578 C C . ILE B 1 494 ? 16.438 22.938 19.578 1 90.56 494 ILE B C 1
ATOM 8580 O O . ILE B 1 494 ? 17.516 23.484 19.344 1 90.56 494 ILE B O 1
ATOM 8584 N N . ALA B 1 495 ? 16.312 21.906 20.406 1 91.69 495 ALA B N 1
ATOM 8585 C CA . ALA B 1 495 ? 17.5 21.297 21.016 1 91.69 495 ALA B CA 1
ATOM 8586 C C . ALA B 1 495 ? 18.484 20.844 19.953 1 91.69 495 ALA B C 1
ATOM 8588 O O . ALA B 1 495 ? 19.703 21.016 20.094 1 91.69 495 ALA B O 1
ATOM 8589 N N . ARG B 1 496 ? 17.969 20.281 18.953 1 90.62 496 ARG B N 1
ATOM 8590 C CA . ARG B 1 496 ? 18.797 19.859 17.828 1 90.62 496 ARG B CA 1
ATOM 8591 C C . ARG B 1 496 ? 19.562 21.031 17.219 1 90.62 496 ARG B C 1
ATOM 8593 O O . ARG B 1 496 ? 20.75 20.938 16.969 1 90.62 496 ARG B O 1
ATOM 8600 N N . ALA B 1 497 ? 18.859 22.078 17.016 1 89.5 497 ALA B N 1
ATOM 8601 C CA . ALA B 1 497 ? 19.453 23.281 16.422 1 89.5 497 ALA B CA 1
ATOM 8602 C C . ALA B 1 497 ? 20.5 23.891 17.359 1 89.5 497 ALA B C 1
ATOM 8604 O O . ALA B 1 497 ? 21.547 24.359 16.906 1 89.5 497 ALA B O 1
ATOM 8605 N N . LEU B 1 498 ? 20.188 23.875 18.641 1 90.06 498 LEU B N 1
ATOM 8606 C CA . LEU B 1 498 ? 21.094 24.422 19.641 1 90.06 498 LEU B CA 1
ATOM 8607 C C . LEU B 1 498 ? 22.406 23.625 19.672 1 90.06 498 LEU B C 1
ATOM 8609 O O . LEU B 1 498 ? 23.484 24.219 19.766 1 90.06 498 LEU B O 1
ATOM 8613 N N . LEU B 1 499 ? 22.25 22.406 19.609 1 89.62 499 LEU B N 1
ATOM 8614 C CA . LEU B 1 499 ? 23.422 21.531 19.688 1 89.62 499 LEU B CA 1
ATOM 8615 C C . LEU B 1 499 ? 24.281 21.688 18.422 1 89.62 499 LEU B C 1
ATOM 8617 O O . LEU B 1 499 ? 25.516 21.609 18.5 1 89.62 499 LEU B O 1
ATOM 8621 N N . ARG B 1 500 ? 23.688 21.844 17.344 1 87.94 500 ARG B N 1
ATOM 8622 C CA . ARG B 1 500 ? 24.422 22.031 16.094 1 87.94 500 ARG B CA 1
ATOM 8623 C C . ARG B 1 500 ? 25.234 23.312 16.125 1 87.94 500 ARG B C 1
ATOM 8625 O O . ARG B 1 500 ? 26.312 23.391 15.523 1 87.94 500 ARG B O 1
ATOM 8632 N N . ASP B 1 501 ? 24.688 24.344 16.781 1 88.12 501 ASP B N 1
ATOM 8633 C CA . ASP B 1 501 ? 25.375 25.594 17.031 1 88.12 501 ASP B CA 1
ATOM 8634 C C . ASP B 1 501 ? 25.906 26.203 15.727 1 88.12 501 ASP B C 1
ATOM 8636 O O . ASP B 1 501 ? 27.094 26.484 15.602 1 88.12 501 ASP B O 1
ATOM 8640 N N . THR B 1 502 ? 25.016 26.516 14.82 1 93.06 502 THR B N 1
ATOM 8641 C CA . THR B 1 502 ? 25.391 27.078 13.531 1 93.06 502 THR B CA 1
ATOM 8642 C C . THR B 1 502 ? 25.234 28.609 13.547 1 93.06 502 THR B C 1
ATOM 8644 O O . THR B 1 502 ? 24.453 29.141 14.328 1 93.06 502 THR B O 1
ATOM 8647 N N . PRO B 1 503 ? 25.938 29.281 12.68 1 95.38 503 PRO B N 1
ATOM 8648 C CA . PRO B 1 503 ? 25.922 30.75 12.695 1 95.38 503 PRO B CA 1
ATOM 8649 C C . PRO B 1 503 ? 24.656 31.328 12.07 1 95.38 503 PRO B C 1
ATOM 8651 O O . PRO B 1 503 ? 24.312 32.469 12.328 1 95.38 503 PRO B O 1
ATOM 8654 N N . ILE B 1 504 ? 23.984 30.562 11.281 1 96.56 504 ILE B N 1
ATOM 8655 C CA . ILE B 1 504 ? 22.766 31.031 10.641 1 96.56 504 ILE B CA 1
ATOM 8656 C C . ILE B 1 504 ? 21.578 30.234 11.164 1 96.56 504 ILE B C 1
ATOM 8658 O O . ILE B 1 504 ? 21.609 29 11.195 1 96.56 504 ILE B O 1
ATOM 8662 N N . LEU B 1 505 ? 20.531 30.938 11.547 1 95.5 505 LEU B N 1
ATOM 8663 C CA . LEU B 1 505 ? 19.328 30.297 12.07 1 95.5 505 LEU B CA 1
ATOM 8664 C C . LEU B 1 505 ? 18.109 30.672 11.242 1 95.5 505 LEU B C 1
ATOM 8666 O O . LEU B 1 505 ? 17.844 31.859 11.016 1 95.5 505 LEU B O 1
ATOM 8670 N N . LEU B 1 506 ? 17.406 29.672 10.727 1 94.94 506 LEU B N 1
ATOM 8671 C CA . LEU B 1 506 ? 16.172 29.875 9.977 1 94.94 506 LEU B CA 1
ATOM 8672 C C . LEU B 1 506 ? 14.977 29.359 10.75 1 94.94 506 LEU B C 1
ATOM 8674 O O . LEU B 1 506 ? 14.891 28.156 11.047 1 94.94 506 LEU B O 1
ATOM 8678 N N . LEU B 1 507 ? 14.078 30.234 11.062 1 92.06 507 LEU B N 1
ATOM 8679 C CA . LEU B 1 507 ? 12.867 29.875 11.789 1 92.06 507 LEU B CA 1
ATOM 8680 C C . LEU B 1 507 ? 11.633 30.031 10.906 1 92.06 507 LEU B C 1
ATOM 8682 O O . LEU B 1 507 ? 11.25 31.156 10.555 1 92.06 507 LEU B O 1
ATOM 8686 N N . ASP B 1 508 ? 11.031 28.953 10.547 1 88.94 508 ASP B N 1
ATOM 8687 C CA . ASP B 1 508 ? 9.867 28.953 9.672 1 88.94 508 ASP B CA 1
ATOM 8688 C C . ASP B 1 508 ? 8.586 28.672 10.453 1 88.94 508 ASP B C 1
ATOM 8690 O O . ASP B 1 508 ? 8.203 27.516 10.625 1 88.94 508 ASP B O 1
ATOM 8694 N N . GLU B 1 509 ? 7.879 29.734 10.828 1 79.62 509 GLU B N 1
ATOM 8695 C CA . GLU B 1 509 ? 6.617 29.641 11.555 1 79.62 509 GLU B CA 1
ATOM 8696 C C . GLU B 1 509 ? 6.707 28.641 12.703 1 79.62 509 GLU B C 1
ATOM 8698 O O . GLU B 1 509 ? 5.832 27.781 12.852 1 79.62 509 GLU B O 1
ATOM 8703 N N . ALA B 1 510 ? 7.684 28.719 13.477 1 78 510 ALA B N 1
ATOM 8704 C CA . ALA B 1 510 ? 8.062 27.703 14.461 1 78 510 ALA B CA 1
ATOM 8705 C C . ALA B 1 510 ? 7.047 27.641 15.602 1 78 510 ALA B C 1
ATOM 8707 O O . ALA B 1 510 ? 7.008 26.672 16.344 1 78 510 ALA B O 1
ATOM 8708 N N . THR B 1 511 ? 6.141 28.656 15.711 1 74.06 511 THR B N 1
ATOM 8709 C CA . THR B 1 511 ? 5.242 28.688 16.859 1 74.06 511 THR B CA 1
ATOM 8710 C C . THR B 1 511 ? 3.785 28.703 16.406 1 74.06 511 THR B C 1
ATOM 8712 O O . THR B 1 511 ? 2.873 28.781 17.234 1 74.06 511 THR B O 1
ATOM 8715 N N . SER B 1 512 ? 3.518 28.625 15.117 1 67.06 512 SER B N 1
ATOM 8716 C CA . SER B 1 512 ? 2.184 28.859 14.57 1 67.06 512 SER B CA 1
ATOM 8717 C C . SER B 1 512 ? 1.197 27.797 15.039 1 67.06 512 SER B C 1
ATOM 8719 O O . SER B 1 512 ? 0.009 28.078 15.211 1 67.06 512 SER B O 1
ATOM 8721 N N . ALA B 1 513 ? 1.625 26.625 15.227 1 62.97 513 ALA B N 1
ATOM 8722 C CA . ALA B 1 513 ? 0.696 25.547 15.531 1 62.97 513 ALA B CA 1
ATOM 8723 C C . ALA B 1 513 ? 0.627 25.297 17.031 1 62.97 513 ALA B C 1
ATOM 8725 O O . ALA B 1 513 ? 0.021 24.312 17.484 1 62.97 513 ALA B O 1
ATOM 8726 N N . LEU B 1 514 ? 1.138 26.297 17.812 1 69.12 514 LEU B N 1
ATOM 8727 C CA . LEU B 1 514 ? 1.235 26.062 19.25 1 69.12 514 LEU B CA 1
ATOM 8728 C C . LEU B 1 514 ? 0.204 26.906 20 1 69.12 514 LEU B C 1
ATOM 8730 O O . LEU B 1 514 ? -0.194 27.969 19.531 1 69.12 514 LEU B O 1
ATOM 8734 N N . ASP B 1 515 ? -0.239 26.391 21.047 1 66.38 515 ASP B N 1
ATOM 8735 C CA . ASP B 1 515 ? -1.07 27.188 21.938 1 66.38 515 ASP B CA 1
ATOM 8736 C C . ASP B 1 515 ? -0.266 28.328 22.578 1 66.38 515 ASP B C 1
ATOM 8738 O O . ASP B 1 515 ? 0.966 28.312 22.547 1 66.38 515 ASP B O 1
ATOM 8742 N N . THR B 1 516 ? -0.989 29.25 23.109 1 67.31 516 THR B N 1
ATOM 8743 C CA . THR B 1 516 ? -0.398 30.484 23.594 1 67.31 516 THR B CA 1
ATOM 8744 C C . THR B 1 516 ? 0.666 30.188 24.656 1 67.31 516 THR B C 1
ATOM 8746 O O . THR B 1 516 ? 1.735 30.812 24.656 1 67.31 516 THR B O 1
ATOM 8749 N N . LYS B 1 517 ? 0.367 29.281 25.531 1 69.5 517 LYS B N 1
ATOM 8750 C CA . LYS B 1 517 ? 1.337 28.953 26.562 1 69.5 517 LYS B CA 1
ATOM 8751 C C . LYS B 1 517 ? 2.586 28.312 25.984 1 69.5 517 LYS B C 1
ATOM 8753 O O . LYS B 1 517 ? 3.709 28.719 26.297 1 69.5 517 LYS B O 1
ATOM 8758 N N . SER B 1 518 ? 2.379 27.328 25.266 1 75.88 518 SER B N 1
ATOM 8759 C CA . SER B 1 518 ? 3.496 26.656 24.609 1 75.88 518 SER B CA 1
ATOM 8760 C C . SER B 1 518 ? 4.281 27.625 23.734 1 75.88 518 SER B C 1
ATOM 8762 O O . SER B 1 518 ? 5.508 27.531 23.641 1 75.88 518 SER B O 1
ATOM 8764 N N . GLU B 1 519 ? 3.49 28.469 23.141 1 77.62 519 GLU B N 1
ATOM 8765 C CA . GLU B 1 519 ? 4.117 29.453 22.266 1 77.62 519 GLU B CA 1
ATOM 8766 C C . GLU B 1 519 ? 5.121 30.312 23.031 1 77.62 519 GLU B C 1
ATOM 8768 O O . GLU B 1 519 ? 6.223 30.578 22.547 1 77.62 519 GLU B O 1
ATOM 8773 N N . ALA B 1 520 ? 4.746 30.703 24.188 1 76.44 520 ALA B N 1
ATOM 8774 C CA . ALA B 1 520 ? 5.625 31.547 24.984 1 76.44 520 ALA B CA 1
ATOM 8775 C C . ALA B 1 520 ? 6.91 30.812 25.344 1 76.44 520 ALA B C 1
ATOM 8777 O O . ALA B 1 520 ? 8 31.391 25.297 1 76.44 520 ALA B O 1
ATOM 8778 N N . ILE B 1 521 ? 6.766 29.578 25.719 1 80.62 521 ILE B N 1
ATOM 8779 C CA . ILE B 1 521 ? 7.914 28.766 26.109 1 80.62 521 ILE B CA 1
ATOM 8780 C C . ILE B 1 521 ? 8.836 28.562 24.906 1 80.62 521 ILE B C 1
ATOM 8782 O O . ILE B 1 521 ? 10.047 28.75 25.016 1 80.62 521 ILE B O 1
ATOM 8786 N N . VAL B 1 522 ? 8.266 28.188 23.875 1 84.38 522 VAL B N 1
ATOM 8787 C CA . VAL B 1 522 ? 9.031 27.922 22.672 1 84.38 522 VAL B CA 1
ATOM 8788 C C . VAL B 1 522 ? 9.68 29.219 22.156 1 84.38 522 VAL B C 1
ATOM 8790 O O . VAL B 1 522 ? 10.82 29.203 21.703 1 84.38 522 VAL B O 1
ATOM 8793 N N . GLN B 1 523 ? 8.93 30.281 22.312 1 83.38 523 GLN B N 1
ATOM 8794 C CA . GLN B 1 523 ? 9.469 31.562 21.891 1 83.38 523 GLN B CA 1
ATOM 8795 C C . GLN B 1 523 ? 10.703 31.938 22.703 1 83.38 523 GLN B C 1
ATOM 8797 O O . GLN B 1 523 ? 11.68 32.469 22.141 1 83.38 523 GLN B O 1
ATOM 8802 N N . SER B 1 524 ? 10.625 31.734 23.922 1 84.5 524 SER B N 1
ATOM 8803 C CA . SER B 1 524 ? 11.781 32.031 24.766 1 84.5 524 SER B CA 1
ATOM 8804 C C . SER B 1 524 ? 12.992 31.188 24.344 1 84.5 524 SER B C 1
ATOM 8806 O O . SER B 1 524 ? 14.117 31.688 24.344 1 84.5 524 SER B O 1
ATOM 8808 N N . ALA B 1 525 ? 12.742 29.953 24.078 1 86.25 525 ALA B N 1
ATOM 8809 C CA . ALA B 1 525 ? 13.812 29.078 23.609 1 86.25 525 ALA B CA 1
ATOM 8810 C C . ALA B 1 525 ? 14.375 29.578 22.281 1 86.25 525 ALA B C 1
ATOM 8812 O O . ALA B 1 525 ? 15.586 29.516 22.047 1 86.25 525 ALA B O 1
ATOM 8813 N N . LEU B 1 526 ? 13.516 30.062 21.484 1 87.81 526 LEU B N 1
ATOM 8814 C CA . LEU B 1 526 ? 13.93 30.562 20.172 1 87.81 526 LEU B CA 1
ATOM 8815 C C . LEU B 1 526 ? 14.75 31.844 20.312 1 87.81 526 LEU B C 1
ATOM 8817 O O . LEU B 1 526 ? 15.703 32.062 19.562 1 87.81 526 LEU B O 1
ATOM 8821 N N . ASP B 1 527 ? 14.344 32.656 21.266 1 85.56 527 ASP B N 1
ATOM 8822 C CA . ASP B 1 527 ? 15.086 33.875 21.516 1 85.56 527 ASP B CA 1
ATOM 8823 C C . ASP B 1 527 ? 16.516 33.562 21.969 1 85.56 527 ASP B C 1
ATOM 8825 O O . ASP B 1 527 ? 17.469 34.219 21.547 1 85.56 527 ASP B O 1
ATOM 8829 N N . ARG B 1 528 ? 16.578 32.625 22.75 1 84.69 528 ARG B N 1
ATOM 8830 C CA . ARG B 1 528 ? 17.891 32.188 23.203 1 84.69 528 ARG B CA 1
ATOM 8831 C C . ARG B 1 528 ? 18.719 31.641 22.062 1 84.69 528 ARG B C 1
ATOM 8833 O O . ARG B 1 528 ? 19.922 31.906 21.969 1 84.69 528 ARG B O 1
ATOM 8840 N N . LEU B 1 529 ? 18.094 30.891 21.312 1 87.38 529 LEU B N 1
ATOM 8841 C CA . LEU B 1 529 ? 18.75 30.266 20.172 1 87.38 529 LEU B CA 1
ATOM 8842 C C . LEU B 1 529 ? 19.234 31.328 19.188 1 87.38 529 LEU B C 1
ATOM 8844 O O . LEU B 1 529 ? 20.281 31.156 18.562 1 87.38 529 LEU B O 1
ATOM 8848 N N . ALA B 1 530 ? 18.531 32.375 19.078 1 90.12 530 ALA B N 1
ATOM 8849 C CA . ALA B 1 530 ? 18.812 33.406 18.078 1 90.12 530 ALA B CA 1
ATOM 8850 C C . ALA B 1 530 ? 19.969 34.312 18.5 1 90.12 530 ALA B C 1
ATOM 8852 O O . ALA B 1 530 ? 20.562 35 17.688 1 90.12 530 ALA B O 1
ATOM 8853 N N . GLU B 1 531 ? 20.266 34.281 19.734 1 87.5 531 GLU B N 1
ATOM 8854 C CA . GLU B 1 531 ? 21.312 35.188 20.25 1 87.5 531 GLU B CA 1
ATOM 8855 C C . GLU B 1 531 ? 22.656 34.906 19.594 1 87.5 531 GLU B C 1
ATOM 8857 O O . GLU B 1 531 ? 23.125 33.75 19.578 1 87.5 531 GLU B O 1
ATOM 8862 N N . GLY B 1 532 ? 23.203 35.938 19.047 1 88.25 532 GLY B N 1
ATOM 8863 C CA . GLY B 1 532 ? 24.547 35.844 18.469 1 88.25 532 GLY B CA 1
ATOM 8864 C C . GLY B 1 532 ? 24.547 35.25 17.094 1 88.25 532 GLY B C 1
ATOM 8865 O O . GLY B 1 532 ? 25.625 34.938 16.547 1 88.25 532 GLY B O 1
ATOM 8866 N N . ARG B 1 533 ? 23.453 35 16.516 1 94.31 533 ARG B N 1
ATOM 8867 C CA . ARG B 1 533 ? 23.344 34.375 15.211 1 94.31 533 ARG B CA 1
ATOM 8868 C C . ARG B 1 533 ? 22.594 35.25 14.227 1 94.31 533 ARG B C 1
ATOM 8870 O O . ARG B 1 533 ? 21.781 36.094 14.641 1 94.31 533 ARG B O 1
ATOM 8877 N N . THR B 1 534 ? 22.969 35.156 12.961 1 96.75 534 THR B N 1
ATOM 8878 C CA . THR B 1 534 ? 22.109 35.781 11.945 1 96.75 534 THR B CA 1
ATOM 8879 C C . THR B 1 534 ? 20.828 34.969 11.742 1 96.75 534 THR B C 1
ATOM 8881 O O . THR B 1 534 ? 20.875 33.844 11.258 1 96.75 534 THR B O 1
ATOM 8884 N N . THR B 1 535 ? 19.734 35.531 12.148 1 95.69 535 THR B N 1
ATOM 8885 C CA . THR B 1 535 ? 18.484 34.781 12.211 1 95.69 535 THR B CA 1
ATOM 8886 C C . THR B 1 535 ? 17.469 35.375 11.242 1 95.69 535 THR B C 1
ATOM 8888 O O . THR B 1 535 ? 17.25 36.594 11.211 1 95.69 535 THR B O 1
ATOM 8891 N N . LEU B 1 536 ? 16.922 34.531 10.391 1 95.88 536 LEU B N 1
ATOM 8892 C CA . LEU B 1 536 ? 15.758 34.844 9.578 1 95.88 536 LEU B CA 1
ATOM 8893 C C . LEU B 1 536 ? 14.516 34.156 10.117 1 95.88 536 LEU B C 1
ATOM 8895 O O . LEU B 1 536 ? 14.5 32.938 10.273 1 95.88 536 LEU B O 1
ATOM 8899 N N . VAL B 1 537 ? 13.484 34.938 10.383 1 93.5 537 VAL B N 1
ATOM 8900 C CA . VAL B 1 537 ? 12.281 34.375 10.984 1 93.5 537 VAL B CA 1
ATOM 8901 C C . VAL B 1 537 ? 11.07 34.719 10.117 1 93.5 537 VAL B C 1
ATOM 8903 O O . VAL B 1 537 ? 10.883 35.875 9.703 1 93.5 537 VAL B O 1
ATOM 8906 N N . ILE B 1 538 ? 10.375 33.688 9.727 1 90.44 538 ILE B N 1
ATOM 8907 C CA . ILE B 1 538 ? 9.086 33.844 9.062 1 90.44 538 ILE B CA 1
ATOM 8908 C C . ILE B 1 538 ? 7.965 33.75 10.094 1 90.44 538 ILE B C 1
ATOM 8910 O O . ILE B 1 538 ? 7.883 32.75 10.82 1 90.44 538 ILE B O 1
ATOM 8914 N N . ALA B 1 539 ? 7.184 34.75 10.242 1 76.94 539 ALA B N 1
ATOM 8915 C CA . ALA B 1 539 ? 6.098 34.719 11.211 1 76.94 539 ALA B CA 1
ATOM 8916 C C . ALA B 1 539 ? 4.777 35.156 10.594 1 76.94 539 ALA B C 1
ATOM 8918 O O . ALA B 1 539 ? 4.762 36 9.703 1 76.94 539 ALA B O 1
ATOM 8919 N N . HIS B 1 540 ? 3.807 34.594 10.977 1 67.62 540 HIS B N 1
ATOM 8920 C CA . HIS B 1 540 ? 2.467 35.031 10.594 1 67.62 540 HIS B CA 1
ATOM 8921 C C . HIS B 1 540 ? 1.869 35.938 11.648 1 67.62 540 HIS B C 1
ATOM 8923 O O . HIS B 1 540 ? 1.006 36.781 11.344 1 67.62 540 HIS B O 1
ATOM 8929 N N . ARG B 1 541 ? 2.379 35.719 12.773 1 69.25 541 ARG B N 1
ATOM 8930 C CA . ARG B 1 541 ? 1.911 36.562 13.875 1 69.25 541 ARG B CA 1
ATOM 8931 C C . ARG B 1 541 ? 2.879 37.719 14.133 1 69.25 541 ARG B C 1
ATOM 8933 O O . ARG B 1 541 ? 4.035 37.5 14.5 1 69.25 541 ARG B O 1
ATOM 8940 N N . LEU B 1 542 ? 2.338 38.906 14.047 1 75.25 542 LEU B N 1
ATOM 8941 C CA . LEU B 1 542 ? 3.184 40.094 14.102 1 75.25 542 LEU B CA 1
ATOM 8942 C C . LEU B 1 542 ? 3.695 40.312 15.523 1 75.25 542 LEU B C 1
ATOM 8944 O O . LEU B 1 542 ? 4.727 40.969 15.719 1 75.25 542 LEU B O 1
ATOM 8948 N N . SER B 1 543 ? 3.041 39.75 16.516 1 71.69 543 SER B N 1
ATOM 8949 C CA . SER B 1 543 ? 3.449 39.938 17.906 1 71.69 543 SER B CA 1
ATOM 8950 C C . SER B 1 543 ? 4.801 39.281 18.188 1 71.69 543 SER B C 1
ATOM 8952 O O . SER B 1 543 ? 5.555 39.75 19.047 1 71.69 543 SER B O 1
ATOM 8954 N N . THR B 1 544 ? 5.176 38.375 17.422 1 74.12 544 THR B N 1
ATOM 8955 C CA . THR B 1 544 ? 6.387 37.625 17.688 1 74.12 544 THR B CA 1
ATOM 8956 C C . THR B 1 544 ? 7.594 38.281 17.016 1 74.12 544 THR B C 1
ATOM 8958 O O . THR B 1 544 ? 8.734 37.906 17.281 1 74.12 544 THR B O 1
ATOM 8961 N N . ILE B 1 545 ? 7.258 39.281 16.188 1 80.81 545 ILE B N 1
ATOM 8962 C CA . ILE B 1 545 ? 8.383 39.812 15.445 1 80.81 545 ILE B CA 1
ATOM 8963 C C . ILE B 1 545 ? 8.555 41.312 15.781 1 80.81 545 ILE B C 1
ATOM 8965 O O . ILE B 1 545 ? 9.289 42 15.094 1 80.81 545 ILE B O 1
ATOM 8969 N N . GLN B 1 546 ? 7.898 41.75 16.75 1 82.44 546 GLN B N 1
ATOM 8970 C CA . GLN B 1 546 ? 7.984 43.156 17.125 1 82.44 546 GLN B CA 1
ATOM 8971 C C . GLN B 1 546 ? 9.391 43.531 17.578 1 82.44 546 GLN B C 1
ATOM 8973 O O . GLN B 1 546 ? 9.836 44.656 17.391 1 82.44 546 GLN B O 1
ATOM 8978 N N . ASN B 1 547 ? 10.062 42.562 18.109 1 81.69 547 ASN B N 1
ATOM 8979 C CA . AS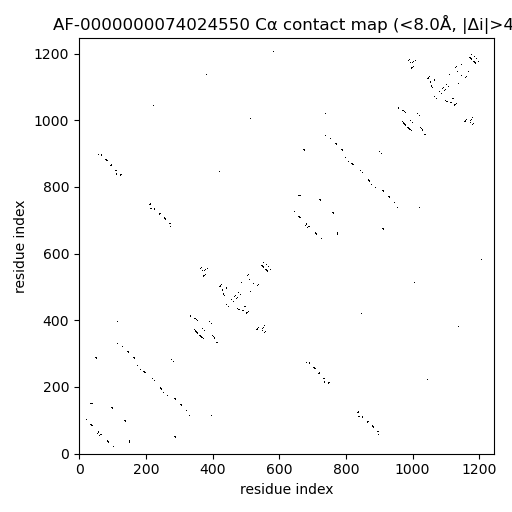N B 1 547 ? 11.383 42.812 18.656 1 81.69 547 ASN B CA 1
ATOM 8980 C C . ASN B 1 547 ? 12.484 42.531 17.641 1 81.69 547 ASN B C 1
ATOM 8982 O O . ASN B 1 547 ? 13.672 42.594 17.969 1 81.69 547 ASN B O 1
ATOM 8986 N N . ALA B 1 548 ? 12.133 42.25 16.469 1 91.44 548 ALA B N 1
ATOM 8987 C CA . ALA B 1 548 ? 13.141 42 15.438 1 91.44 548 ALA B CA 1
ATOM 8988 C C . ALA B 1 548 ? 13.898 43.281 15.117 1 91.44 548 ALA B C 1
ATOM 8990 O O . ALA B 1 548 ? 13.344 44.375 15.188 1 91.44 548 ALA B O 1
ATOM 8991 N N . HIS B 1 549 ? 15.164 43.094 14.766 1 93.44 549 HIS B N 1
ATOM 8992 C CA . HIS B 1 549 ? 15.992 44.25 14.422 1 93.44 549 HIS B CA 1
ATOM 8993 C C . HIS B 1 549 ? 15.531 44.875 13.109 1 93.44 549 HIS B C 1
ATOM 8995 O O . HIS B 1 549 ? 15.594 46.094 12.953 1 93.44 549 HIS B O 1
ATOM 9001 N N . LYS B 1 550 ? 15.148 44.062 12.242 1 95.31 550 LYS B N 1
ATOM 9002 C CA . LYS B 1 550 ? 14.664 44.469 10.93 1 95.31 550 LYS B CA 1
ATOM 9003 C C . LYS B 1 550 ? 13.492 43.594 10.477 1 95.31 550 LYS B C 1
ATOM 9005 O O . LYS B 1 550 ? 13.492 42.406 10.688 1 95.31 550 LYS B O 1
ATOM 9010 N N . ILE B 1 551 ? 12.477 44.25 9.914 1 95.44 551 ILE B N 1
ATOM 9011 C CA . ILE B 1 551 ? 11.32 43.562 9.367 1 95.44 551 ILE B CA 1
ATOM 9012 C C . ILE B 1 551 ? 11.242 43.812 7.859 1 95.44 551 ILE B C 1
ATOM 9014 O O . ILE B 1 551 ? 11.305 44.969 7.41 1 95.44 551 ILE B O 1
ATOM 9018 N N . VAL B 1 552 ? 11.164 42.75 7.145 1 95.69 552 VAL B N 1
ATOM 9019 C CA . VAL B 1 552 ? 11.023 42.812 5.695 1 95.69 552 VAL B CA 1
ATOM 9020 C C . VAL B 1 552 ? 9.609 42.438 5.293 1 95.69 552 VAL B C 1
ATOM 9022 O O . VAL B 1 552 ? 9.164 41.312 5.586 1 95.69 552 VAL B O 1
ATOM 9025 N N . VAL B 1 553 ? 8.898 43.344 4.641 1 94.56 553 VAL B N 1
ATOM 9026 C CA . VAL B 1 553 ? 7.527 43.094 4.207 1 94.56 553 VAL B CA 1
ATOM 9027 C C . VAL B 1 553 ? 7.52 42.656 2.746 1 94.56 553 VAL B C 1
ATOM 9029 O O . VAL B 1 553 ? 8.008 43.375 1.873 1 94.56 553 VAL B O 1
ATOM 9032 N N . MET B 1 554 ? 6.977 41.469 2.584 1 93.44 554 MET B N 1
ATOM 9033 C CA . MET B 1 554 ? 6.969 40.875 1.24 1 93.44 554 MET B CA 1
ATOM 9034 C C . MET B 1 554 ? 5.551 40.812 0.692 1 93.44 554 MET B C 1
ATOM 9036 O O . MET B 1 554 ? 4.609 40.5 1.433 1 93.44 554 MET B O 1
ATOM 9040 N N . ASP B 1 555 ? 5.453 41.094 -0.581 1 90.69 555 ASP B N 1
ATOM 9041 C CA . ASP B 1 555 ? 4.191 40.969 -1.302 1 90.69 555 ASP B CA 1
ATOM 9042 C C . ASP B 1 555 ? 4.418 40.469 -2.723 1 90.69 555 ASP B C 1
ATOM 9044 O O . ASP B 1 555 ? 5.184 41.062 -3.486 1 90.69 555 ASP B O 1
ATOM 9048 N N . LYS B 1 556 ? 3.756 39.375 -3.049 1 88.5 556 LYS B N 1
ATOM 9049 C CA . LYS B 1 556 ? 3.801 38.781 -4.379 1 88.5 556 LYS B CA 1
ATOM 9050 C C . LYS B 1 556 ? 5.238 38.625 -4.855 1 88.5 556 LYS B C 1
ATOM 9052 O O . LYS B 1 556 ? 5.578 39 -5.977 1 88.5 556 LYS B O 1
ATOM 9057 N N . GLY B 1 557 ? 6.109 38.25 -3.965 1 92.5 557 GLY B N 1
ATOM 9058 C CA . GLY B 1 557 ? 7.469 37.875 -4.32 1 92.5 557 GLY B CA 1
ATOM 9059 C C . GLY B 1 557 ? 8.43 39.031 -4.316 1 92.5 557 GLY B C 1
ATOM 9060 O O . GLY B 1 557 ? 9.602 38.906 -4.684 1 92.5 557 GLY B O 1
ATOM 9061 N N . LYS B 1 558 ? 7.965 40.219 -3.953 1 94.62 558 LYS B N 1
ATOM 9062 C CA . LYS B 1 558 ? 8.805 41.406 -3.916 1 94.62 558 LYS B CA 1
ATOM 9063 C C . LYS B 1 558 ? 8.836 42 -2.516 1 94.62 558 LYS B C 1
ATOM 9065 O O . LYS B 1 558 ? 7.883 41.844 -1.747 1 94.62 558 LYS B O 1
ATOM 9070 N N . VAL B 1 559 ? 9.977 42.625 -2.238 1 96.12 559 VAL B N 1
ATOM 9071 C CA . VAL B 1 559 ? 10.07 43.375 -1.002 1 96.12 559 VAL B CA 1
ATOM 9072 C C . VAL B 1 559 ? 9.438 44.75 -1.201 1 96.12 559 VAL B C 1
ATOM 9074 O O . VAL B 1 559 ? 9.906 45.562 -2.021 1 96.12 559 VAL B O 1
ATOM 9077 N N . VAL B 1 560 ? 8.422 45.062 -0.452 1 94.88 560 VAL B N 1
ATOM 9078 C CA . VAL B 1 560 ? 7.672 46.281 -0.669 1 94.88 560 VAL B CA 1
ATOM 9079 C C . VAL B 1 560 ? 8.055 47.312 0.388 1 94.88 560 VAL B C 1
ATOM 9081 O O . VAL B 1 560 ? 7.879 48.531 0.183 1 94.88 560 VAL B O 1
ATOM 9084 N N . ASP B 1 561 ? 8.43 46.812 1.536 1 94.62 561 ASP B N 1
ATOM 9085 C CA . ASP B 1 561 ? 8.836 47.719 2.621 1 94.62 561 ASP B CA 1
ATOM 9086 C C . ASP B 1 561 ? 9.789 47 3.58 1 94.62 561 ASP B C 1
ATOM 9088 O O . ASP B 1 561 ? 9.852 45.781 3.604 1 94.62 561 ASP B O 1
ATOM 9092 N N . GLN B 1 562 ? 10.672 47.812 4.262 1 95.81 562 GLN B N 1
ATOM 9093 C CA . GLN B 1 562 ? 11.586 47.25 5.25 1 95.81 562 GLN B CA 1
ATOM 9094 C C . GLN B 1 562 ? 11.945 48.281 6.316 1 95.81 562 GLN B C 1
ATOM 9096 O O . GLN B 1 562 ? 11.992 49.469 6.039 1 95.81 562 GLN B O 1
ATOM 9101 N N . GLY B 1 563 ? 12.148 47.844 7.48 1 94.44 563 GLY B N 1
ATOM 9102 C CA . GLY B 1 563 ? 12.492 48.719 8.594 1 94.44 563 GLY B CA 1
ATOM 9103 C C . GLY B 1 563 ? 12.156 48.125 9.945 1 94.44 563 GLY B C 1
ATOM 9104 O O . GLY B 1 563 ? 11.914 46.906 10.055 1 94.44 563 GLY B O 1
ATOM 9105 N N . SER B 1 564 ? 12.312 48.875 10.969 1 93.81 564 SER B N 1
ATOM 9106 C CA . SER B 1 564 ? 11.914 48.438 12.297 1 93.81 564 SER B CA 1
ATOM 9107 C C . SER B 1 564 ? 10.398 48.5 12.461 1 93.81 564 SER B C 1
ATOM 9109 O O . SER B 1 564 ? 9.695 49.062 11.633 1 93.81 564 SER B O 1
ATOM 9111 N N . HIS B 1 565 ? 9.945 47.875 13.484 1 92.44 565 HIS B N 1
ATOM 9112 C CA . HIS B 1 565 ? 8.516 47.844 13.781 1 92.44 565 HIS B CA 1
ATOM 9113 C C . HIS B 1 565 ? 7.93 49.25 13.836 1 92.44 565 HIS B C 1
ATOM 9115 O O . HIS B 1 565 ? 6.93 49.562 13.18 1 92.44 565 HIS B O 1
ATOM 9121 N N . GLU B 1 566 ? 8.609 50.125 14.5 1 91.25 566 GLU B N 1
ATOM 9122 C CA . GLU B 1 566 ? 8.148 51.5 14.703 1 91.25 566 GLU B CA 1
ATOM 9123 C C . GLU B 1 566 ? 8.188 52.281 13.398 1 91.25 566 GLU B C 1
ATOM 9125 O O . GLU B 1 566 ? 7.258 53.031 13.086 1 91.25 566 GLU B O 1
ATOM 9130 N N . ASP B 1 567 ? 9.188 52.062 12.641 1 93.75 567 ASP B N 1
ATOM 9131 C CA . ASP B 1 567 ? 9.344 52.75 11.367 1 93.75 567 ASP B CA 1
ATOM 9132 C C . ASP B 1 567 ? 8.242 52.375 10.391 1 93.75 567 ASP B C 1
ATOM 9134 O O . ASP B 1 567 ? 7.691 53.219 9.695 1 93.75 567 ASP B O 1
ATOM 9138 N N . LEU B 1 568 ? 7.953 51.125 10.375 1 92.81 568 LEU B N 1
ATOM 9139 C CA . LEU B 1 568 ? 6.992 50.594 9.406 1 92.81 568 LEU B CA 1
ATOM 9140 C C . LEU B 1 568 ? 5.574 51.031 9.758 1 92.81 568 LEU B C 1
ATOM 9142 O O . LEU B 1 568 ? 4.754 51.281 8.875 1 92.81 568 LEU B O 1
ATOM 9146 N N . LEU B 1 569 ? 5.32 51.094 11.008 1 90.94 569 LEU B N 1
ATOM 9147 C CA . LEU B 1 569 ? 4.012 51.594 11.445 1 90.94 569 LEU B CA 1
ATOM 9148 C C . LEU B 1 569 ? 3.834 53.062 11.125 1 90.94 569 LEU B C 1
ATOM 9150 O O . LEU B 1 569 ? 2.748 53.5 10.719 1 90.94 569 LEU B O 1
ATOM 9154 N N . ALA B 1 570 ? 4.898 53.812 11.289 1 91.38 570 ALA B N 1
ATOM 9155 C CA . ALA B 1 570 ? 4.863 55.25 11.062 1 91.38 570 ALA B CA 1
ATOM 9156 C C . ALA B 1 570 ? 4.711 55.594 9.57 1 91.38 570 ALA B C 1
ATOM 9158 O O . ALA B 1 570 ? 4.02 56.531 9.203 1 91.38 570 ALA B O 1
ATOM 9159 N N . ARG B 1 571 ? 5.34 54.781 8.781 1 92.25 571 ARG B N 1
ATOM 9160 C CA . ARG B 1 571 ? 5.32 55.031 7.344 1 92.25 571 ARG B CA 1
ATOM 9161 C C . ARG B 1 571 ? 3.994 54.594 6.734 1 92.25 571 ARG B C 1
ATOM 9163 O O . ARG B 1 571 ? 3.596 55.062 5.676 1 92.25 571 ARG B O 1
ATOM 9170 N N . GLY B 1 572 ? 3.336 53.688 7.441 1 86 572 GLY B N 1
ATOM 9171 C CA . GLY B 1 572 ? 2.1 53.156 6.895 1 86 572 GLY B CA 1
ATOM 9172 C C . GLY B 1 572 ? 2.328 52.094 5.82 1 86 572 GLY B C 1
ATOM 9173 O O . GLY B 1 572 ? 3.43 51.562 5.691 1 86 572 GLY B O 1
ATOM 9174 N N . GLY B 1 573 ? 1.256 51.688 5.152 1 88.81 573 GLY B N 1
ATOM 9175 C CA . GLY B 1 573 ? 1.359 50.719 4.074 1 88.81 573 GLY B CA 1
ATOM 9176 C C . GLY B 1 573 ? 0.85 49.344 4.457 1 88.81 573 GLY B C 1
ATOM 9177 O O . GLY B 1 573 ? -0.061 49.219 5.277 1 88.81 573 GLY B O 1
ATOM 9178 N N . LEU B 1 574 ? 1.5 48.344 3.793 1 87.12 574 LEU B N 1
ATOM 9179 C CA . LEU B 1 574 ? 1.006 47 3.926 1 87.12 574 LEU B CA 1
ATOM 9180 C C . LEU B 1 574 ? 1.199 46.469 5.348 1 87.12 574 LEU B C 1
ATOM 9182 O O . LEU B 1 574 ? 0.322 45.812 5.895 1 87.12 574 LEU B O 1
ATOM 9186 N N . TYR B 1 575 ? 2.312 46.781 5.898 1 89 575 TYR B N 1
ATOM 9187 C CA . TYR B 1 575 ? 2.596 46.344 7.254 1 89 575 TYR B CA 1
ATOM 9188 C C . TYR B 1 575 ? 1.602 46.938 8.242 1 89 575 TYR B C 1
ATOM 9190 O O . TYR B 1 575 ? 1.087 46.219 9.117 1 89 575 TYR B O 1
ATOM 9198 N N . ALA B 1 576 ? 1.451 48.188 8.117 1 88.31 576 ALA B N 1
ATOM 9199 C CA . ALA B 1 576 ? 0.513 48.875 9.008 1 88.31 576 ALA B CA 1
ATOM 9200 C C . ALA B 1 576 ? -0.901 48.312 8.836 1 88.31 576 ALA B C 1
ATOM 9202 O O . ALA B 1 576 ? -1.638 48.188 9.812 1 88.31 576 ALA B O 1
ATOM 9203 N N . ASP B 1 577 ? -1.179 48.062 7.637 1 83.62 577 ASP B N 1
ATOM 9204 C CA . ASP B 1 577 ? -2.496 47.5 7.355 1 83.62 577 ASP B CA 1
ATOM 9205 C C . ASP B 1 577 ? -2.652 46.125 7.992 1 83.62 577 ASP B C 1
ATOM 9207 O O . ASP B 1 577 ? -3.703 45.812 8.555 1 83.62 577 ASP B O 1
ATOM 9211 N N . LEU B 1 578 ? -1.63 45.344 7.832 1 81 578 LEU B N 1
ATOM 9212 C CA . LEU B 1 578 ? -1.651 44 8.414 1 81 578 LEU B CA 1
ATOM 9213 C C . LEU B 1 578 ? -1.744 44.094 9.938 1 81 578 LEU B C 1
ATOM 9215 O O . LEU B 1 578 ? -2.449 43.281 10.562 1 81 578 LEU B O 1
ATOM 9219 N N . TYR B 1 579 ? -0.998 44.969 10.422 1 80.12 579 TYR B N 1
ATOM 9220 C CA . TYR B 1 579 ? -0.991 45.188 11.867 1 80.12 579 TYR B CA 1
ATOM 9221 C C . TYR B 1 579 ? -2.369 45.594 12.367 1 80.12 579 TYR B C 1
ATOM 9223 O O . TYR B 1 579 ? -2.848 45.094 13.383 1 80.12 579 TYR B O 1
ATOM 9231 N N . ARG B 1 580 ? -2.963 46.5 11.609 1 76.44 580 ARG B N 1
ATOM 9232 C CA . ARG B 1 580 ? -4.297 46.969 11.977 1 76.44 580 ARG B CA 1
ATOM 9233 C C . ARG B 1 580 ? -5.312 45.844 11.891 1 76.44 580 ARG B C 1
ATOM 9235 O O . ARG B 1 580 ? -6.199 45.719 12.742 1 76.44 580 ARG B O 1
ATOM 9242 N N . LEU B 1 581 ? -5.109 45.125 10.875 1 70.5 581 LEU B N 1
ATOM 9243 C CA . LEU B 1 581 ? -6.027 44.031 10.68 1 70.5 581 LEU B CA 1
ATOM 9244 C C . LEU B 1 581 ? -5.898 43 11.805 1 70.5 581 LEU B C 1
ATOM 9246 O O . LEU B 1 581 ? -6.887 42.406 12.219 1 70.5 581 LEU B O 1
ATOM 9250 N N . GLN B 1 582 ? -4.68 42.812 12.195 1 69.81 582 GLN B N 1
ATOM 9251 C CA . GLN B 1 582 ? -4.434 41.781 13.219 1 69.81 582 GLN B CA 1
ATOM 9252 C C . GLN B 1 582 ? -4.793 42.312 14.602 1 69.81 582 GLN B C 1
ATOM 9254 O O . GLN B 1 582 ? -5.219 41.531 15.469 1 69.81 582 GLN B O 1
ATOM 9259 N N . PHE B 1 583 ? -4.57 43.719 14.805 1 61.56 583 PHE B N 1
ATOM 9260 C CA . PHE B 1 583 ? -4.75 44.281 16.141 1 61.56 583 PHE B CA 1
ATOM 9261 C C . PHE B 1 583 ? -5.98 45.188 16.188 1 61.56 583 PHE B C 1
ATOM 9263 O O . PHE B 1 583 ? -6.32 45.719 17.25 1 61.56 583 PHE B O 1
ATOM 9270 N N . ARG B 1 584 ? -6.617 45.875 15.07 1 52.09 584 ARG B N 1
ATOM 9271 C CA . ARG B 1 584 ? -7.75 46.781 15.062 1 52.09 584 ARG B CA 1
ATOM 9272 C C . ARG B 1 584 ? -8.773 46.406 16.125 1 52.09 584 ARG B C 1
ATOM 9274 O O . ARG B 1 584 ? -9.469 47.25 16.672 1 52.09 584 ARG B O 1
ATOM 9281 N N . ASP B 1 585 ? -9.398 45.344 16.203 1 44.72 585 ASP B N 1
ATOM 9282 C CA . ASP B 1 585 ? -10.602 45.688 16.969 1 44.72 585 ASP B CA 1
ATOM 9283 C C . ASP B 1 585 ? -10.242 46.281 18.328 1 44.72 585 ASP B C 1
ATOM 9285 O O . ASP B 1 585 ? -11.125 46.5 19.172 1 44.72 585 ASP B O 1
ATOM 9289 N N . GLY B 1 586 ? -9.031 46.344 18.828 1 37.5 586 GLY B N 1
ATOM 9290 C CA . GLY B 1 586 ? -9.016 47.062 20.094 1 37.5 586 GLY B CA 1
ATOM 9291 C C . GLY B 1 586 ? -8.875 48.562 19.953 1 37.5 586 GLY B C 1
ATOM 9292 O O . GLY B 1 586 ? -9.602 49.312 20.609 1 37.5 586 GLY B O 1
ATOM 9293 N N . LYS B 1 587 ? -7.617 49.281 19.609 1 36.75 587 LYS B N 1
ATOM 9294 C CA . LYS B 1 587 ? -7.453 50.75 19.734 1 36.75 587 LYS B CA 1
ATOM 9295 C C . LYS B 1 587 ? -7.984 51.469 18.5 1 36.75 587 LYS B C 1
ATOM 9297 O O . LYS B 1 587 ? -7.848 50.969 17.375 1 36.75 587 LYS B O 1
ATOM 9302 N N . GLN B 1 588 ? -9.031 52.406 18.625 1 32.41 588 GLN B N 1
ATOM 9303 C CA . GLN B 1 588 ? -9.438 53.5 17.75 1 32.41 588 GLN B CA 1
ATOM 9304 C C . GLN B 1 588 ? -8.219 54.219 17.156 1 32.41 588 GLN B C 1
ATOM 9306 O O . GLN B 1 588 ? -7.473 54.875 17.891 1 32.41 588 GLN B O 1
ATOM 9311 N N . VAL B 1 589 ? -7.473 53.719 16.234 1 34.31 589 VAL B N 1
ATOM 9312 C CA . VAL B 1 589 ? -6.484 54.625 15.633 1 34.31 589 VAL B CA 1
ATOM 9313 C C . VAL B 1 589 ? -7.172 55.875 15.094 1 34.31 589 VAL B C 1
ATOM 9315 O O . VAL B 1 589 ? -8.141 55.781 14.336 1 34.31 589 VAL B O 1
ATOM 9318 N N . VAL B 1 590 ? -7.027 57.094 15.664 1 29.31 590 VAL B N 1
ATOM 9319 C CA . VAL B 1 590 ? -7.418 58.438 15.25 1 29.31 590 VAL B CA 1
ATOM 9320 C C . VAL B 1 590 ? -6.812 58.75 13.883 1 29.31 590 VAL B C 1
ATOM 9322 O O . VAL B 1 590 ? -5.59 58.844 13.742 1 29.31 590 VAL B O 1
ATOM 9325 N N . ASP B 1 591 ? -7.344 58.375 12.734 1 30.56 591 ASP B N 1
ATOM 9326 C CA . ASP B 1 591 ? -7.051 58.812 11.367 1 30.56 591 ASP B CA 1
ATOM 9327 C C . ASP B 1 591 ? -7.004 60.344 11.266 1 30.56 591 ASP B C 1
ATOM 9329 O O . ASP B 1 591 ? -7.992 61 11.539 1 30.56 591 ASP B O 1
ATOM 9333 N N . ASN B 1 592 ? -5.906 61 11.367 1 27.64 592 ASN B N 1
ATOM 9334 C CA . ASN B 1 592 ? -5.824 62.375 10.914 1 27.64 592 ASN B CA 1
ATOM 9335 C C . ASN B 1 592 ? -6.262 62.531 9.453 1 27.64 592 ASN B C 1
ATOM 9337 O O . ASN B 1 592 ? -6.051 61.625 8.648 1 27.64 592 ASN B O 1
ATOM 9341 N N . GLU B 1 593 ? -7.152 63.531 9 1 29 593 GLU B N 1
ATOM 9342 C CA . GLU B 1 593 ? -7.977 64 7.902 1 29 593 GLU B CA 1
ATOM 9343 C C . GLU B 1 593 ? -7.168 64.125 6.609 1 29 593 GLU B C 1
ATOM 9345 O O . GLU B 1 593 ? -7.742 64.188 5.52 1 29 593 GLU B O 1
ATOM 9350 N N . ASN B 1 594 ? -5.902 64.625 6.484 1 28.61 594 ASN B N 1
ATOM 9351 C CA . ASN B 1 594 ? -5.555 65.5 5.34 1 28.61 594 ASN B CA 1
ATOM 9352 C C . ASN B 1 594 ? -5.172 64.625 4.125 1 28.61 594 ASN B C 1
ATOM 9354 O O . ASN B 1 594 ? -4.012 64.688 3.701 1 28.61 594 ASN B O 1
ATOM 9358 N N . ARG B 1 595 ? -5.484 63.438 3.949 1 32.34 595 ARG B N 1
ATOM 9359 C CA . ARG B 1 595 ? -4.836 62.969 2.732 1 32.34 595 ARG B CA 1
ATOM 9360 C C . ARG B 1 595 ? -5.5 63.531 1.491 1 32.34 595 ARG B C 1
ATOM 9362 O O . ARG B 1 595 ? -6.727 63.5 1.355 1 32.34 595 ARG B O 1
ATOM 9369 N N . PRO B 1 596 ? -4.762 64.375 0.643 1 30.58 596 PRO B N 1
ATOM 9370 C CA . PRO B 1 596 ? -5.32 65 -0.574 1 30.58 596 PRO B CA 1
ATOM 9371 C C . PRO B 1 596 ? -5.918 63.938 -1.518 1 30.58 596 PRO B C 1
ATOM 9373 O O . PRO B 1 596 ? -5.512 62.781 -1.491 1 30.58 596 PRO B O 1
ATOM 9376 N N . LYS B 1 597 ? -7.062 64.25 -2.039 1 34.09 597 LYS B N 1
ATOM 9377 C CA . LYS B 1 597 ? -7.91 63.594 -3.035 1 34.09 597 LYS B CA 1
ATOM 9378 C C . LYS B 1 597 ? -7.109 63.219 -4.277 1 34.09 597 LYS B C 1
ATOM 9380 O O . LYS B 1 597 ? -6.633 64.125 -5.004 1 34.09 597 LYS B O 1
ATOM 9385 N N . ARG B 1 598 ? -6.336 62.125 -4.242 1 29.16 598 ARG B N 1
ATOM 9386 C CA . ARG B 1 598 ? -5.695 61.75 -5.504 1 29.16 598 ARG B CA 1
ATOM 9387 C C . ARG B 1 598 ? -6.723 61.656 -6.629 1 29.16 598 ARG B C 1
ATOM 9389 O O . ARG B 1 598 ? -7.73 60.969 -6.5 1 29.16 598 ARG B O 1
ATOM 9396 N N . THR B 1 599 ? -6.781 62.656 -7.512 1 25.94 599 THR B N 1
ATOM 9397 C CA . THR B 1 599 ? -7.527 62.75 -8.758 1 25.94 599 THR B CA 1
ATOM 9398 C C . THR B 1 599 ? -7.324 61.469 -9.602 1 25.94 599 THR B C 1
ATOM 9400 O O . THR B 1 599 ? -6.188 61.094 -9.891 1 25.94 599 THR B O 1
ATOM 9403 N N . LEU B 1 600 ? -8.266 60.594 -9.516 1 26.91 600 LEU B N 1
ATOM 9404 C CA . LEU B 1 600 ? -8.406 59.375 -10.32 1 26.91 600 LEU B CA 1
ATOM 9405 C C . LEU B 1 600 ? -8.227 59.688 -11.805 1 26.91 600 LEU B C 1
ATOM 9407 O O . LEU B 1 600 ? -9.031 60.406 -12.391 1 26.91 600 LEU B O 1
ATOM 9411 N N . THR B 1 601 ? -6.965 59.906 -12.227 1 26.66 601 THR B N 1
ATOM 9412 C CA . THR B 1 601 ? -6.797 60.094 -13.664 1 26.66 601 THR B CA 1
ATOM 9413 C C . THR B 1 601 ? -7.449 58.969 -14.445 1 26.66 601 THR B C 1
ATOM 9415 O O . THR B 1 601 ? -7.371 57.812 -14.039 1 26.66 601 THR B O 1
ATOM 9418 N N . THR B 1 602 ? -8.391 59.281 -15.359 1 28.23 602 THR B N 1
ATOM 9419 C CA . THR B 1 602 ? -9.273 58.562 -16.281 1 28.23 602 THR B CA 1
ATOM 9420 C C . THR B 1 602 ? -8.461 57.688 -17.219 1 28.23 602 THR B C 1
ATOM 9422 O O . THR B 1 602 ? -7.672 58.156 -18.031 1 28.23 602 THR B O 1
ATOM 9425 N N . PRO B 1 603 ? -7.941 56.5 -16.688 1 28.61 603 PRO B N 1
ATOM 9426 C CA . PRO B 1 603 ? -7.109 55.781 -17.672 1 28.61 603 PRO B CA 1
ATOM 9427 C C . PRO B 1 603 ? -7.812 55.594 -19.016 1 28.61 603 PRO B C 1
ATOM 9429 O O . PRO B 1 603 ? -9.023 55.344 -19.047 1 28.61 603 PRO B O 1
ATOM 9432 N N . LYS B 1 604 ? -7.32 56.125 -20.078 1 28.39 604 LYS B N 1
ATOM 9433 C CA . LYS B 1 604 ? -7.715 56.094 -21.484 1 28.39 604 LYS B CA 1
ATOM 9434 C C . LYS B 1 604 ? -7.914 54.656 -21.969 1 28.39 604 LYS B C 1
ATOM 9436 O O . LYS B 1 604 ? -7.301 53.75 -21.438 1 28.39 604 LYS B O 1
ATOM 9441 N N . SER B 1 605 ? -8.812 54.438 -22.969 1 26.83 605 SER B N 1
ATOM 9442 C CA . SER B 1 605 ? -9.578 53.438 -23.719 1 26.83 605 SER B CA 1
ATOM 9443 C C . SER B 1 605 ? -8.664 52.469 -24.469 1 26.83 605 SER B C 1
ATOM 9445 O O . SER B 1 605 ? -8.055 52.844 -25.484 1 26.83 605 SER B O 1
ATOM 9447 N N . GLN B 1 606 ? -7.688 51.875 -23.797 1 25.56 606 GLN B N 1
ATOM 9448 C CA . GLN B 1 606 ? -6.824 51.125 -24.703 1 25.56 606 GLN B CA 1
ATOM 9449 C C . GLN B 1 606 ? -7.625 50.125 -25.531 1 25.56 606 GLN B C 1
ATOM 9451 O O . GLN B 1 606 ? -8.461 49.375 -24.984 1 25.56 606 GLN B O 1
ATOM 9456 N N . ASP B 1 607 ? -7.629 50.25 -26.844 1 25.67 607 ASP B N 1
ATOM 9457 C CA . ASP B 1 607 ? -8.18 49.531 -27.984 1 25.67 607 ASP B CA 1
ATOM 9458 C C . ASP B 1 607 ? -7.793 48.062 -27.953 1 25.67 607 ASP B C 1
ATOM 9460 O O . ASP B 1 607 ? -6.613 47.719 -27.797 1 25.67 607 ASP B O 1
ATOM 9464 N N . ARG B 1 608 ? -8.688 47.156 -27.531 1 29.42 608 ARG B N 1
ATOM 9465 C CA . ARG B 1 608 ? -8.617 45.719 -27.422 1 29.42 608 ARG B CA 1
ATOM 9466 C C . ARG B 1 608 ? -8.266 45.094 -28.75 1 29.42 608 ARG B C 1
ATOM 9468 O O . ARG B 1 608 ? -8.977 45.281 -29.75 1 29.42 608 ARG B O 1
ATOM 9475 N N . PRO B 1 609 ? -6.984 44.969 -29.094 1 28.14 609 PRO B N 1
ATOM 9476 C CA . PRO B 1 609 ? -6.781 44.375 -30.422 1 28.14 609 PRO B CA 1
ATOM 9477 C C . PRO B 1 609 ? -7.496 43.031 -30.578 1 28.14 609 PRO B C 1
ATOM 9479 O O . PRO B 1 609 ? -7.762 42.375 -29.578 1 28.14 609 PRO B O 1
ATOM 9482 N N . GLN B 1 610 ? -8.133 42.781 -31.75 1 27.19 610 GLN B N 1
ATOM 9483 C CA . GLN B 1 610 ? -8.969 41.812 -32.469 1 27.19 610 GLN B CA 1
ATOM 9484 C C . GLN B 1 610 ? -8.328 40.438 -32.438 1 27.19 610 GLN B C 1
ATOM 9486 O O . GLN B 1 610 ? -7.133 40.281 -32.719 1 27.19 610 GLN B O 1
ATOM 9491 N N . SER B 1 611 ? -8.82 39.562 -31.547 1 24.14 611 SER B N 1
ATOM 9492 C CA . SER B 1 611 ? -8.344 38.188 -31.469 1 24.14 611 SER B CA 1
ATOM 9493 C C . SER B 1 611 ? -8.43 37.5 -32.812 1 24.14 611 SER B C 1
ATOM 9495 O O . SER B 1 611 ? -9.461 37.562 -33.469 1 24.14 611 SER B O 1
ATOM 9497 N N . TRP B 1 612 ? -7.363 37.375 -33.562 1 25.8 612 TRP B N 1
ATOM 9498 C CA . TRP B 1 612 ? -7.195 36.812 -34.906 1 25.8 612 TRP B CA 1
ATOM 9499 C C . TRP B 1 612 ? -7.812 35.438 -35 1 25.8 612 TRP B C 1
ATOM 9501 O O . TRP B 1 612 ? -8.023 34.906 -36.094 1 25.8 612 TRP B O 1
ATOM 9511 N N . PHE B 1 613 ? -8.141 34.75 -33.906 1 23.88 613 PHE B N 1
ATOM 9512 C CA . PHE B 1 613 ? -8.422 33.375 -34.281 1 23.88 613 PHE B CA 1
ATOM 9513 C C . PHE B 1 613 ? -9.719 33.281 -35.094 1 23.88 613 PHE B C 1
ATOM 9515 O O . PHE B 1 613 ? -10.664 32.594 -34.656 1 23.88 613 PHE B O 1
ATOM 9522 N N . ALA B 1 614 ? -10.422 34.406 -35.531 1 24.58 614 ALA B N 1
ATOM 9523 C CA . ALA B 1 614 ? -11.562 34.438 -36.438 1 24.58 614 ALA B CA 1
ATOM 9524 C C . ALA B 1 614 ? -11.281 33.656 -37.688 1 24.58 614 ALA B C 1
ATOM 9526 O O . ALA B 1 614 ? -12.211 33.25 -38.406 1 24.58 614 ALA B O 1
ATOM 9527 N N . ARG B 1 615 ? -10.125 33.688 -38.281 1 23.67 615 ARG B N 1
ATOM 9528 C CA . ARG B 1 615 ? -10.094 33.5 -39.75 1 23.67 615 ARG B CA 1
ATOM 9529 C C . ARG B 1 615 ? -10.312 32.031 -40.094 1 23.67 615 ARG B C 1
ATOM 9531 O O . ARG B 1 615 ? -10.891 31.734 -41.156 1 23.67 615 ARG B O 1
ATOM 9538 N N . LEU B 1 616 ? -9.641 31.047 -39.594 1 23.64 616 LEU B N 1
ATOM 9539 C CA . LEU B 1 616 ? -9.359 29.953 -40.531 1 23.64 616 LEU B CA 1
ATOM 9540 C C . LEU B 1 616 ? -10.586 29.062 -40.688 1 23.64 616 LEU B C 1
ATOM 9542 O O . LEU B 1 616 ? -10.547 28.094 -41.438 1 23.64 616 LEU B O 1
ATOM 9546 N N . PHE B 1 617 ? -11.664 29.031 -39.938 1 24.94 617 PHE B N 1
ATOM 9547 C CA . PHE B 1 617 ? -12.609 27.969 -40.25 1 24.94 617 PHE B CA 1
ATOM 9548 C C . PHE B 1 617 ? -13.383 28.312 -41.531 1 24.94 617 PHE B C 1
ATOM 9550 O O . PHE B 1 617 ? -14.609 28.422 -41.5 1 24.94 617 PHE B O 1
ATOM 9557 N N . LYS B 1 618 ? -13.039 29.203 -42.375 1 24.92 618 LYS B N 1
ATOM 9558 C CA . LYS B 1 618 ? -13.922 29.406 -43.531 1 24.92 618 LYS B CA 1
ATOM 9559 C C . LYS B 1 618 ? -14.008 28.156 -44.375 1 24.92 618 LYS B C 1
ATOM 9561 O O . LYS B 1 618 ? -14.625 28.172 -45.438 1 24.92 618 LYS B O 1
ATOM 9566 N N . ARG B 1 619 ? -13.062 27.203 -44.406 1 26.25 619 ARG B N 1
ATOM 9567 C CA . ARG B 1 619 ? -12.977 26.516 -45.688 1 26.25 619 ARG B CA 1
ATOM 9568 C C . ARG B 1 619 ? -14.102 25.484 -45.844 1 26.25 619 ARG B C 1
ATOM 9570 O O . ARG B 1 619 ? -13.852 24.328 -46.219 1 26.25 619 ARG B O 1
ATOM 9577 N N . GLY B 1 620 ? -15.227 25.484 -45.094 1 21.14 620 GLY B N 1
ATOM 9578 C CA . GLY B 1 620 ? -16.078 24.359 -45.438 1 21.14 620 GLY B CA 1
ATOM 9579 C C . GLY B 1 620 ? -16.594 24.406 -46.875 1 21.14 620 GLY B C 1
ATOM 9580 O O . GLY B 1 620 ? -17.062 23.391 -47.406 1 21.14 620 GLY B O 1
ATOM 9581 N N . GLN B 1 621 ? -17.203 25.469 -47.438 1 21.67 621 GLN B N 1
ATOM 9582 C CA . GLN B 1 621 ? -18.406 25.125 -48.188 1 21.67 621 GLN B CA 1
ATOM 9583 C C . GLN B 1 621 ? -18.047 24.547 -49.562 1 21.67 621 GLN B C 1
ATOM 9585 O O . GLN B 1 621 ? -18.922 24.234 -50.375 1 21.67 621 GLN B O 1
ATOM 9590 N N . ARG B 1 622 ? -16.938 24.734 -50.219 1 22.17 622 ARG B N 1
ATOM 9591 C CA . ARG B 1 622 ? -17.172 24.578 -51.625 1 22.17 622 ARG B CA 1
ATOM 9592 C C . ARG B 1 622 ? -17.641 23.156 -51.969 1 22.17 622 ARG B C 1
ATOM 9594 O O . ARG B 1 622 ? -17.234 22.203 -51.312 1 22.17 622 ARG B O 1
ATOM 9601 N N . SER B 1 623 ? -18.406 23.047 -53.281 1 22 623 SER B N 1
ATOM 9602 C CA . SER B 1 623 ? -18.844 22.047 -54.25 1 22 623 SER B CA 1
ATOM 9603 C C . SER B 1 623 ? -17.719 21.109 -54.625 1 22 623 SER B C 1
ATOM 9605 O O . SER B 1 623 ? -16.562 21.531 -54.781 1 22 623 SER B O 1
#